Protein AF-D9W473-F1 (afdb_monomer)

Structure (mmCIF, N/CA/C/O backbone):
data_AF-D9W473-F1
#
_entry.id   AF-D9W473-F1
#
loop_
_atom_site.group_PDB
_atom_site.id
_atom_site.type_symbol
_atom_site.label_atom_id
_atom_site.label_alt_id
_atom_site.label_comp_id
_atom_site.label_asym_id
_atom_site.label_entity_id
_atom_site.label_seq_id
_atom_site.pdbx_PDB_ins_code
_atom_site.Cartn_x
_atom_site.Cartn_y
_atom_site.Cartn_z
_atom_site.occupancy
_atom_site.B_iso_or_equiv
_atom_site.auth_seq_id
_atom_site.auth_comp_id
_atom_site.auth_asym_id
_atom_site.auth_atom_id
_atom_site.pdbx_PDB_model_num
ATOM 1 N N . MET A 1 1 ? -38.713 -24.063 4.800 1.00 83.62 1 MET A N 1
ATOM 2 C CA . MET A 1 1 ? -37.847 -22.949 5.247 1.00 83.62 1 MET A CA 1
ATOM 3 C C . MET A 1 1 ? -37.179 -22.232 4.073 1.00 83.62 1 MET A C 1
ATOM 5 O O . MET A 1 1 ? -37.558 -21.102 3.801 1.00 83.62 1 MET A O 1
ATOM 9 N N . GLY A 1 2 ? -36.284 -22.885 3.317 1.00 83.62 2 GLY A N 1
ATOM 10 C CA . GLY A 1 2 ? -35.556 -22.255 2.197 1.00 83.62 2 GLY A CA 1
ATOM 11 C C . GLY A 1 2 ? -36.438 -21.569 1.142 1.00 83.62 2 GLY A C 1
ATOM 12 O O . GLY A 1 2 ? -36.140 -20.460 0.711 1.00 83.62 2 GLY A O 1
ATOM 13 N N . HIS A 1 3 ? -37.599 -22.149 0.817 1.00 87.25 3 HIS A N 1
ATOM 14 C CA . HIS A 1 3 ? -38.553 -21.528 -0.111 1.00 87.25 3 HIS A CA 1
ATOM 15 C C . HIS A 1 3 ? -39.096 -20.167 0.374 1.00 87.25 3 HIS A C 1
ATOM 17 O O . HIS A 1 3 ? -39.317 -19.267 -0.430 1.00 87.25 3 HIS A O 1
ATOM 23 N N . PHE A 1 4 ? -39.271 -19.971 1.686 1.00 87.38 4 PHE A N 1
ATOM 24 C CA . PHE A 1 4 ? -39.713 -18.680 2.221 1.00 87.38 4 PHE A CA 1
ATOM 25 C C . PHE A 1 4 ? -38.624 -17.614 2.037 1.00 87.38 4 PHE A C 1
ATOM 27 O O . PHE A 1 4 ? -38.904 -16.519 1.555 1.00 87.38 4 PHE A O 1
ATOM 34 N N . VAL A 1 5 ? -37.369 -17.959 2.346 1.00 86.56 5 VAL A N 1
ATOM 35 C CA . VAL A 1 5 ? -36.213 -17.074 2.122 1.00 86.56 5 VAL A CA 1
ATOM 36 C C . VAL A 1 5 ? -36.128 -16.684 0.644 1.00 86.56 5 VAL A C 1
ATOM 38 O O . VAL A 1 5 ? -36.079 -15.497 0.325 1.00 86.56 5 VAL A O 1
ATOM 41 N N . HIS A 1 6 ? -36.240 -17.668 -0.253 1.00 87.69 6 HIS A N 1
ATOM 42 C CA . HIS A 1 6 ? -36.237 -17.465 -1.701 1.00 87.69 6 HIS A CA 1
ATOM 43 C C . HIS A 1 6 ? -37.284 -16.444 -2.178 1.00 87.69 6 HIS A C 1
ATOM 45 O O . HIS A 1 6 ? -37.001 -15.628 -3.061 1.00 87.69 6 HIS A O 1
ATOM 51 N N . MET A 1 7 ? -38.480 -16.463 -1.581 1.00 88.44 7 MET A N 1
ATOM 52 C CA . MET A 1 7 ? -39.600 -15.614 -1.990 1.00 88.44 7 MET A CA 1
ATOM 53 C C . MET A 1 7 ? -39.575 -14.202 -1.391 1.00 88.44 7 MET A C 1
ATOM 55 O O . MET A 1 7 ? -40.008 -13.265 -2.066 1.00 88.44 7 MET A O 1
ATOM 59 N N . TYR A 1 8 ? -39.097 -14.033 -0.153 1.00 87.06 8 TYR A N 1
ATOM 60 C CA . TYR A 1 8 ? -39.347 -12.813 0.635 1.00 87.06 8 TYR A CA 1
ATOM 61 C C . TYR A 1 8 ? -38.108 -11.980 0.986 1.00 87.06 8 TYR A C 1
ATOM 63 O O . TYR A 1 8 ? -38.259 -10.861 1.477 1.00 87.06 8 TYR A O 1
ATOM 71 N N . GLN A 1 9 ? -36.894 -12.454 0.698 1.00 84.19 9 GLN A N 1
ATOM 72 C CA . GLN A 1 9 ? -35.654 -11.718 0.996 1.00 84.19 9 GLN A CA 1
ATOM 73 C C . GLN A 1 9 ? -35.480 -10.436 0.147 1.00 84.19 9 GLN A C 1
ATOM 75 O O . GLN A 1 9 ? -34.718 -9.537 0.509 1.00 84.19 9 GLN A O 1
ATOM 80 N N . TYR A 1 10 ? -36.214 -10.319 -0.964 1.00 85.19 10 TYR A N 1
ATOM 81 C CA . TYR A 1 10 ? -36.168 -9.178 -1.878 1.00 85.19 10 TYR A CA 1
ATOM 82 C C . TYR A 1 10 ? -37.569 -8.636 -2.198 1.00 85.19 10 TYR A C 1
ATOM 84 O O . TYR A 1 10 ? -38.516 -9.390 -2.444 1.00 85.19 10 TYR A O 1
ATOM 92 N N . THR A 1 11 ? -37.680 -7.310 -2.253 1.00 83.94 11 THR A N 1
ATOM 93 C CA . THR A 1 11 ? -38.911 -6.574 -2.567 1.00 83.94 11 THR A CA 1
ATOM 94 C C . THR A 1 11 ? -38.691 -5.579 -3.708 1.00 83.94 11 THR A C 1
ATOM 96 O O . THR A 1 11 ? -37.556 -5.220 -4.024 1.00 83.94 11 THR A O 1
ATOM 99 N N . ARG A 1 12 ? -39.771 -5.136 -4.358 1.00 80.00 12 ARG A N 1
ATOM 100 C CA . ARG A 1 12 ? -39.705 -4.089 -5.390 1.00 80.00 12 ARG A CA 1
ATOM 101 C C . ARG A 1 12 ? -39.651 -2.713 -4.721 1.00 80.00 12 ARG A C 1
ATOM 103 O O . ARG A 1 12 ? -40.470 -2.432 -3.850 1.00 80.00 12 ARG A O 1
ATOM 110 N N . ALA A 1 13 ? -38.712 -1.861 -5.132 1.00 76.81 13 ALA A N 1
ATOM 111 C CA . ALA A 1 13 ? -38.637 -0.477 -4.656 1.00 76.81 13 ALA A CA 1
ATOM 112 C C . ALA A 1 13 ? -39.634 0.439 -5.381 1.00 76.81 13 ALA A C 1
ATOM 114 O O . ALA A 1 13 ? -39.955 0.225 -6.550 1.00 76.81 13 ALA A O 1
ATOM 115 N N . GLY A 1 14 ? -40.059 1.512 -4.702 1.00 61.31 14 GLY A N 1
ATOM 116 C CA . GLY A 1 14 ? -41.040 2.490 -5.197 1.00 61.31 14 GLY A CA 1
ATOM 117 C C . GLY A 1 14 ? -40.631 3.306 -6.436 1.00 61.31 14 GLY A C 1
ATOM 118 O O . GLY A 1 14 ? -41.452 4.061 -6.937 1.00 61.31 14 GLY A O 1
ATOM 119 N N . GLY A 1 15 ? -39.403 3.149 -6.948 1.00 62.22 15 GLY A N 1
ATOM 120 C CA . GLY A 1 15 ? -38.896 3.812 -8.162 1.00 62.22 15 GLY A CA 1
ATOM 121 C C . GLY A 1 15 ? -38.528 2.860 -9.308 1.00 62.22 15 GLY A C 1
ATOM 122 O O . GLY A 1 15 ? -37.872 3.280 -10.254 1.00 62.22 15 GLY A O 1
ATOM 123 N N . GLY A 1 16 ? -38.911 1.580 -9.219 1.00 65.06 16 GLY A N 1
ATOM 124 C CA . GLY A 1 16 ? -38.407 0.523 -10.101 1.00 65.06 16 GLY A CA 1
ATOM 125 C C . GLY A 1 16 ? -37.122 -0.117 -9.558 1.00 65.06 16 GLY A C 1
ATOM 126 O O . GLY A 1 16 ? -36.341 0.514 -8.850 1.00 65.06 16 GLY A O 1
ATOM 127 N N . GLY A 1 17 ? -36.932 -1.408 -9.845 1.00 75.81 17 GLY A N 1
ATOM 128 C CA . GLY A 1 17 ? -35.819 -2.215 -9.328 1.00 75.81 17 GLY A CA 1
ATOM 129 C C . GLY A 1 17 ? -36.180 -3.106 -8.133 1.00 75.81 17 GLY A C 1
ATOM 130 O O . GLY A 1 17 ? -37.280 -3.047 -7.577 1.00 75.81 17 GLY A O 1
ATOM 131 N N . VAL A 1 18 ? -35.239 -3.976 -7.763 1.00 79.69 18 VAL A N 1
ATOM 132 C CA . VAL A 1 18 ? -35.381 -4.958 -6.681 1.00 79.69 18 VAL A CA 1
ATOM 133 C C . VAL A 1 18 ? -34.365 -4.627 -5.589 1.00 79.69 18 VAL A C 1
ATOM 135 O O . VAL A 1 18 ? -33.178 -4.484 -5.870 1.00 79.69 18 VAL A O 1
ATOM 138 N N . THR A 1 19 ? -34.815 -4.513 -4.340 1.00 81.06 19 THR A N 1
ATOM 139 C CA . THR A 1 19 ? -33.939 -4.284 -3.183 1.00 81.06 19 THR A CA 1
ATOM 140 C C . THR A 1 19 ? -34.071 -5.419 -2.197 1.00 81.06 19 THR A C 1
ATOM 142 O O . THR A 1 19 ? -35.116 -6.058 -2.067 1.00 81.06 19 THR A O 1
ATOM 145 N N . ARG A 1 20 ? -32.996 -5.644 -1.457 1.00 85.19 20 ARG A N 1
ATOM 146 C CA . ARG A 1 20 ? -33.005 -6.581 -0.349 1.00 85.19 20 ARG A CA 1
ATOM 147 C C . ARG A 1 20 ? -33.708 -5.967 0.862 1.00 85.19 20 ARG A C 1
ATOM 149 O O . ARG A 1 20 ? -33.594 -4.758 1.074 1.00 85.19 20 ARG A O 1
ATOM 156 N N . GLN A 1 21 ? -34.392 -6.781 1.660 1.00 84.50 21 GLN A N 1
ATOM 157 C CA . GLN A 1 21 ? -35.042 -6.358 2.905 1.00 84.50 21 GLN A CA 1
ATOM 158 C C . GLN A 1 21 ? -34.751 -7.351 4.043 1.00 84.50 21 GLN A C 1
ATOM 160 O O . GLN A 1 21 ? -34.614 -8.543 3.761 1.00 84.50 21 GLN A O 1
ATOM 165 N N . PRO A 1 22 ? -34.663 -6.896 5.307 1.00 84.81 22 PRO A N 1
ATOM 166 C CA . PRO A 1 22 ? -34.539 -7.804 6.442 1.00 84.81 22 PRO A CA 1
ATOM 167 C C . PRO A 1 22 ? -35.839 -8.591 6.619 1.00 84.81 22 PRO A C 1
ATOM 169 O O . PRO A 1 22 ? -36.932 -8.032 6.478 1.00 84.81 22 PRO A O 1
ATOM 172 N N . LEU A 1 23 ? -35.733 -9.880 6.944 1.00 87.00 23 LEU A N 1
ATOM 173 C CA . LEU A 1 23 ? -36.915 -10.700 7.207 1.00 87.00 23 LEU A CA 1
ATOM 174 C C . LEU A 1 23 ? -37.570 -10.326 8.558 1.00 87.00 23 LEU A C 1
ATOM 176 O O . LEU A 1 23 ? -36.905 -9.794 9.455 1.00 87.00 23 LEU A O 1
ATOM 180 N N . PRO A 1 24 ? -38.890 -10.548 8.722 1.00 86.62 24 PRO A N 1
ATOM 181 C CA . PRO A 1 24 ? -39.598 -10.219 9.961 1.00 86.62 24 PRO A CA 1
ATOM 182 C C . PRO A 1 24 ? -39.099 -11.040 11.158 1.00 86.62 24 PRO A C 1
ATOM 184 O O . PRO A 1 24 ? -38.798 -12.219 11.005 1.00 86.62 24 PRO A O 1
ATOM 187 N N . GLY A 1 25 ? -39.109 -10.459 12.365 1.00 85.06 25 GLY A N 1
ATOM 188 C CA . GLY A 1 25 ? -38.723 -11.171 13.598 1.00 85.06 25 GLY A CA 1
ATOM 189 C C . GLY A 1 25 ? -39.514 -12.466 13.817 1.00 85.06 25 GLY A C 1
ATOM 190 O O . GLY A 1 25 ? -38.917 -13.511 14.036 1.00 85.06 25 GLY A O 1
ATOM 191 N N . ALA A 1 26 ? -40.828 -12.436 13.568 1.00 87.25 26 ALA A N 1
ATOM 192 C CA . ALA A 1 26 ? -41.694 -13.615 13.667 1.00 87.25 26 ALA A CA 1
ATOM 193 C C . ALA A 1 26 ? -41.256 -14.795 12.774 1.00 87.25 26 ALA A C 1
ATOM 195 O O . ALA A 1 26 ? -41.520 -15.952 13.095 1.00 87.25 26 ALA A O 1
ATOM 196 N N . PHE A 1 27 ? -40.587 -14.526 11.645 1.00 90.19 27 PHE A N 1
ATOM 197 C CA . PHE A 1 27 ? -40.011 -15.587 10.819 1.00 90.19 27 PHE A CA 1
ATOM 198 C C . PHE A 1 27 ? -38.778 -16.213 11.483 1.00 90.19 27 PHE A C 1
ATOM 200 O O . PHE A 1 27 ? -38.632 -17.432 11.452 1.00 90.19 27 PHE A O 1
ATOM 207 N N . LEU A 1 28 ? -37.911 -15.407 12.102 1.00 90.12 28 LEU A N 1
ATOM 208 C CA . LEU A 1 28 ? -36.742 -15.904 12.835 1.00 90.12 28 LEU A CA 1
ATOM 209 C C . LEU A 1 28 ? -37.169 -16.732 14.057 1.00 90.12 28 LEU A C 1
ATOM 211 O O . LEU A 1 28 ? -36.602 -17.796 14.296 1.00 90.12 28 LEU A O 1
ATOM 215 N N . ASP A 1 29 ? -38.224 -16.314 14.760 1.00 88.69 29 ASP A N 1
ATOM 216 C CA . ASP A 1 29 ? -38.799 -17.072 15.880 1.00 88.69 29 ASP A CA 1
ATOM 217 C C . ASP A 1 29 ? -39.319 -18.445 15.421 1.00 88.69 29 ASP A C 1
ATOM 219 O O . ASP A 1 29 ? -39.095 -19.470 16.070 1.00 88.69 29 ASP A O 1
ATOM 223 N N . LEU A 1 30 ? -39.953 -18.492 14.243 1.00 91.12 30 LEU A N 1
ATOM 224 C CA . LEU A 1 30 ? -40.432 -19.734 13.638 1.00 91.12 30 LEU A CA 1
ATOM 225 C C . LEU A 1 30 ? -39.290 -20.712 13.313 1.00 91.12 30 LEU A C 1
ATOM 227 O O . LEU A 1 30 ? -39.489 -21.924 13.415 1.00 91.12 30 LEU A O 1
ATOM 231 N N . VAL A 1 31 ? -38.099 -20.222 12.942 1.00 90.12 31 VAL A N 1
ATOM 232 C CA . VAL A 1 31 ? -36.917 -21.082 12.736 1.00 90.12 31 VAL A CA 1
ATOM 233 C C . VAL A 1 31 ? -36.572 -21.829 14.024 1.00 90.12 31 VAL A C 1
ATOM 235 O O . VAL A 1 31 ? -36.366 -23.042 13.975 1.00 90.12 31 VAL A O 1
ATOM 238 N N . GLY A 1 32 ? -36.597 -21.144 15.171 1.00 86.81 32 GLY A N 1
ATOM 239 C CA . GLY A 1 32 ? -36.361 -21.760 16.479 1.00 86.81 32 GLY A CA 1
ATOM 240 C C . GLY A 1 32 ? -37.380 -22.855 16.807 1.00 86.81 32 GLY A C 1
ATOM 241 O O . GLY A 1 32 ? -37.002 -23.955 17.208 1.00 86.81 32 GLY A O 1
ATOM 242 N N . VAL A 1 33 ? -38.667 -22.599 16.549 1.00 91.25 33 VAL A N 1
ATOM 243 C CA . VAL A 1 33 ? -39.751 -23.575 16.775 1.00 91.25 33 VAL A CA 1
ATOM 244 C C . VAL A 1 33 ? -39.607 -24.810 15.878 1.00 91.25 33 VAL A C 1
ATOM 246 O O . VAL A 1 33 ? -39.827 -25.938 16.321 1.00 91.25 33 VAL A O 1
ATOM 249 N N . LEU A 1 34 ? -39.233 -24.621 14.611 1.00 91.19 34 LEU A N 1
ATOM 250 C CA . LEU A 1 34 ? -39.097 -25.712 13.641 1.00 91.19 34 LEU A CA 1
ATOM 251 C C . LEU A 1 34 ? -37.745 -26.439 13.716 1.00 91.19 34 LEU A C 1
ATOM 253 O O . LEU A 1 34 ? -37.610 -27.512 13.126 1.00 91.19 34 LEU A O 1
ATOM 257 N N . GLY A 1 35 ? -36.771 -25.900 14.451 1.00 90.12 35 GLY A N 1
ATOM 258 C CA . GLY A 1 35 ? -35.405 -26.413 14.568 1.00 90.12 35 GLY A CA 1
ATOM 259 C C . GLY A 1 35 ? -35.301 -27.919 14.839 1.00 90.12 35 GLY A C 1
ATOM 260 O O . GLY A 1 35 ? -34.662 -28.617 14.051 1.00 90.12 35 GLY A O 1
ATOM 261 N N . PRO A 1 36 ? -35.956 -28.471 15.883 1.00 91.50 36 PRO A N 1
ATOM 262 C CA . PRO A 1 36 ? -35.899 -29.906 16.177 1.00 91.50 36 PRO A CA 1
ATOM 263 C C . PRO A 1 36 ? -36.378 -30.787 15.019 1.00 91.50 36 PRO A C 1
ATOM 265 O O . PRO A 1 36 ? -35.786 -31.828 14.745 1.00 91.50 36 PRO A O 1
ATOM 268 N N . ARG A 1 37 ? -37.423 -30.351 14.306 1.00 91.62 37 ARG A N 1
ATOM 269 C CA . ARG A 1 37 ? -37.965 -31.077 13.155 1.00 91.62 37 ARG A CA 1
ATOM 270 C C . ARG A 1 37 ? -37.033 -30.992 11.946 1.00 91.62 37 ARG A C 1
ATOM 272 O O . ARG A 1 37 ? -36.815 -32.004 11.295 1.00 91.62 37 ARG A O 1
ATOM 279 N N . LEU A 1 38 ? -36.471 -29.813 11.674 1.00 89.75 38 LEU A N 1
ATOM 280 C CA . LEU A 1 38 ? -35.499 -29.615 10.593 1.00 89.75 38 LEU A CA 1
ATOM 281 C C . LEU A 1 38 ? -34.232 -30.452 10.821 1.00 89.75 38 LEU A C 1
ATOM 283 O O . LEU A 1 38 ? -33.722 -31.055 9.883 1.00 89.75 38 LEU A O 1
ATOM 287 N N . ARG A 1 39 ? -33.767 -30.555 12.072 1.00 91.06 39 ARG A N 1
ATOM 288 C CA . ARG A 1 39 ? -32.658 -31.443 12.449 1.00 91.06 39 ARG A CA 1
ATOM 289 C C . ARG A 1 39 ? -32.990 -32.915 12.238 1.00 91.06 39 ARG A C 1
ATOM 291 O O . ARG A 1 39 ? -32.177 -33.635 11.674 1.00 91.06 39 ARG A O 1
ATOM 298 N N . ALA A 1 40 ? -34.178 -33.349 12.662 1.00 89.62 40 ALA A N 1
ATOM 299 C CA . ALA A 1 40 ? -34.620 -34.731 12.482 1.00 89.62 40 ALA A CA 1
ATOM 300 C C . ALA A 1 40 ? -34.752 -35.125 10.999 1.00 89.62 40 ALA A C 1
ATOM 302 O O . ALA A 1 40 ? -34.545 -36.283 10.657 1.00 89.62 40 ALA A O 1
ATOM 303 N N . GLU A 1 41 ? -35.074 -34.172 10.120 1.00 90.88 41 GLU A N 1
ATOM 304 C CA . GLU A 1 41 ? -35.143 -34.397 8.672 1.00 90.88 41 GLU A CA 1
ATOM 305 C C . GLU A 1 41 ? -33.753 -34.580 8.032 1.00 90.88 41 GLU A C 1
ATOM 307 O O . GLU A 1 41 ? -33.649 -35.185 6.969 1.00 90.88 41 GLU A O 1
ATOM 312 N N . GLY A 1 42 ? -32.684 -34.071 8.658 1.00 85.62 42 GLY A N 1
ATOM 313 C CA . GLY A 1 42 ? -31.294 -34.281 8.229 1.00 85.62 42 GLY A CA 1
ATOM 314 C C . GLY A 1 42 ? -30.913 -33.650 6.883 1.00 85.62 42 GLY A C 1
ATOM 315 O O . GLY A 1 42 ? -29.795 -33.841 6.410 1.00 85.62 42 GLY A O 1
ATOM 316 N N . ARG A 1 43 ? -31.816 -32.893 6.248 1.00 90.31 43 ARG A N 1
ATOM 317 C CA . ARG A 1 43 ? -31.590 -32.247 4.948 1.00 90.31 43 ARG A CA 1
ATOM 318 C C . ARG A 1 43 ? -31.087 -30.810 5.126 1.00 90.31 43 ARG A C 1
ATOM 320 O O . ARG A 1 43 ? -31.792 -30.014 5.751 1.00 90.31 43 ARG A O 1
ATOM 327 N N . PRO A 1 44 ? -29.938 -30.433 4.532 1.00 90.62 44 PRO A N 1
ATOM 328 C CA . PRO A 1 44 ? -29.454 -29.059 4.584 1.00 90.62 44 PRO A CA 1
ATOM 329 C C . PRO A 1 44 ? -30.441 -28.057 3.969 1.00 90.62 44 PRO A C 1
ATOM 331 O O . PRO A 1 44 ? -31.053 -28.310 2.928 1.00 90.62 44 PRO A O 1
ATOM 334 N N . VAL A 1 45 ? -30.587 -26.889 4.595 1.00 92.38 45 VAL A N 1
ATOM 335 C CA . VAL A 1 45 ? -31.479 -25.821 4.126 1.00 92.38 45 VAL A CA 1
ATOM 336 C C . VAL A 1 45 ? -30.757 -24.934 3.112 1.00 92.38 45 VAL A C 1
ATOM 338 O O . VAL A 1 45 ? -29.726 -24.338 3.407 1.00 92.38 45 VAL A O 1
ATOM 341 N N . THR A 1 46 ? -31.328 -24.771 1.919 1.00 91.75 46 THR A N 1
ATOM 342 C CA . THR A 1 46 ? -30.856 -23.790 0.929 1.00 91.75 46 THR A CA 1
ATOM 343 C C . THR A 1 46 ? -31.363 -22.388 1.282 1.00 91.75 46 THR A C 1
ATOM 345 O O . THR A 1 46 ? -32.561 -22.120 1.176 1.00 91.75 46 THR A O 1
ATOM 348 N N . ALA A 1 47 ? -30.465 -21.489 1.700 1.00 90.00 47 ALA A N 1
ATOM 349 C CA . ALA A 1 47 ? -30.802 -20.119 2.121 1.00 90.00 47 ALA A CA 1
ATOM 350 C C . ALA A 1 47 ? -30.179 -19.007 1.249 1.00 90.00 47 ALA A C 1
ATOM 352 O O . ALA A 1 47 ? -30.423 -17.830 1.505 1.00 90.00 47 ALA A O 1
ATOM 353 N N . HIS A 1 48 ? -29.390 -19.364 0.230 1.00 86.25 48 HIS A N 1
ATOM 354 C CA . HIS A 1 48 ? -28.689 -18.403 -0.630 1.00 86.25 48 HIS A CA 1
ATOM 355 C C . HIS A 1 48 ? -29.440 -18.037 -1.919 1.00 86.25 48 HIS A C 1
ATOM 357 O O . HIS A 1 48 ? -29.098 -17.052 -2.564 1.00 86.25 48 HIS A O 1
ATOM 363 N N . THR A 1 49 ? -30.436 -18.821 -2.341 1.00 86.12 49 THR A N 1
ATOM 364 C CA . THR A 1 49 ? -31.143 -18.607 -3.618 1.00 86.12 49 THR A CA 1
ATOM 365 C C . THR A 1 49 ? -32.287 -17.608 -3.485 1.00 86.12 49 THR A C 1
ATOM 367 O O . THR A 1 49 ? -32.994 -17.633 -2.480 1.00 86.12 49 THR A O 1
ATOM 370 N N . THR A 1 50 ? -32.567 -16.835 -4.539 1.00 81.56 50 THR A N 1
ATOM 371 C CA . THR A 1 50 ? -33.652 -15.834 -4.551 1.00 81.56 50 THR A CA 1
ATOM 372 C C . THR A 1 50 ? -34.513 -15.926 -5.810 1.00 81.56 50 THR A C 1
ATOM 374 O O . THR A 1 50 ? -34.048 -16.373 -6.859 1.00 81.56 50 THR A O 1
ATOM 377 N N . ARG A 1 51 ? -35.762 -15.446 -5.739 1.00 83.25 51 ARG A N 1
ATOM 378 C CA . ARG A 1 51 ? -36.694 -15.419 -6.886 1.00 83.25 51 ARG A CA 1
ATOM 379 C C . ARG A 1 51 ? -36.312 -14.450 -8.014 1.00 83.25 51 ARG A C 1
ATOM 381 O O . ARG A 1 51 ? -36.985 -14.415 -9.037 1.00 83.25 51 ARG A O 1
ATOM 388 N N . HIS A 1 52 ? -35.294 -13.612 -7.812 1.00 80.19 52 HIS A N 1
ATOM 389 C CA . HIS A 1 52 ? -34.879 -12.565 -8.754 1.00 80.19 52 HIS A CA 1
ATOM 390 C C . HIS A 1 52 ? -33.497 -12.841 -9.368 1.00 80.19 52 HIS A C 1
ATOM 392 O O . HIS A 1 52 ? -32.816 -11.906 -9.766 1.00 80.19 52 HIS A O 1
ATOM 398 N N . HIS A 1 53 ? -33.079 -14.112 -9.425 1.00 71.75 53 HIS A N 1
ATOM 399 C CA . HIS A 1 53 ? -31.785 -14.571 -9.959 1.00 71.75 53 HIS A CA 1
ATOM 400 C C . HIS A 1 53 ? -30.534 -14.032 -9.238 1.00 71.75 53 HIS A C 1
ATOM 402 O O . HIS A 1 53 ? -29.420 -14.313 -9.663 1.00 71.75 53 HIS A O 1
ATOM 408 N N . TYR A 1 54 ? -30.696 -13.328 -8.113 1.00 75.81 54 TYR A N 1
ATOM 409 C CA . TYR A 1 54 ? -29.596 -12.992 -7.210 1.00 75.81 54 TYR A CA 1
ATOM 410 C C . TYR A 1 54 ? -29.288 -14.164 -6.272 1.00 75.81 54 TYR A C 1
ATOM 412 O O . TYR A 1 54 ? -30.189 -14.936 -5.923 1.00 75.81 54 TYR A O 1
ATOM 420 N N . GLN A 1 55 ? -28.040 -14.257 -5.818 1.00 80.19 55 GLN A N 1
ATOM 421 C CA . GLN A 1 55 ? -27.626 -15.166 -4.751 1.00 80.19 55 GLN A CA 1
ATOM 422 C C . GLN A 1 55 ? -27.048 -14.378 -3.569 1.00 80.19 55 GLN A C 1
ATOM 424 O O . GLN A 1 55 ? -26.385 -13.356 -3.756 1.00 80.19 55 GLN A O 1
ATOM 429 N N . GLY A 1 56 ? -27.326 -14.824 -2.344 1.00 83.50 56 GLY A N 1
ATOM 430 C CA . GLY A 1 56 ? -26.777 -14.215 -1.136 1.00 83.50 56 GLY A CA 1
ATOM 431 C C . GLY A 1 56 ? -27.411 -14.701 0.168 1.00 83.50 56 GLY A C 1
ATOM 432 O O . GLY A 1 56 ? -28.614 -14.938 0.253 1.00 83.50 56 GLY A O 1
ATOM 433 N N . PHE A 1 57 ? -26.605 -14.774 1.223 1.00 89.06 57 PHE A N 1
ATOM 434 C CA . PHE A 1 57 ? -27.041 -15.134 2.572 1.00 89.06 57 PHE A CA 1
ATOM 435 C C . PHE A 1 57 ? -27.519 -13.933 3.362 1.00 89.06 57 PHE A C 1
ATOM 437 O O . PHE A 1 57 ? -26.953 -12.843 3.246 1.00 89.06 57 PHE A O 1
ATOM 444 N N . ASP A 1 58 ? -28.579 -14.099 4.152 1.00 91.12 58 ASP A N 1
ATOM 445 C CA . ASP A 1 58 ? -29.003 -13.131 5.172 1.00 91.12 58 ASP A CA 1
ATOM 446 C C . ASP A 1 58 ? -28.422 -13.553 6.513 1.00 91.12 58 ASP A C 1
ATOM 448 O O . ASP A 1 58 ? -28.674 -14.681 6.931 1.00 91.12 58 ASP A O 1
ATOM 452 N N . ALA A 1 59 ? -27.625 -12.685 7.140 1.00 92.12 59 ALA A N 1
ATOM 453 C CA . ALA A 1 59 ? -26.901 -13.036 8.357 1.00 92.12 59 ALA A CA 1
ATOM 454 C C . ALA A 1 59 ? -27.855 -13.428 9.502 1.00 92.12 59 ALA A C 1
ATOM 456 O O . ALA A 1 59 ? -27.601 -14.422 10.174 1.00 92.12 59 ALA A O 1
ATOM 457 N N . ASP A 1 60 ? -29.002 -12.750 9.651 1.00 92.75 60 ASP A N 1
ATOM 458 C CA . ASP A 1 60 ? -29.997 -13.078 10.686 1.00 92.75 60 ASP A CA 1
ATOM 459 C C . ASP A 1 60 ? -30.618 -14.461 10.459 1.00 92.75 60 ASP A C 1
ATOM 461 O O . ASP A 1 60 ? -30.867 -15.212 11.401 1.00 92.75 60 ASP A O 1
ATOM 465 N N . VAL A 1 61 ? -30.862 -14.825 9.200 1.00 93.19 61 VAL A N 1
ATOM 466 C CA . VAL A 1 61 ? -31.423 -16.138 8.854 1.00 93.19 61 VAL A CA 1
ATOM 467 C C . VAL A 1 61 ? -30.398 -17.245 9.056 1.00 93.19 61 VAL A C 1
ATOM 469 O O . VAL A 1 61 ? -30.750 -18.311 9.560 1.00 93.19 61 VAL A O 1
ATOM 472 N N . LEU A 1 62 ? -29.149 -17.002 8.652 1.00 93.81 62 LEU A N 1
ATOM 473 C CA . LEU A 1 62 ? -28.064 -17.964 8.804 1.00 93.81 62 LEU A CA 1
ATOM 474 C C . LEU A 1 62 ? -27.802 -18.236 10.286 1.00 93.81 62 LEU A C 1
ATOM 476 O O . LEU A 1 62 ? -27.802 -19.393 10.693 1.00 93.81 62 LEU A O 1
ATOM 480 N N . ASP A 1 63 ? -27.704 -17.180 11.097 1.00 94.69 63 ASP A N 1
ATOM 481 C CA . ASP A 1 63 ? -27.545 -17.298 12.544 1.00 94.69 63 ASP A CA 1
ATOM 482 C C . ASP A 1 63 ? -28.704 -18.067 13.194 1.00 94.69 63 ASP A C 1
ATOM 484 O O . ASP A 1 63 ? -28.471 -18.961 14.001 1.00 94.69 63 ASP A O 1
ATOM 488 N N . ALA A 1 64 ? -29.956 -17.799 12.802 1.00 94.56 64 ALA A N 1
ATOM 489 C CA . ALA A 1 64 ? -31.111 -18.520 13.342 1.00 94.56 64 ALA A CA 1
ATOM 490 C C . ALA A 1 64 ? -31.101 -20.024 13.005 1.00 94.56 64 ALA A C 1
ATOM 492 O O . ALA A 1 64 ? -31.478 -20.844 13.844 1.00 94.56 64 ALA A O 1
ATOM 493 N N . LEU A 1 65 ? -30.681 -20.397 11.790 1.00 94.44 65 LEU A N 1
ATOM 494 C CA . LEU A 1 65 ? -30.573 -21.801 11.373 1.00 94.44 65 LEU A CA 1
ATOM 495 C C . LEU A 1 65 ? -29.445 -22.520 12.121 1.00 94.44 65 LEU A C 1
ATOM 497 O O . LEU A 1 65 ? -29.665 -23.614 12.646 1.00 94.44 65 LEU A O 1
ATOM 501 N N . LEU A 1 66 ? -28.276 -21.885 12.218 1.00 94.56 66 LEU A N 1
ATOM 502 C CA . LEU A 1 66 ? -27.108 -22.430 12.911 1.00 94.56 66 LEU A CA 1
ATOM 503 C C . LEU A 1 66 ? -27.362 -22.554 14.421 1.00 94.56 66 LEU A C 1
ATOM 505 O O . LEU A 1 66 ? -27.092 -23.605 14.996 1.00 94.56 66 LEU A O 1
ATOM 509 N N . ALA A 1 67 ? -28.006 -21.562 15.048 1.00 94.00 67 ALA A N 1
ATOM 510 C CA . ALA A 1 67 ? -28.415 -21.620 16.456 1.00 94.00 67 ALA A CA 1
ATOM 511 C C . ALA A 1 67 ? -29.410 -22.760 16.741 1.00 94.00 67 ALA A C 1
ATOM 513 O O . ALA A 1 67 ? -29.424 -23.330 17.830 1.00 94.00 67 ALA A O 1
ATOM 514 N N . ALA A 1 68 ? -30.238 -23.123 15.757 1.00 93.69 68 ALA A N 1
ATOM 515 C CA . ALA A 1 68 ? -31.147 -24.264 15.844 1.00 93.69 68 ALA A CA 1
ATOM 516 C C . ALA A 1 68 ? -30.460 -25.621 15.568 1.00 93.69 68 ALA A C 1
ATOM 518 O O . ALA A 1 68 ? -31.122 -26.664 15.655 1.00 93.69 68 ALA A O 1
ATOM 519 N N . GLY A 1 69 ? -29.162 -25.616 15.237 1.00 91.81 69 GLY A N 1
ATOM 520 C CA . GLY A 1 69 ? -28.359 -26.778 14.850 1.00 91.81 69 GLY A CA 1
ATOM 521 C C . GLY A 1 69 ? -28.736 -27.355 13.483 1.00 91.81 69 GLY A C 1
ATOM 522 O O . GLY A 1 69 ? -28.578 -28.553 13.257 1.00 91.81 69 GLY A O 1
ATOM 523 N N . VAL A 1 70 ? -29.314 -26.541 12.596 1.00 93.75 70 VAL A N 1
ATOM 524 C CA . VAL A 1 70 ? -29.769 -26.963 11.266 1.00 93.75 70 VAL A CA 1
ATOM 525 C C . VAL A 1 70 ? -28.647 -26.752 10.254 1.00 93.75 70 VAL A C 1
ATOM 527 O O . VAL A 1 70 ? -28.167 -25.634 10.088 1.00 93.75 70 VAL A O 1
ATOM 530 N N . ALA A 1 71 ? -28.269 -27.811 9.533 1.00 91.69 71 ALA A N 1
ATOM 531 C CA . ALA A 1 71 ? -27.288 -27.717 8.456 1.00 91.69 71 ALA A CA 1
ATOM 532 C C . ALA A 1 71 ? -27.784 -26.782 7.340 1.00 91.69 71 ALA A C 1
ATOM 534 O O . ALA A 1 71 ? -28.949 -26.834 6.929 1.00 91.69 71 ALA A O 1
ATOM 535 N N . VAL A 1 72 ? -26.893 -25.945 6.816 1.00 92.94 72 VAL A N 1
ATOM 536 C CA . VAL A 1 72 ? -27.177 -25.012 5.722 1.00 92.94 72 VAL A CA 1
ATOM 537 C C . VAL A 1 72 ? -26.315 -25.385 4.525 1.00 92.94 72 VAL A C 1
ATOM 539 O O . VAL A 1 72 ? -25.152 -25.739 4.682 1.00 92.94 72 VAL A O 1
ATOM 542 N N . VAL A 1 73 ? -26.882 -25.315 3.321 1.00 91.31 73 VAL A N 1
ATOM 543 C CA . VAL A 1 73 ? -26.102 -25.507 2.091 1.00 91.31 73 VAL A CA 1
ATOM 544 C C . VAL A 1 73 ? -25.107 -24.358 1.954 1.00 91.31 73 VAL A C 1
ATOM 546 O O . VAL A 1 73 ? -25.536 -23.214 1.774 1.00 91.31 73 VAL A O 1
ATOM 549 N N . ASP A 1 74 ? -23.812 -24.672 1.986 1.00 86.31 74 ASP A N 1
ATOM 550 C CA . ASP A 1 74 ? -22.751 -23.759 1.572 1.00 86.31 74 ASP A CA 1
ATOM 551 C C . ASP A 1 74 ? -22.535 -23.870 0.051 1.00 86.31 74 ASP A C 1
ATOM 553 O O . ASP A 1 74 ? -22.009 -24.877 -0.419 1.00 86.31 74 ASP A O 1
ATOM 557 N N . PRO A 1 75 ? -22.940 -22.867 -0.744 1.00 78.31 75 PRO A N 1
ATOM 558 C CA . PRO A 1 75 ? -22.654 -22.812 -2.176 1.00 78.31 75 PRO A CA 1
ATOM 559 C C . PRO A 1 75 ? -21.190 -22.439 -2.475 1.00 78.31 75 PRO A C 1
ATOM 561 O O . PRO A 1 75 ? -20.845 -22.255 -3.636 1.00 78.31 75 PRO A O 1
ATOM 564 N N . GLY A 1 76 ? -20.350 -22.284 -1.447 1.00 70.69 76 GLY A N 1
ATOM 565 C CA . GLY A 1 76 ? -18.961 -21.864 -1.550 1.00 70.69 76 GLY A CA 1
ATOM 566 C C . GLY A 1 76 ? -18.747 -20.406 -1.126 1.00 70.69 76 GLY A C 1
ATOM 567 O O . GLY A 1 76 ? -19.716 -19.658 -0.924 1.00 70.69 76 GLY A O 1
ATOM 568 N N . PRO A 1 77 ? -17.474 -19.975 -1.001 1.00 64.06 77 PRO A N 1
ATOM 569 C CA . PRO A 1 77 ? -17.071 -18.645 -0.513 1.00 64.06 77 PRO A CA 1
ATOM 570 C C . PRO A 1 77 ? -17.622 -17.483 -1.344 1.00 64.06 77 PRO A C 1
ATOM 572 O O . PRO A 1 77 ? -17.584 -16.330 -0.919 1.00 64.06 77 PRO A O 1
ATOM 575 N N . GLU A 1 78 ? -18.177 -17.791 -2.510 1.00 60.38 78 GLU A N 1
ATOM 576 C CA . GLU A 1 78 ? -18.623 -16.833 -3.503 1.00 60.38 78 GLU A CA 1
ATOM 577 C C . GLU A 1 78 ? -19.946 -16.146 -3.180 1.00 60.38 78 GLU A C 1
ATOM 579 O O . GLU A 1 78 ? -20.226 -15.032 -3.633 1.00 60.38 78 GLU A O 1
ATOM 584 N N . THR A 1 79 ? -20.770 -16.791 -2.358 1.00 77.31 79 THR A N 1
ATOM 585 C CA . THR A 1 79 ? -22.075 -16.249 -2.000 1.00 77.31 79 THR A CA 1
ATOM 586 C C . THR A 1 79 ? -21.940 -15.170 -0.938 1.00 77.31 79 THR A C 1
ATOM 588 O O . THR A 1 79 ? -21.620 -15.431 0.224 1.00 77.31 79 THR A O 1
ATOM 591 N N . ARG A 1 80 ? -22.271 -13.937 -1.332 1.00 76.69 80 ARG A N 1
ATOM 592 C CA . ARG A 1 80 ? -22.209 -12.764 -0.455 1.00 76.69 80 ARG A CA 1
ATOM 593 C C . ARG A 1 80 ? -23.157 -12.889 0.728 1.00 76.69 80 ARG A C 1
ATOM 595 O O . ARG A 1 80 ? -24.320 -13.271 0.586 1.00 76.69 80 ARG A O 1
ATOM 602 N N . MET A 1 81 ? -22.689 -12.450 1.886 1.00 87.12 81 MET A N 1
ATOM 603 C CA . MET A 1 81 ? -23.497 -12.324 3.089 1.00 87.12 81 MET A CA 1
ATOM 604 C C . MET A 1 81 ? -23.955 -10.875 3.267 1.00 87.12 81 MET A C 1
ATOM 606 O O . MET A 1 81 ? -23.218 -9.930 2.992 1.00 87.12 81 MET A O 1
ATOM 610 N N . ARG A 1 82 ? -25.198 -10.678 3.715 1.00 87.69 82 ARG A N 1
ATOM 611 C CA . ARG A 1 82 ? -25.709 -9.363 4.110 1.00 87.69 82 ARG A CA 1
ATOM 612 C C . ARG A 1 82 ? -25.869 -9.305 5.616 1.00 87.69 82 ARG A C 1
ATOM 614 O O . ARG A 1 82 ? -26.743 -9.970 6.163 1.00 87.69 82 ARG A O 1
ATOM 621 N N . PHE A 1 83 ? -25.073 -8.440 6.231 1.00 86.44 83 PHE A N 1
ATOM 622 C CA . PHE A 1 83 ? -25.236 -7.994 7.608 1.00 86.44 83 PHE A CA 1
ATOM 623 C C . PHE A 1 83 ? -26.028 -6.676 7.640 1.00 86.44 83 PHE A C 1
ATOM 625 O O . PHE A 1 83 ? -25.798 -5.790 6.809 1.00 86.44 83 PHE A O 1
ATOM 632 N N . TRP A 1 84 ? -26.983 -6.540 8.563 1.00 81.62 84 TRP A N 1
ATOM 633 C CA . TRP A 1 84 ? -27.883 -5.382 8.643 1.00 81.62 84 TRP A CA 1
ATOM 634 C C . TRP A 1 84 ? -27.427 -4.306 9.644 1.00 81.62 84 TRP A C 1
ATOM 636 O O . TRP A 1 84 ? -28.079 -3.264 9.740 1.00 81.62 84 TRP A O 1
ATOM 646 N N . GLY A 1 85 ? -26.296 -4.498 10.333 1.00 79.38 85 GLY A N 1
ATOM 647 C CA . GLY A 1 85 ? -25.808 -3.558 11.347 1.00 79.38 85 GLY A CA 1
ATOM 648 C C . GLY A 1 85 ? -26.778 -3.468 12.523 1.00 79.38 85 GLY A C 1
ATOM 649 O O . GLY A 1 85 ? -27.296 -4.481 12.973 1.00 79.38 85 GLY A O 1
ATOM 650 N N . GLU A 1 86 ? -27.103 -2.253 12.962 1.00 72.19 86 GLU A N 1
ATOM 651 C CA . GLU A 1 86 ? -28.089 -1.997 14.031 1.00 72.19 86 GLU A CA 1
ATOM 652 C C . GLU A 1 86 ? -29.503 -2.512 13.704 1.00 72.19 86 GLU A C 1
ATOM 654 O O . GLU A 1 86 ? -30.340 -2.660 14.588 1.00 72.19 86 GLU A O 1
ATOM 659 N N . ARG A 1 87 ? -29.791 -2.786 12.424 1.00 76.06 87 ARG A N 1
ATOM 660 C CA . ARG A 1 87 ? -31.065 -3.373 11.990 1.00 76.06 87 ARG A CA 1
ATOM 661 C C . ARG A 1 87 ? -31.077 -4.902 12.027 1.00 76.06 87 ARG A C 1
ATOM 663 O O . ARG A 1 87 ? -32.134 -5.472 11.744 1.00 76.06 87 ARG A O 1
ATOM 670 N N . SER A 1 88 ? -29.940 -5.543 12.306 1.00 84.06 88 SER A N 1
ATOM 671 C CA . SER A 1 88 ? -29.873 -6.988 12.535 1.00 84.06 88 SER A CA 1
ATOM 672 C C . SER A 1 88 ? -30.673 -7.326 13.790 1.00 84.06 88 SER A C 1
ATOM 674 O O . SER A 1 88 ? -30.617 -6.609 14.787 1.00 84.06 88 SER A O 1
ATOM 676 N N . ARG A 1 89 ? -31.461 -8.398 13.739 1.00 85.62 89 ARG A N 1
ATOM 677 C CA . ARG A 1 89 ? -32.383 -8.777 14.827 1.00 85.62 89 ARG A CA 1
ATOM 678 C C . ARG A 1 89 ? -31.796 -9.806 15.794 1.00 85.62 89 ARG A C 1
ATOM 680 O O . ARG A 1 89 ? -32.503 -10.245 16.699 1.00 85.62 89 ARG A O 1
ATOM 687 N N . ARG A 1 90 ? -30.555 -10.240 15.571 1.00 88.75 90 ARG A N 1
ATOM 688 C CA . ARG A 1 90 ? -29.875 -11.300 16.327 1.00 88.75 90 ARG A CA 1
ATOM 689 C C . ARG A 1 90 ? -28.449 -10.878 16.689 1.00 88.75 90 ARG A C 1
ATOM 691 O O . ARG A 1 90 ? -27.906 -9.954 16.090 1.00 88.75 90 ARG A O 1
ATOM 698 N N . ASP A 1 91 ? -27.862 -11.561 17.667 1.00 86.12 91 ASP A N 1
ATOM 699 C CA . ASP A 1 91 ? -26.518 -11.295 18.209 1.00 86.12 91 ASP A CA 1
ATOM 700 C C . ASP A 1 91 ? -25.366 -11.869 17.357 1.00 86.12 91 ASP A C 1
ATOM 702 O O . ASP A 1 91 ? -24.198 -11.561 17.597 1.00 86.12 91 ASP A O 1
ATOM 706 N N . MET A 1 92 ? -25.698 -12.665 16.335 1.00 93.69 92 MET A N 1
ATOM 707 C CA . MET A 1 92 ? -24.762 -13.331 15.422 1.00 93.69 92 MET A CA 1
ATOM 708 C C . MET A 1 92 ? -23.858 -14.379 16.096 1.00 93.69 92 MET A C 1
ATOM 710 O O . MET A 1 92 ? -22.831 -14.746 15.523 1.00 93.69 92 MET A O 1
ATOM 714 N N . ALA A 1 93 ? -24.177 -14.843 17.308 1.00 90.56 93 ALA A N 1
ATOM 715 C CA . ALA A 1 93 ? -23.288 -15.721 18.069 1.00 90.56 93 ALA A CA 1
ATOM 716 C C . ALA A 1 93 ? -23.081 -17.089 17.395 1.00 90.56 93 ALA A C 1
ATOM 718 O O . ALA A 1 93 ? -21.947 -17.550 17.264 1.00 90.56 93 ALA A O 1
ATOM 719 N N . ALA A 1 94 ? -24.157 -17.721 16.918 1.00 91.94 94 ALA A N 1
ATOM 720 C CA . ALA A 1 94 ? -24.080 -19.042 16.294 1.00 91.94 94 ALA A CA 1
ATOM 721 C C . ALA A 1 94 ? -23.443 -18.982 14.902 1.00 91.94 94 ALA A C 1
ATOM 723 O O . ALA A 1 94 ? -22.707 -19.885 14.517 1.00 91.94 94 ALA A O 1
ATOM 724 N N . LEU A 1 95 ? -23.699 -17.902 14.161 1.00 93.75 95 LEU A N 1
ATOM 725 C CA . LEU A 1 95 ? -23.075 -17.654 12.868 1.00 93.75 95 LEU A CA 1
ATOM 726 C C . LEU A 1 95 ? -21.573 -17.387 12.988 1.00 93.75 95 LEU A C 1
ATOM 728 O O . LEU A 1 95 ? -20.797 -17.895 12.186 1.00 93.75 95 LEU A O 1
ATOM 732 N N . ALA A 1 96 ? -21.160 -16.595 13.975 1.00 90.56 96 ALA A N 1
ATOM 733 C CA . ALA A 1 96 ? -19.753 -16.284 14.187 1.00 90.56 96 ALA A CA 1
ATOM 734 C C . ALA A 1 96 ? -18.936 -17.498 14.656 1.00 90.56 96 ALA A C 1
ATOM 736 O O . ALA A 1 96 ? -17.758 -17.586 14.333 1.00 90.56 96 ALA A O 1
ATOM 737 N N . ALA A 1 97 ? -19.550 -18.419 15.404 1.00 89.88 97 ALA A N 1
ATOM 738 C CA . ALA A 1 97 ? -18.905 -19.648 15.869 1.00 89.88 97 ALA A CA 1
ATOM 739 C C . ALA A 1 97 ? -18.808 -20.745 14.790 1.00 89.88 97 ALA A C 1
ATOM 741 O O . ALA A 1 97 ? -18.145 -21.761 15.006 1.00 89.88 97 ALA A O 1
ATOM 742 N N . ASP A 1 98 ? -19.480 -20.578 13.648 1.00 90.81 98 ASP A N 1
ATOM 743 C CA . ASP A 1 98 ? -19.452 -21.561 12.569 1.00 90.81 98 ASP A CA 1
ATOM 744 C C . ASP A 1 98 ? -18.118 -21.500 11.797 1.00 90.81 98 ASP A C 1
ATOM 746 O O . ASP A 1 98 ? -17.727 -20.425 11.336 1.00 90.81 98 ASP A O 1
ATOM 750 N N . PRO A 1 99 ? -17.420 -22.632 11.590 1.00 84.75 99 PRO A N 1
ATOM 751 C CA . PRO A 1 99 ? -16.090 -22.641 10.977 1.00 84.75 99 PRO A CA 1
ATOM 752 C C . PRO A 1 99 ? -16.080 -22.251 9.490 1.00 84.75 99 PRO A C 1
ATOM 754 O O . PRO A 1 99 ? -15.030 -21.897 8.958 1.00 84.75 99 PRO A O 1
ATOM 757 N N . VAL A 1 100 ? -17.220 -22.326 8.794 1.00 84.31 100 VAL A N 1
ATOM 758 C CA . VAL A 1 100 ? -17.329 -22.009 7.361 1.00 84.31 100 VAL A CA 1
ATOM 759 C C . VAL A 1 100 ? -17.849 -20.589 7.158 1.00 84.31 100 VAL A C 1
ATOM 761 O O . VAL A 1 100 ? -17.339 -19.839 6.318 1.00 84.31 100 VAL A O 1
ATOM 764 N N . PHE A 1 101 ? -18.882 -20.209 7.908 1.00 86.19 101 PHE A N 1
ATOM 765 C CA . PHE A 1 101 ? -19.571 -18.935 7.741 1.00 86.19 101 PHE A CA 1
ATOM 766 C C . PHE A 1 101 ? -19.063 -17.829 8.677 1.00 86.19 101 PHE A C 1
ATOM 768 O O . PHE A 1 101 ? -19.218 -16.656 8.330 1.00 86.19 101 PHE A O 1
ATOM 775 N N . GLY A 1 102 ? -18.408 -18.166 9.790 1.00 86.56 102 GLY A N 1
ATOM 776 C CA . GLY A 1 102 ? -17.804 -17.219 10.734 1.00 86.56 102 GLY A CA 1
ATOM 777 C C . GLY A 1 102 ? -16.771 -16.286 10.090 1.00 86.56 102 GLY A C 1
ATOM 778 O O . GLY A 1 102 ? -16.967 -15.066 10.137 1.00 86.56 102 GLY A O 1
ATOM 779 N N . PRO A 1 103 ? -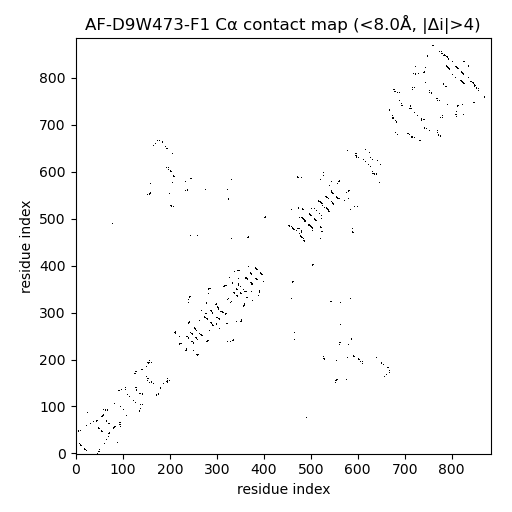15.758 -16.805 9.362 1.00 83.25 103 PRO A N 1
ATOM 780 C CA . PRO A 1 103 ? -14.802 -15.966 8.631 1.00 83.25 103 PRO A CA 1
ATOM 781 C C . PRO A 1 103 ? -15.477 -15.039 7.603 1.00 83.25 103 PRO A C 1
ATOM 783 O O . PRO A 1 103 ? -15.056 -13.901 7.385 1.00 83.25 103 PRO A O 1
ATOM 786 N N . ARG A 1 104 ? -16.579 -15.489 6.981 1.00 86.00 104 ARG A N 1
ATOM 787 C CA . ARG A 1 104 ? -17.348 -14.674 6.020 1.00 86.00 104 ARG A CA 1
ATOM 788 C C . ARG A 1 104 ? -18.127 -13.562 6.707 1.00 86.00 104 ARG A C 1
ATOM 790 O O . ARG A 1 104 ? -18.254 -12.472 6.141 1.00 86.00 104 ARG A O 1
ATOM 797 N N . LEU A 1 105 ? -18.661 -13.829 7.898 1.00 86.56 105 LEU A N 1
ATOM 798 C CA . LEU A 1 105 ? -19.305 -12.814 8.719 1.00 86.56 105 LEU A CA 1
ATOM 799 C C . LEU A 1 105 ? -18.281 -11.755 9.138 1.00 86.56 105 LEU A C 1
ATOM 801 O O . LEU A 1 105 ? -18.547 -10.575 8.912 1.00 86.56 105 LEU A O 1
ATOM 805 N N . GLU A 1 106 ? -17.115 -12.149 9.665 1.00 87.19 106 GLU A N 1
ATOM 806 C CA . GLU A 1 106 ? -16.047 -11.207 10.038 1.00 87.19 106 GLU A CA 1
ATOM 807 C C . GLU A 1 106 ? -15.662 -10.322 8.853 1.00 87.19 106 GLU A C 1
ATOM 809 O O . GLU A 1 106 ? -15.741 -9.098 8.969 1.00 87.19 106 GLU A O 1
ATOM 814 N N . GLY A 1 107 ? -15.375 -10.911 7.686 1.00 79.69 107 GLY A N 1
ATOM 815 C CA . GLY A 1 107 ? -15.020 -10.152 6.486 1.00 79.69 107 GLY A CA 1
ATOM 816 C C . GLY A 1 107 ? -16.134 -9.205 6.021 1.00 79.69 107 GLY A C 1
ATOM 817 O O . GLY A 1 107 ? -15.867 -8.069 5.622 1.00 79.69 107 GLY A O 1
ATOM 818 N N . THR A 1 108 ? -17.399 -9.623 6.133 1.00 82.19 108 THR A N 1
ATOM 819 C CA . THR A 1 108 ? -18.568 -8.789 5.793 1.00 82.19 108 THR A CA 1
ATOM 820 C C . THR A 1 108 ? -18.718 -7.606 6.752 1.00 82.19 108 THR A C 1
ATOM 822 O O . THR A 1 108 ? -18.951 -6.475 6.318 1.00 82.19 108 THR A O 1
ATOM 825 N N . VAL A 1 109 ? -18.583 -7.849 8.057 1.00 80.38 109 VAL A N 1
ATOM 826 C CA . VAL A 1 109 ? -18.679 -6.822 9.102 1.00 80.38 109 VAL A CA 1
ATOM 827 C C . VAL A 1 109 ? -17.493 -5.860 8.999 1.00 80.38 109 VAL A C 1
ATOM 829 O O . VAL A 1 109 ? -17.687 -4.644 9.032 1.00 80.38 109 VAL A O 1
ATOM 832 N N . HIS A 1 110 ? -16.284 -6.381 8.784 1.00 78.50 110 HIS A N 1
ATOM 833 C CA . HIS A 1 110 ? -15.082 -5.589 8.551 1.00 78.50 110 HIS A CA 1
ATOM 834 C C . HIS A 1 110 ? -15.211 -4.710 7.299 1.00 78.50 110 HIS A C 1
ATOM 836 O O . HIS A 1 110 ? -14.869 -3.530 7.334 1.00 78.50 110 HIS A O 1
ATOM 842 N N . GLY A 1 111 ? -15.790 -5.229 6.211 1.00 71.19 111 GLY A N 1
ATOM 843 C CA . GLY A 1 111 ? -16.042 -4.469 4.982 1.00 71.19 111 GLY A CA 1
ATOM 844 C C . GLY A 1 111 ? -16.943 -3.241 5.172 1.00 71.19 111 GLY A C 1
ATOM 845 O O . GLY A 1 111 ? -16.837 -2.272 4.422 1.00 71.19 111 GLY A O 1
ATOM 846 N N . HIS A 1 112 ? -17.795 -3.207 6.202 1.00 66.62 112 HIS A N 1
ATOM 847 C CA . HIS A 1 112 ? -18.559 -2.003 6.557 1.00 66.62 112 HIS A CA 1
ATOM 848 C C . HIS A 1 112 ? -17.710 -0.899 7.215 1.00 66.62 112 HIS A C 1
ATOM 850 O O . HIS A 1 112 ? -18.170 0.241 7.310 1.00 66.62 112 HIS A O 1
ATOM 856 N N . LEU A 1 113 ? -16.484 -1.210 7.648 1.00 65.12 113 LEU A N 1
ATOM 857 C CA . LEU A 1 113 ? -15.503 -0.244 8.158 1.00 65.12 113 LEU A CA 1
ATOM 858 C C . LEU A 1 113 ? -14.623 0.343 7.038 1.00 65.12 113 LEU A C 1
ATOM 860 O O . LEU A 1 113 ? -13.968 1.369 7.253 1.00 65.12 113 LEU A O 1
ATOM 864 N N . LEU A 1 114 ? -14.622 -0.273 5.847 1.00 61.78 114 LEU A N 1
ATOM 865 C CA . LEU A 1 114 ? -13.834 0.148 4.686 1.00 61.78 114 LEU A CA 1
ATOM 866 C C . LEU A 1 114 ? -14.572 1.184 3.802 1.00 61.78 114 LEU A C 1
ATOM 868 O O . LEU A 1 114 ? -15.808 1.241 3.788 1.00 61.78 114 LEU A O 1
ATOM 872 N N . PRO A 1 115 ? -13.843 2.014 3.027 1.00 53.97 115 PRO A N 1
ATOM 873 C CA . PRO A 1 115 ? -14.434 2.943 2.062 1.00 53.97 115 PRO A CA 1
ATOM 874 C C . PRO A 1 115 ? -15.142 2.179 0.933 1.00 53.97 115 PRO A C 1
ATOM 876 O O . PRO A 1 115 ? -14.514 1.685 0.008 1.00 53.97 115 PRO A O 1
ATOM 879 N N . ASN A 1 116 ? -16.470 2.084 0.962 1.00 43.78 116 ASN A N 1
ATOM 880 C CA . ASN A 1 116 ? -17.190 1.213 0.021 1.00 43.78 116 ASN A CA 1
ATOM 881 C C . ASN A 1 116 ? -17.346 1.742 -1.430 1.00 43.78 116 ASN A C 1
ATOM 883 O O . ASN A 1 116 ? -18.088 1.123 -2.190 1.00 43.78 116 ASN A O 1
ATOM 887 N N . ARG A 1 117 ? -16.732 2.875 -1.836 1.00 40.53 117 ARG A N 1
ATOM 888 C CA . ARG A 1 117 ? -16.834 3.467 -3.203 1.00 40.53 117 ARG A CA 1
ATOM 889 C C . ARG A 1 117 ? -15.663 4.412 -3.552 1.00 40.53 117 ARG A C 1
ATOM 891 O O . ARG A 1 117 ? -15.114 5.013 -2.634 1.00 40.53 117 ARG A O 1
ATOM 898 N N . PRO A 1 118 ? -15.403 4.706 -4.848 1.00 32.19 118 PRO A N 1
ATOM 899 C CA . PRO A 1 118 ? -14.393 5.686 -5.298 1.00 32.19 118 PRO A CA 1
ATOM 900 C C . PRO A 1 118 ? -14.637 7.138 -4.837 1.00 32.19 118 PRO A C 1
ATOM 902 O O . PRO A 1 118 ? -13.773 7.994 -4.974 1.00 32.19 118 PRO A O 1
ATOM 905 N N . MET A 1 119 ? -15.815 7.427 -4.270 1.00 34.72 119 MET A N 1
ATOM 906 C CA . MET A 1 119 ? -16.138 8.701 -3.608 1.00 34.72 119 MET A CA 1
ATOM 907 C C . MET A 1 119 ? -16.466 8.539 -2.110 1.00 34.72 119 MET A C 1
ATOM 909 O O . MET A 1 119 ? -17.027 9.447 -1.494 1.00 34.72 119 MET A O 1
ATOM 913 N N . ALA A 1 120 ? -16.181 7.375 -1.517 1.00 39.53 120 ALA A N 1
ATOM 914 C CA . ALA A 1 120 ? -16.423 7.096 -0.105 1.00 39.53 120 ALA A CA 1
ATOM 915 C C . ALA A 1 120 ? -15.210 7.446 0.775 1.00 39.53 120 ALA A C 1
ATOM 917 O O . ALA A 1 120 ? -14.068 7.496 0.335 1.00 39.53 120 ALA A O 1
ATOM 918 N N . ARG A 1 121 ? -15.533 7.741 2.036 1.00 46.50 121 ARG A N 1
ATOM 919 C CA . ARG A 1 121 ? -14.708 8.381 3.072 1.00 46.50 121 ARG A CA 1
ATOM 920 C C . ARG A 1 121 ? -13.568 7.515 3.601 1.00 46.50 121 ARG A C 1
ATOM 922 O O . ARG A 1 121 ? -13.554 6.317 3.384 1.00 46.50 121 ARG A O 1
ATOM 929 N N . ALA A 1 122 ? -12.687 8.139 4.386 1.00 49.69 122 ALA A N 1
ATOM 930 C CA . ALA A 1 122 ? -11.665 7.477 5.196 1.00 49.69 122 ALA A CA 1
ATOM 931 C C . ALA A 1 122 ? -12.208 6.273 5.999 1.00 49.69 122 ALA A C 1
ATOM 933 O O . ALA A 1 122 ? -13.336 6.315 6.497 1.00 49.69 122 ALA A O 1
ATOM 934 N N . ARG A 1 123 ? -11.370 5.234 6.133 1.00 52.78 123 ARG A N 1
ATOM 935 C CA . ARG A 1 123 ? -11.596 4.013 6.929 1.00 52.78 123 ARG A CA 1
ATOM 936 C C . ARG A 1 123 ? -12.074 4.364 8.346 1.00 52.78 123 ARG A C 1
ATOM 938 O O . ARG A 1 123 ? -11.500 5.249 8.984 1.00 52.78 123 ARG A O 1
ATOM 945 N N . ARG A 1 124 ? -13.107 3.678 8.850 1.00 63.47 124 ARG A N 1
ATOM 946 C CA . ARG A 1 124 ? -13.508 3.765 10.266 1.00 63.47 124 ARG A CA 1
ATOM 947 C C . ARG A 1 124 ? -12.510 2.948 11.093 1.00 63.47 124 ARG A C 1
ATOM 949 O O . ARG A 1 124 ? -12.214 1.818 10.725 1.00 63.47 124 ARG A O 1
ATOM 956 N N . ALA A 1 125 ? -11.979 3.526 12.171 1.00 66.00 125 ALA A N 1
ATOM 957 C CA . ALA A 1 125 ? -11.074 2.815 13.078 1.00 66.00 125 ALA A CA 1
ATOM 958 C C . ALA A 1 125 ? -11.802 1.666 13.803 1.00 66.00 125 ALA A C 1
ATOM 960 O O . ALA A 1 125 ? -13.001 1.785 14.077 1.00 66.00 125 ALA A O 1
ATOM 961 N N . GLY A 1 126 ? -11.066 0.599 14.120 1.00 74.75 126 GLY A N 1
ATOM 962 C CA . GLY A 1 126 ? -11.557 -0.590 14.819 1.00 74.75 126 GLY A CA 1
ATOM 963 C C . GLY A 1 126 ? -11.667 -1.842 13.944 1.00 74.75 126 GLY A C 1
ATOM 964 O O . GLY A 1 126 ? -11.192 -1.885 12.807 1.00 74.75 126 GLY A O 1
ATOM 965 N N . THR A 1 127 ? -12.301 -2.876 14.492 1.00 83.19 127 THR A N 1
ATOM 966 C CA . THR A 1 127 ? -12.475 -4.199 13.867 1.00 83.19 127 THR A CA 1
ATOM 967 C C . THR A 1 127 ? -13.942 -4.632 13.900 1.00 83.19 127 THR A C 1
ATOM 969 O O . THR A 1 127 ? -14.817 -3.891 14.349 1.00 83.19 127 THR A O 1
ATOM 972 N N . ALA A 1 128 ? -14.245 -5.851 13.440 1.00 83.00 128 ALA A N 1
ATOM 973 C CA . ALA A 1 128 ? -15.584 -6.414 13.593 1.00 83.00 128 ALA A CA 1
ATOM 974 C C . ALA A 1 128 ? -16.040 -6.479 15.068 1.00 83.00 128 ALA A C 1
ATOM 976 O O . ALA A 1 128 ? -17.233 -6.332 15.329 1.00 83.00 128 ALA A O 1
ATOM 977 N N . ILE A 1 129 ? -15.108 -6.569 16.030 1.00 84.88 129 ILE A N 1
ATOM 978 C CA . ILE A 1 129 ? -15.385 -6.498 17.479 1.00 84.88 129 ILE A CA 1
ATOM 979 C C . ILE A 1 129 ? -16.032 -5.157 17.853 1.00 84.88 129 ILE A C 1
ATOM 981 O O . ILE A 1 129 ? -16.911 -5.104 18.708 1.00 84.88 129 ILE A O 1
ATOM 985 N N . THR A 1 130 ? -15.653 -4.068 17.180 1.00 78.50 130 THR A N 1
ATOM 986 C CA . THR A 1 130 ? -16.228 -2.733 17.399 1.00 78.50 130 THR A CA 1
ATOM 987 C C . THR A 1 130 ? -17.713 -2.677 17.018 1.00 78.50 130 THR A C 1
ATOM 989 O O . THR A 1 130 ? -18.454 -1.856 17.556 1.00 78.50 130 THR A O 1
ATOM 992 N N . LEU A 1 131 ? -18.159 -3.528 16.085 1.00 76.50 131 LEU A N 1
ATOM 993 C CA . LEU A 1 131 ? -19.552 -3.598 15.629 1.00 76.50 131 LEU A CA 1
ATOM 994 C C . LEU A 1 131 ? -20.357 -4.719 16.307 1.00 76.50 131 LEU A C 1
ATOM 996 O O . LEU A 1 131 ? -21.575 -4.599 16.401 1.00 76.50 131 LEU A O 1
ATOM 1000 N N . LEU A 1 132 ? -19.695 -5.782 16.770 1.00 80.69 132 LEU A N 1
ATOM 1001 C CA . LEU A 1 132 ? -20.292 -6.932 17.459 1.00 80.69 132 LEU A CA 1
ATOM 1002 C C . LEU A 1 132 ? -19.523 -7.231 18.765 1.00 80.69 132 LEU A C 1
ATOM 1004 O O . LEU A 1 132 ? -18.808 -8.234 18.848 1.00 80.69 132 LEU A O 1
ATOM 1008 N N . PRO A 1 133 ? -19.619 -6.357 19.786 1.00 78.62 133 PRO A N 1
ATOM 1009 C CA . PRO A 1 133 ? -18.888 -6.537 21.037 1.00 78.62 133 PRO A CA 1
ATOM 1010 C C . PRO A 1 133 ? -19.385 -7.769 21.808 1.00 78.62 133 PRO A C 1
ATOM 1012 O O . PRO A 1 133 ? -20.584 -8.030 21.870 1.00 78.62 133 PRO A O 1
ATOM 1015 N N . GLY A 1 134 ? -18.460 -8.507 22.429 1.00 77.56 134 GLY A N 1
ATOM 1016 C CA . GLY A 1 134 ? -18.771 -9.691 23.245 1.00 77.56 134 GLY A CA 1
ATOM 1017 C C . GLY A 1 134 ? -19.025 -10.985 22.461 1.00 77.56 134 GLY A C 1
ATOM 1018 O O . GLY A 1 134 ? -19.340 -12.000 23.071 1.00 77.56 134 GLY A O 1
ATOM 1019 N N . ASN A 1 135 ? -18.879 -10.975 21.132 1.00 87.00 135 ASN A N 1
ATOM 1020 C CA . ASN A 1 135 ? -19.001 -12.172 20.303 1.00 87.00 135 ASN A CA 1
ATOM 1021 C C . ASN A 1 135 ? -17.639 -12.889 20.178 1.00 87.00 135 ASN A C 1
ATOM 1023 O O . ASN A 1 135 ? -16.730 -12.391 19.513 1.00 87.00 135 ASN A O 1
ATOM 1027 N N . GLU A 1 136 ? -17.500 -14.057 20.816 1.00 87.75 136 GLU A N 1
ATOM 1028 C CA . GLU A 1 136 ? -16.242 -14.824 20.863 1.00 87.75 136 GLU A CA 1
ATOM 1029 C C . GLU A 1 136 ? -15.782 -15.327 19.486 1.00 87.75 136 GLU A C 1
ATOM 1031 O O . GLU A 1 136 ? -14.591 -15.273 19.188 1.00 87.75 136 GLU A O 1
ATOM 1036 N N . GLY A 1 137 ? -16.709 -15.745 18.613 1.00 85.12 137 GLY A N 1
ATOM 1037 C CA . GLY A 1 137 ? -16.376 -16.183 17.252 1.00 85.12 137 GLY A CA 1
ATOM 1038 C C . GLY A 1 137 ? -15.787 -15.046 16.412 1.00 85.12 137 GLY A C 1
ATOM 1039 O O . GLY A 1 137 ? -14.764 -15.214 15.753 1.00 85.12 137 GLY A O 1
ATOM 1040 N N . ILE A 1 138 ? -16.360 -13.841 16.521 1.00 88.12 138 ILE A N 1
ATOM 1041 C CA . ILE A 1 138 ? -15.791 -12.638 15.895 1.00 88.12 138 ILE A CA 1
ATOM 1042 C C . ILE A 1 138 ? -14.425 -12.298 16.495 1.00 88.12 138 ILE A C 1
ATOM 1044 O O . ILE A 1 138 ? -13.508 -11.951 15.752 1.00 88.12 138 ILE A O 1
ATOM 1048 N N . ALA A 1 139 ? -14.272 -12.390 17.819 1.00 89.19 139 ALA A N 1
ATOM 1049 C CA . ALA A 1 139 ? -12.995 -12.120 18.471 1.00 89.19 139 ALA A CA 1
ATOM 1050 C C . ALA A 1 139 ? -11.892 -13.075 17.985 1.00 89.19 139 ALA A C 1
ATOM 1052 O O . ALA A 1 139 ? -10.791 -12.612 17.699 1.00 89.19 139 ALA A O 1
ATOM 1053 N N . GLN A 1 140 ? -12.199 -14.364 17.809 1.00 88.00 140 GLN A N 1
ATOM 1054 C CA . GLN A 1 140 ? -11.264 -15.368 17.297 1.00 88.00 140 GLN A CA 1
ATOM 1055 C C . GLN A 1 140 ? -10.838 -15.095 15.845 1.00 88.00 140 GLN A C 1
ATOM 1057 O O . GLN A 1 140 ? -9.647 -15.146 15.529 1.00 88.00 140 GLN A O 1
ATOM 1062 N N . GLU A 1 141 ? -11.779 -14.755 14.961 1.00 86.81 141 GLU A N 1
ATOM 1063 C CA . GLU A 1 141 ? -11.462 -14.425 13.563 1.00 86.81 141 GLU A CA 1
ATOM 1064 C C . GLU A 1 141 ? -10.649 -13.127 13.449 1.00 86.81 141 GLU A C 1
ATOM 1066 O O . GLU A 1 141 ? -9.664 -13.051 12.707 1.00 86.81 141 GLU A O 1
ATOM 1071 N N . VAL A 1 142 ? -10.987 -12.116 14.255 1.00 90.00 142 VAL A N 1
ATOM 1072 C CA . VAL A 1 142 ? -10.190 -10.887 14.349 1.00 90.00 142 VAL A CA 1
ATOM 1073 C C . VAL A 1 142 ? -8.801 -11.173 14.929 1.00 90.00 142 VAL A C 1
ATOM 1075 O O . VAL A 1 142 ? -7.830 -10.603 14.434 1.00 90.00 142 VAL A O 1
ATOM 1078 N N . ALA A 1 143 ? -8.670 -12.072 15.911 1.00 91.00 143 ALA A N 1
ATOM 1079 C CA . ALA A 1 143 ? -7.378 -12.498 16.453 1.00 91.00 143 ALA A CA 1
ATOM 1080 C C . ALA A 1 143 ? -6.500 -13.126 15.366 1.00 91.00 143 ALA A C 1
ATOM 1082 O O . ALA A 1 143 ? -5.331 -12.771 15.244 1.00 91.00 143 ALA A O 1
ATOM 1083 N N . SER A 1 144 ? -7.079 -13.999 14.536 1.00 87.69 144 SER A N 1
ATOM 1084 C CA . SER A 1 144 ? -6.401 -14.624 13.395 1.00 87.69 144 SER A CA 1
ATOM 1085 C C . SER A 1 144 ? -5.906 -13.581 12.385 1.00 87.69 144 SER A C 1
ATOM 1087 O O . SER A 1 144 ? -4.735 -13.586 12.000 1.00 87.69 144 SER A O 1
ATOM 1089 N N . ARG A 1 145 ? -6.762 -12.622 12.003 1.00 87.69 145 ARG A N 1
ATOM 1090 C CA . ARG A 1 145 ? -6.395 -11.518 11.097 1.00 87.69 145 ARG A CA 1
ATOM 1091 C C . ARG A 1 145 ? -5.286 -10.641 11.685 1.00 87.69 145 ARG A C 1
ATOM 1093 O O . ARG A 1 145 ? -4.303 -10.362 11.004 1.00 87.69 145 ARG A O 1
ATOM 1100 N N . VAL A 1 146 ? -5.441 -10.195 12.932 1.00 92.00 146 VAL A N 1
ATOM 1101 C CA . VAL A 1 146 ? -4.466 -9.332 13.617 1.00 92.00 146 VAL A CA 1
ATOM 1102 C C . VAL A 1 146 ? -3.141 -10.065 13.830 1.00 92.00 146 VAL A C 1
ATOM 1104 O O . VAL A 1 146 ? -2.092 -9.464 13.618 1.00 92.00 146 VAL A O 1
ATOM 1107 N N . GLY A 1 147 ? -3.176 -11.355 14.169 1.00 92.69 147 GLY A N 1
ATOM 1108 C CA . GLY A 1 147 ? -1.994 -12.208 14.292 1.00 92.69 147 GLY A CA 1
ATOM 1109 C C . GLY A 1 147 ? -1.169 -12.233 13.007 1.00 92.69 147 GLY A C 1
ATOM 1110 O O . GLY A 1 147 ? 0.005 -11.887 13.043 1.00 92.69 147 GLY A O 1
ATOM 1111 N N . LYS A 1 148 ? -1.803 -12.482 11.851 1.00 90.44 148 LYS A N 1
ATOM 1112 C CA . LYS A 1 148 ? -1.125 -12.444 10.538 1.00 90.44 148 LYS A CA 1
ATOM 1113 C C . LYS A 1 148 ? -0.444 -11.102 10.253 1.00 90.44 148 LYS A C 1
ATOM 1115 O O . LYS A 1 148 ? 0.650 -11.069 9.690 1.00 90.44 148 LYS A O 1
ATOM 1120 N N . LEU A 1 149 ? -1.073 -9.989 10.638 1.00 91.81 149 LEU A N 1
ATOM 1121 C CA . LEU A 1 149 ? -0.479 -8.658 10.481 1.00 91.81 149 LEU A CA 1
ATOM 1122 C C . LEU A 1 149 ? 0.740 -8.480 11.394 1.00 91.81 149 LEU A C 1
ATOM 1124 O O . LEU A 1 149 ? 1.760 -7.964 10.947 1.00 91.81 149 LEU A O 1
ATOM 1128 N N . VAL A 1 150 ? 0.662 -8.922 12.653 1.00 95.12 150 VAL A N 1
ATOM 1129 C CA . VAL A 1 150 ? 1.792 -8.882 13.598 1.00 95.12 150 VAL A CA 1
ATOM 1130 C C . VAL A 1 150 ? 2.949 -9.757 13.103 1.00 95.12 150 VAL A C 1
ATOM 1132 O O . VAL A 1 150 ? 4.091 -9.298 13.087 1.00 95.12 150 VAL A O 1
ATOM 1135 N N . ASP A 1 151 ? 2.659 -10.960 12.606 1.00 93.31 151 ASP A N 1
ATOM 1136 C CA . ASP A 1 151 ? 3.657 -11.856 12.013 1.00 93.31 151 ASP A CA 1
ATOM 1137 C C . ASP A 1 151 ? 4.319 -11.220 10.781 1.00 93.31 151 ASP A C 1
ATOM 1139 O O . ASP A 1 151 ? 5.537 -11.290 10.616 1.00 93.31 151 ASP A O 1
ATOM 1143 N N . THR A 1 152 ? 3.544 -10.520 9.945 1.00 91.88 152 THR A N 1
ATOM 1144 C CA . THR A 1 152 ? 4.064 -9.798 8.772 1.00 91.88 152 THR A CA 1
ATOM 1145 C C . THR A 1 152 ? 4.961 -8.622 9.170 1.00 91.88 152 THR A C 1
ATOM 1147 O O . THR A 1 152 ? 5.967 -8.376 8.507 1.00 91.88 152 THR A O 1
ATOM 1150 N N . VAL A 1 153 ? 4.669 -7.924 10.274 1.00 93.25 153 VAL A N 1
ATOM 1151 C CA . VAL A 1 153 ? 5.563 -6.880 10.814 1.00 93.25 153 VAL A CA 1
ATOM 1152 C C . VAL A 1 153 ? 6.915 -7.472 11.235 1.00 93.25 153 VAL A C 1
ATOM 1154 O O . VAL A 1 153 ? 7.951 -6.863 10.967 1.00 93.25 153 VAL A O 1
ATOM 1157 N N . GLY A 1 154 ? 6.916 -8.655 11.858 1.00 91.56 154 GLY A N 1
ATOM 1158 C CA . GLY A 1 154 ? 8.132 -9.296 12.367 1.00 91.56 154 GLY A CA 1
ATOM 1159 C C . GLY A 1 154 ? 8.927 -10.109 11.337 1.00 91.56 154 GLY A C 1
ATOM 1160 O O . GLY A 1 154 ? 10.146 -10.212 11.451 1.00 91.56 154 GLY A O 1
ATOM 1161 N N . GLY A 1 155 ? 8.268 -10.697 10.336 1.00 88.25 155 GLY A N 1
ATOM 1162 C CA . GLY A 1 155 ? 8.873 -11.673 9.416 1.00 88.25 155 GLY A CA 1
ATOM 1163 C C . GLY A 1 155 ? 8.384 -11.601 7.967 1.00 88.25 155 GLY A C 1
ATOM 1164 O O . GLY A 1 155 ? 8.686 -12.499 7.174 1.00 88.25 155 GLY A O 1
ATOM 1165 N N . GLY A 1 156 ? 7.624 -10.562 7.614 1.00 88.75 156 GLY A N 1
ATOM 1166 C CA . GLY A 1 156 ? 7.210 -10.279 6.243 1.00 88.75 156 GLY A CA 1
ATOM 1167 C C . GLY A 1 156 ? 8.309 -9.605 5.418 1.00 88.75 156 GLY A C 1
ATOM 1168 O O . GLY A 1 156 ? 9.475 -9.616 5.789 1.00 88.75 156 GLY A O 1
ATOM 1169 N N . GLY A 1 157 ? 7.967 -9.017 4.275 1.00 89.81 157 GLY A N 1
ATOM 1170 C CA . GLY A 1 157 ? 8.859 -8.083 3.587 1.00 89.81 157 GLY A CA 1
ATOM 1171 C C . GLY A 1 157 ? 8.720 -6.660 4.118 1.00 89.81 157 GLY A C 1
ATOM 1172 O O . GLY A 1 157 ? 7.769 -6.357 4.836 1.00 89.81 157 GLY A O 1
ATOM 1173 N N . MET A 1 158 ? 9.635 -5.754 3.760 1.00 91.00 158 MET A N 1
ATOM 1174 C CA . MET A 1 158 ? 9.601 -4.397 4.320 1.00 91.00 158 MET A CA 1
ATOM 1175 C C . MET A 1 158 ? 8.366 -3.594 3.901 1.00 91.00 158 MET A C 1
ATOM 1177 O O . MET A 1 158 ? 7.820 -2.869 4.732 1.00 91.00 158 MET A O 1
ATOM 1181 N N . ALA A 1 159 ? 7.892 -3.734 2.659 1.00 87.69 159 ALA A N 1
ATOM 1182 C CA . ALA A 1 159 ? 6.637 -3.096 2.253 1.00 87.69 159 ALA A CA 1
ATOM 1183 C C . ALA A 1 159 ? 5.427 -3.726 2.972 1.00 87.69 159 ALA A C 1
ATOM 1185 O O . ALA A 1 159 ? 4.597 -3.001 3.520 1.00 87.69 159 ALA A O 1
ATOM 1186 N N . GLY A 1 160 ? 5.380 -5.060 3.086 1.00 88.06 160 GLY A N 1
ATOM 1187 C CA . GLY A 1 160 ? 4.344 -5.757 3.853 1.00 88.06 160 GLY A CA 1
ATOM 1188 C C . GLY A 1 160 ? 4.315 -5.367 5.336 1.00 88.06 160 GLY A C 1
ATOM 1189 O O . GLY A 1 160 ? 3.236 -5.181 5.898 1.00 88.06 160 GLY A O 1
ATOM 1190 N N . ALA A 1 161 ? 5.476 -5.181 5.971 1.00 91.69 161 ALA A N 1
ATOM 1191 C CA . ALA A 1 161 ? 5.585 -4.740 7.360 1.00 91.69 161 ALA A CA 1
ATOM 1192 C C . ALA A 1 161 ? 5.071 -3.303 7.555 1.00 91.69 161 ALA A C 1
ATOM 1194 O O . ALA A 1 161 ? 4.354 -3.024 8.516 1.00 91.69 161 ALA A O 1
ATOM 1195 N N . GLU A 1 162 ? 5.387 -2.385 6.635 1.00 87.56 162 GLU A N 1
ATOM 1196 C CA . GLU A 1 162 ? 4.887 -1.005 6.672 1.00 87.56 162 GLU A CA 1
ATOM 1197 C C . GLU A 1 162 ? 3.365 -0.925 6.485 1.00 87.56 162 GLU A C 1
ATOM 1199 O O . GLU A 1 162 ? 2.705 -0.187 7.230 1.00 87.56 162 GLU A O 1
ATOM 1204 N N . GLU A 1 163 ? 2.808 -1.683 5.530 1.00 85.06 163 GLU A N 1
ATOM 1205 C CA . GLU A 1 163 ? 1.360 -1.781 5.311 1.00 85.06 163 GLU A CA 1
ATOM 1206 C C . GLU A 1 163 ? 0.657 -2.415 6.511 1.00 85.06 163 GLU A C 1
ATOM 1208 O O . GLU A 1 163 ? -0.314 -1.852 7.022 1.00 85.06 163 GLU A O 1
ATOM 1213 N N . SER A 1 164 ? 1.182 -3.535 7.012 1.00 88.31 164 SER A N 1
ATOM 1214 C CA . SER A 1 164 ? 0.608 -4.246 8.157 1.00 88.31 164 SER A CA 1
ATOM 1215 C C . SER A 1 164 ? 0.604 -3.374 9.404 1.00 88.31 164 SER A C 1
ATOM 1217 O O . SER A 1 164 ? -0.393 -3.318 10.121 1.00 88.31 164 SER A O 1
ATOM 1219 N N . LEU A 1 165 ? 1.676 -2.615 9.640 1.00 88.75 165 LEU A N 1
ATOM 1220 C CA . LEU A 1 165 ? 1.742 -1.686 10.761 1.00 88.75 165 LEU A CA 1
ATOM 1221 C C . LEU A 1 165 ? 0.771 -0.510 10.600 1.00 88.75 165 LEU A C 1
ATOM 1223 O O . LEU A 1 165 ? 0.097 -0.131 11.557 1.00 88.75 165 LEU A O 1
ATOM 1227 N N . ALA A 1 166 ? 0.661 0.051 9.391 1.00 83.25 166 ALA A N 1
ATOM 1228 C CA . ALA A 1 166 ? -0.323 1.090 9.096 1.00 83.25 166 ALA A CA 1
ATOM 1229 C C . ALA A 1 166 ? -1.765 0.594 9.271 1.00 83.25 166 ALA A C 1
ATOM 1231 O O . ALA A 1 166 ? -2.625 1.349 9.721 1.00 83.25 166 ALA A O 1
ATOM 1232 N N . GLU A 1 167 ? -2.034 -0.663 8.933 1.00 83.69 167 GLU A N 1
ATOM 1233 C CA . GLU A 1 167 ? -3.322 -1.298 9.161 1.00 83.69 167 GLU A CA 1
ATOM 1234 C C . GLU A 1 167 ? -3.576 -1.503 10.661 1.00 83.69 167 GLU A C 1
ATOM 1236 O O . GLU A 1 167 ? -4.588 -1.016 11.172 1.00 83.69 167 GLU A O 1
ATOM 1241 N N . LEU A 1 168 ? -2.637 -2.102 11.398 1.00 89.06 168 LEU A N 1
ATOM 1242 C CA . LEU A 1 168 ? -2.738 -2.318 12.847 1.00 89.06 168 LEU A CA 1
ATOM 1243 C C . LEU A 1 168 ? -2.983 -1.018 13.632 1.00 89.06 168 LEU A C 1
ATOM 1245 O O . LEU A 1 168 ? -3.803 -1.005 14.552 1.00 89.06 168 LEU A O 1
ATOM 1249 N N . GLU A 1 169 ? -2.355 0.097 13.245 1.00 84.38 169 GLU A N 1
ATOM 1250 C CA . GLU A 1 169 ? -2.597 1.423 13.841 1.00 84.38 169 GLU A CA 1
ATOM 1251 C C . GLU A 1 169 ? -4.076 1.856 13.771 1.00 84.38 169 GLU A C 1
ATOM 1253 O O . GLU A 1 169 ? -4.548 2.592 14.653 1.00 84.38 169 GLU A O 1
ATOM 1258 N N . THR A 1 170 ? -4.805 1.388 12.748 1.00 80.56 170 THR A N 1
ATOM 1259 C CA . THR A 1 170 ? -6.241 1.640 12.550 1.00 80.56 170 THR A CA 1
ATOM 1260 C C . THR A 1 170 ? -7.143 0.598 13.207 1.00 80.56 170 THR A C 1
ATOM 1262 O O . THR A 1 170 ? -8.256 0.948 13.600 1.00 80.56 170 THR A O 1
ATOM 1265 N N . LEU A 1 171 ? -6.681 -0.650 13.344 1.00 85.12 171 LEU A N 1
ATOM 1266 C CA . LEU A 1 171 ? -7.471 -1.761 13.886 1.00 85.12 171 LEU A CA 1
ATOM 1267 C C . LEU A 1 171 ? -7.465 -1.813 15.416 1.00 85.12 171 LEU A C 1
ATOM 1269 O O . LEU A 1 171 ? -8.490 -2.128 16.013 1.00 85.12 171 LEU A O 1
ATOM 1273 N N . LEU A 1 172 ? -6.332 -1.503 16.057 1.00 87.12 172 LEU A N 1
ATOM 1274 C CA . LEU A 1 172 ? -6.149 -1.664 17.505 1.00 87.12 172 LEU A CA 1
ATOM 1275 C C . LEU A 1 172 ? -6.784 -0.514 18.305 1.00 87.12 172 LEU A C 1
ATOM 1277 O O . LEU A 1 172 ? -6.113 0.324 18.920 1.00 87.12 172 LEU A O 1
ATOM 1281 N N . ASP A 1 173 ? -8.113 -0.466 18.280 1.00 81.06 173 ASP A N 1
ATOM 1282 C CA . ASP A 1 173 ? -8.921 0.295 19.226 1.00 81.06 173 ASP A CA 1
ATOM 1283 C C . ASP A 1 173 ? -9.033 -0.432 20.580 1.00 81.06 173 ASP A C 1
ATOM 1285 O O . ASP A 1 173 ? -8.590 -1.570 20.749 1.00 81.06 173 ASP A O 1
ATOM 1289 N N . ARG A 1 174 ? -9.590 0.248 21.588 1.00 81.94 174 ARG A N 1
ATOM 1290 C CA . ARG A 1 174 ? -9.716 -0.324 22.935 1.00 81.94 174 ARG A CA 1
ATOM 1291 C C . ARG A 1 174 ? -10.539 -1.624 22.955 1.00 81.94 174 ARG A C 1
ATOM 1293 O O . ARG A 1 174 ? -10.028 -2.584 23.526 1.00 81.94 174 ARG A O 1
ATOM 1300 N N . PRO A 1 175 ? -11.737 -1.705 22.332 1.00 82.31 175 PRO A N 1
ATOM 1301 C CA . PRO A 1 175 ? -12.491 -2.958 22.250 1.00 82.31 175 PRO A CA 1
ATOM 1302 C C . PRO A 1 175 ? -11.661 -4.120 21.705 1.00 82.31 175 PRO A C 1
ATOM 1304 O O . PRO A 1 175 ? -11.658 -5.194 22.301 1.00 82.31 175 PRO A O 1
ATOM 1307 N N . THR A 1 176 ? -10.910 -3.891 20.626 1.00 88.25 176 THR A N 1
ATOM 1308 C CA . THR A 1 176 ? -10.058 -4.917 20.019 1.00 88.25 176 THR A CA 1
ATOM 1309 C C . THR A 1 176 ? -8.927 -5.326 20.962 1.00 88.25 176 THR A C 1
ATOM 1311 O O . THR A 1 176 ? -8.747 -6.511 21.217 1.00 88.25 176 THR A O 1
ATOM 1314 N N . VAL A 1 177 ? -8.193 -4.372 21.545 1.00 88.50 177 VAL A N 1
ATOM 1315 C CA . VAL A 1 177 ? -7.083 -4.683 22.467 1.00 88.50 177 VAL A CA 1
ATOM 1316 C C . VAL A 1 177 ? -7.558 -5.477 23.687 1.00 88.50 177 VAL A C 1
ATOM 1318 O O . VAL A 1 177 ? -6.900 -6.439 24.080 1.00 88.50 177 VAL A O 1
ATOM 1321 N N . THR A 1 178 ? -8.700 -5.103 24.270 1.00 85.19 178 THR A N 1
ATOM 1322 C CA . THR A 1 178 ? -9.282 -5.810 25.419 1.00 85.19 178 THR A CA 1
ATOM 1323 C C . THR A 1 178 ? -9.738 -7.220 25.050 1.00 85.19 178 THR A C 1
ATOM 1325 O O . THR A 1 178 ? -9.489 -8.146 25.814 1.00 85.19 178 THR A O 1
ATOM 1328 N N . ALA A 1 179 ? -10.386 -7.388 23.895 1.00 87.56 179 ALA A N 1
ATOM 1329 C CA . ALA A 1 179 ? -10.931 -8.674 23.471 1.00 87.56 179 ALA A CA 1
ATOM 1330 C C . ALA A 1 179 ? -9.855 -9.680 23.040 1.00 87.56 179 ALA A C 1
ATOM 1332 O O . ALA A 1 179 ? -10.026 -10.872 23.271 1.00 87.56 179 ALA A O 1
ATOM 1333 N N . LEU A 1 180 ? -8.760 -9.220 22.423 1.00 89.88 180 LEU A N 1
ATOM 1334 C CA . LEU A 1 180 ? -7.734 -10.127 21.908 1.00 89.88 180 LEU A CA 1
ATOM 1335 C C . LEU A 1 180 ? -6.851 -10.723 23.006 1.00 89.88 180 LEU A C 1
ATOM 1337 O O . LEU A 1 180 ? -6.485 -11.886 22.894 1.00 89.88 180 LEU A O 1
ATOM 1341 N N . GLY A 1 181 ? -6.525 -9.965 24.061 1.00 84.25 181 GLY A N 1
ATOM 1342 C CA . GLY A 1 181 ? -5.593 -10.408 25.108 1.00 84.25 181 GLY A CA 1
ATOM 1343 C C . GLY A 1 181 ? -4.175 -10.699 24.574 1.00 84.25 181 GLY A C 1
ATOM 1344 O O . GLY A 1 181 ? -3.983 -11.142 23.450 1.00 84.25 181 GLY A O 1
ATOM 1345 N N . GLY A 1 182 ? -3.118 -10.381 25.326 1.00 87.94 182 GLY A N 1
ATOM 1346 C CA . GLY A 1 182 ? -1.732 -10.692 24.908 1.00 87.94 182 GLY A CA 1
ATOM 1347 C C . GLY A 1 182 ? -1.217 -9.983 23.638 1.00 87.94 182 GLY A C 1
ATOM 1348 O O . GLY A 1 182 ? -0.041 -10.108 23.306 1.00 87.94 182 GLY A O 1
ATOM 1349 N N . ILE A 1 183 ? -2.037 -9.178 22.948 1.00 92.38 183 ILE A N 1
ATOM 1350 C CA . ILE A 1 183 ? -1.631 -8.433 21.742 1.00 92.38 183 ILE A CA 1
ATOM 1351 C C . ILE A 1 183 ? -0.464 -7.476 22.012 1.00 92.38 183 ILE A C 1
ATOM 1353 O O . ILE A 1 183 ? 0.372 -7.252 21.141 1.00 92.38 183 ILE A O 1
ATOM 1357 N N . ALA A 1 184 ? -0.370 -6.933 23.230 1.00 91.25 184 ALA A N 1
ATOM 1358 C CA . ALA A 1 184 ? 0.765 -6.115 23.640 1.00 91.25 184 ALA A CA 1
ATOM 1359 C C . ALA A 1 184 ? 2.076 -6.922 23.618 1.00 91.25 184 ALA A C 1
ATOM 1361 O O . ALA A 1 184 ? 3.068 -6.432 23.079 1.00 91.25 184 ALA A O 1
ATOM 1362 N N . ASP A 1 185 ? 2.067 -8.159 24.119 1.00 93.00 185 ASP A N 1
ATOM 1363 C CA . ASP A 1 185 ? 3.237 -9.045 24.128 1.00 93.00 185 ASP A CA 1
ATOM 1364 C C . ASP A 1 185 ? 3.590 -9.515 22.711 1.00 93.00 185 ASP A C 1
ATOM 1366 O O . ASP A 1 185 ? 4.760 -9.502 22.326 1.00 93.00 185 ASP A O 1
ATOM 1370 N N . ALA A 1 186 ? 2.581 -9.830 21.892 1.00 94.19 186 ALA A N 1
ATOM 1371 C CA . ALA A 1 186 ? 2.778 -10.170 20.482 1.00 94.19 186 ALA A CA 1
ATOM 1372 C C . ALA A 1 186 ? 3.439 -9.012 19.711 1.00 94.19 186 ALA A C 1
ATOM 1374 O O . ALA A 1 186 ? 4.438 -9.205 19.017 1.00 94.19 186 ALA A O 1
ATOM 1375 N N . LEU A 1 187 ? 2.953 -7.778 19.907 1.00 94.88 187 LEU A N 1
ATOM 1376 C CA . LEU A 1 187 ? 3.583 -6.585 19.341 1.00 94.88 187 LEU A CA 1
ATOM 1377 C C . LEU A 1 187 ? 5.011 -6.400 19.852 1.00 94.88 187 LEU A C 1
ATOM 1379 O O . LEU A 1 187 ? 5.853 -5.962 19.074 1.00 94.88 187 LEU A O 1
ATOM 1383 N N . ALA A 1 188 ? 5.295 -6.707 21.124 1.00 93.44 188 ALA A N 1
ATOM 1384 C CA . ALA A 1 188 ? 6.633 -6.592 21.702 1.00 93.44 188 ALA A CA 1
ATOM 1385 C C . ALA A 1 188 ? 7.649 -7.506 20.997 1.00 93.44 188 ALA A C 1
ATOM 1387 O O . ALA A 1 188 ? 8.782 -7.076 20.781 1.00 93.44 188 ALA A O 1
ATOM 1388 N N . GLY A 1 189 ? 7.232 -8.719 20.615 1.00 91.31 189 GLY A N 1
ATOM 1389 C CA . GLY A 1 189 ? 8.069 -9.715 19.939 1.00 91.31 189 GLY A CA 1
ATOM 1390 C C . GLY A 1 189 ? 8.249 -9.516 18.427 1.00 91.31 189 GLY A C 1
ATOM 1391 O O . GLY A 1 189 ? 9.205 -10.042 17.862 1.00 91.31 189 GLY A O 1
ATOM 1392 N N . ALA A 1 190 ? 7.383 -8.746 17.765 1.00 92.62 190 ALA A N 1
ATOM 1393 C CA . ALA A 1 190 ? 7.379 -8.573 16.308 1.00 92.62 190 ALA A CA 1
ATOM 1394 C C . ALA A 1 190 ? 8.366 -7.500 15.799 1.00 92.62 190 ALA A C 1
ATOM 1396 O O . ALA A 1 190 ? 7.967 -6.557 15.121 1.00 92.62 190 ALA A O 1
ATOM 1397 N N . GLY A 1 191 ? 9.648 -7.593 16.159 1.00 88.75 191 GLY A N 1
ATOM 1398 C CA . GLY A 1 191 ? 10.664 -6.608 15.758 1.00 88.75 191 GLY A CA 1
ATOM 1399 C C . GLY A 1 191 ? 10.925 -6.568 14.244 1.00 88.75 191 GLY A C 1
ATOM 1400 O O . GLY A 1 191 ? 10.933 -7.605 13.586 1.00 88.75 191 GLY A O 1
ATOM 1401 N N . ALA A 1 192 ? 11.224 -5.384 13.695 1.00 92.94 192 ALA A N 1
ATOM 1402 C CA . ALA A 1 192 ? 11.419 -5.183 12.245 1.00 92.94 192 ALA A CA 1
ATOM 1403 C C . ALA A 1 192 ? 12.677 -5.864 11.646 1.00 92.94 192 ALA A C 1
ATOM 1405 O O . ALA A 1 192 ? 12.901 -5.827 10.436 1.00 92.94 192 ALA A O 1
ATOM 1406 N N . GLU A 1 193 ? 13.511 -6.485 12.482 1.00 93.25 193 GLU A N 1
ATOM 1407 C CA . GLU A 1 193 ? 14.733 -7.201 12.096 1.00 93.25 193 GLU A CA 1
ATOM 1408 C C . GLU A 1 193 ? 14.461 -8.343 11.107 1.00 93.25 193 GLU A C 1
ATOM 1410 O O . GLU A 1 193 ? 15.157 -8.476 10.096 1.00 93.25 193 GLU A O 1
ATOM 1415 N N . GLY A 1 194 ? 13.440 -9.164 11.376 1.00 92.56 194 GLY A N 1
ATOM 1416 C CA . GLY A 1 194 ? 13.112 -10.286 10.500 1.00 92.56 194 GLY A CA 1
ATOM 1417 C C . GLY A 1 194 ? 12.608 -9.811 9.138 1.00 92.56 194 GLY A C 1
ATOM 1418 O O . GLY A 1 194 ? 12.993 -10.394 8.121 1.00 92.56 194 GLY A O 1
ATOM 1419 N N . ALA A 1 195 ? 11.853 -8.708 9.109 1.00 93.38 195 ALA A N 1
ATOM 1420 C CA . ALA A 1 195 ? 11.397 -8.087 7.871 1.00 93.38 195 ALA A CA 1
ATOM 1421 C C . ALA A 1 195 ? 12.541 -7.477 7.047 1.00 93.38 195 ALA A C 1
ATOM 1423 O O . ALA A 1 195 ? 12.593 -7.663 5.828 1.00 93.38 195 ALA A O 1
ATOM 1424 N N . LEU A 1 196 ? 13.509 -6.825 7.706 1.00 94.44 196 LEU A N 1
ATOM 1425 C CA . LEU A 1 196 ? 14.724 -6.319 7.061 1.00 94.44 196 LEU A CA 1
ATOM 1426 C C . LEU A 1 196 ? 15.506 -7.458 6.401 1.00 94.44 196 LEU A C 1
ATOM 1428 O O . LEU A 1 196 ? 15.823 -7.390 5.214 1.00 94.44 196 LEU A O 1
ATOM 1432 N N . ARG A 1 197 ? 15.774 -8.531 7.151 1.00 93.12 197 ARG A N 1
ATOM 1433 C CA . ARG A 1 197 ? 16.511 -9.692 6.640 1.00 93.12 197 ARG A CA 1
ATOM 1434 C C . ARG A 1 197 ? 15.795 -10.335 5.457 1.00 93.12 197 ARG A C 1
ATOM 1436 O O . ARG A 1 197 ? 16.431 -10.626 4.449 1.00 93.12 197 ARG A O 1
ATOM 1443 N N . ARG A 1 198 ? 14.478 -10.540 5.560 1.00 91.25 198 ARG A N 1
ATOM 1444 C CA . ARG A 1 198 ? 13.688 -11.144 4.482 1.00 91.25 198 ARG A CA 1
ATOM 1445 C C . ARG A 1 198 ? 13.671 -10.268 3.233 1.00 91.25 198 ARG A C 1
ATOM 1447 O O . ARG A 1 198 ? 13.801 -10.810 2.144 1.00 91.25 198 ARG A O 1
ATOM 1454 N N . ALA A 1 199 ? 13.568 -8.947 3.369 1.00 90.94 199 ALA A N 1
ATOM 1455 C CA . ALA A 1 199 ? 13.627 -8.039 2.226 1.00 90.94 199 ALA A CA 1
ATOM 1456 C C . ALA A 1 199 ? 14.985 -8.101 1.504 1.00 90.94 199 ALA A C 1
ATOM 1458 O O . ALA A 1 199 ? 15.014 -8.226 0.284 1.00 90.94 199 ALA A O 1
ATOM 1459 N N . LEU A 1 200 ? 16.101 -8.092 2.244 1.00 92.31 200 LEU A N 1
ATO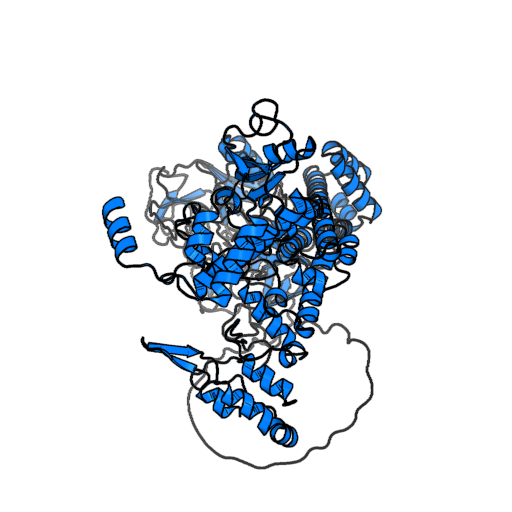M 1460 C CA . LEU A 1 200 ? 17.439 -8.212 1.650 1.00 92.31 200 LEU A CA 1
ATOM 1461 C C . LEU A 1 200 ? 17.656 -9.587 0.995 1.00 92.31 200 LEU A C 1
ATOM 1463 O O . LEU A 1 200 ? 18.149 -9.663 -0.125 1.00 92.31 200 LEU A O 1
ATOM 1467 N N . ALA A 1 201 ? 17.227 -10.668 1.652 1.00 91.50 201 ALA A N 1
ATOM 1468 C CA . ALA A 1 201 ? 17.402 -12.033 1.155 1.00 91.50 201 ALA A CA 1
ATOM 1469 C C . ALA A 1 201 ? 16.434 -12.420 0.021 1.00 91.50 201 ALA A C 1
ATOM 1471 O O . ALA A 1 201 ? 16.718 -13.357 -0.728 1.00 91.50 201 ALA A O 1
ATOM 1472 N N . ALA A 1 202 ? 15.299 -11.727 -0.115 1.00 89.38 202 ALA A N 1
ATOM 1473 C CA . ALA A 1 202 ? 14.378 -11.874 -1.244 1.00 89.38 202 ALA A CA 1
ATOM 1474 C C . ALA A 1 202 ? 14.750 -10.963 -2.422 1.00 89.38 202 ALA A C 1
ATOM 1476 O O . ALA A 1 202 ? 14.435 -11.279 -3.559 1.00 89.38 202 ALA A O 1
ATOM 1477 N N . GLY A 1 203 ? 15.536 -9.917 -2.175 1.00 89.81 203 GLY A N 1
ATOM 1478 C CA . GLY A 1 203 ? 16.213 -9.115 -3.182 1.00 89.81 203 GLY A CA 1
ATOM 1479 C C . GLY A 1 203 ? 15.571 -7.775 -3.457 1.00 89.81 203 GLY A C 1
ATOM 1480 O O . GLY A 1 203 ? 14.377 -7.572 -3.240 1.00 89.81 203 GLY A O 1
ATOM 1481 N N . LEU A 1 204 ? 16.409 -6.857 -3.922 1.00 91.00 204 LEU A N 1
ATOM 1482 C CA . LEU A 1 204 ? 16.102 -5.461 -4.165 1.00 91.00 204 LEU A CA 1
ATOM 1483 C C . LEU A 1 204 ? 16.126 -5.172 -5.671 1.00 91.00 204 LEU A C 1
ATOM 1485 O O . LEU A 1 204 ? 17.002 -5.679 -6.376 1.00 91.00 204 LEU A O 1
ATOM 1489 N N . PRO A 1 205 ? 15.229 -4.312 -6.175 1.00 90.56 205 PRO A N 1
ATOM 1490 C CA . PRO A 1 205 ? 15.286 -3.859 -7.562 1.00 90.56 205 PRO A CA 1
ATOM 1491 C C . PRO A 1 205 ? 16.629 -3.220 -7.926 1.00 90.56 205 PRO A C 1
ATOM 1493 O O . PRO A 1 205 ? 17.110 -3.377 -9.043 1.00 90.56 205 PRO A O 1
ATOM 1496 N N . GLU A 1 206 ? 17.274 -2.552 -6.969 1.00 91.06 206 GLU A N 1
ATOM 1497 C CA . GLU A 1 206 ? 18.586 -1.931 -7.135 1.00 91.06 206 GLU A CA 1
ATOM 1498 C C . GLU A 1 206 ? 19.734 -2.940 -7.269 1.00 91.06 206 GLU A C 1
ATOM 1500 O O . GLU A 1 206 ? 20.870 -2.530 -7.449 1.00 91.06 206 GLU A O 1
ATOM 1505 N N . GLU A 1 207 ? 19.493 -4.250 -7.221 1.00 92.56 207 GLU A N 1
ATOM 1506 C CA . GLU A 1 207 ? 20.485 -5.250 -7.650 1.00 92.56 207 GLU A CA 1
ATOM 1507 C C . GLU A 1 207 ? 20.591 -5.346 -9.178 1.00 92.56 207 GLU A C 1
ATOM 1509 O O . GLU A 1 207 ? 21.576 -5.861 -9.715 1.00 92.56 207 GLU A O 1
ATOM 1514 N N . LEU A 1 208 ? 19.585 -4.832 -9.883 1.00 92.06 208 LEU A N 1
ATOM 1515 C CA . LEU A 1 208 ? 19.514 -4.787 -11.331 1.00 92.06 208 LEU A CA 1
ATOM 1516 C C . LEU A 1 208 ? 19.908 -3.403 -11.851 1.00 92.06 208 LEU A C 1
ATOM 1518 O O . LEU A 1 208 ? 19.652 -2.384 -11.207 1.00 92.06 208 LEU A O 1
ATOM 1522 N N . ALA A 1 209 ? 20.530 -3.360 -13.025 1.00 91.31 209 ALA A N 1
ATOM 1523 C CA . ALA A 1 209 ? 20.949 -2.135 -13.691 1.00 91.31 209 ALA A CA 1
ATOM 1524 C C . ALA A 1 209 ? 20.707 -2.185 -15.198 1.00 91.31 209 ALA A C 1
ATOM 1526 O O . ALA A 1 209 ? 20.756 -3.242 -15.835 1.00 91.31 209 ALA A O 1
ATOM 1527 N N . TRP A 1 210 ? 20.535 -0.987 -15.752 1.00 93.19 210 TRP A N 1
ATOM 1528 C CA . TRP A 1 210 ? 20.677 -0.694 -17.171 1.00 93.19 210 TRP A CA 1
ATOM 1529 C C . TRP A 1 210 ? 21.547 0.565 -17.304 1.00 93.19 210 TRP A C 1
ATOM 1531 O O . TRP A 1 210 ? 21.018 1.679 -17.285 1.00 93.19 210 TRP A O 1
ATOM 1541 N N . PRO A 1 211 ? 22.882 0.413 -17.382 1.00 91.06 211 PRO A N 1
ATOM 1542 C CA . PRO A 1 211 ? 23.822 1.534 -17.294 1.00 91.06 211 PRO A CA 1
ATOM 1543 C C . PRO A 1 211 ? 23.559 2.661 -18.302 1.00 91.06 211 PRO A C 1
ATOM 1545 O O . PRO A 1 211 ? 23.636 3.843 -17.965 1.00 91.06 211 PRO A O 1
ATOM 1548 N N . GLU A 1 212 ? 23.203 2.305 -19.534 1.00 93.81 212 GLU A N 1
ATOM 1549 C CA . GLU A 1 212 ? 22.903 3.241 -20.616 1.00 93.81 212 GLU A CA 1
ATOM 1550 C C . GLU A 1 212 ? 21.666 4.088 -20.286 1.00 93.81 212 GLU A C 1
ATOM 1552 O O . GLU A 1 212 ? 21.674 5.306 -20.475 1.00 93.81 212 GLU A O 1
ATOM 1557 N N . LEU A 1 213 ? 20.622 3.467 -19.732 1.00 94.31 213 LEU A N 1
ATOM 1558 C CA . LEU A 1 213 ? 19.407 4.157 -19.307 1.00 94.31 213 LEU A CA 1
ATOM 1559 C C . LEU A 1 213 ? 19.650 5.035 -18.071 1.00 94.31 213 LEU A C 1
ATOM 1561 O O . LEU A 1 213 ? 19.177 6.171 -18.023 1.00 94.31 213 LEU A O 1
ATOM 1565 N N . GLU A 1 214 ? 20.430 4.556 -17.098 1.00 92.38 214 GLU A N 1
ATOM 1566 C CA . GLU A 1 214 ? 20.818 5.344 -15.919 1.00 92.38 214 GLU A CA 1
ATOM 1567 C C . GLU A 1 214 ? 21.588 6.616 -16.316 1.00 92.38 214 GLU A C 1
ATOM 1569 O O . GLU A 1 214 ? 21.332 7.696 -15.776 1.00 92.38 214 GLU A O 1
ATOM 1574 N N . SER A 1 215 ? 22.474 6.522 -17.315 1.00 93.12 215 SER A N 1
ATOM 1575 C CA . SER A 1 215 ? 23.177 7.682 -17.878 1.00 93.12 215 SER A CA 1
ATOM 1576 C C . SER A 1 215 ? 22.214 8.694 -18.510 1.00 93.12 215 SER A C 1
ATOM 1578 O O . SER A 1 215 ? 22.346 9.904 -18.296 1.00 93.12 215 SER A O 1
ATOM 1580 N N . VAL A 1 216 ? 21.196 8.214 -19.231 1.00 95.31 216 VAL A N 1
ATOM 1581 C CA . VAL A 1 216 ? 20.154 9.070 -19.814 1.00 95.31 216 VAL A CA 1
ATOM 1582 C C . VAL A 1 216 ? 19.349 9.779 -18.726 1.00 95.31 216 VAL A C 1
ATOM 1584 O O . VAL A 1 216 ? 19.167 10.997 -18.815 1.00 95.31 216 VAL A O 1
ATOM 1587 N N . TYR A 1 217 ? 18.939 9.077 -17.667 1.00 93.06 217 TYR A N 1
ATOM 1588 C CA . TYR A 1 217 ? 18.251 9.698 -16.530 1.00 93.06 217 TYR A CA 1
ATOM 1589 C C . TYR A 1 217 ? 19.100 10.769 -15.841 1.00 93.06 217 TYR A C 1
ATOM 1591 O O . TYR A 1 217 ? 18.595 11.860 -15.573 1.00 93.06 217 TYR A O 1
ATOM 1599 N N . ALA A 1 218 ? 20.396 10.522 -15.627 1.00 91.31 218 ALA A N 1
ATOM 1600 C CA . ALA A 1 218 ? 21.306 11.532 -15.085 1.00 91.31 218 ALA A CA 1
ATOM 1601 C C . ALA A 1 218 ? 21.381 12.781 -15.987 1.00 91.31 218 ALA A C 1
ATOM 1603 O O . ALA A 1 218 ? 21.385 13.915 -15.499 1.00 91.31 218 ALA A O 1
ATOM 1604 N N . GLY A 1 219 ? 21.360 12.589 -17.311 1.00 93.12 219 GLY A N 1
ATOM 1605 C CA . GLY A 1 219 ? 21.267 13.678 -18.280 1.00 93.12 219 GLY A CA 1
ATOM 1606 C C . GLY A 1 219 ? 19.989 14.508 -18.124 1.00 93.12 219 GLY A C 1
ATOM 1607 O O . GLY A 1 219 ? 20.063 15.739 -18.125 1.00 93.12 219 GLY A O 1
ATOM 1608 N N . PHE A 1 220 ? 18.820 13.875 -17.972 1.00 92.88 220 PHE A N 1
ATOM 1609 C CA . PHE A 1 220 ? 17.544 14.556 -17.671 1.00 92.88 220 PHE A CA 1
ATOM 1610 C C . PHE A 1 220 ? 17.591 15.344 -16.367 1.00 92.88 220 PHE A C 1
ATOM 1612 O O . PHE A 1 220 ? 17.318 16.546 -16.392 1.00 92.88 220 PHE A O 1
ATOM 1619 N N . ALA A 1 221 ? 18.079 14.732 -15.291 1.00 89.94 221 ALA A N 1
ATOM 1620 C CA . ALA A 1 221 ? 18.183 15.391 -13.996 1.00 89.94 221 ALA A CA 1
ATOM 1621 C C . ALA A 1 221 ? 19.076 16.644 -14.030 1.00 89.94 221 ALA A C 1
ATOM 1623 O O . ALA A 1 221 ? 18.735 17.656 -13.425 1.00 89.94 221 ALA A O 1
ATOM 1624 N N . SER A 1 222 ? 20.174 16.623 -14.796 1.00 88.69 222 SER A N 1
ATOM 1625 C CA . SER A 1 222 ? 21.082 17.777 -14.928 1.00 88.69 222 SER A CA 1
ATOM 1626 C C . SER A 1 222 ? 20.448 19.021 -15.568 1.00 88.69 222 SER A C 1
ATOM 1628 O O . SER A 1 222 ? 20.937 20.130 -15.365 1.00 88.69 222 SER A O 1
ATOM 1630 N N . GLY A 1 223 ? 19.373 18.845 -16.345 1.00 82.38 223 GLY A N 1
ATOM 1631 C CA . GLY A 1 223 ? 18.637 19.933 -16.993 1.00 82.38 223 GLY A CA 1
ATOM 1632 C C . GLY A 1 223 ? 17.328 20.298 -16.293 1.00 82.38 223 GLY A C 1
ATOM 1633 O O . GLY A 1 223 ? 16.622 21.179 -16.779 1.00 82.38 223 GLY A O 1
ATOM 1634 N N . ALA A 1 224 ? 16.982 19.616 -15.198 1.00 83.88 224 ALA A N 1
ATOM 1635 C CA . ALA A 1 224 ? 15.733 19.831 -14.485 1.00 83.88 224 ALA A CA 1
ATOM 1636 C C . ALA A 1 224 ? 15.783 21.115 -13.639 1.00 83.88 224 ALA A C 1
ATOM 1638 O O . ALA A 1 224 ? 16.792 21.437 -13.010 1.00 83.88 224 ALA A O 1
ATOM 1639 N N . GLY A 1 225 ? 14.672 21.855 -13.616 1.00 79.94 225 GLY A N 1
ATOM 1640 C CA . GLY A 1 225 ? 14.518 23.032 -12.761 1.00 79.94 225 GLY A CA 1
ATOM 1641 C C . GLY A 1 225 ? 14.409 22.670 -11.270 1.00 79.94 225 GLY A C 1
ATOM 1642 O O . GLY A 1 225 ? 14.089 21.528 -10.936 1.00 79.94 225 GLY A O 1
ATOM 1643 N N . PRO A 1 226 ? 14.607 23.638 -10.353 1.00 74.75 226 PRO A N 1
ATOM 1644 C CA . PRO A 1 226 ? 14.575 23.392 -8.907 1.00 74.75 226 PRO A CA 1
ATOM 1645 C C . PRO A 1 226 ? 13.237 22.821 -8.415 1.00 74.75 226 PRO A C 1
ATOM 1647 O O . PRO A 1 226 ? 13.228 22.018 -7.491 1.00 74.75 226 PRO A O 1
ATOM 1650 N N . GLU A 1 227 ? 12.122 23.166 -9.064 1.00 70.19 227 GLU A N 1
ATOM 1651 C CA . GLU A 1 227 ? 10.790 22.630 -8.737 1.00 70.19 227 GLU A CA 1
ATOM 1652 C C . GLU A 1 227 ? 10.652 21.123 -9.017 1.00 70.19 227 GLU A C 1
ATOM 1654 O O . GLU A 1 227 ? 9.829 20.455 -8.401 1.00 70.19 227 GLU A O 1
ATOM 1659 N N . GLN A 1 228 ? 11.464 20.572 -9.924 1.00 67.94 228 GLN A N 1
ATOM 1660 C CA . GLN A 1 228 ? 11.438 19.154 -10.302 1.00 67.94 228 GLN A CA 1
ATOM 1661 C C . GLN A 1 228 ? 12.522 18.331 -9.596 1.00 67.94 228 GLN A C 1
ATOM 1663 O O . GLN A 1 228 ? 12.532 17.110 -9.723 1.00 67.94 228 GLN A O 1
ATOM 1668 N N . ALA A 1 229 ? 13.422 18.971 -8.842 1.00 67.81 229 ALA A N 1
ATOM 1669 C CA . ALA A 1 229 ? 14.548 18.305 -8.184 1.00 67.81 229 ALA A CA 1
ATOM 1670 C C . ALA A 1 229 ? 14.113 17.276 -7.122 1.00 67.81 229 ALA A C 1
ATOM 1672 O O . ALA A 1 229 ? 14.874 16.366 -6.804 1.00 67.81 229 ALA A O 1
ATOM 1673 N N . GLU A 1 230 ? 12.893 17.403 -6.592 1.00 64.38 230 GLU A N 1
ATOM 1674 C CA . GLU A 1 230 ? 12.316 16.470 -5.614 1.00 64.38 230 GLU A CA 1
ATOM 1675 C C . GLU A 1 230 ? 11.551 15.292 -6.255 1.00 64.38 230 GLU A C 1
ATOM 1677 O O . GLU A 1 230 ? 11.112 14.381 -5.543 1.00 64.38 230 GLU A O 1
ATOM 1682 N N . ALA A 1 231 ? 11.376 15.283 -7.585 1.00 69.69 231 ALA A N 1
ATOM 1683 C CA . ALA A 1 231 ? 10.735 14.180 -8.299 1.00 69.69 231 ALA A CA 1
ATOM 1684 C C . ALA A 1 231 ? 11.646 12.931 -8.345 1.00 69.69 231 ALA A C 1
ATOM 1686 O O . ALA A 1 231 ? 12.867 13.076 -8.352 1.00 69.69 231 ALA A O 1
ATOM 1687 N N . PRO A 1 232 ? 11.093 11.701 -8.428 1.00 70.31 232 PRO A N 1
ATOM 1688 C CA . PRO A 1 232 ? 11.900 10.478 -8.537 1.00 70.31 232 PRO A CA 1
ATOM 1689 C C . PRO A 1 232 ? 12.825 10.451 -9.765 1.00 70.31 232 PRO A C 1
ATOM 1691 O O . PRO A 1 232 ? 13.959 9.994 -9.672 1.00 70.31 232 PRO A O 1
ATOM 1694 N N . LEU A 1 233 ? 12.356 10.981 -10.901 1.00 81.94 233 LEU A N 1
ATOM 1695 C CA . LEU A 1 233 ? 13.140 11.174 -12.125 1.00 81.94 233 LEU A CA 1
ATOM 1696 C C . LEU A 1 233 ? 13.008 12.630 -12.603 1.00 81.94 233 LEU A C 1
ATOM 1698 O O . LEU A 1 233 ? 12.152 12.926 -13.439 1.00 81.94 233 LEU A O 1
ATOM 1702 N N . PRO A 1 234 ? 13.824 13.559 -12.073 1.00 85.50 234 PRO A N 1
ATOM 1703 C CA . PRO A 1 234 ? 13.755 14.967 -12.451 1.00 85.50 234 PRO A CA 1
ATOM 1704 C C . PRO A 1 234 ? 13.967 15.165 -13.960 1.00 85.50 234 PRO A C 1
ATOM 1706 O O . PRO A 1 234 ? 14.903 14.618 -14.544 1.00 85.50 234 PRO A O 1
ATOM 1709 N N . GLY A 1 235 ? 13.103 15.962 -14.595 1.00 88.06 235 GLY A N 1
ATOM 1710 C CA . GLY A 1 235 ? 13.172 16.274 -16.026 1.00 88.06 235 GLY A CA 1
ATOM 1711 C C . GLY A 1 235 ? 12.576 15.221 -16.969 1.00 88.06 235 GLY A C 1
ATOM 1712 O O . GLY A 1 235 ? 12.520 15.475 -18.174 1.00 88.06 235 GLY A O 1
ATOM 1713 N N . VAL A 1 236 ? 12.125 14.067 -16.462 1.00 90.19 236 VAL A N 1
ATOM 1714 C CA . VAL A 1 236 ? 11.443 13.032 -17.258 1.00 90.19 236 VAL A CA 1
ATOM 1715 C C . VAL A 1 236 ? 9.930 13.195 -17.127 1.00 90.19 236 VAL A C 1
ATOM 1717 O O . VAL A 1 236 ? 9.395 13.174 -16.023 1.00 90.19 236 VAL A O 1
ATOM 1720 N N . GLU A 1 237 ? 9.243 13.322 -18.262 1.00 89.12 237 GLU A N 1
ATOM 1721 C CA . GLU A 1 237 ? 7.783 13.492 -18.335 1.00 89.12 237 GLU A CA 1
ATOM 1722 C C . GLU A 1 237 ? 7.066 12.176 -18.652 1.00 89.12 237 GLU A C 1
ATOM 1724 O O . GLU A 1 237 ? 5.913 11.996 -18.276 1.00 89.12 237 GLU A O 1
ATOM 1729 N N . GLY A 1 238 ? 7.739 11.239 -19.326 1.00 89.94 238 GLY A N 1
ATOM 1730 C CA . GLY A 1 238 ? 7.193 9.917 -19.602 1.00 89.94 238 GLY A CA 1
ATOM 1731 C C . GLY A 1 238 ? 8.112 9.044 -20.448 1.00 89.94 238 GLY A C 1
ATOM 1732 O O . GLY A 1 238 ? 9.237 9.422 -20.798 1.00 89.94 238 GLY A O 1
ATOM 1733 N N . VAL A 1 239 ? 7.608 7.854 -20.778 1.00 93.19 239 VAL A N 1
ATOM 1734 C CA . VAL A 1 239 ? 8.281 6.888 -21.653 1.00 93.19 239 VAL A CA 1
ATOM 1735 C C . VAL A 1 239 ? 7.320 6.300 -22.688 1.00 93.19 239 VAL A C 1
ATOM 1737 O O . VAL A 1 239 ? 6.108 6.263 -22.466 1.00 93.19 239 VAL A O 1
ATOM 1740 N N . THR A 1 240 ? 7.852 5.833 -23.816 1.00 94.06 240 THR A N 1
ATOM 1741 C CA . THR A 1 240 ? 7.137 4.995 -24.798 1.00 94.06 240 THR A CA 1
ATOM 1742 C C . THR A 1 240 ? 8.007 3.817 -25.231 1.00 94.06 240 THR A C 1
ATOM 1744 O O . THR A 1 240 ? 9.223 3.810 -25.004 1.00 94.06 240 THR A O 1
ATOM 1747 N N . SER A 1 241 ? 7.389 2.812 -25.850 1.00 92.44 241 SER A N 1
ATOM 1748 C CA . SER A 1 241 ? 8.036 1.539 -26.157 1.00 92.44 241 SER A CA 1
ATOM 1749 C C . SER A 1 241 ? 8.074 1.248 -27.661 1.00 92.44 241 SER A C 1
ATOM 1751 O O . SER A 1 241 ? 7.080 1.394 -28.378 1.00 92.44 241 SER A O 1
ATOM 1753 N N . THR A 1 242 ? 9.247 0.809 -28.116 1.00 94.19 242 THR A N 1
ATOM 1754 C CA . THR A 1 242 ? 9.480 0.175 -29.418 1.00 94.19 242 THR A CA 1
ATOM 1755 C C . THR A 1 242 ? 10.490 -0.949 -29.183 1.00 94.19 242 THR A C 1
ATOM 1757 O O . THR A 1 242 ? 11.679 -0.744 -29.385 1.00 94.19 242 THR A O 1
ATOM 1760 N N . TRP A 1 243 ? 10.052 -2.091 -28.643 1.00 93.50 243 TRP A N 1
ATOM 1761 C CA . TRP A 1 243 ? 10.911 -3.195 -28.203 1.00 93.50 243 TRP A CA 1
ATOM 1762 C C . TRP A 1 243 ? 11.992 -3.540 -29.244 1.00 93.50 243 TRP A C 1
ATOM 1764 O O . TRP A 1 243 ? 11.633 -3.791 -30.400 1.00 93.50 243 TRP A O 1
ATOM 1774 N N . PRO A 1 244 ? 13.283 -3.599 -28.843 1.00 93.75 244 PRO A N 1
ATOM 1775 C CA . PRO A 1 244 ? 13.825 -3.493 -27.473 1.00 93.75 244 PRO A CA 1
ATOM 1776 C C . PRO A 1 244 ? 14.243 -2.069 -27.039 1.00 93.75 244 PRO A C 1
ATOM 1778 O O . PRO A 1 244 ? 14.984 -1.900 -26.072 1.00 93.75 244 PRO A O 1
ATOM 1781 N N . VAL A 1 245 ? 13.807 -1.033 -27.753 1.00 95.62 245 VAL A N 1
ATOM 1782 C CA . VAL A 1 245 ? 14.151 0.377 -27.529 1.00 95.62 245 VAL A CA 1
ATOM 1783 C C . VAL A 1 245 ? 13.125 1.069 -26.623 1.00 95.62 245 VAL A C 1
ATOM 1785 O O . VAL A 1 245 ? 11.927 1.117 -26.916 1.00 95.62 245 VAL A O 1
ATOM 1788 N N . LEU A 1 246 ? 13.604 1.657 -25.526 1.00 96.12 246 LEU A N 1
ATOM 1789 C CA . LEU A 1 246 ? 12.815 2.517 -24.644 1.00 96.12 246 LEU A CA 1
ATOM 1790 C C . LEU A 1 246 ? 13.038 3.979 -25.032 1.00 96.12 246 LEU A C 1
ATOM 1792 O O . LEU A 1 246 ? 14.175 4.451 -25.054 1.00 96.12 246 LEU A O 1
ATOM 1796 N N . THR A 1 247 ? 11.968 4.720 -25.304 1.00 96.88 247 THR A N 1
ATOM 1797 C CA . THR A 1 247 ? 12.065 6.169 -25.522 1.00 96.88 247 THR A CA 1
ATOM 1798 C C . THR A 1 247 ? 11.774 6.892 -24.219 1.00 96.88 247 THR A C 1
ATOM 1800 O O . THR A 1 247 ? 10.666 6.792 -23.701 1.00 96.88 247 THR A O 1
ATOM 1803 N N . VAL A 1 248 ? 12.746 7.642 -23.705 1.00 96.31 248 VAL A N 1
ATOM 1804 C CA . VAL A 1 248 ? 12.589 8.533 -22.548 1.00 96.31 248 VAL A CA 1
ATOM 1805 C C . VAL A 1 248 ? 12.432 9.956 -23.057 1.00 96.31 248 VAL A C 1
ATOM 1807 O O . VAL A 1 248 ? 13.269 10.423 -23.832 1.00 96.31 248 VAL A O 1
ATOM 1810 N N . PHE A 1 249 ? 11.391 10.664 -22.628 1.00 95.56 249 PHE A N 1
ATOM 1811 C CA . PHE A 1 249 ? 11.164 12.040 -23.059 1.00 95.56 249 PHE A CA 1
ATOM 1812 C C . PHE A 1 249 ? 10.862 12.976 -21.886 1.00 95.56 249 PHE A C 1
ATOM 1814 O O . PHE A 1 249 ? 10.238 12.605 -20.892 1.00 95.56 249 PHE A O 1
ATOM 1821 N N . GLY A 1 250 ? 11.351 14.207 -22.015 1.00 93.12 250 GLY A N 1
ATOM 1822 C CA . GLY A 1 250 ? 11.014 15.343 -21.161 1.00 93.12 250 GLY A CA 1
ATOM 1823 C C . GLY A 1 250 ? 10.155 16.340 -21.934 1.00 93.12 250 GLY A C 1
ATOM 1824 O O . GLY A 1 250 ? 9.534 15.986 -22.933 1.00 93.12 250 GLY A O 1
ATOM 1825 N N . ARG A 1 251 ? 10.146 17.608 -21.515 1.00 90.62 251 ARG A N 1
ATOM 1826 C CA . ARG A 1 251 ? 9.320 18.650 -22.152 1.00 90.62 251 ARG A CA 1
ATOM 1827 C C . ARG A 1 251 ? 9.817 19.092 -23.536 1.00 90.62 251 ARG A C 1
ATOM 1829 O O . ARG A 1 251 ? 9.005 19.498 -24.360 1.00 90.62 251 ARG A O 1
ATOM 1836 N N . ASP A 1 252 ? 11.128 19.046 -23.776 1.00 93.06 252 ASP A N 1
ATOM 1837 C CA . ASP A 1 252 ? 11.777 19.643 -24.958 1.00 93.06 252 ASP A CA 1
ATOM 1838 C C . ASP A 1 252 ? 12.706 18.682 -25.722 1.00 93.06 252 ASP A C 1
ATOM 1840 O O . ASP A 1 252 ? 13.367 19.075 -26.692 1.00 93.06 252 ASP A O 1
ATOM 1844 N N . ARG A 1 253 ? 12.822 17.431 -25.263 1.00 96.00 253 ARG A N 1
ATOM 1845 C CA . ARG A 1 253 ? 13.767 16.454 -25.812 1.00 96.00 253 ARG A CA 1
ATOM 1846 C C . ARG A 1 253 ? 13.377 15.014 -25.517 1.00 96.00 253 ARG A C 1
ATOM 1848 O O . ARG A 1 253 ? 12.753 14.729 -24.494 1.00 96.00 253 ARG A O 1
ATOM 1855 N N . ALA A 1 254 ? 13.818 14.108 -26.383 1.00 97.94 254 ALA A N 1
ATOM 1856 C CA . ALA A 1 254 ? 13.657 12.668 -26.224 1.00 97.94 254 ALA A CA 1
ATOM 1857 C C . ALA A 1 254 ? 14.955 11.922 -26.546 1.00 97.94 254 ALA A C 1
ATOM 1859 O O . ALA A 1 254 ? 15.785 12.399 -27.323 1.00 97.94 254 ALA A O 1
ATOM 1860 N N . VAL A 1 255 ? 15.125 10.751 -25.935 1.00 98.31 255 VAL A N 1
ATOM 1861 C CA . VAL A 1 255 ? 16.267 9.855 -26.132 1.00 98.31 255 VAL A CA 1
ATOM 1862 C C . VAL A 1 255 ? 15.755 8.423 -26.267 1.00 98.31 255 VAL A C 1
ATOM 1864 O O . VAL A 1 255 ? 15.004 7.953 -25.417 1.00 98.31 255 VAL A O 1
ATOM 1867 N N . ALA A 1 256 ? 16.168 7.737 -27.329 1.00 98.00 256 ALA A N 1
ATOM 1868 C CA . ALA A 1 256 ? 15.866 6.333 -27.583 1.00 98.00 256 ALA A CA 1
ATOM 1869 C C . ALA A 1 256 ? 17.030 5.459 -27.098 1.00 98.00 256 ALA A C 1
ATOM 1871 O O . ALA A 1 256 ? 18.164 5.632 -27.553 1.00 98.00 256 ALA A O 1
ATOM 1872 N N . VAL A 1 257 ? 16.762 4.537 -26.175 1.00 97.06 257 VAL A N 1
ATOM 1873 C CA . VAL A 1 257 ? 17.772 3.737 -25.469 1.00 97.06 257 VAL A CA 1
ATOM 1874 C C . VAL A 1 257 ? 17.533 2.255 -25.726 1.00 97.06 257 VAL A C 1
ATOM 1876 O O . VAL A 1 257 ? 16.462 1.736 -25.427 1.00 97.06 257 VAL A O 1
ATOM 1879 N N . ALA A 1 258 ? 18.534 1.578 -26.277 1.00 94.31 258 ALA A N 1
ATOM 1880 C CA . ALA A 1 258 ? 18.580 0.132 -26.457 1.00 94.31 258 ALA A CA 1
ATOM 1881 C C . ALA A 1 258 ? 19.539 -0.511 -25.428 1.00 94.31 258 ALA A C 1
ATOM 1883 O O . ALA A 1 258 ? 20.317 0.203 -24.784 1.00 94.31 258 ALA A O 1
ATOM 1884 N N . PRO A 1 259 ? 19.505 -1.845 -25.238 1.00 90.88 259 PRO A N 1
ATOM 1885 C CA . PRO A 1 259 ? 20.364 -2.534 -24.265 1.00 90.88 259 PRO A CA 1
ATOM 1886 C C . PRO A 1 259 ? 21.870 -2.402 -24.516 1.00 90.88 259 PRO A C 1
ATOM 1888 O O . PRO A 1 259 ? 22.671 -2.650 -23.620 1.00 90.88 259 PRO A O 1
ATOM 1891 N N . ASP A 1 260 ? 22.255 -2.080 -25.749 1.00 88.12 260 ASP A N 1
ATOM 1892 C CA . ASP A 1 260 ? 23.630 -1.919 -26.223 1.00 88.12 260 ASP A CA 1
ATOM 1893 C C . ASP A 1 260 ? 24.048 -0.447 -26.379 1.00 88.12 260 ASP A C 1
ATOM 1895 O O . ASP A 1 260 ? 25.206 -0.172 -26.693 1.00 88.12 260 ASP A O 1
ATOM 1899 N N . GLY A 1 261 ? 23.135 0.509 -26.172 1.00 92.62 261 GLY A N 1
ATOM 1900 C CA . GLY A 1 261 ? 23.450 1.928 -26.300 1.00 92.62 261 GLY A CA 1
ATOM 1901 C C . GLY A 1 261 ? 22.274 2.828 -26.660 1.00 92.62 261 GLY A C 1
ATOM 1902 O O . GLY A 1 261 ? 21.147 2.402 -26.902 1.00 92.62 261 GLY A O 1
ATOM 1903 N N . VAL A 1 262 ? 22.560 4.126 -26.736 1.00 96.75 262 VAL A N 1
ATOM 1904 C CA . VAL A 1 262 ? 21.612 5.128 -27.237 1.00 96.75 262 VAL A CA 1
ATOM 1905 C C . VAL A 1 262 ? 21.487 5.000 -28.758 1.00 96.75 262 VAL A C 1
ATOM 1907 O O . VAL A 1 262 ? 22.482 5.081 -29.475 1.00 96.75 262 VAL A O 1
ATOM 1910 N N . ARG A 1 263 ? 20.255 4.843 -29.255 1.00 95.31 263 ARG A N 1
ATOM 1911 C CA . ARG A 1 263 ? 19.926 4.762 -30.691 1.00 95.31 263 ARG A CA 1
ATOM 1912 C C . ARG A 1 263 ? 19.766 6.129 -31.346 1.00 95.31 263 ARG A C 1
ATOM 1914 O O . ARG A 1 263 ? 19.985 6.271 -32.544 1.00 95.31 263 ARG A O 1
ATOM 1921 N N . GLY A 1 264 ? 19.387 7.136 -30.569 1.00 96.12 264 GLY A N 1
ATOM 1922 C CA . GLY A 1 264 ? 19.244 8.502 -31.051 1.00 96.12 264 GLY A CA 1
ATOM 1923 C C . GLY A 1 264 ? 18.693 9.433 -29.984 1.00 96.12 264 GLY A C 1
ATOM 1924 O O . GLY A 1 264 ? 18.217 9.000 -28.934 1.00 96.12 264 GLY A O 1
ATOM 1925 N N . SER A 1 265 ? 18.742 10.728 -30.267 1.00 97.25 265 SER A N 1
ATOM 1926 C CA . SER A 1 265 ? 18.086 11.756 -29.466 1.00 97.25 265 SER A CA 1
ATOM 1927 C C . SER A 1 265 ? 17.586 12.881 -30.362 1.00 97.25 265 SER A C 1
ATOM 1929 O O . SER A 1 265 ? 18.117 13.107 -31.451 1.00 97.25 265 SER A O 1
ATOM 1931 N N . CYS A 1 266 ? 16.554 13.588 -29.913 1.00 96.69 266 CYS A N 1
ATOM 1932 C CA . CYS A 1 266 ? 16.025 14.746 -30.619 1.00 96.69 266 CYS A CA 1
ATOM 1933 C C . CYS A 1 266 ? 15.615 15.848 -29.643 1.00 96.69 266 CYS A C 1
ATOM 1935 O O . CYS A 1 266 ? 15.358 15.604 -28.461 1.00 96.69 266 CYS A O 1
ATOM 1937 N N . ARG A 1 267 ? 15.532 17.071 -30.168 1.00 96.50 267 ARG A N 1
ATOM 1938 C CA . ARG A 1 267 ? 14.805 18.176 -29.540 1.00 96.50 267 ARG A CA 1
ATOM 1939 C C . ARG A 1 267 ? 13.481 18.359 -30.258 1.00 96.50 267 ARG A C 1
ATOM 1941 O O . ARG A 1 267 ? 13.399 18.105 -31.456 1.00 96.50 267 ARG A O 1
ATOM 1948 N N . PHE A 1 268 ? 12.465 18.791 -29.530 1.00 95.69 268 PHE A N 1
ATOM 1949 C CA . PHE A 1 268 ? 11.151 19.064 -30.092 1.00 95.69 268 PHE A CA 1
ATOM 1950 C C . PHE A 1 268 ? 10.456 20.177 -29.315 1.00 95.69 268 PHE A C 1
ATOM 1952 O O . PHE A 1 268 ? 10.865 20.545 -28.214 1.00 95.69 268 PHE A O 1
ATOM 1959 N N . THR A 1 269 ? 9.386 20.699 -29.898 1.00 93.75 269 THR A N 1
ATOM 1960 C CA . THR A 1 269 ? 8.478 21.637 -29.248 1.00 93.75 269 THR A CA 1
ATOM 1961 C C . THR A 1 269 ? 7.062 21.082 -29.318 1.00 93.75 269 THR A C 1
ATOM 1963 O O . THR A 1 269 ? 6.656 20.488 -30.314 1.00 93.75 269 THR A O 1
ATOM 1966 N N . VAL A 1 270 ? 6.312 21.263 -28.236 1.00 92.94 270 VAL A N 1
ATOM 1967 C CA . VAL A 1 270 ? 4.866 21.029 -28.180 1.00 92.94 270 VAL A CA 1
ATOM 1968 C C . VAL A 1 270 ? 4.194 22.331 -27.747 1.00 92.94 270 VAL A C 1
ATOM 1970 O O . VAL A 1 270 ? 4.834 23.119 -27.040 1.00 92.94 270 VAL A O 1
ATOM 1973 N N . PRO A 1 271 ? 2.939 22.595 -28.152 1.00 93.19 271 PRO A N 1
ATOM 1974 C CA . PRO A 1 271 ? 2.220 23.780 -27.697 1.00 93.19 271 PRO A CA 1
ATOM 1975 C C . PRO A 1 271 ? 2.195 23.890 -26.168 1.00 93.19 271 PRO A C 1
ATOM 1977 O O . PRO A 1 271 ? 2.106 22.884 -25.461 1.00 93.19 271 PRO A O 1
ATOM 1980 N N . GLU A 1 272 ? 2.280 25.113 -25.640 1.00 88.31 272 GLU A N 1
ATOM 1981 C CA . GLU A 1 272 ? 2.290 25.340 -24.188 1.00 88.31 272 GLU A CA 1
ATOM 1982 C C . GLU A 1 272 ? 1.006 24.836 -23.516 1.00 88.31 272 GLU A C 1
ATOM 1984 O O . GLU A 1 272 ? 1.062 24.280 -22.420 1.00 88.31 272 GLU A O 1
ATOM 1989 N N . ASP A 1 273 ? -0.124 24.961 -24.212 1.00 89.62 273 ASP A N 1
ATOM 1990 C CA . ASP A 1 273 ? -1.458 24.524 -23.802 1.00 89.62 273 ASP A CA 1
ATOM 1991 C C . ASP A 1 273 ? -1.739 23.036 -24.075 1.00 89.62 273 ASP A C 1
ATOM 1993 O O . ASP A 1 273 ? -2.860 22.572 -23.850 1.00 89.62 273 ASP A O 1
ATOM 1997 N N . ALA A 1 274 ? -0.736 22.265 -24.517 1.00 91.12 274 ALA A N 1
ATOM 1998 C CA . ALA A 1 274 ? -0.869 20.824 -24.673 1.00 91.12 274 ALA A CA 1
ATOM 1999 C C . ALA A 1 274 ? -1.217 20.159 -23.338 1.00 91.12 274 ALA A C 1
ATOM 2001 O O . ALA A 1 274 ? -0.467 20.215 -22.360 1.00 91.12 274 ALA A O 1
ATOM 2002 N N . THR A 1 275 ? -2.367 19.492 -23.322 1.00 88.62 275 THR A N 1
ATOM 2003 C CA . THR A 1 275 ? -2.910 18.784 -22.159 1.00 88.62 275 THR A CA 1
ATOM 2004 C C . THR A 1 275 ? -2.317 17.386 -22.009 1.00 88.62 275 THR A C 1
ATOM 2006 O O . THR A 1 275 ? -2.368 16.819 -20.921 1.00 88.62 275 THR A O 1
ATOM 2009 N N . MET A 1 276 ? -1.770 16.824 -23.092 1.00 91.56 276 MET A N 1
ATOM 2010 C CA . MET A 1 276 ? -1.015 15.571 -23.128 1.00 91.56 276 MET A CA 1
ATOM 2011 C C . MET A 1 276 ? -0.103 15.556 -24.361 1.00 91.56 276 MET A C 1
ATOM 2013 O O . MET A 1 276 ? -0.459 16.120 -25.399 1.00 91.56 276 MET A O 1
ATOM 2017 N N . PHE A 1 277 ? 1.049 14.894 -24.253 1.00 94.69 277 PHE A N 1
ATOM 2018 C CA . PHE A 1 277 ? 1.954 14.622 -25.367 1.00 94.69 277 PHE A CA 1
ATOM 2019 C C . PHE A 1 277 ? 2.703 13.297 -25.166 1.00 94.69 277 PHE A C 1
ATOM 2021 O O . PHE A 1 277 ? 2.808 12.798 -24.043 1.00 94.69 277 PHE A O 1
ATOM 2028 N N . ALA A 1 278 ? 3.198 12.726 -26.262 1.00 94.94 278 ALA A N 1
ATOM 2029 C CA . ALA A 1 278 ? 3.970 11.488 -26.295 1.00 94.94 278 ALA A CA 1
ATOM 2030 C C . ALA A 1 278 ? 5.009 11.531 -27.420 1.00 94.94 278 ALA A C 1
ATOM 2032 O O . ALA A 1 278 ? 4.794 12.178 -28.449 1.00 94.94 278 ALA A O 1
ATOM 2033 N N . VAL A 1 279 ? 6.123 10.821 -27.240 1.00 96.88 279 VAL A N 1
ATOM 2034 C CA . VAL A 1 279 ? 7.201 10.741 -28.234 1.00 96.88 279 VAL A CA 1
ATOM 2035 C C . VAL A 1 279 ? 7.570 9.288 -28.475 1.00 96.88 279 VAL A C 1
ATOM 2037 O O . VAL A 1 279 ? 7.936 8.602 -27.526 1.00 96.88 279 VAL A O 1
ATOM 2040 N N . HIS A 1 280 ? 7.504 8.832 -29.725 1.00 96.06 280 HIS A N 1
ATOM 2041 C CA . HIS A 1 280 ? 7.781 7.448 -30.118 1.00 96.06 280 HIS A CA 1
ATOM 2042 C C . HIS A 1 280 ? 9.003 7.375 -31.033 1.00 96.06 280 HIS A C 1
ATOM 2044 O O . HIS A 1 280 ? 9.063 8.079 -32.042 1.00 96.06 280 HIS A O 1
ATOM 2050 N N . TYR A 1 281 ? 9.960 6.502 -30.715 1.00 96.88 281 TYR A N 1
ATOM 2051 C CA . TYR A 1 281 ? 11.055 6.176 -31.627 1.00 96.88 281 TYR A CA 1
ATOM 2052 C C . TYR A 1 281 ? 10.575 5.251 -32.751 1.00 96.88 281 TYR A C 1
ATOM 2054 O O . TYR A 1 281 ? 9.954 4.216 -32.490 1.00 96.88 281 TYR A O 1
ATOM 2062 N N . VAL A 1 282 ? 10.876 5.626 -33.996 1.00 96.50 282 VAL A N 1
ATOM 2063 C CA . VAL A 1 282 ? 10.509 4.881 -35.206 1.00 96.50 282 VAL A CA 1
ATOM 2064 C C . VAL A 1 282 ? 11.672 4.933 -36.192 1.00 96.50 282 VAL A C 1
ATOM 2066 O O . VAL A 1 282 ? 11.922 5.980 -36.786 1.00 96.50 282 VAL A O 1
ATOM 2069 N N . GLY A 1 283 ? 12.370 3.812 -36.386 1.00 89.94 283 GLY A N 1
ATOM 2070 C CA . GLY A 1 283 ? 13.301 3.615 -37.504 1.00 89.94 283 GLY A CA 1
ATOM 2071 C C . GLY A 1 283 ? 14.372 4.696 -37.688 1.00 89.94 283 GLY A C 1
ATOM 2072 O O . GLY A 1 283 ? 14.653 5.086 -38.819 1.00 89.94 283 GLY A O 1
ATOM 2073 N N . GLY A 1 284 ? 14.915 5.244 -36.596 1.00 92.06 284 GLY A N 1
ATOM 2074 C CA . GLY A 1 284 ? 15.921 6.314 -36.636 1.00 92.06 284 GLY A CA 1
ATOM 2075 C C . GLY A 1 284 ? 15.388 7.748 -36.515 1.00 92.06 284 GLY A C 1
ATOM 2076 O O . GLY A 1 284 ? 16.198 8.664 -36.394 1.00 92.06 284 GLY A O 1
ATOM 2077 N N . SER A 1 285 ? 14.068 7.963 -36.491 1.00 95.94 285 SER A N 1
ATOM 2078 C CA . SER A 1 285 ? 13.446 9.266 -36.192 1.00 95.94 285 SER A CA 1
ATOM 2079 C C . SER A 1 285 ? 12.501 9.177 -34.982 1.00 95.94 285 SER A C 1
ATOM 2081 O O . SER A 1 285 ? 12.317 8.114 -34.385 1.00 95.94 285 SER A O 1
ATOM 2083 N N . PHE A 1 286 ? 11.921 10.313 -34.593 1.00 98.00 286 PHE A N 1
ATOM 2084 C CA . PHE A 1 286 ? 10.982 10.439 -33.482 1.00 98.00 286 PHE A CA 1
ATOM 2085 C C . PHE A 1 286 ? 9.665 11.043 -33.970 1.00 98.00 286 PHE A C 1
ATOM 2087 O O . PHE A 1 286 ? 9.651 12.132 -34.550 1.00 98.00 286 PHE A O 1
ATOM 2094 N N . LEU A 1 287 ? 8.559 10.351 -33.700 1.00 97.69 287 LEU A N 1
ATOM 2095 C CA . LEU A 1 287 ? 7.209 10.869 -33.884 1.00 97.69 287 LEU A CA 1
ATOM 2096 C C . LEU A 1 287 ? 6.760 11.537 -32.582 1.00 97.69 287 LEU A C 1
ATOM 2098 O O . LEU A 1 287 ? 6.564 10.865 -31.568 1.00 97.69 287 LEU A O 1
ATOM 2102 N N . VAL A 1 288 ? 6.603 12.856 -32.611 1.00 97.94 288 VAL A N 1
ATOM 2103 C CA . VAL A 1 288 ? 6.120 13.660 -31.483 1.00 97.94 288 VAL A CA 1
ATOM 2104 C C . VAL A 1 288 ? 4.632 13.902 -31.684 1.00 97.94 288 VAL A C 1
ATOM 2106 O O . VAL A 1 288 ? 4.220 14.329 -32.757 1.00 97.94 288 VAL A O 1
ATOM 2109 N N . SER A 1 289 ? 3.817 13.641 -30.669 1.00 97.00 289 SER A N 1
ATOM 2110 C CA . SER A 1 289 ? 2.364 13.801 -30.739 1.00 97.00 289 SER A CA 1
ATOM 2111 C C . SER A 1 289 ? 1.822 14.535 -29.521 1.00 97.00 289 SER A C 1
ATOM 2113 O O . SER A 1 289 ? 2.393 14.440 -28.437 1.00 97.00 289 SER A O 1
ATOM 2115 N N . TRP A 1 290 ? 0.744 15.296 -29.700 1.00 96.38 290 TRP A N 1
ATOM 2116 C CA . TRP A 1 290 ? 0.081 16.033 -28.626 1.00 96.38 290 TRP A CA 1
ATOM 2117 C C . TRP A 1 290 ? -1.419 16.192 -28.873 1.00 96.38 290 TRP A C 1
ATOM 2119 O O . TRP A 1 290 ? -1.954 15.861 -29.934 1.00 96.38 290 TRP A O 1
ATOM 2129 N N . THR A 1 291 ? -2.105 16.724 -27.866 1.00 95.06 291 THR A N 1
ATOM 2130 C CA . THR A 1 291 ? -3.486 17.192 -27.968 1.00 95.06 291 THR A CA 1
ATOM 2131 C C . THR A 1 291 ? -3.725 18.365 -27.025 1.00 95.06 291 THR A C 1
ATOM 2133 O O . THR A 1 291 ? -3.036 18.522 -26.017 1.00 95.06 291 THR A O 1
ATOM 2136 N N . LEU A 1 292 ? -4.705 19.197 -27.375 1.00 94.06 292 LEU A N 1
ATOM 2137 C CA . LEU A 1 292 ? -5.148 20.354 -26.588 1.00 94.06 292 LEU A CA 1
ATOM 2138 C C . LEU A 1 292 ? -6.493 20.084 -25.881 1.00 94.06 292 LEU A C 1
ATOM 2140 O O . LEU A 1 292 ? -7.092 20.972 -25.273 1.00 94.06 292 LEU A O 1
ATOM 2144 N N . LYS A 1 293 ? -7.033 18.863 -26.006 1.00 90.50 293 LYS A N 1
ATOM 2145 C CA . LYS A 1 293 ? -8.340 18.493 -25.446 1.00 90.50 293 LYS A CA 1
ATOM 2146 C C . LYS A 1 293 ? -8.257 18.347 -23.920 1.00 90.50 293 LYS A C 1
ATOM 2148 O O . LYS A 1 293 ? -7.407 17.613 -23.433 1.00 90.50 293 LYS A O 1
ATOM 2153 N N . PRO A 1 294 ? -9.205 18.898 -23.139 1.00 80.94 294 PRO A N 1
ATOM 2154 C CA . PRO A 1 294 ? -9.115 18.958 -21.670 1.00 80.94 294 PRO A CA 1
ATOM 2155 C C . PRO A 1 294 ? -9.153 17.603 -20.937 1.00 80.94 294 PRO A C 1
ATOM 2157 O O . PRO A 1 294 ? -8.822 17.540 -19.756 1.00 80.94 294 PRO A O 1
ATOM 2160 N N . SER A 1 295 ? -9.586 16.527 -21.596 1.00 78.31 295 SER A N 1
ATOM 2161 C CA . SER A 1 295 ? -9.614 15.167 -21.040 1.00 78.31 295 SER A CA 1
ATOM 2162 C C . SER A 1 295 ? -9.294 14.166 -22.151 1.00 78.31 295 SER A C 1
ATOM 2164 O O . SER A 1 295 ? -10.209 13.522 -22.674 1.00 78.31 295 SER A O 1
ATOM 2166 N N . PRO A 1 296 ? -8.030 14.102 -22.593 1.00 81.75 296 PRO A N 1
ATOM 2167 C CA . PRO A 1 296 ? -7.674 13.335 -23.770 1.00 81.75 296 PRO A CA 1
ATOM 2168 C C . PRO A 1 296 ? -7.560 11.842 -23.456 1.00 81.75 296 PRO A C 1
ATOM 2170 O O . PRO A 1 296 ? -7.070 11.458 -22.398 1.00 81.75 296 PRO A O 1
ATOM 2173 N N . TYR A 1 297 ? -7.990 11.007 -24.403 1.00 81.06 297 TYR A N 1
ATOM 2174 C CA . TYR A 1 297 ? -7.700 9.568 -24.392 1.00 81.06 297 TYR A CA 1
ATOM 2175 C C . TYR A 1 297 ? -6.414 9.242 -25.164 1.00 81.06 297 TYR A C 1
ATOM 2177 O O . TYR A 1 297 ? -5.690 8.333 -24.779 1.00 81.06 297 TYR A O 1
ATOM 2185 N N . PHE A 1 298 ? -6.123 10.007 -26.218 1.00 89.19 298 PHE A N 1
ATOM 2186 C CA . PHE A 1 298 ? -4.956 9.879 -27.089 1.00 89.19 298 PHE A CA 1
ATOM 2187 C C . PHE A 1 298 ? -4.595 11.233 -27.718 1.00 89.19 298 PHE A C 1
ATOM 2189 O O . PHE A 1 298 ? -5.405 12.167 -27.685 1.00 89.19 298 PHE A O 1
ATOM 2196 N N . CYS A 1 299 ? -3.385 11.347 -28.271 1.00 93.19 299 CYS A N 1
ATOM 2197 C CA . CYS A 1 299 ? -2.959 12.523 -29.030 1.00 93.19 299 CYS A CA 1
ATOM 2198 C C . CYS A 1 299 ? -3.602 12.542 -30.425 1.00 93.19 299 CYS A C 1
ATOM 2200 O O . CYS A 1 299 ? -3.762 11.497 -31.047 1.00 93.19 299 CYS A O 1
ATOM 2202 N N . ASP A 1 300 ? -3.970 13.720 -30.932 1.00 94.69 300 ASP A N 1
ATOM 2203 C CA . ASP A 1 300 ? -4.663 13.881 -32.224 1.00 94.69 300 ASP A CA 1
ATOM 2204 C C . ASP A 1 300 ? -3.891 14.718 -33.250 1.00 94.69 300 ASP A C 1
ATOM 2206 O O . ASP A 1 300 ? -4.316 14.836 -34.399 1.00 94.69 300 ASP A O 1
ATOM 2210 N N . THR A 1 301 ? -2.740 15.260 -32.857 1.00 96.94 301 THR A N 1
ATOM 2211 C CA . THR A 1 301 ? -1.797 15.944 -33.744 1.00 96.94 301 THR A CA 1
ATOM 2212 C C . THR A 1 301 ? -0.420 15.317 -33.583 1.00 96.94 301 THR A C 1
ATOM 2214 O O . THR A 1 301 ? -0.023 15.000 -32.461 1.00 96.94 301 THR A O 1
ATOM 2217 N N . ALA A 1 302 ? 0.311 15.135 -34.681 1.00 97.50 302 ALA A N 1
ATOM 2218 C CA . ALA A 1 302 ? 1.674 14.623 -34.656 1.00 97.50 302 ALA A CA 1
ATOM 2219 C C . ALA A 1 302 ? 2.601 15.373 -35.616 1.00 97.50 302 ALA A C 1
ATOM 2221 O O . ALA A 1 302 ? 2.160 16.025 -36.560 1.00 97.50 302 ALA A O 1
ATOM 2222 N N . VAL A 1 303 ? 3.900 15.272 -35.365 1.00 97.56 303 VAL A N 1
ATOM 2223 C CA . VAL A 1 303 ? 4.964 15.826 -36.195 1.00 97.56 303 VAL A CA 1
ATOM 2224 C C . VAL A 1 303 ? 6.196 14.931 -36.116 1.00 97.56 303 VAL A C 1
ATOM 2226 O O . VAL A 1 303 ? 6.470 14.304 -35.091 1.00 97.56 303 VAL A O 1
ATOM 2229 N N . TRP A 1 304 ? 6.952 14.871 -37.204 1.00 97.81 304 TRP A N 1
ATOM 2230 C CA . TRP A 1 304 ? 8.245 14.200 -37.224 1.00 97.81 304 TRP A CA 1
ATOM 2231 C C . TRP A 1 304 ? 9.330 15.150 -36.724 1.00 97.81 304 TRP A C 1
ATOM 2233 O O . TRP A 1 304 ? 9.402 16.291 -37.173 1.00 97.81 304 TRP A O 1
ATOM 2243 N N . ALA A 1 305 ? 10.190 14.697 -35.811 1.00 95.88 305 ALA A N 1
ATOM 2244 C CA . ALA A 1 305 ? 11.223 15.552 -35.223 1.00 95.88 305 ALA A CA 1
ATOM 2245 C C . ALA A 1 305 ? 12.240 16.087 -36.256 1.00 95.88 305 ALA A C 1
ATOM 2247 O O . ALA A 1 305 ? 12.814 17.153 -36.051 1.00 95.88 305 ALA A O 1
ATOM 2248 N N . ASP A 1 306 ? 12.439 15.384 -37.378 1.00 94.06 306 ASP A N 1
ATOM 2249 C CA . ASP A 1 306 ? 13.241 15.833 -38.526 1.00 94.06 306 ASP A CA 1
ATOM 2250 C C . ASP A 1 306 ? 12.514 16.842 -39.438 1.00 94.06 306 ASP A C 1
ATOM 2252 O O . ASP A 1 306 ? 13.150 17.464 -40.287 1.00 94.06 306 ASP A O 1
ATOM 2256 N N . ARG A 1 307 ? 11.199 17.023 -39.262 1.00 94.31 307 ARG A N 1
ATOM 2257 C CA . ARG A 1 307 ? 10.325 17.926 -40.034 1.00 94.31 307 ARG A CA 1
ATOM 2258 C C . ARG A 1 307 ? 9.342 18.672 -39.110 1.00 94.31 307 ARG A C 1
ATOM 2260 O O . ARG A 1 307 ? 8.128 18.494 -39.231 1.00 94.31 307 ARG A O 1
ATOM 2267 N N . PRO A 1 308 ? 9.840 19.516 -38.185 1.00 92.50 308 PRO A N 1
ATOM 2268 C CA . PRO A 1 308 ? 9.013 20.167 -37.163 1.00 92.50 308 PRO A CA 1
ATOM 2269 C C . PRO A 1 308 ? 7.972 21.150 -37.730 1.00 92.50 308 PRO A C 1
ATOM 2271 O O . PRO A 1 308 ? 6.970 21.422 -37.073 1.00 92.50 308 PRO A O 1
ATOM 2274 N N . ASP A 1 309 ? 8.179 21.655 -38.949 1.00 93.38 309 ASP A N 1
ATOM 2275 C CA . ASP A 1 309 ? 7.293 22.632 -39.598 1.00 93.38 309 ASP A CA 1
ATOM 2276 C C . ASP A 1 309 ? 6.081 21.993 -40.309 1.00 93.38 309 ASP A C 1
ATOM 2278 O O . ASP A 1 309 ? 5.249 22.699 -40.880 1.00 93.38 309 ASP A O 1
ATOM 2282 N N . GLU A 1 310 ? 5.952 20.660 -40.276 1.00 94.31 310 GLU A N 1
ATOM 2283 C CA . GLU A 1 310 ? 4.917 19.908 -40.998 1.00 94.31 310 GLU A CA 1
ATOM 2284 C C . GLU A 1 310 ? 4.011 19.073 -40.065 1.00 94.31 310 GLU A C 1
ATOM 2286 O O . GLU A 1 310 ? 3.915 17.850 -40.226 1.00 94.31 310 GLU A O 1
ATOM 2291 N N . PRO A 1 311 ? 3.313 19.681 -39.084 1.00 95.94 311 PRO A N 1
ATOM 2292 C CA . PRO A 1 311 ? 2.387 18.943 -38.238 1.00 95.94 311 PRO A CA 1
ATOM 2293 C C . PRO A 1 311 ? 1.211 18.386 -39.048 1.00 95.94 311 PRO A C 1
ATOM 2295 O O . PRO A 1 311 ? 0.759 18.963 -40.043 1.00 95.94 311 PRO A O 1
ATOM 2298 N N . PHE A 1 312 ? 0.687 17.247 -38.613 1.00 97.62 312 PHE A N 1
ATOM 2299 C CA . PHE A 1 312 ? -0.387 16.540 -39.290 1.00 97.62 312 PHE A CA 1
ATOM 2300 C C . PHE A 1 312 ? -1.364 15.890 -38.316 1.00 97.62 312 PHE A C 1
ATOM 2302 O O . PHE A 1 312 ? -1.020 15.587 -37.177 1.00 97.62 312 PHE A O 1
ATOM 2309 N N . ALA A 1 313 ? -2.592 15.673 -38.788 1.00 97.06 313 ALA A N 1
ATOM 2310 C CA . ALA A 1 313 ? -3.580 14.843 -38.111 1.00 97.06 313 ALA A CA 1
ATOM 2311 C C . ALA A 1 313 ? -3.365 13.382 -38.549 1.00 97.06 313 ALA A C 1
ATOM 2313 O O . ALA A 1 313 ? -3.523 13.102 -39.742 1.00 97.06 313 ALA A O 1
ATOM 2314 N N . PRO A 1 314 ? -2.968 12.472 -37.644 1.00 94.88 314 PRO A N 1
ATOM 2315 C CA . PRO A 1 314 ? -2.760 11.067 -37.977 1.00 94.88 314 PRO A CA 1
ATOM 2316 C C . PRO A 1 314 ? -4.082 10.366 -38.291 1.00 94.88 314 PRO A C 1
ATOM 2318 O O . PRO A 1 314 ? -5.103 10.656 -37.666 1.00 94.88 314 PRO A O 1
ATOM 2321 N N . GLU A 1 315 ? -4.066 9.419 -39.227 1.00 91.75 315 GLU A N 1
ATOM 2322 C CA . GLU A 1 315 ? -5.264 8.633 -39.562 1.00 91.75 315 GLU A CA 1
ATOM 2323 C C . GLU A 1 315 ? -5.691 7.724 -38.403 1.00 91.75 315 GLU A C 1
ATOM 2325 O O . GLU A 1 315 ? -6.883 7.543 -38.159 1.00 91.75 315 GLU A O 1
ATOM 2330 N N . GLN A 1 316 ? -4.718 7.186 -37.664 1.00 90.25 316 GLN A N 1
ATOM 2331 C CA . GLN A 1 316 ? -4.929 6.401 -36.453 1.00 90.25 316 GLN A CA 1
ATOM 2332 C C . GLN A 1 316 ? -4.179 7.038 -35.294 1.00 90.25 316 GLN A C 1
ATOM 2334 O O . GLN A 1 316 ? -2.984 7.330 -35.365 1.00 90.25 316 GLN A O 1
ATOM 2339 N N . SER A 1 317 ? -4.922 7.285 -34.227 1.00 91.19 317 SER A N 1
ATOM 2340 C CA . SER A 1 317 ? -4.454 8.070 -33.090 1.00 91.19 317 SER A CA 1
ATOM 2341 C C . SER A 1 317 ? -4.504 7.310 -31.775 1.00 91.19 317 SER A C 1
ATOM 2343 O O . SER A 1 317 ? -3.854 7.729 -30.828 1.00 91.19 317 SER A O 1
ATOM 2345 N N . SER A 1 318 ? -5.216 6.184 -31.700 1.00 88.00 318 SER A N 1
ATOM 2346 C CA . SER A 1 318 ? -5.466 5.475 -30.442 1.00 88.00 318 SER A CA 1
ATOM 2347 C C . SER A 1 318 ? -4.197 5.031 -29.713 1.00 88.00 318 SER A C 1
ATOM 2349 O O . SER A 1 318 ? -4.197 5.072 -28.488 1.00 88.00 318 SER A O 1
ATOM 2351 N N . GLY A 1 319 ? -3.126 4.681 -30.435 1.00 88.06 319 GLY A N 1
ATOM 2352 C CA . GLY A 1 319 ? -1.840 4.296 -29.840 1.00 88.06 319 GLY A CA 1
ATOM 2353 C C . GLY A 1 319 ? -0.846 5.449 -29.649 1.00 88.06 319 GLY A C 1
ATOM 2354 O O . GLY A 1 319 ? 0.294 5.214 -29.251 1.00 88.06 319 GLY A O 1
ATOM 2355 N N . LEU A 1 320 ? -1.237 6.700 -29.931 1.00 92.50 320 LEU A N 1
ATOM 2356 C CA . LEU A 1 320 ? -0.415 7.897 -29.698 1.00 92.50 320 LEU A CA 1
ATOM 2357 C C . LEU A 1 320 ? -0.549 8.366 -28.246 1.00 92.50 320 LEU A C 1
ATOM 2359 O O . LEU A 1 320 ? -1.115 9.424 -27.939 1.00 92.50 320 LEU A O 1
ATOM 2363 N N . VAL A 1 321 ? -0.067 7.526 -27.339 1.00 90.12 321 VAL A N 1
ATOM 2364 C CA . VAL A 1 321 ? -0.163 7.699 -25.890 1.00 90.12 321 VAL A CA 1
ATOM 2365 C C . VAL A 1 321 ? 1.182 7.407 -25.226 1.00 90.12 321 VAL A C 1
ATOM 2367 O O . VAL A 1 321 ? 1.939 6.557 -25.701 1.00 90.12 321 VAL A O 1
ATOM 2370 N N . PRO A 1 322 ? 1.502 8.089 -24.112 1.00 89.75 322 PRO A N 1
ATOM 2371 C CA . PRO A 1 322 ? 2.611 7.671 -23.270 1.00 89.75 322 PRO A CA 1
ATOM 2372 C C . PRO A 1 322 ? 2.272 6.344 -22.582 1.00 89.75 322 PRO A C 1
ATOM 2374 O O . PRO A 1 322 ? 1.094 6.023 -22.396 1.00 89.75 322 PRO A O 1
ATOM 2377 N N . PHE A 1 323 ? 3.294 5.611 -22.136 1.00 87.38 323 PHE A N 1
ATOM 2378 C CA . PHE A 1 323 ? 3.081 4.454 -21.270 1.00 87.38 323 PHE A CA 1
ATOM 2379 C C . PHE A 1 323 ? 2.286 4.875 -20.024 1.00 87.38 323 PHE A C 1
ATOM 2381 O O . PHE A 1 323 ? 2.595 5.879 -19.371 1.00 87.38 323 PHE A O 1
ATOM 2388 N N . GLY A 1 324 ? 1.219 4.138 -19.729 1.00 79.44 324 GLY A N 1
ATOM 2389 C CA . GLY A 1 324 ? 0.259 4.466 -18.676 1.00 79.44 324 GLY A CA 1
ATOM 2390 C C . GLY A 1 324 ? -0.150 3.281 -17.808 1.00 79.44 324 GLY A C 1
ATOM 2391 O O . GLY A 1 324 ? -1.032 3.461 -16.970 1.00 79.44 324 GLY A O 1
ATOM 2392 N N . GLY A 1 325 ? 0.469 2.113 -18.004 1.00 75.94 325 GLY A N 1
ATOM 2393 C CA . GLY A 1 325 ? 0.220 0.872 -17.273 1.00 75.94 325 GLY A CA 1
ATOM 2394 C C . GLY A 1 325 ? 0.122 -0.343 -18.193 1.00 75.94 325 GLY A C 1
ATOM 2395 O O . GLY A 1 325 ? 0.381 -0.245 -19.390 1.00 75.94 325 GLY A O 1
ATOM 2396 N N . SER A 1 326 ? -0.258 -1.492 -17.642 1.00 68.50 326 SER A N 1
ATOM 2397 C CA . SER A 1 326 ? -0.417 -2.762 -18.370 1.00 68.50 326 SER A CA 1
ATOM 2398 C C . SER A 1 326 ? -1.354 -2.677 -19.573 1.00 68.50 326 SER A C 1
ATOM 2400 O O . SER A 1 326 ? -0.999 -3.104 -20.670 1.00 68.50 326 SER A O 1
ATOM 2402 N N . LEU A 1 327 ? -2.516 -2.057 -19.368 1.00 65.44 327 LEU A N 1
ATOM 2403 C CA . LEU A 1 327 ? -3.571 -1.871 -20.368 1.00 65.44 327 LEU A CA 1
ATOM 2404 C C . LEU A 1 327 ? -3.343 -0.655 -21.284 1.00 65.44 327 LEU A C 1
ATOM 2406 O O . LEU A 1 327 ? -3.985 -0.546 -22.322 1.00 65.44 327 LEU A O 1
ATOM 2410 N N . ASP A 1 328 ? -2.453 0.262 -20.891 1.00 65.31 328 ASP A N 1
ATOM 2411 C CA . ASP A 1 328 ? -2.123 1.499 -21.605 1.00 65.31 328 ASP A CA 1
ATOM 2412 C C . ASP A 1 328 ? -0.641 1.429 -22.039 1.00 65.31 328 ASP A C 1
ATOM 2414 O O . ASP A 1 328 ? 0.233 2.038 -21.408 1.00 65.31 328 ASP A O 1
ATOM 2418 N N . GLY A 1 329 ? -0.346 0.655 -23.089 1.00 60.34 329 GLY A N 1
ATOM 2419 C CA . GLY A 1 329 ? 1.009 0.367 -23.569 1.00 60.34 329 GLY A CA 1
ATOM 2420 C C . GLY A 1 329 ? 1.390 -1.119 -23.624 1.00 60.34 329 GLY A C 1
ATOM 2421 O O . GLY A 1 329 ? 2.559 -1.415 -23.874 1.00 60.34 329 GLY A O 1
ATOM 2422 N N . ALA A 1 330 ? 0.440 -2.039 -23.403 1.00 66.75 330 ALA A N 1
ATOM 2423 C CA . ALA A 1 330 ? 0.580 -3.490 -23.607 1.00 66.75 330 ALA A CA 1
ATOM 2424 C C . ALA A 1 330 ? 1.850 -4.109 -22.999 1.00 66.75 330 ALA A C 1
ATOM 2426 O O . ALA A 1 330 ? 2.630 -4.786 -23.676 1.00 66.75 330 ALA A O 1
ATOM 2427 N N . TYR A 1 331 ? 2.115 -3.805 -21.727 1.00 76.25 331 TYR A N 1
ATOM 2428 C CA . TYR A 1 331 ? 3.331 -4.223 -21.014 1.00 76.25 331 TYR A CA 1
ATOM 2429 C C . TYR A 1 331 ? 4.670 -3.776 -21.655 1.00 76.25 331 TYR A C 1
ATOM 2431 O O . TYR A 1 331 ? 5.727 -4.068 -21.102 1.00 76.25 331 TYR A O 1
ATOM 2439 N N . GLY A 1 332 ? 4.663 -3.018 -22.758 1.00 78.94 332 GLY A N 1
ATOM 2440 C CA . GLY A 1 332 ? 5.843 -2.521 -23.474 1.00 78.94 332 GLY A CA 1
ATOM 2441 C C . GLY A 1 332 ? 6.299 -3.361 -24.678 1.00 78.94 332 GLY A C 1
ATOM 2442 O O . GLY A 1 332 ? 7.307 -3.011 -25.297 1.00 78.94 332 GLY A O 1
ATOM 2443 N N . PHE A 1 333 ? 5.587 -4.434 -25.047 1.00 84.50 333 PHE A N 1
ATOM 2444 C CA . PHE A 1 333 ? 5.940 -5.303 -26.184 1.00 84.50 333 PHE A CA 1
ATOM 2445 C C . PHE A 1 333 ? 5.373 -4.784 -27.511 1.00 84.50 333 PHE A C 1
ATOM 2447 O O . PHE A 1 333 ? 4.448 -5.345 -28.081 1.00 84.50 333 PHE A O 1
ATOM 2454 N N . GLN A 1 334 ? 5.934 -3.684 -28.007 1.00 90.12 334 GLN A N 1
ATOM 2455 C CA . GLN A 1 334 ? 5.552 -3.076 -29.287 1.00 90.12 334 GLN A CA 1
ATOM 2456 C C . GLN A 1 334 ? 6.758 -3.132 -30.221 1.00 90.12 334 GLN A C 1
ATOM 2458 O O . GLN A 1 334 ? 7.727 -2.423 -29.977 1.00 90.12 334 GLN A O 1
ATOM 2463 N N . PHE A 1 335 ? 6.756 -3.994 -31.237 1.00 92.75 335 PHE A N 1
ATOM 2464 C CA . PHE A 1 335 ? 7.997 -4.398 -31.905 1.00 92.75 335 PHE A CA 1
ATOM 2465 C C . PHE A 1 335 ? 8.546 -3.372 -32.904 1.00 92.75 335 PHE A C 1
ATOM 2467 O O . PHE A 1 335 ? 7.814 -2.773 -33.697 1.00 92.75 335 P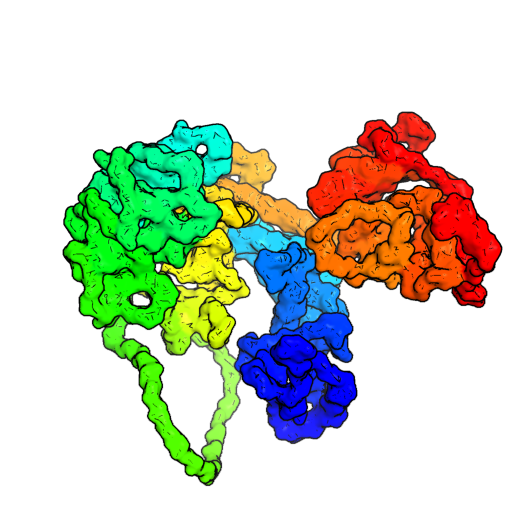HE A O 1
ATOM 2474 N N . GLU A 1 336 ? 9.870 -3.217 -32.906 1.00 93.38 336 GLU A N 1
ATOM 2475 C CA . GLU A 1 336 ? 10.606 -2.714 -34.066 1.00 93.38 336 GLU A CA 1
ATOM 2476 C C . GLU A 1 336 ? 10.495 -3.707 -35.237 1.00 93.38 336 GLU A C 1
ATOM 2478 O O . GLU A 1 336 ? 10.352 -4.915 -35.037 1.00 93.38 336 GLU A O 1
ATOM 2483 N N . THR A 1 337 ? 10.549 -3.213 -36.472 1.00 93.19 337 THR A N 1
ATOM 2484 C CA . THR A 1 337 ? 10.639 -4.090 -37.645 1.00 93.19 337 THR A CA 1
ATOM 2485 C C . THR A 1 337 ? 11.999 -4.780 -37.713 1.00 93.19 337 THR A C 1
ATOM 2487 O O . THR A 1 337 ? 13.012 -4.220 -37.308 1.00 93.19 337 THR A O 1
ATOM 2490 N N . ALA A 1 338 ? 12.058 -5.975 -38.307 1.00 88.62 338 ALA A N 1
ATOM 2491 C CA . ALA A 1 338 ? 13.297 -6.760 -38.392 1.00 88.62 338 ALA A CA 1
ATOM 2492 C C . ALA A 1 338 ? 14.465 -6.044 -39.110 1.00 88.62 338 ALA A C 1
ATOM 2494 O O . ALA A 1 338 ? 15.625 -6.377 -38.892 1.00 88.62 338 ALA A O 1
ATOM 2495 N N . ASP A 1 339 ? 14.168 -5.068 -39.973 1.00 89.12 339 ASP A N 1
ATOM 2496 C CA . ASP A 1 339 ? 15.159 -4.233 -40.663 1.00 89.12 339 ASP A CA 1
ATOM 2497 C C . ASP A 1 339 ? 15.639 -3.018 -39.838 1.00 89.12 339 ASP A C 1
ATOM 2499 O O . ASP A 1 339 ? 16.462 -2.244 -40.326 1.00 89.12 339 ASP A O 1
ATOM 2503 N N . GLY A 1 340 ? 15.109 -2.814 -38.626 1.00 87.94 340 GLY A N 1
ATOM 2504 C CA . GLY A 1 340 ? 15.386 -1.655 -37.768 1.00 87.94 340 GLY A CA 1
ATOM 2505 C C . GLY A 1 340 ? 14.887 -0.315 -38.325 1.00 87.94 340 GLY A C 1
ATOM 2506 O O . GLY A 1 340 ? 15.200 0.751 -37.803 1.00 87.94 340 GLY A O 1
ATOM 2507 N N . GLY A 1 341 ? 14.149 -0.330 -39.439 1.00 91.19 341 GLY A N 1
ATOM 2508 C CA . GLY A 1 341 ? 13.748 0.870 -40.172 1.00 91.19 341 GLY A CA 1
ATOM 2509 C C . GLY A 1 341 ? 12.336 1.356 -39.851 1.00 91.19 341 GLY A C 1
ATOM 2510 O O . GLY A 1 341 ? 11.800 2.180 -40.593 1.00 91.19 341 GLY A O 1
ATOM 2511 N N . GLY A 1 342 ? 11.655 0.786 -38.860 1.00 92.81 342 GLY A N 1
ATOM 2512 C CA . GLY A 1 342 ? 10.225 0.994 -38.647 1.00 92.81 342 GLY A CA 1
ATOM 2513 C C . GLY A 1 342 ? 9.703 0.396 -37.348 1.00 92.81 342 GLY A C 1
ATOM 2514 O O . GLY A 1 342 ? 10.440 -0.208 -36.576 1.00 92.81 342 GLY A O 1
ATOM 2515 N N . ARG A 1 343 ? 8.406 0.583 -37.106 1.00 93.81 343 ARG A N 1
ATOM 2516 C CA . ARG A 1 343 ? 7.710 0.096 -35.910 1.00 93.81 343 ARG A CA 1
ATOM 2517 C C . ARG A 1 343 ? 6.400 -0.576 -36.299 1.00 93.81 343 ARG A C 1
ATOM 2519 O O . ARG A 1 343 ? 5.622 0.006 -37.052 1.00 93.81 343 ARG A O 1
ATOM 2526 N N . HIS A 1 344 ? 6.111 -1.740 -35.729 1.00 91.88 344 HIS A N 1
ATOM 2527 C CA . HIS A 1 344 ? 4.793 -2.363 -35.821 1.00 91.88 344 HIS A CA 1
ATOM 2528 C C . HIS A 1 344 ? 3.779 -1.560 -34.993 1.00 91.88 344 HIS A C 1
ATOM 2530 O O . HIS A 1 344 ? 3.911 -1.428 -33.774 1.00 91.88 344 HIS A O 1
ATOM 2536 N N . SER A 1 345 ? 2.768 -0.985 -35.646 1.00 85.38 345 SER A N 1
ATOM 2537 C CA . SER A 1 345 ? 1.732 -0.167 -34.999 1.00 85.38 345 SER A CA 1
ATOM 2538 C C . SER A 1 345 ? 0.511 -0.958 -34.533 1.00 85.38 345 SER A C 1
ATOM 2540 O O . SER A 1 345 ? -0.348 -0.368 -33.890 1.00 85.38 345 SER A O 1
ATOM 2542 N N . GLY A 1 346 ? 0.453 -2.258 -34.834 1.00 81.06 346 GLY A N 1
ATOM 2543 C CA . GLY A 1 346 ? -0.670 -3.148 -34.540 1.00 81.06 346 GLY A CA 1
ATOM 2544 C C . GLY A 1 346 ? -1.295 -3.695 -35.821 1.00 81.06 346 GLY A C 1
ATOM 2545 O O . GLY A 1 346 ? -1.309 -4.903 -36.021 1.00 81.06 346 GLY A O 1
ATOM 2546 N N . GLN A 1 347 ? -1.727 -2.819 -36.735 1.00 85.81 347 GLN A N 1
ATOM 2547 C CA . GLN A 1 347 ? -2.356 -3.235 -38.002 1.00 85.81 347 GLN A CA 1
ATOM 2548 C C . GLN A 1 347 ? -1.492 -2.975 -39.240 1.00 85.81 347 GLN A C 1
ATOM 2550 O O . GLN A 1 347 ? -1.888 -3.312 -40.354 1.00 85.81 347 GLN A O 1
ATOM 2555 N N . ARG A 1 348 ? -0.332 -2.337 -39.060 1.00 90.81 348 ARG A N 1
ATOM 2556 C CA . ARG A 1 348 ? 0.622 -1.996 -40.120 1.00 90.81 348 ARG A CA 1
ATOM 2557 C C . ARG A 1 348 ? 1.997 -1.678 -39.537 1.00 90.81 348 ARG A C 1
ATOM 2559 O O . ARG A 1 348 ? 2.227 -1.768 -38.329 1.00 90.81 348 ARG A O 1
ATOM 2566 N N . VAL A 1 349 ? 2.916 -1.287 -40.409 1.00 93.69 349 VAL A N 1
ATOM 2567 C CA . VAL A 1 349 ? 4.235 -0.775 -40.054 1.00 93.69 349 VAL A CA 1
ATOM 2568 C C . VAL A 1 349 ? 4.294 0.729 -40.303 1.00 93.69 349 VAL A C 1
ATOM 2570 O O . VAL A 1 349 ? 4.118 1.186 -41.429 1.00 93.69 349 VAL A O 1
ATOM 2573 N N . LEU A 1 350 ? 4.618 1.484 -39.256 1.00 95.06 350 LEU A N 1
ATOM 2574 C CA . LEU A 1 350 ? 4.934 2.906 -39.334 1.00 95.06 350 LEU A CA 1
ATOM 2575 C C . LEU A 1 350 ? 6.415 3.084 -39.692 1.00 95.06 350 LEU A C 1
ATOM 2577 O O . LEU A 1 350 ? 7.299 2.498 -39.057 1.00 95.06 350 LEU A O 1
ATOM 2581 N N . ARG A 1 351 ? 6.692 3.921 -40.695 1.00 95.06 351 ARG A N 1
ATOM 2582 C CA . ARG A 1 351 ? 8.050 4.275 -41.147 1.00 95.06 351 ARG A CA 1
ATOM 2583 C C . ARG A 1 351 ? 8.318 5.775 -40.945 1.00 95.06 351 ARG A C 1
ATOM 2585 O O . ARG A 1 351 ? 7.362 6.554 -40.923 1.00 95.06 351 ARG A O 1
ATOM 2592 N N . PRO A 1 352 ? 9.588 6.215 -40.832 1.00 95.56 352 PRO A N 1
ATOM 2593 C CA . PRO A 1 352 ? 9.923 7.637 -40.766 1.00 95.56 352 PRO A CA 1
ATOM 2594 C C . PRO A 1 352 ? 9.284 8.444 -41.904 1.00 95.56 352 PRO A C 1
ATOM 2596 O O . PRO A 1 352 ? 9.457 8.137 -43.082 1.00 95.56 352 PRO A O 1
ATOM 2599 N N . GLY A 1 353 ? 8.552 9.503 -41.559 1.00 93.56 353 GLY A N 1
ATOM 2600 C CA . GLY A 1 353 ? 7.814 10.336 -42.513 1.00 93.56 353 GLY A CA 1
ATOM 2601 C C . GLY A 1 353 ? 6.392 9.884 -42.848 1.00 93.56 353 GLY A C 1
ATOM 2602 O O . GLY A 1 353 ? 5.685 10.655 -43.497 1.00 93.56 353 GLY A O 1
ATOM 2603 N N . GLY A 1 354 ? 5.967 8.698 -42.404 1.00 94.06 354 GLY A N 1
ATOM 2604 C CA . GLY A 1 354 ? 4.587 8.225 -42.530 1.00 94.06 354 GLY A CA 1
ATOM 2605 C C . GLY A 1 354 ? 3.591 9.128 -41.795 1.00 94.06 354 GLY A C 1
ATOM 2606 O O . GLY A 1 354 ? 3.938 9.782 -40.809 1.00 94.06 354 GLY A O 1
ATOM 2607 N N . ARG A 1 355 ? 2.349 9.205 -42.279 1.00 95.00 355 ARG A N 1
ATOM 2608 C CA . ARG A 1 355 ? 1.280 10.055 -41.704 1.00 95.00 355 ARG A CA 1
ATOM 2609 C C . ARG A 1 355 ? 0.111 9.252 -41.132 1.00 95.00 355 ARG A C 1
ATOM 2611 O O . ARG A 1 355 ? -0.806 9.812 -40.541 1.00 95.00 355 ARG A O 1
ATOM 2618 N N . GLU A 1 356 ? 0.171 7.939 -41.283 1.00 91.38 356 GLU A N 1
ATOM 2619 C CA . GLU A 1 356 ? -0.835 6.968 -40.884 1.00 91.38 356 GLU A CA 1
ATOM 2620 C C . GLU A 1 356 ? -1.056 6.905 -39.358 1.00 91.38 356 GLU A C 1
ATOM 2622 O O . GLU A 1 356 ? -2.192 6.731 -38.917 1.00 91.38 356 GLU A O 1
ATOM 2627 N N . GLY A 1 357 ? -0.016 7.141 -38.548 1.00 92.00 357 GLY A N 1
ATOM 2628 C CA . GLY A 1 357 ? -0.094 7.164 -37.080 1.00 92.00 357 GLY A CA 1
ATOM 2629 C C . GLY A 1 357 ? 0.121 5.801 -36.409 1.00 92.00 357 GLY A C 1
ATOM 2630 O O . GLY A 1 357 ? 0.766 4.924 -36.982 1.00 92.00 357 GLY A O 1
ATOM 2631 N N . ILE A 1 358 ? -0.373 5.645 -35.174 1.00 92.00 358 ILE A N 1
ATOM 2632 C CA . ILE A 1 358 ? -0.238 4.415 -34.371 1.00 92.00 358 ILE A CA 1
ATOM 2633 C C . ILE A 1 358 ? -1.627 3.906 -33.967 1.00 92.00 358 ILE A C 1
ATOM 2635 O O . ILE A 1 358 ? -2.450 4.661 -33.441 1.00 92.00 358 ILE A O 1
ATOM 2639 N N . ASP A 1 359 ? -1.874 2.620 -34.216 1.00 87.94 359 ASP A N 1
ATOM 2640 C CA . ASP A 1 359 ? -3.167 1.964 -34.008 1.00 87.94 359 ASP A CA 1
ATOM 2641 C C . ASP A 1 359 ? -3.374 1.566 -32.539 1.00 87.94 359 ASP A C 1
ATOM 2643 O O . ASP A 1 359 ? -2.478 1.691 -31.710 1.00 87.94 359 ASP A O 1
ATOM 2647 N N . GLY A 1 360 ? -4.587 1.120 -32.200 1.00 78.81 360 GLY A N 1
ATOM 2648 C CA . GLY A 1 360 ? -4.969 0.720 -30.836 1.00 78.81 360 GLY A CA 1
ATOM 2649 C C . GLY A 1 360 ? -4.771 -0.766 -30.524 1.00 78.81 360 GLY A C 1
ATOM 2650 O O . GLY A 1 360 ? -5.066 -1.189 -29.409 1.00 78.81 360 GLY A O 1
ATOM 2651 N N . ASP A 1 361 ? -4.287 -1.555 -31.488 1.00 84.50 361 ASP A N 1
ATOM 2652 C CA . ASP A 1 361 ? -3.954 -2.972 -31.296 1.00 84.50 361 ASP A CA 1
ATOM 2653 C C . ASP A 1 361 ? -2.555 -3.079 -30.673 1.00 84.50 361 ASP A C 1
ATOM 2655 O O . ASP A 1 361 ? -1.557 -3.400 -31.322 1.00 84.50 361 ASP A O 1
ATOM 2659 N N . GLU A 1 362 ? -2.478 -2.686 -29.401 1.00 82.50 362 GLU A N 1
ATOM 2660 C CA . GLU A 1 362 ? -1.221 -2.530 -28.671 1.00 82.50 362 GLU A CA 1
ATOM 2661 C C . GLU A 1 362 ? -0.593 -3.872 -28.260 1.00 82.50 362 GLU A C 1
ATOM 2663 O O . GLU A 1 362 ? 0.621 -3.918 -28.063 1.00 82.50 362 GLU A O 1
ATOM 2668 N N . LEU A 1 363 ? -1.382 -4.950 -28.135 1.00 87.31 363 LEU A N 1
ATOM 2669 C CA . LEU A 1 363 ? -0.899 -6.262 -27.691 1.00 87.31 363 LEU A CA 1
ATOM 2670 C C . LEU A 1 363 ? -0.150 -6.952 -28.834 1.00 87.31 363 LEU A C 1
ATOM 2672 O O . LEU A 1 363 ? -0.756 -7.277 -29.857 1.00 87.31 363 LEU A O 1
ATOM 2676 N N . GLN A 1 364 ? 1.148 -7.217 -28.659 1.00 90.44 364 GLN A N 1
ATOM 2677 C CA . GLN A 1 364 ? 1.949 -7.952 -29.641 1.00 90.44 364 GLN A CA 1
ATOM 2678 C C . GLN A 1 364 ? 2.775 -9.067 -28.987 1.00 90.44 364 GLN A C 1
ATOM 2680 O O . GLN A 1 364 ? 3.268 -8.924 -27.870 1.00 90.44 364 GLN A O 1
ATOM 2685 N N . LEU A 1 365 ? 2.953 -10.174 -29.711 1.00 91.19 365 LEU A N 1
ATOM 2686 C CA . LEU A 1 365 ? 3.824 -11.297 -29.344 1.00 91.19 365 LEU A CA 1
ATOM 2687 C C . LEU A 1 365 ? 4.762 -11.615 -30.509 1.00 91.19 365 LEU A C 1
ATOM 2689 O O . LEU A 1 365 ? 4.342 -11.528 -31.660 1.00 91.19 365 LEU A O 1
ATOM 2693 N N . GLY A 1 366 ? 5.995 -12.031 -30.229 1.00 90.25 366 GLY A N 1
ATOM 2694 C CA . GLY A 1 366 ? 6.980 -12.395 -31.246 1.00 90.25 366 GLY A CA 1
ATOM 2695 C C . GLY A 1 366 ? 7.817 -13.610 -30.853 1.00 90.25 366 GLY A C 1
ATOM 2696 O O . GLY A 1 366 ? 8.472 -13.598 -29.817 1.00 90.25 366 GLY A O 1
ATOM 2697 N N . ASP A 1 367 ? 7.846 -14.642 -31.699 1.00 88.88 367 ASP A N 1
ATOM 2698 C CA . ASP A 1 367 ? 8.665 -15.857 -31.497 1.00 88.88 367 ASP A CA 1
ATOM 2699 C C . ASP A 1 367 ? 9.998 -15.822 -32.272 1.00 88.88 367 ASP A C 1
ATOM 2701 O O . ASP A 1 367 ? 10.675 -16.838 -32.414 1.00 88.88 367 ASP A O 1
ATOM 2705 N N . GLY A 1 368 ? 10.355 -14.657 -32.820 1.00 85.12 368 GLY A N 1
ATOM 2706 C CA . GLY A 1 368 ? 11.543 -14.446 -33.653 1.00 85.12 368 GLY A CA 1
ATOM 2707 C C . GLY A 1 368 ? 11.323 -14.704 -35.143 1.00 85.12 368 GLY A C 1
ATOM 2708 O O . GLY A 1 368 ? 12.078 -14.181 -35.958 1.00 85.12 368 GLY A O 1
ATOM 2709 N N . ALA A 1 369 ? 10.273 -15.437 -35.520 1.00 85.75 369 ALA A N 1
ATOM 2710 C CA . ALA A 1 369 ? 9.908 -15.678 -36.918 1.00 85.75 369 ALA A CA 1
ATOM 2711 C C . ALA A 1 369 ? 8.553 -15.061 -37.298 1.00 85.75 369 ALA A C 1
ATOM 2713 O O . ALA A 1 369 ? 8.323 -14.706 -38.454 1.00 85.75 369 ALA A O 1
ATOM 2714 N N . ARG A 1 370 ? 7.640 -14.965 -36.335 1.00 89.62 370 ARG A N 1
ATOM 2715 C CA . ARG A 1 370 ? 6.242 -14.567 -36.489 1.00 89.62 370 ARG A CA 1
ATOM 2716 C C . ARG A 1 370 ? 5.885 -13.525 -35.443 1.00 89.62 370 ARG A C 1
ATOM 2718 O O . ARG A 1 370 ? 6.434 -13.533 -34.342 1.00 89.62 370 ARG A O 1
ATOM 2725 N N . ILE A 1 371 ? 4.939 -12.662 -35.802 1.00 90.25 371 ILE A N 1
ATOM 2726 C CA . ILE A 1 371 ? 4.383 -11.636 -34.921 1.00 90.25 371 ILE A CA 1
ATOM 2727 C C . ILE A 1 371 ? 2.874 -11.847 -34.847 1.00 90.25 371 ILE A C 1
ATOM 2729 O O . ILE A 1 371 ? 2.224 -11.989 -35.882 1.00 90.25 371 ILE A O 1
ATOM 2733 N N . TRP A 1 372 ? 2.320 -11.862 -33.639 1.00 91.19 372 TRP A N 1
ATOM 2734 C CA . TRP A 1 372 ? 0.879 -11.869 -33.406 1.00 91.19 372 TRP A CA 1
ATOM 2735 C C . TRP A 1 372 ? 0.440 -10.536 -32.831 1.00 91.19 372 TRP A C 1
ATOM 2737 O O . TRP A 1 372 ? 1.180 -9.934 -32.057 1.00 91.19 372 TRP A O 1
ATOM 2747 N N . VAL A 1 373 ? -0.768 -10.109 -33.184 1.00 89.88 373 VAL A N 1
ATOM 2748 C CA . VAL A 1 373 ? -1.357 -8.840 -32.749 1.00 89.88 373 VAL A CA 1
ATOM 2749 C C . VAL A 1 373 ? -2.762 -9.047 -32.187 1.00 89.88 373 VAL A C 1
ATOM 2751 O O . VAL A 1 373 ? -3.486 -9.955 -32.615 1.00 89.88 373 VAL A O 1
ATOM 2754 N N . ASN A 1 374 ? -3.136 -8.229 -31.203 1.00 86.19 374 ASN A N 1
ATOM 2755 C CA . ASN A 1 374 ? -4.482 -8.168 -30.636 1.00 86.19 374 ASN A CA 1
ATOM 2756 C C . ASN A 1 374 ? -4.764 -6.782 -30.014 1.00 86.19 374 ASN A C 1
ATOM 2758 O O . ASN A 1 374 ? -3.857 -5.979 -29.793 1.00 86.19 374 ASN A O 1
ATOM 2762 N N . GLY A 1 375 ? -6.032 -6.507 -29.716 1.00 81.06 375 GLY A N 1
ATOM 2763 C CA . GLY A 1 375 ? -6.480 -5.305 -29.016 1.00 81.06 375 GLY A CA 1
ATOM 2764 C C . GLY A 1 375 ? -6.848 -5.589 -27.561 1.00 81.06 375 GLY A C 1
ATOM 2765 O O . GLY A 1 375 ? -7.329 -6.672 -27.226 1.00 81.06 375 GLY A O 1
ATOM 2766 N N . VAL A 1 376 ? -6.659 -4.592 -26.699 1.00 74.06 376 VAL A N 1
ATOM 2767 C CA . VAL A 1 376 ? -7.075 -4.638 -25.287 1.00 74.06 376 VAL A CA 1
ATOM 2768 C C . VAL A 1 376 ? -8.610 -4.653 -25.200 1.00 74.06 376 VAL A C 1
ATOM 2770 O O . VAL A 1 376 ? -9.278 -3.942 -25.954 1.00 74.06 376 VAL A O 1
ATOM 2773 N N . PHE A 1 377 ? -9.185 -5.460 -24.300 1.00 69.19 377 PHE A N 1
ATOM 2774 C CA . PHE A 1 377 ? -10.631 -5.687 -24.142 1.00 69.19 377 PHE A CA 1
ATOM 2775 C C . PHE A 1 377 ? -11.349 -6.248 -25.375 1.00 69.19 377 PHE A C 1
ATOM 2777 O O . PHE A 1 377 ? -12.569 -6.106 -25.513 1.00 69.19 377 PHE A O 1
ATOM 2784 N N . ASN A 1 378 ? -10.608 -6.872 -26.290 1.00 66.19 378 ASN A N 1
ATOM 2785 C CA . ASN A 1 378 ? -11.170 -7.453 -27.496 1.00 66.19 378 ASN A CA 1
ATOM 2786 C C . ASN A 1 378 ? -11.319 -8.973 -27.347 1.00 66.19 378 ASN A C 1
ATOM 2788 O O . ASN A 1 378 ? -10.356 -9.683 -27.069 1.00 66.19 378 ASN A O 1
ATOM 2792 N N . ASP A 1 379 ? -12.516 -9.498 -27.614 1.00 65.38 379 ASP A N 1
ATOM 2793 C CA . ASP A 1 379 ? -12.788 -10.945 -27.561 1.00 65.38 379 ASP A CA 1
ATOM 2794 C C . ASP A 1 379 ? -12.233 -11.712 -28.782 1.00 65.38 379 ASP A C 1
ATOM 2796 O O . ASP A 1 379 ? -12.434 -12.925 -28.915 1.00 65.38 379 ASP A O 1
ATOM 2800 N N . ARG A 1 380 ? -11.527 -11.025 -29.691 1.00 73.56 380 ARG A N 1
ATOM 2801 C CA . ARG A 1 380 ? -10.942 -11.618 -30.900 1.00 73.56 380 ARG A CA 1
ATOM 2802 C C . ARG A 1 380 ? -9.798 -12.579 -30.573 1.00 73.56 380 ARG A C 1
ATOM 2804 O O . ARG A 1 380 ? -9.077 -12.443 -29.582 1.00 73.56 380 ARG A O 1
ATOM 2811 N N . ALA A 1 381 ? -9.643 -13.574 -31.443 1.00 77.94 381 ALA A N 1
ATOM 2812 C CA . ALA A 1 381 ? -8.472 -14.437 -31.445 1.00 77.94 381 ALA A CA 1
ATOM 2813 C C . ALA A 1 381 ? -7.226 -13.639 -31.860 1.00 77.94 381 ALA A C 1
ATOM 2815 O O . ALA A 1 381 ? -7.335 -12.670 -32.606 1.00 77.94 381 ALA A O 1
ATOM 2816 N N . TRP A 1 382 ? -6.052 -14.072 -31.400 1.00 85.56 382 TRP A N 1
ATOM 2817 C CA . TRP A 1 382 ? -4.776 -13.522 -31.854 1.00 85.56 382 TRP A CA 1
ATOM 2818 C C . TRP A 1 382 ? -4.605 -13.733 -33.361 1.00 85.56 382 TRP A C 1
ATOM 2820 O O . TRP A 1 382 ? -4.807 -14.842 -33.868 1.00 85.56 382 TRP A O 1
ATOM 2830 N N . GLU A 1 383 ? -4.212 -12.677 -34.069 1.00 89.19 383 GLU A N 1
ATOM 2831 C CA . GLU A 1 383 ? -4.019 -12.708 -35.518 1.00 89.19 383 GLU A CA 1
ATOM 2832 C C . GLU A 1 383 ? -2.538 -12.636 -35.867 1.00 89.19 383 GLU A C 1
ATOM 2834 O O . GLU A 1 383 ? -1.774 -11.908 -35.235 1.00 89.19 383 GLU A O 1
ATOM 2839 N N . LEU A 1 384 ? -2.123 -13.397 -36.879 1.00 90.62 384 LEU A N 1
ATOM 2840 C CA . LEU A 1 384 ? -0.752 -13.346 -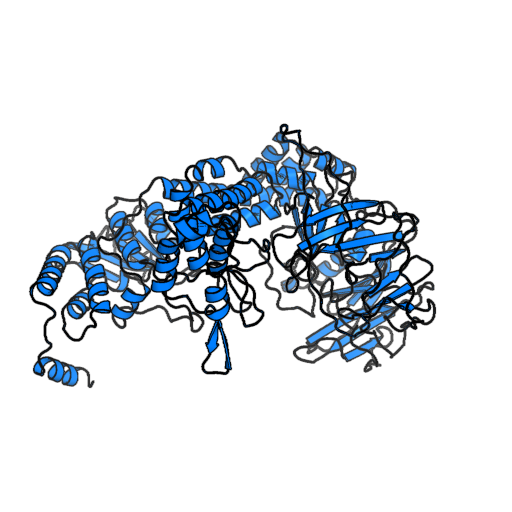37.375 1.00 90.62 384 LEU A CA 1
ATOM 2841 C C . LEU A 1 384 ? -0.570 -12.077 -38.211 1.00 90.62 384 LEU A C 1
ATOM 2843 O O . LEU A 1 384 ? -1.265 -11.911 -39.207 1.00 90.62 384 LEU A O 1
ATOM 2847 N N . ALA A 1 385 ? 0.381 -11.220 -37.864 1.00 90.25 385 ALA A N 1
ATOM 2848 C CA . ALA A 1 385 ? 0.751 -10.073 -38.681 1.00 90.25 385 ALA A CA 1
ATOM 2849 C C . ALA A 1 385 ? 1.801 -10.462 -39.730 1.00 90.25 385 ALA A C 1
ATOM 2851 O O . ALA A 1 385 ? 2.701 -11.271 -39.482 1.00 90.25 385 ALA A O 1
ATOM 2852 N N . ASP A 1 386 ? 1.712 -9.872 -40.920 1.00 89.88 386 ASP A N 1
ATOM 2853 C CA . ASP A 1 386 ? 2.804 -9.924 -41.885 1.00 89.88 386 ASP A CA 1
ATOM 2854 C C . ASP A 1 386 ? 4.033 -9.180 -41.330 1.00 89.88 386 ASP A C 1
ATOM 2856 O O . ASP A 1 386 ? 3.927 -8.001 -40.990 1.00 89.88 386 ASP A O 1
ATOM 2860 N N . PRO A 1 387 ? 5.219 -9.804 -41.266 1.00 85.62 387 PRO A N 1
ATOM 2861 C CA . PRO A 1 387 ? 6.384 -9.192 -40.627 1.00 85.62 387 PRO A CA 1
ATOM 2862 C C . PRO A 1 387 ? 6.949 -7.977 -41.384 1.00 85.62 387 PRO A C 1
ATOM 2864 O O . PRO A 1 387 ? 7.756 -7.242 -40.823 1.00 85.62 387 PRO A O 1
ATOM 2867 N N . VAL A 1 388 ? 6.556 -7.746 -42.645 1.00 87.12 388 VAL A N 1
ATOM 2868 C CA . VAL A 1 388 ? 7.071 -6.638 -43.469 1.00 87.12 388 VAL A CA 1
ATOM 2869 C C . VAL A 1 388 ? 6.107 -5.451 -43.497 1.00 87.12 388 VAL A C 1
ATOM 2871 O O . VAL A 1 388 ? 6.529 -4.307 -43.332 1.00 87.12 388 VAL A O 1
ATOM 2874 N N . SER A 1 389 ? 4.822 -5.716 -43.725 1.00 88.31 389 SER A N 1
ATOM 2875 C CA . SER A 1 389 ? 3.753 -4.715 -43.831 1.00 88.31 389 SER A CA 1
ATOM 2876 C C . SER A 1 389 ? 3.032 -4.457 -42.510 1.00 88.31 389 SER A C 1
ATOM 2878 O O . SER A 1 389 ? 2.484 -3.374 -42.335 1.00 88.31 389 SER A O 1
ATOM 2880 N N . GLY A 1 390 ? 3.051 -5.411 -41.573 1.00 87.31 390 GLY A N 1
ATOM 2881 C CA . GLY A 1 390 ? 2.324 -5.369 -40.300 1.00 87.31 390 GLY A CA 1
ATOM 2882 C C . GLY A 1 390 ? 0.836 -5.707 -40.409 1.00 87.31 390 GLY A C 1
ATOM 2883 O O . GLY A 1 390 ? 0.156 -5.707 -39.389 1.00 87.31 390 GLY A O 1
ATOM 2884 N N . GLU A 1 391 ? 0.332 -5.999 -41.612 1.00 90.94 391 GLU A N 1
ATOM 2885 C CA . GLU A 1 391 ? -1.088 -6.280 -41.829 1.00 90.94 391 GLU A CA 1
ATOM 2886 C C . GLU A 1 391 ? -1.497 -7.638 -41.229 1.00 90.94 391 GLU A C 1
ATOM 2888 O O . GLU A 1 391 ? -0.809 -8.642 -41.468 1.00 90.94 391 GLU A O 1
ATOM 2893 N N . PRO A 1 392 ? -2.623 -7.716 -40.494 1.00 88.31 392 PRO A N 1
ATOM 2894 C CA . PRO A 1 392 ? -3.147 -8.981 -39.994 1.00 88.31 392 PRO A CA 1
ATOM 2895 C C . PRO A 1 392 ? -3.548 -9.929 -41.134 1.00 88.31 392 PRO A C 1
ATOM 2897 O O . PRO A 1 392 ? -4.199 -9.546 -42.106 1.00 88.31 392 PRO A O 1
ATOM 2900 N N . ARG A 1 393 ? -3.182 -11.205 -41.005 1.00 87.56 393 ARG A N 1
ATOM 2901 C CA . ARG A 1 393 ? -3.456 -12.296 -41.958 1.00 87.56 393 ARG A CA 1
ATOM 2902 C C . ARG A 1 393 ? -4.530 -13.266 -41.463 1.00 87.56 393 ARG A C 1
ATOM 2904 O O . ARG A 1 393 ? -4.717 -14.329 -42.055 1.00 87.56 393 ARG A O 1
ATOM 2911 N N . GLY A 1 394 ? -5.242 -12.891 -40.403 1.00 81.69 394 GLY A N 1
ATOM 2912 C CA . GLY A 1 394 ? -6.282 -13.691 -39.771 1.00 81.69 394 GLY A CA 1
ATOM 2913 C C . GLY A 1 394 ? -5.782 -14.570 -38.618 1.00 81.69 394 GLY A C 1
ATOM 2914 O O . GLY A 1 394 ? -4.592 -14.566 -38.280 1.00 81.69 394 GLY A O 1
ATOM 2915 N N . PRO A 1 395 ? -6.706 -15.313 -37.985 1.00 81.44 395 PRO A N 1
ATOM 2916 C CA . PRO A 1 395 ? -6.438 -16.034 -36.752 1.00 81.44 395 PRO A CA 1
ATOM 2917 C C . PRO A 1 395 ? -5.518 -17.229 -36.994 1.00 81.44 395 PRO A C 1
ATOM 2919 O O . PRO A 1 395 ? -5.755 -18.057 -37.876 1.00 81.44 395 PRO A O 1
ATOM 2922 N N . VAL A 1 396 ? -4.484 -17.342 -36.166 1.00 76.88 396 VAL A N 1
ATOM 2923 C CA . VAL A 1 396 ? -3.546 -18.469 -36.156 1.00 76.88 396 VAL A CA 1
ATOM 2924 C C . VAL A 1 396 ? -3.318 -18.872 -34.706 1.00 76.88 396 VAL A C 1
ATOM 2926 O O . VAL A 1 396 ? -3.279 -18.017 -33.823 1.00 76.88 396 VAL A O 1
ATOM 2929 N N . ALA A 1 397 ? -3.165 -20.173 -34.452 1.00 75.69 397 ALA A N 1
ATOM 2930 C CA . ALA A 1 397 ? -2.838 -20.662 -33.118 1.00 75.69 397 ALA A CA 1
ATOM 2931 C C . ALA A 1 397 ? -1.563 -19.984 -32.583 1.00 75.69 397 ALA A C 1
ATOM 2933 O O . ALA A 1 397 ? -0.591 -19.782 -33.321 1.00 75.69 397 ALA A O 1
ATOM 2934 N N . LEU A 1 398 ? -1.585 -19.638 -31.295 1.00 78.38 398 LEU A N 1
ATOM 2935 C CA . LEU A 1 398 ? -0.402 -19.166 -30.582 1.00 78.38 398 LEU A CA 1
ATOM 2936 C C . LEU A 1 398 ? 0.684 -20.255 -30.601 1.00 78.38 398 LEU A C 1
ATOM 2938 O O . LEU A 1 398 ? 0.354 -21.443 -30.686 1.00 78.38 398 LEU A O 1
ATOM 2942 N N . PRO A 1 399 ? 1.973 -19.883 -30.544 1.00 71.75 399 PRO A N 1
ATOM 2943 C CA . PRO A 1 399 ? 3.031 -20.874 -30.444 1.00 71.75 399 PRO A CA 1
ATOM 2944 C C . PRO A 1 399 ? 2.865 -21.673 -29.146 1.00 71.75 399 PRO A C 1
ATOM 2946 O O . PRO A 1 399 ? 2.409 -21.140 -28.130 1.00 71.75 399 PRO A O 1
ATOM 2949 N N . ASP A 1 400 ? 3.265 -22.946 -29.169 1.00 67.88 400 ASP A N 1
ATOM 2950 C CA . ASP A 1 400 ? 3.438 -23.696 -27.930 1.00 67.88 400 ASP A CA 1
ATOM 2951 C C . ASP A 1 400 ? 4.480 -22.953 -27.088 1.00 67.88 400 ASP A C 1
ATOM 2953 O O . ASP A 1 400 ? 5.635 -22.813 -27.495 1.00 67.88 400 ASP A O 1
ATOM 2957 N N . PHE A 1 401 ? 4.065 -22.434 -25.931 1.00 64.81 401 PHE A N 1
ATOM 2958 C CA . PHE A 1 401 ? 4.999 -21.820 -24.995 1.00 64.81 401 PHE A CA 1
ATOM 2959 C C . PHE A 1 401 ? 6.066 -22.871 -24.625 1.00 64.81 401 PHE A C 1
ATOM 2961 O O . PHE A 1 401 ? 5.693 -23.986 -24.229 1.00 64.81 401 PHE A O 1
ATOM 2968 N N . PRO A 1 402 ? 7.372 -22.575 -24.776 1.00 48.91 402 PRO A N 1
ATOM 2969 C CA . PRO A 1 402 ? 8.438 -23.530 -24.485 1.00 48.91 402 PRO A CA 1
ATOM 2970 C C . PRO A 1 402 ? 8.288 -24.107 -23.070 1.00 48.91 402 PRO A C 1
ATOM 2972 O O . PRO A 1 402 ? 8.387 -23.381 -22.088 1.00 48.91 402 PRO A O 1
ATOM 2975 N N . GLY A 1 403 ? 8.024 -25.416 -22.962 1.00 41.81 403 GLY A N 1
ATOM 2976 C CA . GLY A 1 403 ? 7.717 -26.081 -21.684 1.00 41.81 403 GLY A CA 1
ATOM 2977 C C . GLY A 1 403 ? 6.479 -26.985 -21.701 1.00 41.81 403 GLY A C 1
ATOM 2978 O O . GLY A 1 403 ? 6.304 -27.785 -20.784 1.00 41.81 403 GLY A O 1
ATOM 2979 N N . ARG A 1 404 ? 5.657 -26.930 -22.757 1.00 45.50 404 ARG A N 1
ATOM 2980 C CA . ARG A 1 404 ? 4.518 -27.840 -22.954 1.00 45.50 404 ARG A CA 1
ATOM 2981 C C . ARG A 1 404 ? 4.909 -29.055 -23.818 1.00 45.50 404 ARG A C 1
ATOM 2983 O O . ARG A 1 404 ? 5.457 -28.865 -24.903 1.00 45.50 404 ARG A O 1
ATOM 2990 N N . PRO A 1 405 ? 4.603 -30.305 -23.424 1.00 31.52 405 PRO A N 1
ATOM 2991 C CA . PRO A 1 405 ? 4.473 -31.390 -24.393 1.00 31.52 405 PRO A CA 1
ATOM 2992 C C . PRO A 1 405 ? 3.223 -31.141 -25.254 1.00 31.52 405 PRO A C 1
ATOM 2994 O O . PRO A 1 405 ? 2.147 -30.884 -24.717 1.00 31.52 405 PRO A O 1
ATOM 2997 N N . ALA A 1 406 ? 3.353 -31.198 -26.581 1.00 27.16 406 ALA A N 1
ATOM 2998 C CA . ALA A 1 406 ? 2.263 -30.912 -27.518 1.00 27.16 406 ALA A CA 1
ATOM 2999 C C . ALA A 1 406 ? 0.979 -31.701 -27.170 1.00 27.16 406 ALA A C 1
ATOM 3001 O O . ALA A 1 406 ? 0.975 -32.932 -27.214 1.00 27.16 406 ALA A O 1
ATOM 3002 N N . GLY A 1 407 ? -0.114 -31.007 -26.823 1.00 31.38 407 GLY A N 1
ATOM 3003 C CA . GLY A 1 407 ? -1.369 -31.678 -26.470 1.00 31.38 407 GLY A CA 1
ATOM 3004 C C . GLY A 1 407 ? -2.522 -30.769 -26.036 1.00 31.38 407 GLY A C 1
ATOM 3005 O O . GLY A 1 407 ? -2.567 -30.348 -24.885 1.00 31.38 407 GLY A O 1
ATOM 3006 N N . ALA A 1 408 ? -3.459 -30.567 -26.972 1.00 30.81 408 ALA A N 1
ATOM 3007 C CA . ALA A 1 408 ? -4.865 -30.144 -26.856 1.00 30.81 408 ALA A CA 1
ATOM 3008 C C . ALA A 1 408 ? -5.192 -28.849 -26.082 1.00 30.81 408 ALA A C 1
ATOM 3010 O O . ALA A 1 408 ? -5.236 -28.808 -24.855 1.00 30.81 408 ALA A O 1
ATOM 3011 N N . ASP A 1 409 ? -5.521 -27.801 -26.834 1.00 34.25 409 ASP A N 1
ATOM 3012 C CA . ASP A 1 409 ? -6.349 -26.682 -26.371 1.00 34.25 409 ASP A CA 1
ATOM 3013 C C . ASP A 1 409 ? -7.718 -27.204 -25.878 1.00 34.25 409 ASP A C 1
ATOM 3015 O O . ASP A 1 409 ? -8.314 -28.050 -26.559 1.00 34.25 409 ASP A O 1
ATOM 3019 N N . PRO A 1 410 ? -8.265 -26.742 -24.739 1.00 34.56 410 PRO A N 1
ATOM 3020 C CA . PRO A 1 410 ? -9.662 -26.987 -24.426 1.00 34.56 410 PRO A CA 1
ATOM 3021 C C . PRO A 1 410 ? -10.527 -26.159 -25.382 1.00 34.56 410 PRO A C 1
ATOM 3023 O O . PRO A 1 410 ? -10.442 -24.935 -25.443 1.00 34.56 410 PRO A O 1
ATOM 3026 N N . ALA A 1 411 ? -11.339 -26.872 -26.155 1.00 32.88 411 ALA A N 1
ATOM 3027 C CA . ALA A 1 411 ? -12.215 -26.336 -27.178 1.00 32.88 411 ALA A CA 1
ATOM 3028 C C . ALA A 1 411 ? -13.089 -25.157 -26.703 1.00 32.88 411 ALA A C 1
ATOM 3030 O O . ALA A 1 411 ? -13.726 -25.191 -25.650 1.00 32.88 411 ALA A O 1
ATOM 3031 N N . ASP A 1 412 ? -13.142 -24.163 -27.583 1.00 31.34 412 ASP A N 1
ATOM 3032 C CA . ASP A 1 412 ? -14.141 -23.110 -27.752 1.00 31.34 412 ASP A CA 1
ATOM 3033 C C . ASP A 1 412 ? -15.588 -23.555 -27.410 1.00 31.34 412 ASP A C 1
ATOM 3035 O O . ASP A 1 412 ? -16.085 -24.517 -28.008 1.00 31.34 412 ASP A O 1
ATOM 3039 N N . PRO A 1 413 ? -16.327 -22.883 -26.498 1.00 32.16 413 PRO A N 1
ATOM 3040 C CA . PRO A 1 413 ? -17.734 -23.172 -26.262 1.00 32.16 413 PRO A CA 1
ATOM 3041 C C . PRO A 1 413 ? -18.609 -22.458 -27.305 1.00 32.16 413 PRO A C 1
ATOM 3043 O O . PRO A 1 413 ? -19.485 -21.654 -26.972 1.00 32.16 413 PRO A O 1
ATOM 3046 N N . ALA A 1 414 ? -18.433 -22.801 -28.580 1.00 29.36 414 ALA A N 1
ATOM 3047 C CA . ALA A 1 414 ? -19.419 -22.521 -29.614 1.00 29.36 414 ALA A CA 1
ATOM 3048 C C . ALA A 1 414 ? -20.621 -23.461 -29.418 1.00 29.36 414 ALA A C 1
ATOM 3050 O O . ALA A 1 414 ? -20.670 -24.597 -29.885 1.00 29.36 414 ALA A O 1
ATOM 3051 N N . ARG A 1 415 ? -21.604 -22.980 -28.661 1.00 26.50 415 ARG A N 1
ATOM 3052 C CA . ARG A 1 415 ? -22.903 -23.621 -28.436 1.00 26.50 415 ARG A CA 1
ATOM 3053 C C . ARG A 1 415 ? -23.721 -23.658 -29.740 1.00 26.50 415 ARG A C 1
ATOM 3055 O O . ARG A 1 415 ? -24.014 -22.584 -30.263 1.00 26.50 415 ARG A O 1
ATOM 3062 N N . PRO A 1 416 ? -24.237 -24.811 -30.203 1.00 27.73 416 PRO A N 1
ATOM 3063 C CA . PRO A 1 416 ? -25.457 -24.838 -30.991 1.00 27.73 416 PRO A CA 1
ATOM 3064 C C . PRO A 1 416 ? -26.669 -25.018 -30.068 1.00 27.73 416 PRO A C 1
ATOM 3066 O O . PRO A 1 416 ? -26.609 -25.656 -29.015 1.00 27.73 416 PRO A O 1
ATOM 3069 N N . ALA A 1 417 ? -27.770 -24.394 -30.463 1.00 26.39 417 ALA A N 1
ATOM 3070 C CA . ALA A 1 417 ? -29.048 -24.446 -29.780 1.00 26.39 417 ALA A CA 1
ATOM 3071 C C . ALA A 1 417 ? -29.813 -25.764 -30.023 1.00 26.39 417 ALA A C 1
ATOM 3073 O O . ALA A 1 417 ? -29.667 -26.388 -31.072 1.00 26.39 417 ALA A O 1
ATOM 3074 N N . ASP A 1 418 ? -30.743 -26.018 -29.088 1.00 25.81 418 ASP A N 1
ATOM 3075 C CA . ASP A 1 418 ? -32.084 -26.618 -29.277 1.00 25.81 418 ASP A CA 1
ATOM 3076 C C . ASP A 1 418 ? -32.285 -28.137 -28.985 1.00 25.81 418 ASP A C 1
ATOM 3078 O O . ASP A 1 418 ? -31.314 -28.886 -28.913 1.00 25.81 418 ASP A O 1
ATOM 3082 N N . PRO A 1 419 ? -33.529 -28.629 -28.747 1.00 37.06 419 PRO A N 1
ATOM 3083 C CA . PRO A 1 419 ? -34.289 -28.507 -27.490 1.00 37.06 419 PRO A CA 1
ATOM 3084 C C . PRO A 1 419 ? -34.811 -29.846 -26.901 1.00 37.06 419 PRO A C 1
ATOM 3086 O O . PRO A 1 419 ? -34.856 -30.876 -27.558 1.00 37.06 419 PRO A O 1
ATOM 3089 N N . ALA A 1 420 ? -35.285 -29.769 -25.649 1.00 29.81 420 ALA A N 1
ATOM 3090 C CA . ALA A 1 420 ? -36.335 -30.575 -24.994 1.00 29.81 420 ALA A CA 1
ATOM 3091 C C . ALA A 1 420 ? -36.451 -32.100 -25.258 1.00 29.81 420 ALA A C 1
ATOM 3093 O O . ALA A 1 420 ? -36.984 -32.517 -26.279 1.00 29.81 420 ALA A O 1
ATOM 3094 N N . HIS A 1 421 ? -36.258 -32.915 -24.206 1.00 25.53 421 HIS A N 1
ATOM 3095 C CA . HIS A 1 421 ? -37.263 -33.923 -23.822 1.00 25.53 421 HIS A CA 1
ATOM 3096 C C . HIS A 1 421 ? -37.127 -34.408 -22.364 1.00 25.53 421 HIS A C 1
ATOM 3098 O O . HIS A 1 421 ? -36.035 -34.645 -21.860 1.00 25.53 421 HIS A O 1
ATOM 3104 N N . ARG A 1 422 ? -38.282 -34.553 -21.702 1.00 25.16 422 ARG A N 1
ATOM 3105 C CA . ARG A 1 422 ? -38.508 -35.172 -20.381 1.00 25.16 422 ARG A CA 1
ATOM 3106 C C . ARG A 1 422 ? -38.208 -36.681 -20.386 1.00 25.16 422 ARG A C 1
ATOM 3108 O O . ARG A 1 422 ? -38.654 -37.326 -21.334 1.00 25.16 422 ARG A O 1
ATOM 3115 N N . ALA A 1 423 ? -37.665 -37.219 -19.281 1.00 24.36 423 ALA A N 1
ATOM 3116 C CA . ALA A 1 423 ? -38.251 -38.308 -18.463 1.00 24.36 423 ALA A CA 1
ATOM 3117 C C . ALA A 1 423 ? -37.324 -38.742 -17.290 1.00 24.36 423 ALA A C 1
ATOM 3119 O O . ALA A 1 423 ? -36.163 -39.068 -17.505 1.00 24.36 423 ALA A O 1
ATOM 3120 N N . ASP A 1 424 ? -37.880 -38.753 -16.074 1.00 21.69 424 ASP A N 1
ATOM 3121 C CA . ASP A 1 424 ? -37.458 -39.457 -14.833 1.00 21.69 424 ASP A CA 1
ATOM 3122 C C . ASP A 1 424 ? -37.798 -40.980 -14.920 1.00 21.69 424 ASP A C 1
ATOM 3124 O O . ASP A 1 424 ? -38.516 -41.348 -15.857 1.00 21.69 424 ASP A O 1
ATOM 3128 N N . PRO A 1 425 ? -37.596 -41.847 -13.890 1.00 43.69 425 PRO A N 1
ATOM 3129 C CA . PRO A 1 425 ? -36.472 -42.067 -12.946 1.00 43.69 425 PRO A CA 1
ATOM 3130 C C . PRO A 1 425 ? -36.167 -43.591 -12.714 1.00 43.69 425 PRO A C 1
ATOM 3132 O O . PRO A 1 425 ? -36.998 -44.427 -13.059 1.00 43.69 425 PRO A O 1
ATOM 3135 N N . ALA A 1 426 ? -35.047 -43.979 -12.069 1.00 24.42 426 ALA A N 1
ATOM 3136 C CA . ALA A 1 426 ? -34.941 -45.188 -11.204 1.00 24.42 426 ALA A CA 1
ATOM 3137 C C . ALA A 1 426 ? -33.544 -45.377 -10.552 1.00 24.42 426 ALA A C 1
ATOM 3139 O O . ALA A 1 426 ? -32.523 -45.397 -11.231 1.00 24.42 426 ALA A O 1
ATOM 3140 N N . ASP A 1 427 ? -33.574 -45.554 -9.230 1.00 23.55 427 ASP A N 1
ATOM 3141 C CA . ASP A 1 427 ? -32.541 -45.891 -8.218 1.00 23.55 427 ASP A CA 1
ATOM 3142 C C . ASP A 1 427 ? -32.311 -47.437 -8.147 1.00 23.55 427 ASP A C 1
ATOM 3144 O O . ASP A 1 427 ? -33.018 -48.139 -8.881 1.00 23.55 427 ASP A O 1
ATOM 3148 N N . PRO A 1 428 ? -31.542 -48.070 -7.215 1.00 39.47 428 PRO A N 1
ATOM 3149 C CA . PRO A 1 428 ? -30.384 -47.680 -6.374 1.00 39.47 428 PRO A CA 1
ATOM 3150 C C . PRO A 1 428 ? -29.200 -48.687 -6.458 1.00 39.47 428 PRO A C 1
ATOM 3152 O O . PRO A 1 428 ? -29.352 -49.782 -6.994 1.00 39.47 428 PRO A O 1
ATOM 3155 N N . ALA A 1 429 ? -28.048 -48.370 -5.842 1.00 24.98 429 ALA A N 1
ATOM 3156 C CA . ALA A 1 429 ? -27.354 -49.241 -4.862 1.00 24.98 429 ALA A CA 1
ATOM 3157 C C . ALA A 1 429 ? -25.907 -48.786 -4.583 1.00 24.98 429 ALA A C 1
ATOM 3159 O O . ALA A 1 429 ? -25.039 -48.834 -5.451 1.00 24.98 429 ALA A O 1
ATOM 3160 N N . ASP A 1 430 ? -25.669 -48.423 -3.326 1.00 27.12 430 ASP A N 1
ATOM 3161 C CA . ASP A 1 430 ? -24.362 -48.332 -2.663 1.00 27.12 430 ASP A CA 1
ATOM 3162 C C . ASP A 1 430 ? -23.883 -49.757 -2.273 1.00 27.12 430 ASP A C 1
ATOM 3164 O O . ASP A 1 430 ? -24.727 -50.655 -2.130 1.00 27.12 430 ASP A O 1
ATOM 3168 N N . PRO A 1 431 ? -22.575 -50.012 -2.055 1.00 28.12 431 PRO A N 1
ATOM 3169 C CA . PRO A 1 431 ? -22.090 -49.851 -0.681 1.00 28.12 431 PRO A CA 1
ATOM 3170 C C . PRO A 1 431 ? -20.635 -49.349 -0.529 1.00 28.12 431 PRO A C 1
ATOM 3172 O O . PRO A 1 431 ? -19.722 -49.724 -1.266 1.00 28.12 431 PRO A O 1
ATOM 3175 N N . ALA A 1 432 ? -20.423 -48.588 0.547 1.00 31.39 432 ALA A N 1
ATOM 3176 C CA . ALA A 1 432 ? -19.138 -48.127 1.081 1.00 31.39 432 ALA A CA 1
ATOM 3177 C C . ALA A 1 432 ? -18.151 -49.246 1.485 1.00 31.39 432 ALA A C 1
ATOM 3179 O O . ALA A 1 432 ? -18.569 -50.351 1.850 1.00 31.39 432 ALA A O 1
ATOM 3180 N N . PRO A 1 433 ? -16.843 -48.918 1.571 1.00 30.14 433 PRO A N 1
ATOM 3181 C CA . PRO A 1 433 ? -16.037 -49.368 2.717 1.00 30.14 433 PRO A CA 1
ATOM 3182 C C . PRO A 1 433 ? -15.037 -48.263 3.200 1.00 30.14 433 PRO A C 1
ATOM 3184 O O . PRO A 1 433 ? -15.159 -47.114 2.786 1.00 30.14 433 PRO A O 1
ATOM 3187 N N . PRO A 1 434 ? -14.106 -48.522 4.143 1.00 25.98 434 PRO A N 1
ATOM 3188 C CA . PRO A 1 434 ? -14.184 -48.112 5.544 1.00 25.98 434 PRO A CA 1
ATOM 3189 C C . PRO A 1 434 ? -13.178 -47.008 5.946 1.00 25.98 434 PRO A C 1
ATOM 3191 O O . PRO A 1 434 ? -12.186 -46.738 5.279 1.00 25.98 434 PRO A O 1
ATOM 3194 N N . THR A 1 435 ? -13.418 -46.414 7.115 1.00 33.16 435 THR A N 1
ATOM 3195 C CA . THR A 1 435 ? -12.552 -45.463 7.834 1.00 33.16 435 THR A CA 1
ATOM 3196 C C . THR A 1 435 ? -11.260 -46.092 8.378 1.00 33.16 435 THR A C 1
ATOM 3198 O O . THR A 1 435 ? -11.330 -47.073 9.121 1.00 33.16 435 THR A O 1
ATOM 3201 N N . ALA A 1 436 ? -10.108 -45.465 8.108 1.00 26.34 436 ALA A N 1
ATOM 3202 C CA . ALA A 1 436 ? -8.818 -45.652 8.793 1.00 26.34 436 ALA A CA 1
ATOM 3203 C C . ALA A 1 436 ? -7.978 -44.342 8.714 1.00 26.34 436 ALA A C 1
ATOM 3205 O O . ALA A 1 436 ? -8.325 -43.471 7.918 1.00 26.34 436 ALA A O 1
ATOM 3206 N N . PRO A 1 437 ? -6.972 -44.144 9.594 1.00 27.25 437 PRO A N 1
ATOM 3207 C CA . PRO A 1 437 ? -6.640 -42.857 10.216 1.00 27.25 437 PRO A CA 1
ATOM 3208 C C . PRO A 1 437 ? -5.681 -41.957 9.418 1.00 27.25 437 PRO A C 1
ATOM 3210 O O . PRO A 1 437 ? -5.084 -42.370 8.435 1.00 27.25 437 PRO A O 1
ATOM 3213 N N . ALA A 1 438 ? -5.563 -40.717 9.904 1.00 38.69 438 ALA A N 1
ATOM 3214 C CA . ALA A 1 438 ? -4.766 -39.608 9.386 1.00 38.69 438 ALA A CA 1
ATOM 3215 C C . ALA A 1 438 ? -3.345 -39.990 8.930 1.00 38.69 438 ALA A C 1
ATOM 3217 O O . ALA A 1 438 ? -2.522 -40.408 9.745 1.00 38.69 438 ALA A O 1
ATOM 3218 N N . ASP A 1 439 ? -3.070 -39.744 7.648 1.00 26.53 439 ASP A N 1
ATOM 3219 C CA . ASP A 1 439 ? -1.736 -39.758 7.046 1.00 26.53 439 ASP A CA 1
ATOM 3220 C C . ASP A 1 439 ? -1.199 -38.319 6.870 1.00 26.53 439 ASP A C 1
ATOM 3222 O O . ASP A 1 439 ? -1.984 -37.365 6.797 1.00 26.53 439 ASP A O 1
ATOM 3226 N N . PRO A 1 440 ? 0.137 -38.139 6.846 1.00 28.64 440 PRO A N 1
ATOM 3227 C CA . PRO A 1 440 ? 0.799 -36.840 6.818 1.00 28.64 440 PRO A CA 1
ATOM 3228 C C . PRO A 1 440 ? 0.600 -36.136 5.469 1.00 28.64 440 PRO A C 1
ATOM 3230 O O . PRO A 1 440 ? 0.303 -36.770 4.459 1.00 28.64 440 PRO A O 1
ATOM 3233 N N . ALA A 1 441 ? 0.760 -34.809 5.473 1.00 25.28 441 ALA A N 1
ATOM 3234 C CA . ALA A 1 441 ? 0.533 -33.925 4.330 1.00 25.28 441 ALA A CA 1
ATOM 3235 C C . ALA A 1 441 ? 1.057 -34.505 2.994 1.00 25.28 441 ALA A C 1
ATOM 3237 O O . ALA A 1 441 ? 2.197 -34.978 2.945 1.00 25.28 441 ALA A O 1
ATOM 3238 N N . PRO A 1 442 ? 0.256 -34.462 1.910 1.00 26.39 442 PRO A N 1
ATOM 3239 C CA . PRO A 1 442 ? 0.666 -35.003 0.622 1.00 26.39 442 PRO A CA 1
ATOM 3240 C C . PRO A 1 442 ? 1.861 -34.214 0.055 1.00 26.39 442 PRO A C 1
ATOM 3242 O O . PRO A 1 442 ? 1.970 -33.009 0.303 1.00 26.39 442 PRO A O 1
ATOM 3245 N N . PRO A 1 443 ? 2.753 -34.858 -0.723 1.00 26.75 443 PRO A N 1
ATOM 3246 C CA . PRO A 1 443 ? 3.780 -34.146 -1.477 1.00 26.75 443 PRO A CA 1
ATOM 3247 C C . PRO A 1 443 ? 3.105 -33.124 -2.399 1.00 26.75 443 PRO A C 1
ATOM 3249 O O . PRO A 1 443 ? 2.044 -33.413 -2.954 1.00 26.75 443 PRO A O 1
ATOM 3252 N N . ALA A 1 444 ? 3.701 -31.934 -2.521 1.00 33.75 444 ALA A N 1
ATOM 3253 C CA . ALA A 1 444 ? 3.179 -30.833 -3.326 1.00 33.75 444 ALA A CA 1
ATOM 3254 C C . ALA A 1 444 ? 2.783 -31.341 -4.721 1.00 33.75 444 ALA A C 1
ATOM 3256 O O . ALA A 1 444 ? 3.640 -31.714 -5.521 1.00 33.75 444 ALA A O 1
ATOM 3257 N N . ALA A 1 445 ? 1.475 -31.421 -4.973 1.00 37.00 445 ALA A N 1
ATOM 3258 C CA . ALA A 1 445 ? 0.948 -31.752 -6.285 1.00 37.00 445 ALA A CA 1
ATOM 3259 C C . ALA A 1 445 ? 1.455 -30.705 -7.281 1.00 37.00 445 ALA A C 1
ATOM 3261 O O . ALA A 1 445 ? 1.475 -29.514 -6.956 1.00 37.00 445 ALA A O 1
ATOM 3262 N N . GLU A 1 446 ? 1.864 -31.132 -8.479 1.00 45.47 446 GLU A N 1
ATOM 3263 C CA . GLU A 1 446 ? 2.167 -30.177 -9.543 1.00 45.47 446 GLU A CA 1
ATOM 3264 C C . GLU A 1 446 ? 0.965 -29.238 -9.739 1.00 45.47 446 GLU A C 1
ATOM 3266 O O . GLU A 1 446 ? -0.185 -29.701 -9.709 1.00 45.47 446 GLU A O 1
ATOM 3271 N N . PRO A 1 447 ? 1.197 -27.923 -9.900 1.00 59.44 447 PRO A N 1
ATOM 3272 C CA . PRO A 1 447 ? 0.114 -26.967 -10.071 1.00 59.44 447 PRO A CA 1
ATOM 3273 C C . PRO A 1 447 ? -0.721 -27.356 -11.299 1.00 59.44 447 PRO A C 1
ATOM 3275 O O . PRO A 1 447 ? -0.219 -27.396 -12.420 1.00 59.44 447 PRO A O 1
ATOM 3278 N N . SER A 1 448 ? -1.994 -27.698 -11.077 1.00 62.62 448 SER A N 1
ATOM 3279 C CA . SER A 1 448 ? -2.895 -28.160 -12.136 1.00 62.62 448 SER A CA 1
ATOM 3280 C C . SER A 1 448 ? -3.538 -26.981 -12.863 1.00 62.62 448 SER A C 1
ATOM 3282 O O . SER A 1 448 ? -4.144 -26.118 -12.234 1.00 62.62 448 SER A O 1
ATOM 3284 N N . GLU A 1 449 ? -3.490 -27.004 -14.195 1.00 78.12 449 GLU A N 1
ATOM 3285 C CA . GLU A 1 449 ? -4.171 -26.039 -15.076 1.00 78.12 449 GLU A CA 1
ATOM 3286 C C . GLU A 1 449 ? -5.698 -26.262 -15.148 1.00 78.12 449 GLU A C 1
ATOM 3288 O O . GLU A 1 449 ? -6.424 -25.500 -15.788 1.00 78.12 449 GLU A O 1
ATOM 3293 N N . THR A 1 450 ? -6.213 -27.325 -14.519 1.00 75.06 450 THR A N 1
ATOM 3294 C CA . THR A 1 450 ? -7.613 -27.748 -14.658 1.00 75.06 450 THR A CA 1
ATOM 3295 C C . THR A 1 450 ? -8.581 -26.646 -14.219 1.00 75.06 450 THR A C 1
ATOM 3297 O O . THR A 1 450 ? -8.641 -26.274 -13.047 1.00 75.06 450 THR A O 1
ATOM 3300 N N . GLY A 1 451 ? -9.394 -26.161 -15.162 1.00 71.75 451 GLY A N 1
ATOM 3301 C CA . GLY A 1 451 ? -10.392 -25.118 -14.911 1.00 71.75 451 GLY A CA 1
ATOM 3302 C C . GLY A 1 451 ? -9.827 -23.696 -14.840 1.00 71.75 451 GLY A C 1
ATOM 3303 O O . GLY A 1 451 ? -10.534 -22.807 -14.366 1.00 71.75 451 GLY A O 1
ATOM 3304 N N . MET A 1 452 ? -8.584 -23.479 -15.279 1.00 81.44 452 MET A N 1
ATOM 3305 C CA . MET A 1 452 ? -8.016 -22.147 -15.489 1.00 81.44 452 MET A CA 1
ATOM 3306 C C . MET A 1 452 ? -8.226 -21.670 -16.936 1.00 81.44 452 MET A C 1
ATOM 3308 O O . MET A 1 452 ? -8.304 -22.465 -17.872 1.00 81.44 452 MET A O 1
ATOM 3312 N N . SER A 1 453 ? -8.297 -20.356 -17.102 1.00 81.94 453 SER A N 1
ATOM 3313 C CA . SER A 1 453 ? -8.397 -19.624 -18.362 1.00 81.94 453 SER A CA 1
ATOM 3314 C C . SER A 1 453 ? -7.094 -18.881 -18.641 1.00 81.94 453 SER A C 1
ATOM 3316 O O . SER A 1 453 ? -6.403 -18.446 -17.725 1.00 81.94 453 SER A O 1
ATOM 3318 N N . LEU A 1 454 ? -6.762 -18.691 -19.915 1.00 83.38 454 LEU A N 1
ATOM 3319 C CA . LEU A 1 454 ? -5.579 -17.933 -20.322 1.00 83.38 454 LEU A CA 1
ATOM 3320 C C . LEU A 1 454 ? -5.793 -16.423 -20.140 1.00 83.38 454 LEU A C 1
ATOM 3322 O O . LEU A 1 454 ? -6.749 -15.871 -20.691 1.00 83.38 454 LEU A O 1
ATOM 3326 N N . ALA A 1 455 ? -4.879 -15.746 -19.439 1.00 83.75 455 ALA A N 1
ATOM 3327 C CA . ALA A 1 455 ? -4.841 -14.286 -19.338 1.00 83.75 455 ALA A CA 1
ATOM 3328 C C . ALA A 1 455 ? -4.320 -13.686 -20.651 1.00 83.75 455 ALA A C 1
ATOM 3330 O O . ALA A 1 455 ? -3.147 -13.343 -20.768 1.00 83.75 455 ALA A O 1
ATOM 3331 N N . ARG A 1 456 ? -5.187 -13.596 -21.667 1.00 80.25 456 ARG A N 1
ATOM 3332 C CA . ARG A 1 456 ? -4.809 -13.180 -23.031 1.00 80.25 456 ARG A CA 1
ATOM 3333 C C . ARG A 1 456 ? -4.058 -11.848 -23.069 1.00 80.25 456 ARG A C 1
ATOM 3335 O O . ARG A 1 456 ? -3.117 -11.727 -23.839 1.00 80.25 456 ARG A O 1
ATOM 3342 N N . GLU A 1 457 ? -4.463 -10.892 -22.241 1.00 79.69 457 GLU A N 1
ATOM 3343 C CA . GLU A 1 457 ? -3.898 -9.537 -22.199 1.00 79.69 457 GLU A CA 1
ATOM 3344 C C . GLU A 1 457 ? -2.531 -9.480 -21.498 1.00 79.69 457 GLU A C 1
ATOM 3346 O O . GLU A 1 457 ? -1.745 -8.586 -21.785 1.00 79.69 457 GLU A O 1
ATOM 3351 N N . ALA A 1 458 ? -2.220 -10.458 -20.639 1.00 83.56 458 ALA A N 1
ATOM 3352 C CA . ALA A 1 458 ? -0.974 -10.534 -19.871 1.00 83.56 458 ALA A CA 1
ATOM 3353 C C . ALA A 1 458 ? 0.051 -11.523 -20.451 1.00 83.56 458 ALA A C 1
ATOM 3355 O O . ALA A 1 458 ? 1.076 -11.803 -19.827 1.00 83.56 458 ALA A O 1
ATOM 3356 N N . LEU A 1 459 ? -0.215 -12.061 -21.645 1.00 87.62 459 LEU A N 1
ATOM 3357 C CA . LEU A 1 459 ? 0.743 -12.886 -22.372 1.00 87.62 459 LEU A CA 1
ATOM 3358 C C . LEU A 1 459 ? 1.925 -12.047 -22.844 1.00 87.62 459 LEU A C 1
ATOM 3360 O O . LEU A 1 459 ? 1.753 -10.962 -23.394 1.00 87.62 459 LEU A O 1
ATOM 3364 N N . GLN A 1 460 ? 3.125 -12.591 -22.682 1.00 90.81 460 GLN A N 1
ATOM 3365 C CA . GLN A 1 460 ? 4.361 -11.927 -23.081 1.00 90.81 460 GLN A CA 1
ATOM 3366 C C . GLN A 1 460 ? 5.242 -12.913 -23.829 1.00 90.81 460 GLN A C 1
ATOM 3368 O O . GLN A 1 460 ? 5.560 -13.968 -23.291 1.00 90.81 460 GLN A O 1
ATOM 3373 N N . LEU A 1 461 ? 5.667 -12.577 -25.041 1.00 92.06 461 LEU A N 1
ATOM 3374 C CA . LEU A 1 461 ? 6.622 -13.372 -25.804 1.00 92.06 461 LEU A CA 1
ATOM 3375 C C . LEU A 1 461 ? 7.375 -12.445 -26.749 1.00 92.06 461 LEU A C 1
ATOM 3377 O O . LEU A 1 461 ? 6.744 -11.737 -27.532 1.00 92.06 461 LEU A O 1
ATOM 3381 N N . ALA A 1 462 ? 8.699 -12.446 -26.676 1.00 93.06 462 ALA A N 1
ATOM 3382 C CA . ALA A 1 462 ? 9.539 -11.628 -27.536 1.00 93.06 462 ALA A CA 1
ATOM 3383 C C . ALA A 1 462 ? 10.903 -12.283 -27.788 1.00 93.06 462 ALA A C 1
ATOM 3385 O O . ALA A 1 462 ? 11.401 -13.021 -26.932 1.00 93.06 462 ALA A O 1
ATOM 3386 N N . PRO A 1 463 ? 11.567 -11.962 -28.911 1.00 92.19 463 PRO A N 1
ATOM 3387 C CA . PRO A 1 463 ? 12.981 -12.258 -29.092 1.00 92.19 463 PRO A CA 1
ATOM 3388 C C . PRO A 1 463 ? 13.826 -11.481 -28.085 1.00 92.19 463 PRO A C 1
ATOM 3390 O O . PRO A 1 463 ? 13.639 -10.273 -27.899 1.00 92.19 463 PRO A O 1
ATOM 3393 N N . LEU A 1 464 ? 14.768 -12.177 -27.455 1.00 91.38 464 LEU A N 1
ATOM 3394 C CA . LEU A 1 464 ? 15.795 -11.571 -26.624 1.00 91.38 464 LEU A CA 1
ATOM 3395 C C . LEU A 1 464 ? 16.859 -10.944 -27.540 1.00 91.38 464 LEU A C 1
ATOM 3397 O O . LEU A 1 464 ? 17.394 -11.652 -28.392 1.00 91.38 464 LEU A O 1
ATOM 3401 N N . PRO A 1 465 ? 17.192 -9.651 -27.377 1.00 90.19 465 PRO A N 1
ATOM 3402 C CA . PRO A 1 465 ? 18.244 -9.024 -28.171 1.00 90.19 465 PRO A CA 1
ATOM 3403 C C . PRO A 1 465 ? 19.590 -9.751 -28.062 1.00 90.19 465 PRO A C 1
ATOM 3405 O O . PRO A 1 465 ? 19.978 -10.205 -26.981 1.00 90.19 465 PRO A O 1
ATOM 3408 N N . ASP A 1 466 ? 20.318 -9.813 -29.178 1.00 84.00 466 ASP A N 1
ATOM 3409 C CA . ASP A 1 466 ? 21.612 -10.490 -29.265 1.00 84.00 466 ASP A CA 1
ATOM 3410 C C . ASP A 1 466 ? 22.602 -9.993 -28.199 1.00 84.00 466 ASP A C 1
ATOM 3412 O O . ASP A 1 466 ? 22.719 -8.801 -27.913 1.00 84.00 466 ASP A O 1
ATOM 3416 N N . GLY A 1 467 ? 23.349 -10.928 -27.607 1.00 77.50 467 GLY A N 1
ATOM 3417 C CA . GLY A 1 467 ? 24.348 -10.628 -26.577 1.00 77.50 467 GLY A CA 1
ATOM 3418 C C . GLY A 1 467 ? 23.782 -10.432 -25.167 1.00 77.50 467 GLY A C 1
ATOM 3419 O O . GLY A 1 467 ? 24.561 -10.276 -24.226 1.00 77.50 467 GLY A O 1
ATOM 3420 N N . LEU A 1 468 ? 22.459 -10.488 -24.985 1.00 84.56 468 LEU A N 1
ATOM 3421 C CA . LEU A 1 468 ? 21.848 -10.623 -23.665 1.00 84.56 468 LEU A CA 1
ATOM 3422 C C . LEU A 1 468 ? 21.690 -12.098 -23.293 1.00 84.56 468 LEU A C 1
ATOM 3424 O O . LEU A 1 468 ? 21.195 -12.913 -24.063 1.00 84.56 468 LEU A O 1
ATOM 3428 N N . THR A 1 469 ? 22.091 -12.435 -22.071 1.00 79.75 469 THR A N 1
ATOM 3429 C CA . THR A 1 469 ? 21.895 -13.757 -21.467 1.00 79.75 469 THR A CA 1
ATOM 3430 C C . THR A 1 469 ? 21.552 -13.583 -19.996 1.00 79.75 469 THR A C 1
ATOM 3432 O O . THR A 1 469 ? 22.078 -12.667 -19.365 1.00 79.75 469 THR A O 1
ATOM 3435 N N . GLY A 1 470 ? 20.741 -14.480 -19.432 1.00 78.06 470 GLY A N 1
ATOM 3436 C CA . GLY A 1 470 ? 20.447 -14.466 -17.995 1.00 78.06 470 GLY A CA 1
ATOM 3437 C C . GLY A 1 470 ? 19.493 -13.345 -17.588 1.00 78.06 470 GLY A C 1
ATOM 3438 O O . GLY A 1 470 ? 19.733 -12.666 -16.594 1.00 78.06 470 GLY A O 1
ATOM 3439 N N . SER A 1 471 ? 18.429 -13.146 -18.373 1.00 89.94 471 SER A N 1
ATOM 3440 C CA . SER A 1 471 ? 17.356 -12.209 -18.040 1.00 89.94 471 SER A CA 1
ATOM 3441 C C . SER A 1 471 ? 16.795 -12.496 -16.639 1.00 89.94 471 SER A C 1
ATOM 3443 O O . SER A 1 471 ? 16.528 -13.663 -16.334 1.00 89.94 471 SER A O 1
ATOM 3445 N N . PRO A 1 472 ? 16.549 -11.478 -15.793 1.00 91.06 472 PRO A N 1
ATOM 3446 C CA . PRO A 1 472 ? 16.049 -11.691 -14.435 1.00 91.06 472 PRO A CA 1
ATOM 3447 C C . PRO A 1 472 ? 14.617 -12.240 -14.407 1.00 91.06 472 PRO A C 1
ATOM 3449 O O . PRO A 1 472 ? 14.171 -12.733 -13.375 1.00 91.06 472 PRO A O 1
ATOM 3452 N N . LEU A 1 473 ? 13.892 -12.177 -15.526 1.00 92.25 473 LEU A N 1
ATOM 3453 C CA . LEU A 1 473 ? 12.560 -12.767 -15.669 1.00 92.25 473 LEU A CA 1
ATOM 3454 C C . LEU A 1 473 ? 12.569 -14.122 -16.394 1.00 92.25 473 LEU A C 1
ATOM 3456 O O . LEU A 1 473 ? 11.518 -14.739 -16.558 1.00 92.25 473 LEU A O 1
ATOM 3460 N N . GLY A 1 474 ? 13.749 -14.613 -16.777 1.00 90.50 474 GLY A N 1
ATOM 3461 C CA . GLY A 1 474 ? 13.924 -15.858 -17.516 1.00 90.50 474 GLY A CA 1
ATOM 3462 C C . GLY A 1 474 ? 14.069 -15.652 -19.020 1.00 90.50 474 GLY A C 1
ATOM 3463 O O . GLY A 1 474 ? 13.492 -14.744 -19.615 1.00 90.50 474 GLY A O 1
ATOM 3464 N N . SER A 1 475 ? 14.870 -16.512 -19.643 1.00 91.75 475 SER A N 1
ATOM 3465 C CA . SER A 1 475 ? 15.076 -16.552 -21.092 1.00 91.75 475 SER A CA 1
ATOM 3466 C C . SER A 1 475 ? 15.414 -17.968 -21.534 1.00 91.75 475 SER A C 1
ATOM 3468 O O . SER A 1 475 ? 16.154 -18.661 -20.830 1.00 91.75 475 SER A O 1
ATOM 3470 N N . ARG A 1 476 ? 14.950 -18.379 -22.713 1.00 90.19 476 ARG A N 1
ATOM 3471 C CA . ARG A 1 476 ? 15.229 -19.703 -23.278 1.00 90.19 476 ARG A CA 1
ATOM 3472 C C . ARG A 1 476 ? 15.227 -19.645 -24.800 1.00 90.19 476 ARG A C 1
ATOM 3474 O O . ARG A 1 476 ? 14.358 -19.010 -25.380 1.00 90.19 476 ARG A O 1
ATOM 3481 N N . ASP A 1 477 ? 16.197 -20.305 -25.433 1.00 88.31 477 ASP A N 1
ATOM 3482 C CA . ASP A 1 477 ? 16.288 -20.444 -26.896 1.00 88.31 477 ASP A CA 1
ATOM 3483 C C . ASP A 1 477 ? 16.207 -19.101 -27.661 1.00 88.31 477 ASP A C 1
ATOM 3485 O O . ASP A 1 477 ? 15.634 -19.016 -28.742 1.00 88.31 477 ASP A O 1
ATOM 3489 N N . GLY A 1 478 ? 16.780 -18.033 -27.088 1.00 89.94 478 GLY A N 1
ATOM 3490 C CA . GLY A 1 478 ? 16.753 -16.683 -27.670 1.00 89.94 478 GLY A CA 1
ATOM 3491 C C . GLY A 1 478 ? 15.432 -15.930 -27.481 1.00 89.94 478 GLY A C 1
ATOM 3492 O O . GLY A 1 478 ? 15.248 -14.875 -28.076 1.00 89.94 478 GLY A O 1
ATOM 3493 N N . LEU A 1 479 ? 14.519 -16.442 -26.653 1.00 92.12 479 LEU A N 1
ATOM 3494 C CA . LEU A 1 479 ? 13.221 -15.840 -26.361 1.00 92.12 479 LEU A CA 1
ATOM 3495 C C . LEU A 1 479 ? 13.090 -15.460 -24.882 1.00 92.12 479 LEU A C 1
ATOM 3497 O O . LEU A 1 479 ? 13.711 -16.059 -23.997 1.00 92.12 479 LEU A O 1
ATOM 3501 N N . VAL A 1 480 ? 12.228 -14.482 -24.628 1.00 93.38 480 VAL A N 1
ATOM 3502 C CA . VAL A 1 480 ? 11.747 -14.062 -23.310 1.00 93.38 480 VAL A CA 1
ATOM 3503 C C . VAL A 1 480 ? 10.227 -14.080 -23.283 1.00 93.38 480 VAL A C 1
ATOM 3505 O O . VAL A 1 480 ? 9.588 -13.854 -24.311 1.00 93.38 480 VAL A O 1
ATOM 3508 N N . GLY A 1 481 ? 9.634 -14.341 -22.121 1.00 91.19 481 GLY A N 1
ATOM 3509 C CA . GLY A 1 481 ? 8.185 -14.333 -22.005 1.00 91.19 481 GLY A CA 1
ATOM 3510 C C . GLY A 1 481 ? 7.644 -14.966 -20.734 1.00 91.19 481 GLY A C 1
ATOM 3511 O O . GLY A 1 481 ? 8.332 -15.730 -20.056 1.00 91.19 481 GLY A O 1
ATOM 3512 N N . THR A 1 482 ? 6.381 -14.664 -20.455 1.00 91.38 482 THR A N 1
ATOM 3513 C CA . THR A 1 482 ? 5.605 -15.230 -19.351 1.00 91.38 482 THR A CA 1
ATOM 3514 C C . THR A 1 482 ? 4.205 -15.579 -19.853 1.00 91.38 482 THR A C 1
ATOM 3516 O O . THR A 1 482 ? 3.561 -14.793 -20.555 1.00 91.38 482 THR A O 1
ATOM 3519 N N . ARG A 1 483 ? 3.737 -16.774 -19.486 1.00 90.38 483 ARG A N 1
ATOM 3520 C CA . ARG A 1 483 ? 2.359 -17.232 -19.661 1.00 90.38 483 ARG A CA 1
ATOM 3521 C C . ARG A 1 483 ? 1.645 -17.160 -18.321 1.00 90.38 483 ARG A C 1
ATOM 3523 O O . ARG A 1 483 ? 2.183 -17.594 -17.305 1.00 90.38 483 ARG A O 1
ATOM 3530 N N . ILE A 1 484 ? 0.425 -16.636 -18.331 1.00 88.94 484 ILE A N 1
ATOM 3531 C CA . ILE A 1 484 ? -0.378 -16.479 -17.121 1.00 88.94 484 ILE A CA 1
ATOM 3532 C C . ILE A 1 484 ? -1.731 -17.122 -17.347 1.00 88.94 484 ILE A C 1
ATOM 3534 O O . ILE A 1 484 ? -2.450 -16.810 -18.299 1.00 88.94 484 ILE A O 1
ATOM 3538 N N . LEU A 1 485 ? -2.060 -18.046 -16.461 1.00 88.38 485 LEU A N 1
ATOM 3539 C CA . LEU A 1 485 ? -3.375 -18.636 -16.351 1.00 88.38 485 LEU A CA 1
ATOM 3540 C C . LEU A 1 485 ? -4.044 -18.052 -15.121 1.00 88.38 485 LEU A C 1
ATOM 3542 O O . LEU A 1 485 ? -3.391 -17.790 -14.113 1.00 88.38 485 LEU A O 1
ATOM 3546 N N . PHE A 1 486 ? -5.350 -17.870 -15.201 1.00 85.06 486 PHE A N 1
ATOM 3547 C CA . PHE A 1 486 ? -6.142 -17.426 -14.079 1.00 85.06 486 PHE A CA 1
ATOM 3548 C C . PHE A 1 486 ? -7.368 -18.300 -13.907 1.00 85.06 486 PHE A C 1
ATOM 3550 O O . PHE A 1 486 ? -7.928 -18.827 -14.864 1.00 85.06 486 PHE A O 1
ATOM 3557 N N . ARG A 1 487 ? -7.854 -18.400 -12.681 1.00 82.75 487 ARG A N 1
ATOM 3558 C CA . ARG A 1 487 ? -9.222 -18.823 -12.424 1.00 82.75 487 ARG A CA 1
ATOM 3559 C C . ARG A 1 487 ? -9.894 -17.734 -11.626 1.00 82.75 487 ARG A C 1
ATOM 3561 O O . ARG A 1 487 ? -9.392 -17.311 -10.591 1.00 82.75 487 ARG A O 1
ATOM 3568 N N . THR A 1 488 ? -11.050 -17.319 -12.105 1.00 67.75 488 THR A N 1
ATOM 3569 C CA . THR A 1 488 ? -11.967 -16.516 -11.316 1.00 67.75 488 THR A CA 1
ATOM 3570 C C . THR A 1 488 ? -12.805 -17.481 -10.503 1.00 67.75 488 THR A C 1
ATOM 3572 O O . THR A 1 488 ? -13.496 -18.313 -11.096 1.00 67.75 488 THR A O 1
ATOM 3575 N N . ARG A 1 489 ? -12.750 -17.417 -9.168 1.00 57.25 489 ARG A N 1
ATOM 3576 C CA . ARG A 1 489 ? -13.702 -18.180 -8.350 1.00 57.25 489 ARG A CA 1
ATOM 3577 C C . ARG A 1 489 ? -15.142 -17.815 -8.765 1.00 57.25 489 ARG A C 1
ATOM 3579 O O . ARG A 1 489 ? -15.904 -18.706 -9.105 1.00 57.25 489 ARG A O 1
ATOM 3586 N N . HIS A 1 490 ? -15.479 -16.527 -8.929 1.00 44.47 490 HIS A N 1
ATOM 3587 C CA . HIS A 1 490 ? -16.852 -16.069 -9.226 1.00 44.47 490 HIS A CA 1
ATOM 3588 C C . HIS A 1 490 ? -17.079 -15.588 -10.671 1.00 44.47 490 HIS A C 1
ATOM 3590 O O . HIS A 1 490 ? -16.227 -14.948 -11.272 1.00 44.47 490 HIS A O 1
ATOM 3596 N N . ARG A 1 491 ? -18.315 -15.714 -11.178 1.00 38.25 491 ARG A N 1
ATOM 3597 C CA . ARG A 1 491 ? -18.736 -15.200 -12.505 1.00 38.25 491 ARG A CA 1
ATOM 3598 C C . ARG A 1 491 ? -18.750 -13.661 -12.644 1.00 38.25 491 ARG A C 1
ATOM 3600 O O . ARG A 1 491 ? -18.736 -13.168 -13.765 1.00 38.25 491 ARG A O 1
ATOM 3607 N N . ASP A 1 492 ? -18.762 -12.926 -11.526 1.00 34.84 492 ASP A N 1
ATOM 3608 C CA . ASP A 1 492 ? -18.886 -11.454 -11.469 1.00 34.84 492 ASP A CA 1
ATOM 3609 C C . ASP A 1 492 ? -17.712 -10.766 -10.726 1.00 34.84 492 ASP A C 1
ATOM 3611 O O . ASP A 1 492 ? -17.855 -9.640 -10.239 1.00 34.84 492 ASP A O 1
ATOM 3615 N N . HIS A 1 493 ? -16.573 -11.449 -10.559 1.00 49.81 493 HIS A N 1
ATOM 3616 C CA . HIS A 1 493 ? -15.391 -10.919 -9.864 1.00 49.81 493 HIS A CA 1
ATOM 3617 C C . HIS A 1 493 ? -14.157 -10.865 -10.775 1.00 49.81 493 HIS A C 1
ATOM 3619 O O . HIS A 1 493 ? -14.119 -11.504 -11.822 1.00 49.81 493 HIS A O 1
ATOM 3625 N N . ALA A 1 494 ? -13.162 -10.067 -10.379 1.00 59.34 494 ALA A N 1
ATOM 3626 C CA . ALA A 1 494 ? -11.836 -10.102 -10.989 1.00 59.34 494 ALA A CA 1
ATOM 3627 C C . ALA A 1 494 ? -11.135 -11.430 -10.639 1.00 59.34 494 ALA A C 1
ATOM 3629 O O . ALA A 1 494 ? -11.459 -12.008 -9.594 1.00 59.34 494 ALA A O 1
ATOM 3630 N N . PRO A 1 495 ? -10.222 -11.933 -11.487 1.00 66.69 495 PRO A N 1
ATOM 3631 C CA . PRO A 1 495 ? -9.545 -13.199 -11.236 1.00 66.69 495 PRO A CA 1
ATOM 3632 C C . PRO A 1 495 ? -8.768 -13.184 -9.923 1.00 66.69 495 PRO A C 1
ATOM 3634 O O . PRO A 1 495 ? -8.149 -12.172 -9.599 1.00 66.69 495 PRO A O 1
ATOM 3637 N N . ASP A 1 496 ? -8.808 -14.292 -9.176 1.00 72.88 496 ASP A N 1
ATOM 3638 C CA . ASP A 1 496 ? -8.243 -14.368 -7.826 1.00 72.88 496 ASP A CA 1
ATOM 3639 C C . ASP A 1 496 ? -7.208 -15.480 -7.599 1.00 72.88 496 ASP A C 1
ATOM 3641 O O . ASP A 1 496 ? -6.473 -15.435 -6.614 1.00 72.88 496 ASP A O 1
ATOM 3645 N N . HIS A 1 497 ? -7.096 -16.421 -8.539 1.00 85.19 497 HIS A N 1
ATOM 3646 C CA . HIS A 1 497 ? -6.033 -17.428 -8.593 1.00 85.19 497 HIS A CA 1
ATOM 3647 C C . HIS A 1 497 ? -5.264 -17.300 -9.880 1.00 85.19 497 HIS A C 1
ATOM 3649 O O . HIS A 1 497 ? -5.878 -17.327 -10.946 1.00 85.19 497 HIS A O 1
ATOM 3655 N N . TYR A 1 498 ? -3.944 -17.284 -9.781 1.00 87.88 498 TYR A N 1
ATOM 3656 C CA . TYR A 1 498 ? -3.059 -17.216 -10.925 1.00 87.88 498 TYR A CA 1
ATOM 3657 C C . TYR A 1 498 ? -2.039 -18.348 -10.886 1.00 87.88 498 TYR A C 1
ATOM 3659 O O . TYR A 1 498 ? -1.526 -18.721 -9.831 1.00 87.88 498 TYR A O 1
ATOM 3667 N N . LEU A 1 499 ? -1.737 -18.881 -12.063 1.00 90.00 499 LEU A N 1
ATOM 3668 C CA . LEU A 1 499 ? -0.585 -19.731 -12.315 1.00 90.00 499 LEU A CA 1
ATOM 3669 C C . LEU A 1 499 ? 0.283 -19.015 -13.343 1.00 90.00 499 LEU A C 1
ATOM 3671 O O . LEU A 1 499 ? -0.140 -18.780 -14.475 1.00 90.00 499 LEU A O 1
ATOM 3675 N N . LEU A 1 500 ? 1.487 -18.652 -12.922 1.00 90.88 500 LEU A N 1
ATOM 3676 C CA . LEU A 1 500 ? 2.487 -18.018 -13.763 1.00 90.88 500 LEU A CA 1
ATOM 3677 C C . LEU A 1 500 ? 3.492 -19.054 -14.234 1.00 90.88 500 LEU A C 1
ATOM 3679 O O . LEU A 1 500 ? 3.922 -19.897 -13.447 1.00 90.88 500 LEU A O 1
ATOM 3683 N N . GLU A 1 501 ? 3.910 -18.934 -15.487 1.00 90.69 501 GLU A N 1
ATOM 3684 C CA . GLU A 1 501 ? 4.945 -19.762 -16.090 1.00 90.69 501 GLU A CA 1
ATOM 3685 C C . GLU A 1 501 ? 5.902 -18.879 -16.891 1.00 90.69 501 GLU A C 1
ATOM 3687 O O . GLU A 1 501 ? 5.509 -18.261 -17.882 1.00 90.69 501 GLU A O 1
ATOM 3692 N N . SER A 1 502 ? 7.162 -18.810 -16.465 1.00 91.12 502 SER A N 1
ATOM 3693 C CA . SER A 1 502 ? 8.212 -18.152 -17.246 1.00 91.12 502 SER A CA 1
ATOM 3694 C C . SER A 1 502 ? 8.701 -19.079 -18.361 1.00 91.12 502 SER A C 1
ATOM 3696 O O . SER A 1 502 ? 8.645 -20.306 -18.248 1.00 91.12 502 SER A O 1
ATOM 3698 N N . ILE A 1 503 ? 9.222 -18.500 -19.443 1.00 89.94 503 ILE A N 1
ATOM 3699 C CA . ILE A 1 503 ? 9.768 -19.234 -20.594 1.00 89.94 503 ILE A CA 1
ATOM 3700 C C . ILE A 1 503 ? 10.952 -20.153 -20.242 1.00 89.94 503 ILE A C 1
ATOM 3702 O O . ILE A 1 503 ? 11.269 -21.090 -20.979 1.00 89.94 503 ILE A O 1
ATOM 3706 N N . ASP A 1 504 ? 11.617 -19.897 -19.114 1.00 88.62 504 ASP A N 1
ATOM 3707 C CA . ASP A 1 504 ? 12.693 -20.739 -18.583 1.00 88.62 504 ASP A CA 1
ATOM 3708 C C . ASP A 1 504 ? 12.180 -22.003 -17.857 1.00 88.62 504 ASP A C 1
ATOM 3710 O O . ASP A 1 504 ? 12.974 -22.867 -17.485 1.00 88.62 504 ASP A O 1
ATOM 3714 N N . GLY A 1 505 ? 10.857 -22.149 -17.718 1.00 88.06 505 GLY A N 1
ATOM 3715 C CA . GLY A 1 505 ? 10.180 -23.298 -17.118 1.00 88.06 505 GLY A CA 1
ATOM 3716 C C . GLY A 1 505 ? 9.798 -23.123 -15.647 1.00 88.06 505 GLY A C 1
ATOM 3717 O O . GLY A 1 505 ? 9.153 -24.019 -15.096 1.00 88.06 505 GLY A O 1
ATOM 3718 N N . ARG A 1 506 ? 10.155 -22.004 -14.999 1.00 89.69 506 ARG A N 1
ATOM 3719 C CA . ARG A 1 506 ? 9.724 -21.720 -13.621 1.00 89.69 506 ARG A CA 1
ATOM 3720 C C . ARG A 1 506 ? 8.217 -21.497 -13.554 1.00 89.69 506 ARG A C 1
ATOM 3722 O O . ARG A 1 506 ? 7.639 -20.881 -14.450 1.00 89.69 506 ARG A O 1
ATOM 3729 N N . LYS A 1 507 ? 7.595 -21.974 -12.471 1.00 89.56 507 LYS A N 1
ATOM 3730 C CA . LYS A 1 507 ? 6.154 -21.848 -12.227 1.00 89.56 507 LYS A CA 1
ATOM 3731 C C . LYS A 1 507 ? 5.872 -21.349 -10.817 1.00 89.56 507 LYS A C 1
ATOM 3733 O O . LYS A 1 507 ? 6.512 -21.811 -9.875 1.00 89.56 507 LYS A O 1
ATOM 3738 N N . ALA A 1 508 ? 4.864 -20.494 -10.662 1.00 88.38 508 ALA A N 1
ATOM 3739 C CA . ALA A 1 508 ? 4.373 -20.087 -9.347 1.00 88.38 508 ALA A CA 1
ATOM 3740 C C . ALA A 1 508 ? 2.846 -20.003 -9.317 1.00 88.38 508 ALA A C 1
ATOM 3742 O O . ALA A 1 508 ? 2.221 -19.515 -10.259 1.00 88.38 508 ALA A O 1
ATOM 3743 N N . LEU A 1 509 ? 2.262 -20.456 -8.207 1.00 88.19 509 LEU A N 1
ATOM 3744 C CA . LEU A 1 509 ? 0.876 -20.159 -7.860 1.00 88.19 509 LEU A CA 1
ATOM 3745 C C . LEU A 1 509 ? 0.833 -18.839 -7.099 1.00 88.19 509 LEU A C 1
ATOM 3747 O O . LEU A 1 509 ? 1.678 -18.596 -6.237 1.00 88.19 509 LEU A O 1
ATOM 3751 N N . PHE A 1 510 ? -0.151 -18.007 -7.411 1.00 86.94 510 PHE A N 1
ATOM 3752 C CA . PHE A 1 510 ? -0.336 -16.722 -6.761 1.00 86.94 510 PHE A CA 1
ATOM 3753 C C . PHE A 1 510 ? -1.820 -16.450 -6.532 1.00 86.94 510 PHE A C 1
ATOM 3755 O O . PHE A 1 510 ? -2.607 -16.388 -7.477 1.00 86.94 510 PHE A O 1
ATOM 3762 N N . ASP A 1 511 ? -2.183 -16.283 -5.266 1.00 83.19 511 ASP A N 1
ATOM 3763 C CA . ASP A 1 511 ? -3.540 -15.969 -4.841 1.00 83.19 511 ASP A CA 1
ATOM 3764 C C . ASP A 1 511 ? -3.581 -14.506 -4.411 1.00 83.19 511 ASP A C 1
ATOM 3766 O O . ASP A 1 511 ? -2.805 -14.099 -3.543 1.00 83.19 511 ASP A O 1
ATOM 3770 N N . ILE A 1 512 ? -4.496 -13.724 -4.983 1.00 73.62 512 ILE A N 1
ATOM 3771 C CA . ILE A 1 512 ? -4.662 -12.329 -4.565 1.00 73.62 512 ILE A CA 1
ATOM 3772 C C . ILE A 1 512 ? -5.638 -12.259 -3.395 1.00 73.62 512 ILE A C 1
ATOM 3774 O O . ILE A 1 512 ? -6.691 -12.903 -3.385 1.00 73.62 512 ILE A O 1
ATOM 3778 N N . ASP A 1 513 ? -5.316 -11.435 -2.406 1.00 63.38 513 ASP A N 1
ATOM 3779 C CA . ASP A 1 513 ? -6.188 -11.175 -1.258 1.00 63.38 513 ASP A CA 1
ATOM 3780 C C . ASP A 1 513 ? -6.921 -9.828 -1.377 1.00 63.38 513 ASP A C 1
ATOM 3782 O O . ASP A 1 513 ? -7.863 -9.546 -0.624 1.00 63.38 513 ASP A O 1
ATOM 3786 N N . ARG A 1 514 ? -6.503 -8.990 -2.335 1.00 58.84 514 ARG A N 1
ATOM 3787 C CA . ARG A 1 514 ? -7.016 -7.639 -2.583 1.00 58.84 514 ARG A CA 1
ATOM 3788 C C . ARG A 1 514 ? -7.123 -7.378 -4.094 1.00 58.84 514 ARG A C 1
ATOM 3790 O O . ARG A 1 514 ? -6.273 -7.836 -4.853 1.00 58.84 514 ARG A O 1
ATOM 3797 N N . PRO A 1 515 ? -8.133 -6.614 -4.553 1.00 52.00 515 PRO A N 1
ATOM 3798 C CA . PRO A 1 515 ? -8.187 -6.147 -5.939 1.00 52.00 515 PRO A CA 1
ATOM 3799 C C . PRO A 1 515 ? -6.942 -5.326 -6.313 1.00 52.00 515 PRO A C 1
ATOM 3801 O O . PRO A 1 515 ? -6.453 -4.565 -5.478 1.00 52.00 515 PRO A O 1
ATOM 3804 N N . GLY A 1 516 ? -6.485 -5.421 -7.566 1.00 59.00 516 GLY A N 1
ATOM 3805 C CA . GLY A 1 516 ? -5.348 -4.640 -8.077 1.00 59.00 516 GLY A CA 1
ATOM 3806 C C . GLY A 1 516 ? -3.969 -5.271 -7.852 1.00 59.00 516 GLY A C 1
ATOM 3807 O O . GLY A 1 516 ? -2.983 -4.550 -7.812 1.00 59.00 516 GLY A O 1
ATOM 3808 N N . GLN A 1 517 ? -3.901 -6.594 -7.676 1.00 72.56 517 GLN A N 1
ATOM 3809 C CA . GLN A 1 517 ? -2.659 -7.374 -7.569 1.00 72.56 517 GLN A CA 1
ATOM 3810 C C . GLN A 1 517 ? -2.478 -8.279 -8.801 1.00 72.56 517 GLN A C 1
ATOM 3812 O O . GLN A 1 517 ? -2.210 -9.469 -8.667 1.00 72.56 517 GLN A O 1
ATOM 3817 N N . GLU A 1 518 ? -2.699 -7.756 -10.006 1.00 84.81 518 GLU A N 1
ATOM 3818 C CA . GLU A 1 518 ? -2.644 -8.563 -11.232 1.00 84.81 518 GLU A CA 1
ATOM 3819 C C . GLU A 1 518 ? -1.182 -8.937 -11.541 1.00 84.81 518 GLU A C 1
ATOM 3821 O O . GLU A 1 518 ? -0.354 -8.043 -11.754 1.00 84.81 518 GLU A O 1
ATOM 3826 N N . PRO A 1 519 ? -0.811 -10.231 -11.484 1.00 89.88 519 PRO A N 1
ATOM 3827 C CA . PRO A 1 519 ? 0.569 -10.647 -11.663 1.00 89.88 519 PRO A CA 1
ATOM 3828 C C . PRO A 1 519 ? 0.933 -10.648 -13.151 1.00 89.88 519 PRO A C 1
ATOM 3830 O O . PRO A 1 519 ? 0.100 -10.960 -13.998 1.00 89.88 519 PRO A O 1
ATOM 3833 N N . TRP A 1 520 ? 2.186 -10.323 -13.472 1.00 90.50 520 TRP A N 1
ATOM 3834 C CA . TRP A 1 520 ? 2.657 -10.211 -14.858 1.00 90.50 520 TRP A CA 1
ATOM 3835 C C . TRP A 1 520 ? 4.011 -10.886 -15.125 1.00 90.50 520 TRP A C 1
ATOM 3837 O O . TRP A 1 520 ? 4.386 -11.032 -16.287 1.00 90.50 520 TRP A O 1
ATOM 3847 N N . GLY A 1 521 ? 4.764 -11.315 -14.105 1.00 91.50 521 GLY A N 1
ATOM 3848 C CA . GLY A 1 521 ? 6.085 -11.919 -14.320 1.00 91.50 521 GLY A CA 1
ATOM 3849 C C . GLY A 1 521 ? 6.663 -12.649 -13.110 1.00 91.50 521 GLY A C 1
ATOM 3850 O O . GLY A 1 521 ? 6.275 -12.394 -11.970 1.00 91.50 521 GLY A O 1
ATOM 3851 N N . LEU A 1 522 ? 7.623 -13.547 -13.364 1.00 92.06 522 LEU A N 1
ATOM 3852 C CA . LEU A 1 522 ? 8.402 -14.238 -12.330 1.00 92.06 522 LEU A CA 1
ATOM 3853 C C . LEU A 1 522 ? 9.837 -13.733 -12.299 1.00 92.06 522 LEU A C 1
ATOM 3855 O O . LEU A 1 522 ? 10.641 -14.022 -13.188 1.00 92.06 522 LEU A O 1
ATOM 3859 N N . TRP A 1 523 ? 10.177 -13.032 -11.228 1.00 91.12 523 TRP A N 1
ATOM 3860 C CA . TRP A 1 523 ? 11.508 -12.504 -11.008 1.00 91.12 523 TRP A CA 1
ATOM 3861 C C . TRP A 1 523 ? 12.389 -13.493 -10.252 1.00 91.12 523 TRP A C 1
ATOM 3863 O O . TRP A 1 523 ? 12.017 -14.007 -9.197 1.00 91.12 523 TRP A O 1
ATOM 3873 N N . ALA A 1 524 ? 13.568 -13.751 -10.817 1.00 89.19 524 ALA A N 1
ATOM 3874 C CA . ALA A 1 524 ? 14.688 -14.396 -10.158 1.00 89.19 524 ALA A CA 1
ATOM 3875 C C . ALA A 1 524 ? 15.634 -13.308 -9.621 1.00 89.19 524 ALA A C 1
ATOM 3877 O O . ALA A 1 524 ? 16.312 -12.633 -10.406 1.00 89.19 524 ALA A O 1
ATOM 3878 N N . PRO A 1 525 ? 15.708 -13.126 -8.295 1.00 86.12 525 PRO A N 1
ATOM 3879 C CA . PRO A 1 525 ? 16.691 -12.239 -7.695 1.00 86.12 525 PRO A CA 1
ATOM 3880 C C . PRO A 1 525 ? 18.110 -12.671 -8.088 1.00 86.12 525 PRO A C 1
ATOM 3882 O O . PRO A 1 525 ? 18.380 -13.880 -8.134 1.00 86.12 525 PRO A O 1
ATOM 3885 N N . PRO A 1 526 ? 19.023 -11.722 -8.365 1.00 88.31 526 PRO A N 1
ATOM 3886 C CA . PRO A 1 526 ? 20.395 -12.055 -8.716 1.00 88.31 526 PRO A CA 1
ATOM 3887 C C . PRO A 1 526 ? 21.045 -13.002 -7.706 1.00 88.31 526 PRO A C 1
ATOM 3889 O O . PRO A 1 526 ? 20.865 -12.859 -6.498 1.00 88.31 526 PRO A O 1
ATOM 3892 N N . GLU A 1 527 ? 21.805 -13.975 -8.217 1.00 87.88 527 GLU A N 1
ATOM 3893 C CA . GLU A 1 527 ? 22.477 -15.018 -7.423 1.00 87.88 527 GLU A CA 1
ATOM 3894 C C . GLU A 1 527 ? 21.539 -15.996 -6.691 1.00 87.88 527 GLU A C 1
ATOM 3896 O O . GLU A 1 527 ? 22.001 -16.820 -5.902 1.00 87.88 527 GLU A O 1
ATOM 3901 N N . GLY A 1 528 ? 20.243 -15.961 -7.018 1.00 75.31 528 GLY A N 1
ATOM 3902 C CA . GLY A 1 528 ? 19.229 -16.898 -6.551 1.00 75.31 528 GLY A CA 1
ATOM 3903 C C . GLY A 1 528 ? 18.665 -16.530 -5.181 1.00 75.31 528 GLY A C 1
ATOM 3904 O O . GLY A 1 528 ? 19.389 -16.385 -4.198 1.00 75.31 528 GLY A O 1
ATOM 3905 N N . ALA A 1 529 ? 17.340 -16.426 -5.093 1.00 67.88 529 ALA A N 1
ATOM 3906 C CA . ALA A 1 529 ? 16.637 -16.367 -3.817 1.00 67.88 529 ALA A CA 1
ATOM 3907 C C . ALA A 1 529 ? 16.161 -17.757 -3.382 1.00 67.88 529 ALA A C 1
ATOM 3909 O O . ALA A 1 529 ? 16.100 -18.697 -4.169 1.00 67.88 529 ALA A O 1
ATOM 3910 N N . ALA A 1 530 ? 15.786 -17.873 -2.108 1.00 63.66 530 ALA A N 1
ATOM 3911 C CA . ALA A 1 530 ? 15.206 -19.099 -1.563 1.00 63.66 530 ALA A CA 1
ATOM 3912 C C . ALA A 1 530 ? 13.840 -19.461 -2.185 1.00 63.66 530 ALA A C 1
ATOM 3914 O O . ALA A 1 530 ? 13.379 -20.586 -2.020 1.00 63.66 530 ALA A O 1
ATOM 3915 N N . GLN A 1 531 ? 13.188 -18.510 -2.858 1.00 68.00 531 GLN A N 1
ATOM 3916 C CA . GLN A 1 531 ? 11.877 -18.657 -3.487 1.00 68.00 531 GLN A CA 1
ATOM 3917 C C . GLN A 1 531 ? 11.750 -17.707 -4.682 1.00 68.00 531 GLN A C 1
ATOM 3919 O O . GLN A 1 531 ? 12.376 -16.643 -4.684 1.00 68.00 531 GLN A O 1
ATOM 3924 N N . ASP A 1 532 ? 10.924 -18.079 -5.660 1.00 75.12 532 ASP A N 1
ATOM 3925 C CA . ASP A 1 532 ? 10.557 -17.196 -6.768 1.00 75.12 532 ASP A CA 1
ATOM 3926 C C . ASP A 1 532 ? 9.754 -15.990 -6.261 1.00 75.12 532 ASP A C 1
ATOM 3928 O O . ASP A 1 532 ? 8.986 -16.080 -5.294 1.00 75.12 532 ASP A O 1
ATOM 3932 N N . VAL A 1 533 ? 9.951 -14.850 -6.924 1.00 90.00 533 VAL A N 1
ATOM 3933 C CA . VAL A 1 533 ? 9.257 -13.599 -6.622 1.00 90.00 533 VAL A CA 1
ATOM 3934 C C . VAL A 1 533 ? 8.256 -13.306 -7.732 1.00 90.00 533 VAL A C 1
ATOM 3936 O O . VAL A 1 533 ? 8.620 -13.208 -8.902 1.00 90.00 533 VAL A O 1
ATOM 3939 N N . VAL A 1 534 ? 6.987 -13.157 -7.368 1.00 92.69 534 VAL A N 1
ATOM 3940 C CA . VAL A 1 534 ? 5.914 -12.785 -8.293 1.00 92.69 534 VAL A CA 1
ATOM 3941 C C . VAL A 1 534 ? 5.883 -11.268 -8.413 1.00 92.69 534 VAL A C 1
ATOM 3943 O O . VAL A 1 534 ? 5.737 -10.567 -7.410 1.00 92.69 534 VAL A O 1
ATOM 3946 N N . LEU A 1 535 ? 6.022 -10.760 -9.635 1.00 92.56 535 LEU A N 1
ATOM 3947 C CA . LEU A 1 535 ? 5.817 -9.350 -9.943 1.00 92.56 535 LEU A CA 1
ATOM 3948 C C . LEU A 1 535 ? 4.367 -9.128 -10.360 1.00 92.56 535 LEU A C 1
ATOM 3950 O O . LEU A 1 535 ? 3.841 -9.843 -11.215 1.00 92.56 535 LEU A O 1
ATOM 3954 N N . ALA A 1 536 ? 3.744 -8.127 -9.755 1.00 90.12 536 ALA A N 1
ATOM 3955 C CA . ALA A 1 536 ? 2.368 -7.736 -10.002 1.00 90.12 536 ALA A CA 1
ATOM 3956 C C . ALA A 1 536 ? 2.246 -6.224 -10.168 1.00 90.12 536 ALA A C 1
ATOM 3958 O O . ALA A 1 536 ? 3.167 -5.461 -9.860 1.00 90.12 536 ALA A O 1
ATOM 3959 N N . GLU A 1 537 ? 1.110 -5.792 -10.692 1.00 84.94 537 GLU A N 1
ATOM 3960 C CA . GLU A 1 537 ? 0.757 -4.380 -10.778 1.00 84.94 537 GLU A CA 1
ATOM 3961 C C . GLU A 1 537 ? 0.621 -3.767 -9.377 1.00 84.94 537 GLU A C 1
ATOM 3963 O O . GLU A 1 537 ? 0.199 -4.423 -8.419 1.00 84.94 537 GLU A O 1
ATOM 3968 N N . ALA A 1 538 ? 1.038 -2.508 -9.239 1.00 77.25 538 ALA A N 1
ATOM 3969 C CA . ALA A 1 538 ? 0.816 -1.729 -8.026 1.00 77.25 538 ALA A CA 1
ATOM 3970 C C . ALA A 1 538 ? -0.541 -1.005 -8.064 1.00 77.25 538 ALA A C 1
ATOM 3972 O O . ALA A 1 538 ? -1.241 -0.981 -9.074 1.00 77.25 538 ALA A O 1
ATOM 3973 N N . GLU A 1 539 ? -0.902 -0.332 -6.965 1.00 66.69 539 GLU A N 1
ATOM 3974 C CA . GLU A 1 539 ? -2.066 0.569 -6.969 1.00 66.69 539 GLU A CA 1
ATOM 3975 C C . GLU A 1 539 ? -1.867 1.761 -7.925 1.00 66.69 539 GLU A C 1
ATOM 3977 O O . GLU A 1 539 ? -2.832 2.329 -8.447 1.00 66.69 539 GLU A O 1
ATOM 3982 N N . THR A 1 540 ? -0.611 2.157 -8.155 1.00 70.69 540 THR A N 1
ATOM 3983 C CA . THR A 1 540 ? -0.258 3.105 -9.211 1.00 70.69 540 THR A CA 1
ATOM 3984 C C . THR A 1 540 ? -0.176 2.360 -10.541 1.00 70.69 540 THR A C 1
ATOM 3986 O O . THR A 1 540 ? 0.437 1.303 -10.635 1.00 70.69 540 THR A O 1
ATOM 3989 N N . ARG A 1 541 ? -0.779 2.916 -11.601 1.00 72.88 541 ARG A N 1
ATOM 3990 C CA . ARG A 1 541 ? -0.928 2.199 -12.882 1.00 72.88 541 ARG A CA 1
ATOM 3991 C C . ARG A 1 541 ? 0.389 1.768 -13.528 1.00 72.88 541 ARG A C 1
ATOM 3993 O O . ARG A 1 541 ? 0.402 0.805 -14.279 1.00 72.88 541 ARG A O 1
ATOM 4000 N N . THR A 1 542 ? 1.472 2.500 -13.284 1.00 79.94 542 THR A N 1
ATOM 4001 C CA . THR A 1 542 ? 2.804 2.210 -13.831 1.00 79.94 542 THR A CA 1
ATOM 4002 C C . THR A 1 542 ? 3.725 1.529 -12.817 1.00 79.94 542 THR A C 1
ATOM 4004 O O . THR A 1 542 ? 4.841 1.159 -13.175 1.00 79.94 542 THR A O 1
ATOM 4007 N N . GLY A 1 543 ? 3.296 1.387 -11.559 1.00 83.81 543 GLY A N 1
ATOM 4008 C CA . GLY A 1 543 ? 4.105 0.809 -10.494 1.00 83.81 543 GLY A CA 1
ATOM 4009 C C . GLY A 1 543 ? 4.094 -0.715 -10.484 1.00 83.81 543 GLY A C 1
ATOM 4010 O O . GLY A 1 543 ? 3.254 -1.371 -11.101 1.00 83.81 543 GLY A O 1
ATOM 4011 N N . VAL A 1 544 ? 5.042 -1.277 -9.740 1.00 87.69 544 VAL A N 1
ATOM 4012 C CA . VAL A 1 544 ? 5.260 -2.722 -9.628 1.00 87.69 544 VAL A CA 1
ATOM 4013 C C . VAL A 1 544 ? 5.329 -3.119 -8.164 1.00 87.69 544 VAL A C 1
ATOM 4015 O O . VAL A 1 544 ? 6.022 -2.483 -7.374 1.00 87.69 544 VAL A O 1
ATOM 4018 N N . ARG A 1 545 ? 4.664 -4.211 -7.802 1.00 89.38 545 ARG A N 1
ATOM 4019 C CA . ARG A 1 545 ? 4.790 -4.868 -6.499 1.00 89.38 545 ARG A CA 1
ATOM 4020 C C . ARG A 1 545 ? 5.454 -6.222 -6.652 1.00 89.38 545 ARG A C 1
ATOM 4022 O O . ARG A 1 545 ? 5.217 -6.927 -7.627 1.00 89.38 545 ARG A O 1
ATOM 4029 N N . ALA A 1 546 ? 6.258 -6.587 -5.664 1.00 90.75 546 ALA A N 1
ATOM 4030 C CA . ALA A 1 546 ? 6.905 -7.884 -5.597 1.00 90.75 546 ALA A CA 1
ATOM 4031 C C . ALA A 1 546 ? 6.411 -8.673 -4.397 1.00 90.75 546 ALA A C 1
ATOM 4033 O O . ALA A 1 546 ? 6.480 -8.206 -3.258 1.00 90.75 546 ALA A O 1
ATOM 4034 N N . TYR A 1 547 ? 5.978 -9.895 -4.657 1.00 90.25 547 TYR A N 1
ATOM 4035 C CA . TYR A 1 547 ? 5.465 -10.815 -3.661 1.00 90.25 547 TYR A CA 1
ATOM 4036 C C . TYR A 1 547 ? 6.339 -12.057 -3.597 1.00 90.25 547 TYR A C 1
ATOM 4038 O O . TYR A 1 547 ? 6.766 -12.597 -4.614 1.00 90.25 547 TYR A O 1
ATOM 4046 N N . ALA A 1 548 ? 6.589 -12.538 -2.388 1.00 85.88 548 ALA A N 1
ATOM 4047 C CA . ALA A 1 548 ? 7.066 -13.896 -2.213 1.00 85.88 548 ALA A CA 1
ATOM 4048 C C . ALA A 1 548 ? 5.984 -14.898 -2.652 1.00 85.88 548 ALA A C 1
ATOM 4050 O O . ALA A 1 548 ? 4.794 -14.582 -2.637 1.00 85.88 548 ALA A O 1
ATOM 4051 N N . ALA A 1 549 ? 6.393 -16.121 -2.993 1.00 73.50 549 ALA A N 1
ATOM 4052 C CA . ALA A 1 549 ? 5.479 -17.197 -3.383 1.00 73.50 549 ALA A CA 1
ATOM 4053 C C . ALA A 1 549 ? 4.402 -17.528 -2.325 1.00 73.50 549 ALA A C 1
ATOM 4055 O O . ALA A 1 549 ? 3.350 -18.056 -2.662 1.00 73.50 549 ALA A O 1
ATOM 4056 N N . ASP A 1 550 ? 4.635 -17.198 -1.050 1.00 74.81 550 ASP A N 1
ATOM 4057 C CA . ASP A 1 550 ? 3.654 -17.334 0.037 1.00 74.81 550 ASP A CA 1
ATOM 4058 C C . ASP A 1 550 ? 2.660 -16.155 0.139 1.00 74.81 550 ASP A C 1
ATOM 4060 O O . ASP A 1 550 ? 1.884 -16.086 1.092 1.00 74.81 550 ASP A O 1
ATOM 4064 N N . GLY A 1 551 ? 2.682 -15.221 -0.818 1.00 79.56 551 GLY A N 1
ATOM 4065 C CA . GLY A 1 551 ? 1.785 -14.063 -0.883 1.00 79.56 551 GLY A CA 1
ATOM 4066 C C . GLY A 1 551 ? 2.244 -12.853 -0.063 1.00 79.56 551 GLY A C 1
ATOM 4067 O O . GLY A 1 551 ? 1.537 -11.849 0.007 1.00 79.56 551 GLY A O 1
ATOM 4068 N N . VAL A 1 552 ? 3.427 -12.898 0.561 1.00 84.19 552 VAL A N 1
ATOM 4069 C CA . VAL A 1 552 ? 3.935 -11.775 1.363 1.00 84.19 552 VAL A CA 1
ATOM 4070 C C . VAL A 1 552 ? 4.533 -10.681 0.478 1.00 84.19 552 VAL A C 1
ATOM 4072 O O . VAL A 1 552 ? 5.476 -10.928 -0.274 1.00 84.19 552 VAL A O 1
ATOM 4075 N N . LEU A 1 553 ? 4.059 -9.442 0.645 1.00 89.00 553 LEU A N 1
ATOM 4076 C CA . LEU A 1 553 ? 4.600 -8.260 -0.035 1.00 89.00 553 LEU A CA 1
ATOM 4077 C C . LEU A 1 553 ? 6.037 -7.949 0.427 1.00 89.00 553 LEU A C 1
ATOM 4079 O O . LEU A 1 553 ? 6.287 -7.657 1.602 1.00 89.00 553 LEU A O 1
ATOM 4083 N N . LEU A 1 554 ? 6.976 -7.970 -0.519 1.00 89.06 554 LEU A N 1
ATOM 4084 C CA . LEU A 1 554 ? 8.405 -7.733 -0.315 1.00 89.06 554 LEU A CA 1
ATOM 4085 C C . LEU A 1 554 ? 8.750 -6.249 -0.418 1.00 89.06 554 LEU A C 1
ATOM 4087 O O . LEU A 1 554 ? 9.221 -5.633 0.548 1.00 89.06 554 LEU A O 1
ATOM 4091 N N . TRP A 1 555 ? 8.475 -5.679 -1.586 1.00 88.38 555 TRP A N 1
ATOM 4092 C CA . TRP A 1 555 ? 8.731 -4.289 -1.939 1.00 88.38 555 TRP A CA 1
ATOM 4093 C C . TRP A 1 555 ? 7.745 -3.821 -3.018 1.00 88.38 555 TRP A C 1
ATOM 4095 O O . TRP A 1 555 ? 7.054 -4.619 -3.647 1.00 88.38 555 TRP A O 1
ATOM 4105 N N . GLU A 1 556 ? 7.686 -2.509 -3.216 1.00 86.50 556 GLU A N 1
ATOM 4106 C CA . GLU A 1 556 ? 6.878 -1.831 -4.232 1.00 86.50 556 GLU A CA 1
ATOM 4107 C C . GLU A 1 556 ? 7.742 -0.779 -4.931 1.00 86.50 556 GLU A C 1
ATOM 4109 O O . GLU A 1 556 ? 8.614 -0.200 -4.302 1.00 86.50 556 GLU A O 1
ATOM 4114 N N . LEU A 1 557 ? 7.541 -0.508 -6.210 1.00 84.44 557 LEU A N 1
ATOM 4115 C CA . LEU A 1 557 ? 8.189 0.582 -6.928 1.00 84.44 557 LEU A CA 1
ATOM 4116 C C . LEU A 1 557 ? 7.136 1.438 -7.612 1.00 84.44 557 LEU A C 1
ATOM 4118 O O . LEU A 1 557 ? 6.264 0.913 -8.301 1.00 84.44 557 LEU A O 1
ATOM 4122 N N . ASP A 1 558 ? 7.271 2.753 -7.481 1.00 79.94 558 ASP A N 1
ATOM 4123 C CA . ASP A 1 558 ? 6.519 3.688 -8.309 1.00 79.94 558 ASP A CA 1
ATOM 4124 C C . ASP A 1 558 ? 7.035 3.622 -9.753 1.00 79.94 558 ASP A C 1
ATOM 4126 O O . ASP A 1 558 ? 8.241 3.523 -9.991 1.00 79.94 558 ASP A O 1
ATOM 4130 N N . GLY A 1 559 ? 6.125 3.674 -10.724 1.00 78.50 559 GLY A N 1
ATOM 4131 C CA . GLY A 1 559 ? 6.473 3.775 -12.140 1.00 78.50 559 GLY A CA 1
ATOM 4132 C C . GLY A 1 559 ? 6.678 5.211 -12.607 1.00 78.50 559 GLY A C 1
ATOM 4133 O O . GLY A 1 559 ? 6.566 6.166 -11.834 1.00 78.50 559 GLY A O 1
ATOM 4134 N N . HIS A 1 560 ? 6.982 5.378 -13.896 1.00 79.12 560 HIS A N 1
ATOM 4135 C CA . HIS A 1 560 ? 7.118 6.707 -14.495 1.00 79.12 560 HIS A CA 1
ATOM 4136 C C . HIS A 1 560 ? 5.837 7.517 -14.322 1.00 79.12 560 HIS A C 1
ATOM 4138 O O . HIS A 1 560 ? 4.724 6.978 -14.375 1.00 79.12 560 HIS A O 1
ATOM 4144 N N . ALA A 1 561 ? 6.006 8.833 -14.177 1.00 74.31 561 ALA A N 1
ATOM 4145 C CA . ALA A 1 561 ? 4.904 9.756 -14.377 1.00 74.31 561 ALA A CA 1
ATOM 4146 C C . ALA A 1 561 ? 4.316 9.521 -15.777 1.00 74.31 561 ALA A C 1
ATOM 4148 O O . ALA A 1 561 ? 5.047 9.330 -16.749 1.00 74.31 561 ALA A O 1
ATOM 4149 N N . SER A 1 562 ? 2.989 9.500 -15.862 1.00 74.44 562 SER A N 1
ATOM 4150 C CA . SER A 1 562 ? 2.283 9.368 -17.130 1.00 74.44 562 SER A CA 1
ATOM 4151 C C . SER A 1 562 ? 1.407 10.602 -17.330 1.00 74.44 562 SER A C 1
ATOM 4153 O O . SER A 1 562 ? 0.469 10.800 -16.548 1.00 74.44 562 SER A O 1
ATOM 4155 N N . PRO A 1 563 ? 1.646 11.418 -18.377 1.00 73.12 563 PRO A N 1
ATOM 4156 C CA . PRO A 1 563 ? 0.807 12.572 -18.704 1.00 73.12 563 PRO A CA 1
ATOM 4157 C C . PRO A 1 563 ? -0.664 12.203 -18.944 1.00 73.12 563 PRO A C 1
ATOM 4159 O O . PRO A 1 563 ? -1.547 13.042 -18.795 1.00 73.12 563 PRO A O 1
ATOM 4162 N N . ARG A 1 564 ? -0.941 10.931 -19.261 1.00 72.25 564 ARG A N 1
ATOM 4163 C CA . ARG A 1 564 ? -2.294 10.378 -19.399 1.00 72.25 564 ARG A CA 1
ATOM 4164 C C . ARG A 1 564 ? -3.039 10.305 -18.059 1.00 72.25 564 ARG A C 1
ATOM 4166 O O . ARG A 1 564 ? -4.260 10.450 -18.030 1.00 72.25 564 ARG A O 1
ATOM 4173 N N . HIS A 1 565 ? -2.315 10.136 -16.946 1.00 70.12 565 HIS A N 1
ATOM 4174 C CA . HIS A 1 565 ? -2.869 9.929 -15.600 1.00 70.12 565 HIS A CA 1
ATOM 4175 C C . HIS A 1 565 ? -2.266 10.888 -14.553 1.00 70.12 565 HIS A C 1
ATOM 4177 O O . HIS A 1 565 ? -1.698 10.441 -13.558 1.00 70.12 565 HIS A O 1
ATOM 4183 N N . PRO A 1 566 ? -2.445 12.219 -14.686 1.00 57.00 566 PRO A N 1
ATOM 4184 C CA . PRO A 1 566 ? -1.796 13.211 -13.818 1.00 57.00 566 PRO A CA 1
ATOM 4185 C C . PRO A 1 566 ? -2.363 13.262 -12.385 1.00 57.00 566 PRO A C 1
ATOM 4187 O O . PRO A 1 566 ? -1.851 13.987 -11.536 1.00 57.00 566 PRO A O 1
ATOM 4190 N N . ARG A 1 567 ? -3.460 12.539 -12.101 1.00 48.91 567 ARG A N 1
ATOM 4191 C CA . ARG A 1 567 ? -4.205 12.587 -10.825 1.00 48.91 567 ARG A CA 1
ATOM 4192 C C . ARG A 1 567 ? -4.064 11.329 -9.969 1.00 48.91 567 ARG A C 1
ATOM 4194 O O . ARG A 1 567 ? -4.969 11.021 -9.190 1.00 48.91 567 ARG A O 1
ATOM 4201 N N . VAL A 1 568 ? -2.964 10.598 -10.081 1.00 50.94 568 VAL A N 1
ATOM 4202 C CA . VAL A 1 568 ? -2.677 9.558 -9.091 1.00 50.94 568 VAL A CA 1
ATOM 4203 C C . VAL A 1 568 ? -2.173 10.277 -7.842 1.00 50.94 568 VAL A C 1
ATOM 4205 O O . VAL A 1 568 ? -1.152 10.960 -7.883 1.00 50.94 568 VAL A O 1
ATOM 4208 N N . LYS A 1 569 ? -2.919 10.204 -6.730 1.00 44.78 569 LYS A N 1
ATOM 4209 C CA . LYS A 1 569 ? -2.338 10.591 -5.440 1.00 44.78 569 LYS A CA 1
ATOM 4210 C C . LYS A 1 569 ? -1.085 9.732 -5.274 1.00 44.78 569 LYS A C 1
ATOM 4212 O O . LYS A 1 569 ? -1.246 8.516 -5.352 1.00 44.78 569 LYS A O 1
ATOM 4217 N N . PRO A 1 570 ? 0.108 10.306 -5.044 1.00 43.19 570 PRO A N 1
ATOM 4218 C CA . PRO A 1 570 ? 1.254 9.486 -4.694 1.00 43.19 570 PRO A CA 1
ATOM 4219 C C . PRO A 1 570 ? 0.845 8.633 -3.494 1.00 43.19 570 PRO A C 1
ATOM 4221 O O . PRO A 1 570 ? 0.351 9.158 -2.484 1.00 43.19 570 PRO A O 1
ATOM 4224 N N . VAL A 1 571 ? 0.950 7.315 -3.645 1.00 49.00 571 VAL A N 1
ATOM 4225 C CA . VAL A 1 571 ? 0.720 6.397 -2.534 1.00 49.00 571 VAL A CA 1
ATOM 4226 C C . VAL A 1 571 ? 1.791 6.705 -1.486 1.00 49.00 571 VAL A C 1
ATOM 4228 O O . VAL A 1 571 ? 2.849 7.267 -1.785 1.00 49.00 571 VAL A O 1
ATOM 4231 N N . ARG A 1 572 ? 1.494 6.428 -0.211 1.00 48.88 572 ARG A N 1
ATOM 4232 C CA . ARG A 1 572 ? 2.513 6.462 0.848 1.00 48.88 572 ARG A CA 1
ATOM 4233 C C . ARG A 1 572 ? 3.732 5.713 0.316 1.00 48.88 572 ARG A C 1
ATOM 4235 O O . ARG A 1 572 ? 3.578 4.540 0.015 1.00 48.88 572 ARG A O 1
ATOM 4242 N N . LYS A 1 573 ? 4.885 6.385 0.193 1.00 46.53 573 LYS A N 1
ATOM 4243 C CA . LYS A 1 573 ? 6.152 5.798 -0.272 1.00 46.53 573 LYS A CA 1
ATOM 4244 C C . LYS A 1 573 ? 6.482 4.562 0.578 1.00 46.53 573 LYS A C 1
ATOM 4246 O O . LYS A 1 573 ? 7.125 4.686 1.619 1.00 46.53 573 LYS A O 1
ATOM 4251 N N . ALA A 1 574 ? 5.978 3.401 0.164 1.00 48.75 574 ALA A N 1
ATOM 4252 C CA . ALA A 1 574 ? 6.191 2.105 0.799 1.00 48.75 574 ALA A CA 1
ATOM 4253 C C . ALA A 1 574 ? 7.513 1.488 0.330 1.00 48.75 574 ALA A C 1
ATOM 4255 O O . ALA A 1 574 ? 7.867 0.386 0.721 1.00 48.75 574 ALA A O 1
ATOM 4256 N N . THR A 1 575 ? 8.283 2.201 -0.491 1.00 48.28 575 THR A N 1
ATOM 4257 C CA . THR A 1 575 ? 9.722 2.035 -0.649 1.00 48.28 575 THR A CA 1
ATOM 4258 C C . THR A 1 575 ? 10.377 3.403 -0.758 1.00 48.28 575 THR A C 1
ATOM 4260 O O . THR A 1 575 ? 9.805 4.372 -1.249 1.00 48.28 575 THR A O 1
ATOM 4263 N N . ALA A 1 576 ? 11.603 3.495 -0.254 1.00 46.75 576 ALA A N 1
ATOM 4264 C CA . ALA A 1 576 ? 12.496 4.603 -0.549 1.00 46.75 576 ALA A CA 1
ATOM 4265 C C . ALA A 1 576 ? 13.433 4.130 -1.664 1.00 46.75 576 ALA A C 1
ATOM 4267 O O . ALA A 1 576 ? 14.626 3.964 -1.429 1.00 46.75 576 ALA A O 1
ATOM 4268 N N . SER A 1 577 ? 12.872 3.798 -2.828 1.00 51.84 577 SER A N 1
ATOM 4269 C CA . SER A 1 577 ? 13.697 3.532 -4.003 1.00 51.84 577 SER A CA 1
ATOM 4270 C C . SER A 1 577 ? 14.155 4.859 -4.601 1.00 51.84 577 SER A C 1
ATOM 4272 O O . SER A 1 577 ? 13.398 5.831 -4.640 1.00 51.84 577 SER A O 1
ATOM 4274 N N . GLY A 1 578 ? 15.417 4.908 -5.029 1.00 52.72 578 GLY A N 1
ATOM 4275 C CA . GLY A 1 578 ? 15.905 5.942 -5.946 1.00 52.72 578 GLY A CA 1
ATOM 4276 C C . GLY A 1 578 ? 15.651 5.589 -7.417 1.00 52.72 578 GLY A C 1
ATOM 4277 O O . GLY A 1 578 ? 15.987 6.382 -8.290 1.00 52.72 578 GLY A O 1
ATOM 4278 N N . GLY A 1 579 ? 15.114 4.394 -7.685 1.00 64.19 579 GLY A N 1
ATOM 4279 C CA . GLY A 1 579 ? 14.735 3.906 -9.002 1.00 64.19 579 GLY A CA 1
ATOM 4280 C C . GLY A 1 579 ? 13.236 4.045 -9.263 1.00 64.19 579 GLY A C 1
ATOM 4281 O O . GLY A 1 579 ? 12.444 4.354 -8.374 1.00 64.19 579 GLY A O 1
ATOM 4282 N N . VAL A 1 580 ? 12.858 3.810 -10.515 1.00 79.44 580 VAL A N 1
ATOM 4283 C CA . VAL A 1 580 ? 11.477 3.841 -11.004 1.00 79.44 580 VAL A CA 1
ATOM 4284 C C . VAL A 1 580 ? 11.207 2.538 -11.743 1.00 79.44 580 VAL A C 1
ATOM 4286 O O . VAL A 1 580 ? 12.075 2.056 -12.475 1.00 79.44 580 VAL A O 1
ATOM 4289 N N . ALA A 1 581 ? 10.021 1.962 -11.546 1.00 86.38 581 ALA A N 1
ATOM 4290 C CA . ALA A 1 581 ? 9.610 0.761 -12.255 1.00 86.38 581 ALA A CA 1
ATOM 4291 C C . ALA A 1 581 ? 9.594 1.019 -13.768 1.00 86.38 581 ALA A C 1
ATOM 4293 O O . ALA A 1 581 ? 8.955 1.955 -14.249 1.00 86.38 581 ALA A O 1
ATOM 4294 N N . LEU A 1 582 ? 10.312 0.181 -14.519 1.00 89.56 582 LEU A N 1
ATOM 4295 C CA . LEU A 1 582 ? 10.273 0.203 -15.979 1.00 89.56 582 LEU A CA 1
ATOM 4296 C C . LEU A 1 582 ? 8.973 -0.439 -16.483 1.00 89.56 582 LEU A C 1
ATOM 4298 O O . LEU A 1 582 ? 8.422 -1.293 -15.778 1.00 89.56 582 LEU A O 1
ATOM 4302 N N . PRO A 1 583 ? 8.522 -0.116 -17.714 1.00 90.88 583 PRO A N 1
ATOM 4303 C CA . PRO A 1 583 ? 7.481 -0.905 -18.358 1.00 90.88 583 PRO A CA 1
ATOM 4304 C C . PRO A 1 583 ? 7.881 -2.396 -18.350 1.00 90.88 583 PRO A C 1
ATOM 4306 O O . PRO A 1 583 ? 9.051 -2.693 -18.619 1.00 90.88 583 PRO A O 1
ATOM 4309 N N . PRO A 1 584 ? 6.966 -3.329 -18.034 1.00 90.81 584 PRO A N 1
ATOM 4310 C CA . PRO A 1 584 ? 7.297 -4.729 -17.743 1.00 90.81 584 PRO A CA 1
ATOM 4311 C C . PRO A 1 584 ? 8.200 -5.452 -18.752 1.00 90.81 584 PRO A C 1
ATOM 4313 O O . PRO A 1 584 ? 9.114 -6.162 -18.339 1.00 90.81 584 PRO A O 1
ATOM 4316 N N . ALA A 1 585 ? 8.055 -5.201 -20.055 1.00 91.38 585 ALA A N 1
ATOM 4317 C CA . ALA A 1 585 ? 8.932 -5.753 -21.088 1.00 91.38 585 ALA A CA 1
ATOM 4318 C C . ALA A 1 585 ? 10.419 -5.444 -20.830 1.00 91.38 585 ALA A C 1
ATOM 4320 O O . ALA A 1 585 ? 11.292 -6.290 -20.993 1.00 91.38 585 ALA A O 1
ATOM 4321 N N . PHE A 1 586 ? 10.740 -4.243 -20.359 1.00 93.69 586 PHE A N 1
ATOM 4322 C CA . PHE A 1 586 ? 12.125 -3.796 -20.213 1.00 93.69 586 PHE A CA 1
ATOM 4323 C C . PHE A 1 586 ? 12.826 -4.374 -18.981 1.00 93.69 586 PHE A C 1
ATOM 4325 O O . PHE A 1 586 ? 14.051 -4.303 -18.893 1.00 93.69 586 PHE A O 1
ATOM 4332 N N . TRP A 1 587 ? 12.093 -5.030 -18.076 1.00 93.50 587 TRP A N 1
ATOM 4333 C CA . TRP A 1 587 ? 12.700 -5.815 -16.999 1.00 93.50 587 TRP A CA 1
ATOM 4334 C C . TRP A 1 587 ? 13.500 -7.001 -17.540 1.00 93.50 587 TRP A C 1
ATOM 4336 O O . TRP A 1 587 ? 14.503 -7.379 -16.938 1.00 93.50 587 TRP A O 1
ATOM 4346 N N . TYR A 1 588 ? 13.130 -7.537 -18.709 1.00 92.81 588 TYR A N 1
ATOM 4347 C CA . TYR A 1 588 ? 13.876 -8.626 -19.335 1.00 92.81 588 TYR A CA 1
ATOM 4348 C C . TYR A 1 588 ? 15.286 -8.214 -19.796 1.00 92.81 588 TYR A C 1
ATOM 4350 O O . TYR A 1 588 ? 16.129 -9.089 -20.001 1.00 92.81 588 TYR A O 1
ATOM 4358 N N . LEU A 1 589 ? 15.547 -6.910 -19.950 1.00 93.38 589 LEU A N 1
ATOM 4359 C CA . LEU A 1 589 ? 16.812 -6.350 -20.446 1.00 93.38 589 LEU A CA 1
ATOM 4360 C C . LEU A 1 589 ? 17.796 -5.994 -19.322 1.00 93.38 589 LEU A C 1
ATOM 4362 O O . LEU A 1 589 ? 18.955 -5.671 -19.590 1.00 93.38 589 LEU A O 1
ATOM 4366 N N . LEU A 1 590 ? 17.336 -6.034 -18.071 1.00 92.62 590 LEU A N 1
ATOM 4367 C CA . LEU A 1 590 ? 18.130 -5.676 -16.904 1.00 92.62 590 LEU A CA 1
ATOM 4368 C C . LEU A 1 590 ? 19.229 -6.708 -16.627 1.00 92.62 590 LEU A C 1
ATOM 4370 O O . LEU A 1 590 ? 19.062 -7.903 -16.864 1.00 92.62 590 LEU A O 1
ATOM 4374 N N . ARG A 1 591 ? 20.352 -6.243 -16.077 1.00 90.88 591 ARG A N 1
ATOM 4375 C CA . ARG A 1 591 ? 21.500 -7.085 -15.711 1.00 90.88 591 ARG A CA 1
ATOM 4376 C C . ARG A 1 591 ? 21.846 -6.915 -14.240 1.00 90.88 591 ARG A C 1
ATOM 4378 O O . ARG A 1 591 ? 21.640 -5.844 -13.677 1.00 90.88 591 ARG A O 1
ATOM 4385 N N . THR A 1 592 ? 22.424 -7.943 -13.629 1.00 93.06 592 THR A N 1
ATOM 4386 C CA . THR A 1 592 ? 22.968 -7.851 -12.268 1.00 93.06 592 THR A CA 1
ATOM 4387 C C . THR A 1 592 ? 24.090 -6.818 -12.215 1.00 93.06 592 THR A C 1
ATOM 4389 O O . THR A 1 592 ? 25.062 -6.931 -12.963 1.00 93.06 592 THR A O 1
ATOM 4392 N N . ARG A 1 593 ? 23.978 -5.828 -11.322 1.00 92.56 593 ARG A N 1
ATOM 4393 C CA . ARG A 1 593 ? 24.989 -4.768 -11.182 1.00 92.56 593 ARG A CA 1
ATOM 4394 C C . ARG A 1 593 ? 26.209 -5.188 -10.365 1.00 92.56 593 ARG A C 1
ATOM 4396 O O . ARG A 1 593 ? 27.329 -4.822 -10.700 1.00 92.56 593 ARG A O 1
ATOM 4403 N N . ASP A 1 594 ? 25.987 -5.969 -9.309 1.00 94.81 594 ASP A N 1
ATOM 4404 C CA . ASP A 1 594 ? 27.016 -6.405 -8.362 1.00 94.81 594 ASP A CA 1
ATOM 4405 C C . ASP A 1 594 ? 26.703 -7.822 -7.873 1.00 94.81 594 ASP A C 1
ATOM 4407 O O . ASP A 1 594 ? 26.002 -8.021 -6.883 1.00 94.81 594 ASP A O 1
ATOM 4411 N N . ALA A 1 595 ? 27.218 -8.826 -8.585 1.00 94.44 595 ALA A N 1
ATOM 4412 C CA . ALA A 1 595 ? 26.968 -10.229 -8.260 1.00 94.44 595 ALA A CA 1
ATOM 4413 C C . ALA A 1 595 ? 27.498 -10.616 -6.865 1.00 94.44 595 ALA A C 1
ATOM 4415 O O . ALA A 1 595 ? 26.861 -11.383 -6.145 1.00 94.44 595 ALA A O 1
ATOM 4416 N N . ALA A 1 596 ? 28.647 -10.075 -6.444 1.00 95.75 596 ALA A N 1
ATOM 4417 C CA . ALA A 1 596 ? 29.201 -10.373 -5.124 1.00 95.75 596 ALA A CA 1
ATOM 4418 C C . ALA A 1 596 ? 28.336 -9.759 -4.012 1.00 95.75 596 ALA A C 1
ATOM 4420 O O . ALA A 1 596 ? 28.014 -10.443 -3.035 1.00 95.75 596 ALA A O 1
ATOM 4421 N N . GLY A 1 597 ? 27.907 -8.508 -4.199 1.00 96.12 597 GLY A N 1
ATOM 4422 C CA . GLY A 1 597 ? 26.982 -7.818 -3.307 1.00 96.12 597 GLY A CA 1
ATOM 4423 C C . GLY A 1 597 ? 25.640 -8.537 -3.199 1.00 96.12 597 GLY A C 1
ATOM 4424 O O . GLY A 1 597 ? 25.208 -8.862 -2.094 1.00 96.12 597 GLY A O 1
ATOM 4425 N N . SER A 1 598 ? 25.021 -8.876 -4.330 1.00 94.69 598 SER A N 1
ATOM 4426 C CA . SER A 1 598 ? 23.753 -9.616 -4.391 1.00 94.69 598 SER A CA 1
ATOM 4427 C C . SER A 1 598 ? 23.795 -10.952 -3.655 1.00 94.69 598 SER A C 1
ATOM 4429 O O . SER A 1 598 ? 22.898 -11.272 -2.865 1.00 94.69 598 SER A O 1
ATOM 4431 N N . ARG A 1 599 ? 24.883 -11.711 -3.837 1.00 95.00 599 ARG A N 1
ATOM 4432 C CA . ARG A 1 599 ? 25.115 -12.965 -3.115 1.00 95.00 599 ARG A CA 1
ATOM 4433 C C . ARG A 1 599 ? 25.243 -12.741 -1.610 1.00 95.00 599 ARG A C 1
ATOM 4435 O O . ARG A 1 599 ? 24.696 -13.518 -0.830 1.00 95.00 599 ARG A O 1
ATOM 4442 N N . ALA A 1 600 ? 25.936 -11.681 -1.191 1.00 95.12 600 ALA A N 1
ATOM 4443 C CA . ALA A 1 600 ? 26.062 -11.335 0.222 1.00 95.12 600 ALA A CA 1
ATOM 4444 C C . ALA A 1 600 ? 24.704 -10.992 0.854 1.00 95.12 600 ALA A C 1
ATOM 4446 O O . ALA A 1 600 ? 24.443 -11.410 1.982 1.00 95.12 600 ALA A O 1
ATOM 4447 N N . LEU A 1 601 ? 23.802 -10.329 0.116 1.00 94.75 601 LEU A N 1
ATOM 4448 C CA . LEU A 1 601 ? 22.443 -10.041 0.592 1.00 94.75 601 LEU A CA 1
ATOM 4449 C C . LEU A 1 601 ? 21.630 -11.309 0.895 1.00 94.75 601 LEU A C 1
ATOM 4451 O O . LEU A 1 601 ? 20.850 -11.319 1.848 1.00 94.75 601 LEU A O 1
ATOM 4455 N N . ARG A 1 602 ? 21.858 -12.409 0.159 1.00 92.44 602 ARG A N 1
ATOM 4456 C CA . ARG A 1 602 ? 21.207 -13.706 0.435 1.00 92.44 602 ARG A CA 1
ATOM 4457 C C . ARG A 1 602 ? 21.635 -14.315 1.771 1.00 92.44 602 ARG A C 1
ATOM 4459 O O . ARG A 1 602 ? 20.879 -15.077 2.368 1.00 92.44 602 ARG A O 1
ATOM 4466 N N . ALA A 1 603 ? 22.843 -13.989 2.227 1.00 91.25 603 ALA A N 1
ATOM 4467 C CA . ALA A 1 603 ? 23.474 -14.563 3.410 1.00 91.25 603 ALA A CA 1
ATOM 4468 C C . ALA A 1 603 ? 23.417 -13.647 4.646 1.00 91.25 603 ALA A C 1
ATOM 4470 O O . ALA A 1 603 ? 24.080 -13.936 5.643 1.00 91.25 603 ALA A O 1
ATOM 4471 N N . VAL A 1 604 ? 22.642 -12.554 4.603 1.00 93.62 604 VAL A N 1
ATOM 4472 C CA . VAL A 1 604 ? 22.505 -11.614 5.728 1.00 93.62 604 VAL A CA 1
ATOM 4473 C C . VAL A 1 604 ? 22.041 -12.352 6.983 1.00 93.62 604 VAL A C 1
ATOM 4475 O O . VAL A 1 604 ? 20.953 -12.940 7.024 1.00 93.62 604 VAL A O 1
ATOM 4478 N N . SER A 1 605 ? 22.874 -12.303 8.023 1.00 94.12 605 SER A N 1
ATOM 4479 C CA . SER A 1 605 ? 22.566 -12.908 9.312 1.00 94.12 605 SER A CA 1
ATOM 4480 C C . SER A 1 605 ? 21.665 -12.003 10.152 1.00 94.12 605 SER A C 1
ATOM 4482 O O . SER A 1 605 ? 21.404 -10.840 9.827 1.00 94.12 605 SER A O 1
ATOM 4484 N N . ARG A 1 606 ? 21.185 -12.561 11.262 1.00 93.69 606 ARG A N 1
ATOM 4485 C CA . ARG A 1 606 ? 20.430 -11.821 12.267 1.00 93.69 606 ARG A CA 1
ATOM 4486 C C . ARG A 1 606 ? 21.276 -10.679 12.849 1.00 93.69 606 ARG A C 1
ATOM 4488 O O . ARG A 1 606 ? 20.872 -9.525 12.835 1.00 93.69 606 ARG A O 1
ATOM 4495 N N . GLU A 1 607 ? 22.502 -10.998 13.241 1.00 95.50 607 GLU A N 1
ATOM 4496 C CA . GLU A 1 607 ? 23.464 -10.071 13.839 1.00 95.50 607 GLU A CA 1
ATOM 4497 C C . GLU A 1 607 ? 23.772 -8.891 12.906 1.00 95.50 607 GLU A C 1
ATOM 4499 O O . GLU A 1 607 ? 23.792 -7.744 13.351 1.00 95.50 607 GLU A O 1
ATOM 4504 N N . THR A 1 608 ? 23.932 -9.144 11.601 1.00 96.88 608 THR A N 1
ATOM 4505 C CA . THR A 1 608 ? 24.107 -8.081 10.602 1.00 96.88 608 THR A CA 1
ATOM 4506 C C . THR A 1 608 ? 22.878 -7.173 10.517 1.00 96.88 608 THR A C 1
ATOM 4508 O O . THR A 1 608 ? 23.018 -5.951 10.528 1.00 96.88 608 THR A O 1
ATOM 4511 N N . ALA A 1 609 ? 21.667 -7.736 10.457 1.00 95.81 609 ALA A N 1
ATOM 4512 C CA . ALA A 1 609 ? 20.437 -6.944 10.405 1.00 95.81 609 ALA A CA 1
ATOM 4513 C C . ALA A 1 609 ? 20.264 -6.071 11.663 1.00 95.81 609 ALA A C 1
ATOM 4515 O O . ALA A 1 609 ? 19.913 -4.892 11.555 1.00 95.81 609 ALA A O 1
ATOM 4516 N N . GLN A 1 610 ? 20.575 -6.617 12.841 1.00 95.25 610 GLN A N 1
ATOM 4517 C CA . GLN A 1 610 ? 20.577 -5.878 14.100 1.00 95.25 610 GLN A CA 1
ATOM 4518 C C . GLN A 1 610 ? 21.602 -4.730 14.095 1.00 95.25 610 GLN A C 1
ATOM 4520 O O . GLN A 1 610 ? 21.243 -3.595 14.416 1.00 95.25 610 GLN A O 1
ATOM 4525 N N . ALA A 1 611 ? 22.839 -4.985 13.658 1.00 96.62 611 ALA A N 1
ATOM 4526 C CA . ALA A 1 611 ? 23.886 -3.965 13.580 1.00 96.62 611 ALA A CA 1
ATOM 4527 C C . ALA A 1 611 ? 23.506 -2.807 12.637 1.00 96.62 611 ALA A C 1
ATOM 4529 O O . ALA A 1 611 ? 23.762 -1.639 12.941 1.00 96.62 611 ALA A O 1
ATOM 4530 N N . LEU A 1 612 ? 22.854 -3.109 11.507 1.00 97.38 612 LEU A N 1
ATOM 4531 C CA . LEU A 1 612 ? 22.337 -2.095 10.582 1.00 97.38 612 LEU A CA 1
ATOM 4532 C C . LEU A 1 612 ? 21.206 -1.266 11.214 1.00 97.38 612 LEU A C 1
ATOM 4534 O O . LEU A 1 612 ? 21.203 -0.041 11.089 1.00 97.38 612 LEU A O 1
ATOM 4538 N N . LEU A 1 613 ? 20.272 -1.901 11.929 1.00 95.44 613 LEU A N 1
ATOM 4539 C CA . LEU A 1 613 ? 19.197 -1.206 12.650 1.00 95.44 613 LEU A CA 1
ATOM 4540 C C . LEU A 1 613 ? 19.732 -0.275 13.750 1.00 95.44 613 LEU A C 1
ATOM 4542 O O . LEU A 1 613 ? 19.245 0.844 13.916 1.00 95.44 613 LEU A O 1
ATOM 4546 N N . GLU A 1 614 ? 20.743 -0.712 14.496 1.00 95.50 614 GLU A N 1
ATOM 4547 C CA . GLU A 1 614 ? 21.389 0.083 15.546 1.00 95.50 614 GLU A CA 1
ATOM 4548 C C . GLU A 1 614 ? 22.165 1.270 14.966 1.00 95.50 614 GLU A C 1
ATOM 4550 O O . GLU A 1 614 ? 22.068 2.392 15.472 1.00 95.50 614 GLU A O 1
ATOM 4555 N N . ALA A 1 615 ? 22.873 1.059 13.856 1.00 97.25 615 ALA A N 1
ATOM 4556 C CA . ALA A 1 615 ? 23.552 2.132 13.143 1.00 97.25 615 ALA A CA 1
ATOM 4557 C C . ALA A 1 615 ? 22.561 3.165 12.580 1.00 97.25 615 ALA A C 1
ATOM 4559 O O . ALA A 1 615 ? 22.795 4.369 12.708 1.00 97.25 615 ALA A O 1
ATOM 4560 N N . ALA A 1 616 ? 21.415 2.718 12.050 1.00 95.62 616 ALA A N 1
ATOM 4561 C CA . ALA A 1 616 ? 20.356 3.602 11.562 1.00 95.62 616 ALA A CA 1
ATOM 4562 C C . ALA A 1 616 ? 19.831 4.557 12.651 1.00 95.62 616 ALA A C 1
ATOM 4564 O O . ALA A 1 616 ? 19.527 5.708 12.344 1.00 95.62 616 ALA A O 1
ATOM 4565 N N . ARG A 1 617 ? 19.778 4.121 13.922 1.00 95.38 617 ARG A N 1
ATOM 4566 C CA . ARG A 1 617 ? 19.379 4.977 15.063 1.00 95.38 617 ARG A CA 1
ATOM 4567 C C . ARG A 1 617 ? 20.377 6.093 15.351 1.00 95.38 617 ARG A C 1
ATOM 4569 O O . ARG A 1 617 ? 19.999 7.125 15.893 1.00 95.38 617 ARG A O 1
ATOM 4576 N N . THR A 1 618 ? 21.646 5.866 15.027 1.00 95.69 618 THR A N 1
ATOM 4577 C CA . THR A 1 618 ? 22.727 6.825 15.279 1.00 95.69 618 THR A CA 1
ATOM 4578 C C . THR A 1 618 ? 22.783 7.884 14.177 1.00 95.69 618 THR A C 1
ATOM 4580 O O . THR A 1 618 ? 23.067 9.047 14.453 1.00 95.69 618 THR A O 1
ATOM 4583 N N . GLY A 1 619 ? 22.476 7.504 12.934 1.00 92.44 619 GLY A N 1
ATOM 4584 C CA . GLY A 1 619 ? 22.318 8.427 11.812 1.00 92.44 619 GLY A CA 1
ATOM 4585 C C . GLY A 1 619 ? 22.821 7.860 10.486 1.00 92.44 619 GLY A C 1
ATOM 4586 O O . GLY A 1 619 ? 23.388 6.770 10.423 1.00 92.44 619 GLY A O 1
ATOM 4587 N N . ALA A 1 620 ? 22.629 8.623 9.407 1.00 91.62 620 ALA A N 1
ATOM 4588 C CA . ALA A 1 620 ? 22.931 8.183 8.042 1.00 91.62 620 ALA A CA 1
ATOM 4589 C C . ALA A 1 620 ? 24.421 7.855 7.812 1.00 91.62 620 ALA A C 1
ATOM 4591 O O . ALA A 1 620 ? 24.728 6.866 7.151 1.00 91.62 620 ALA A O 1
ATOM 4592 N N . GLU A 1 621 ? 25.345 8.636 8.384 1.00 94.00 621 GLU A N 1
ATOM 4593 C CA . GLU A 1 621 ? 26.790 8.373 8.270 1.00 94.00 621 GLU A CA 1
ATOM 4594 C C . GLU A 1 621 ? 27.190 7.065 8.963 1.00 94.00 621 GLU A C 1
ATOM 4596 O O . GLU A 1 621 ? 27.892 6.236 8.382 1.00 94.00 621 GLU A O 1
ATOM 4601 N N . ALA A 1 622 ? 26.691 6.844 10.185 1.00 95.94 622 ALA A N 1
ATOM 4602 C CA . ALA A 1 622 ? 26.929 5.613 10.934 1.00 95.94 622 ALA A CA 1
ATOM 4603 C C . ALA A 1 622 ? 26.356 4.393 10.199 1.00 95.94 622 ALA A C 1
ATOM 4605 O O . ALA A 1 622 ? 26.998 3.344 10.151 1.00 95.94 622 ALA A O 1
ATOM 4606 N N . LEU A 1 623 ? 25.178 4.544 9.586 1.00 96.50 623 LEU A N 1
ATOM 4607 C CA . LEU A 1 623 ? 24.558 3.506 8.772 1.00 96.50 623 LEU A CA 1
ATOM 4608 C C . LEU A 1 623 ? 25.384 3.179 7.522 1.00 96.50 623 LEU A C 1
ATOM 4610 O O . LEU A 1 623 ? 25.621 2.006 7.252 1.00 96.50 623 LEU A O 1
ATOM 4614 N N . GLY A 1 624 ? 25.880 4.186 6.799 1.00 95.50 624 GLY A N 1
ATOM 4615 C CA . GLY A 1 624 ? 26.771 3.970 5.654 1.00 95.50 624 GLY A CA 1
ATOM 4616 C C . GLY A 1 624 ? 28.055 3.228 6.044 1.00 95.50 624 GLY A C 1
ATOM 4617 O O . GLY A 1 624 ? 28.447 2.270 5.379 1.00 95.50 624 GLY A O 1
ATOM 4618 N N . ALA A 1 625 ? 28.666 3.606 7.171 1.00 96.38 625 ALA A N 1
ATOM 4619 C CA . ALA A 1 625 ? 29.837 2.915 7.708 1.00 96.38 625 ALA A CA 1
ATOM 4620 C C . ALA A 1 625 ? 29.527 1.469 8.140 1.00 96.38 625 ALA A C 1
ATOM 4622 O O . ALA A 1 625 ? 30.353 0.577 7.946 1.00 96.38 625 ALA A O 1
ATOM 4623 N N . ALA A 1 626 ? 28.343 1.219 8.706 1.00 97.50 626 ALA A N 1
ATOM 4624 C CA . ALA A 1 626 ? 27.903 -0.125 9.065 1.00 97.50 626 ALA A CA 1
ATOM 4625 C C . ALA A 1 626 ? 27.669 -0.998 7.826 1.00 97.50 626 ALA A C 1
ATOM 4627 O O . ALA A 1 626 ? 28.136 -2.129 7.814 1.00 97.50 626 ALA A O 1
ATOM 4628 N N . VAL A 1 627 ? 27.048 -0.479 6.760 1.00 97.44 627 VAL A N 1
ATOM 4629 C CA . VAL A 1 627 ? 26.900 -1.222 5.493 1.00 97.44 627 VAL A CA 1
ATOM 4630 C C . VAL A 1 627 ? 28.267 -1.634 4.947 1.00 97.44 627 VAL A C 1
ATOM 4632 O O . VAL A 1 627 ? 28.472 -2.809 4.661 1.00 97.44 627 VAL A O 1
ATOM 4635 N N . ALA A 1 628 ? 29.231 -0.711 4.887 1.00 97.06 628 ALA A N 1
ATOM 4636 C CA . ALA A 1 628 ? 30.578 -1.014 4.399 1.00 97.06 628 ALA A CA 1
ATOM 4637 C C . ALA A 1 628 ? 31.326 -2.052 5.262 1.00 97.06 628 ALA A C 1
ATOM 4639 O O . ALA A 1 628 ? 32.136 -2.819 4.746 1.00 97.06 628 ALA A O 1
ATOM 4640 N N . ARG A 1 629 ? 31.070 -2.076 6.578 1.00 97.19 629 ARG A N 1
ATOM 4641 C CA . ARG A 1 629 ? 31.705 -3.010 7.519 1.00 97.19 629 ARG A CA 1
ATOM 4642 C C . ARG A 1 629 ? 31.055 -4.393 7.512 1.00 97.19 629 ARG A C 1
ATOM 4644 O O . ARG A 1 629 ? 31.773 -5.387 7.493 1.00 97.19 629 ARG A O 1
ATOM 4651 N N . GLU A 1 630 ? 29.727 -4.451 7.577 1.00 97.81 630 GLU A N 1
ATOM 4652 C CA . GLU A 1 630 ? 28.968 -5.702 7.708 1.00 97.81 630 GLU A CA 1
ATOM 4653 C C . GLU A 1 630 ? 28.753 -6.401 6.358 1.00 97.81 630 GLU A C 1
ATOM 4655 O O . GLU A 1 630 ? 28.632 -7.622 6.303 1.00 97.81 630 GLU A O 1
ATOM 4660 N N . LEU A 1 631 ? 28.717 -5.640 5.258 1.00 97.00 631 LEU A N 1
ATOM 4661 C CA . LEU A 1 631 ? 28.493 -6.142 3.901 1.00 97.00 631 LEU A CA 1
ATOM 4662 C C . LEU A 1 631 ? 29.601 -5.665 2.944 1.00 97.00 631 LEU A C 1
ATOM 4664 O O . LEU A 1 631 ? 29.310 -5.021 1.937 1.00 97.00 631 LEU A O 1
ATOM 4668 N N . PRO A 1 632 ? 30.879 -6.004 3.200 1.00 97.12 632 PRO A N 1
ATOM 4669 C CA . PRO A 1 632 ? 32.013 -5.498 2.418 1.00 97.12 632 PRO A CA 1
ATOM 4670 C C . PRO A 1 632 ? 32.020 -5.967 0.954 1.00 97.12 632 PRO A C 1
ATOM 4672 O O . PRO A 1 632 ? 32.721 -5.392 0.127 1.00 97.12 632 PRO A O 1
ATOM 4675 N N . ALA A 1 633 ? 31.263 -7.020 0.630 1.00 97.12 633 ALA A N 1
ATOM 4676 C CA . ALA A 1 633 ? 31.090 -7.507 -0.735 1.00 97.12 633 ALA A CA 1
ATOM 4677 C C . ALA A 1 633 ? 30.116 -6.654 -1.566 1.00 97.12 633 ALA A C 1
ATOM 4679 O O . ALA A 1 633 ? 30.110 -6.788 -2.784 1.00 97.12 633 ALA A O 1
ATOM 4680 N N . VAL A 1 634 ? 29.309 -5.790 -0.934 1.00 97.00 634 VAL A N 1
ATOM 4681 C CA . VAL A 1 634 ? 28.484 -4.798 -1.633 1.00 97.00 634 VAL A CA 1
ATOM 4682 C C . VAL A 1 634 ? 29.389 -3.632 -2.017 1.00 97.00 634 VAL A C 1
ATOM 4684 O O . VAL A 1 634 ? 29.717 -2.775 -1.196 1.00 97.00 634 VAL A O 1
ATOM 4687 N N . THR A 1 635 ? 29.824 -3.633 -3.270 1.00 95.56 635 THR A N 1
ATOM 4688 C CA . THR A 1 635 ? 30.795 -2.676 -3.812 1.00 95.56 635 THR A CA 1
ATOM 4689 C C . THR A 1 635 ? 30.139 -1.588 -4.653 1.00 95.56 635 THR A C 1
ATOM 4691 O O . THR A 1 635 ? 30.672 -0.479 -4.737 1.00 95.56 635 THR A O 1
ATOM 4694 N N . ASP A 1 636 ? 28.969 -1.868 -5.234 1.00 95.50 636 ASP A N 1
ATOM 4695 C CA . ASP A 1 636 ? 28.231 -0.875 -6.006 1.00 95.50 636 ASP A CA 1
ATOM 4696 C C . ASP A 1 636 ? 27.570 0.188 -5.094 1.00 95.50 636 ASP A C 1
ATOM 4698 O O . ASP A 1 636 ? 26.839 -0.146 -4.152 1.00 95.50 636 ASP A O 1
ATOM 4702 N N . PRO A 1 637 ? 27.782 1.493 -5.359 1.00 92.94 637 PRO A N 1
ATOM 4703 C CA . PRO A 1 637 ? 27.284 2.570 -4.505 1.00 92.94 637 PRO A CA 1
ATOM 4704 C C . PRO A 1 637 ? 25.764 2.782 -4.581 1.00 92.94 637 PRO A C 1
ATOM 4706 O O . PRO A 1 637 ? 25.189 3.400 -3.680 1.00 92.94 637 PRO A O 1
ATOM 4709 N N . VAL A 1 638 ? 25.082 2.333 -5.639 1.00 91.31 638 VAL A N 1
ATOM 4710 C CA . VAL A 1 638 ? 23.612 2.344 -5.697 1.00 91.31 638 VAL A CA 1
ATOM 4711 C C . VAL A 1 638 ? 23.074 1.233 -4.802 1.00 91.31 638 VAL A C 1
ATOM 4713 O O . VAL A 1 638 ? 22.217 1.512 -3.961 1.00 91.31 638 VAL A O 1
ATOM 4716 N N . LEU A 1 639 ? 23.641 0.026 -4.892 1.00 93.56 639 LEU A N 1
ATOM 4717 C CA . LEU A 1 639 ? 23.234 -1.098 -4.046 1.00 93.56 639 LEU A CA 1
ATOM 4718 C C . LEU A 1 639 ? 23.486 -0.815 -2.556 1.00 93.56 639 LEU A C 1
ATOM 4720 O O . LEU A 1 639 ? 22.592 -1.009 -1.733 1.00 93.56 639 LEU A O 1
ATOM 4724 N N . ALA A 1 640 ? 24.650 -0.265 -2.197 1.00 95.00 640 ALA A N 1
ATOM 4725 C CA . ALA A 1 640 ? 24.956 0.110 -0.813 1.00 95.00 640 ALA A CA 1
ATOM 4726 C C . ALA A 1 640 ? 23.961 1.143 -0.245 1.00 95.00 640 ALA A C 1
ATOM 4728 O O . ALA A 1 640 ? 23.506 1.023 0.898 1.00 95.00 640 ALA A O 1
ATOM 4729 N N . ARG A 1 641 ? 23.571 2.145 -1.051 1.00 92.12 641 ARG A N 1
ATOM 4730 C CA . ARG A 1 641 ? 22.544 3.129 -0.667 1.00 92.12 641 ARG A CA 1
ATOM 4731 C C . ARG A 1 641 ? 21.166 2.492 -0.516 1.00 92.12 641 ARG A C 1
ATOM 4733 O O . ARG A 1 641 ? 20.450 2.863 0.412 1.00 92.12 641 ARG A O 1
ATOM 4740 N N . ALA A 1 642 ? 20.809 1.536 -1.372 1.00 91.44 642 ALA A N 1
ATOM 4741 C CA . ALA A 1 642 ? 19.547 0.810 -1.272 1.00 91.44 642 ALA A CA 1
ATOM 4742 C C . ALA A 1 642 ? 19.464 0.010 0.038 1.00 91.44 642 ALA A C 1
ATOM 4744 O O . ALA A 1 642 ? 18.482 0.131 0.770 1.00 91.44 642 ALA A O 1
ATOM 4745 N N . VAL A 1 643 ? 20.529 -0.709 0.411 1.00 94.94 643 VAL A N 1
ATOM 4746 C CA . VAL A 1 643 ? 20.608 -1.426 1.698 1.00 94.94 643 VAL A CA 1
ATOM 4747 C C . VAL A 1 643 ? 20.413 -0.468 2.879 1.00 94.94 643 VAL A C 1
ATOM 4749 O O . VAL A 1 643 ? 19.591 -0.729 3.761 1.00 94.94 643 VAL A O 1
ATOM 4752 N N . ALA A 1 644 ? 21.108 0.674 2.880 1.00 94.38 644 ALA A N 1
ATOM 4753 C CA . ALA A 1 644 ? 20.937 1.697 3.911 1.00 94.38 644 ALA A CA 1
ATOM 4754 C C . ALA A 1 644 ? 19.497 2.252 3.945 1.00 94.38 644 ALA A C 1
ATOM 4756 O O . ALA A 1 644 ? 18.918 2.424 5.018 1.00 94.38 644 ALA A O 1
ATOM 4757 N N . ALA A 1 645 ? 18.874 2.489 2.788 1.00 90.88 645 ALA A N 1
ATOM 4758 C CA . ALA A 1 645 ? 17.498 2.976 2.709 1.00 90.88 645 ALA A CA 1
ATOM 4759 C C . ALA A 1 645 ? 16.486 1.971 3.291 1.00 90.88 645 ALA A C 1
ATOM 4761 O O . ALA A 1 645 ? 15.572 2.368 4.022 1.00 90.88 645 ALA A O 1
ATOM 4762 N N . VAL A 1 646 ? 16.662 0.673 3.022 1.00 92.25 646 VAL A N 1
ATOM 4763 C CA . VAL A 1 646 ? 15.824 -0.400 3.585 1.00 92.25 646 VAL A CA 1
ATOM 4764 C C . VAL A 1 646 ? 16.029 -0.516 5.102 1.00 92.25 646 VAL A C 1
ATOM 4766 O O . VAL A 1 646 ? 15.047 -0.610 5.839 1.00 92.25 646 VAL A O 1
ATOM 4769 N N . ALA A 1 647 ? 17.262 -0.407 5.604 1.00 95.00 647 ALA A N 1
ATOM 4770 C CA . ALA A 1 647 ? 17.533 -0.394 7.046 1.00 95.00 647 ALA A CA 1
ATOM 4771 C C . ALA A 1 647 ? 16.915 0.830 7.756 1.00 95.00 647 ALA A C 1
ATOM 4773 O O . ALA A 1 647 ? 16.305 0.698 8.818 1.00 95.00 647 ALA A O 1
ATOM 4774 N N . ALA A 1 648 ? 16.982 2.018 7.146 1.00 93.19 648 ALA A N 1
ATOM 4775 C CA . ALA A 1 648 ? 16.334 3.221 7.673 1.00 93.19 648 ALA A CA 1
ATOM 4776 C C . ALA A 1 648 ? 14.797 3.103 7.702 1.00 93.19 648 ALA A C 1
ATOM 4778 O O . ALA A 1 648 ? 14.142 3.658 8.586 1.00 93.19 648 ALA A O 1
ATOM 4779 N N . ARG A 1 649 ? 14.201 2.372 6.751 1.00 89.94 649 ARG A N 1
ATOM 4780 C CA . ARG A 1 649 ? 12.771 2.022 6.774 1.00 89.94 649 ARG A CA 1
ATOM 4781 C C . ARG A 1 649 ? 12.438 1.058 7.899 1.00 89.94 649 ARG A C 1
ATOM 4783 O O . ARG A 1 649 ? 11.478 1.293 8.627 1.00 89.94 649 ARG A O 1
ATOM 4790 N N . ALA A 1 650 ? 13.255 0.025 8.076 1.00 93.69 650 ALA A N 1
ATOM 4791 C CA . ALA A 1 650 ? 13.093 -0.924 9.166 1.00 93.69 650 ALA A CA 1
ATOM 4792 C C . ALA A 1 650 ? 13.146 -0.224 10.534 1.00 93.69 650 ALA A C 1
ATOM 4794 O O . ALA A 1 650 ? 12.327 -0.524 11.398 1.00 93.69 650 ALA A O 1
ATOM 4795 N N . LEU A 1 651 ? 13.993 0.801 10.695 1.00 94.81 651 LEU A N 1
ATOM 4796 C CA . LEU A 1 651 ? 13.966 1.652 11.885 1.00 94.81 651 LEU A CA 1
ATOM 4797 C C . LEU A 1 651 ? 12.626 2.388 12.060 1.00 94.81 651 LEU A C 1
ATOM 4799 O O . LEU A 1 651 ? 12.064 2.360 13.151 1.00 94.81 651 LEU A O 1
ATOM 4803 N N . ARG A 1 652 ? 12.072 3.006 11.008 1.00 92.06 652 ARG A N 1
ATOM 4804 C CA . ARG A 1 652 ? 10.763 3.686 11.099 1.00 92.06 652 ARG A CA 1
ATOM 4805 C C . ARG A 1 652 ? 9.629 2.726 11.458 1.00 92.06 652 ARG A C 1
ATOM 4807 O O . ARG A 1 652 ? 8.733 3.096 12.217 1.00 92.06 652 ARG A O 1
ATOM 4814 N N . VAL A 1 653 ? 9.649 1.508 10.912 1.00 92.12 653 VAL A N 1
ATOM 4815 C CA . VAL A 1 653 ? 8.710 0.437 11.288 1.00 92.12 653 VAL A CA 1
ATOM 4816 C C . VAL A 1 653 ? 8.885 0.087 12.761 1.00 92.12 653 VAL A C 1
ATOM 4818 O O . VAL A 1 653 ? 7.899 0.041 13.489 1.00 92.12 653 VAL A O 1
ATOM 4821 N N . GLU A 1 654 ? 10.121 -0.080 13.226 1.00 95.19 654 GLU A N 1
ATOM 4822 C CA . GLU A 1 654 ? 10.423 -0.401 14.620 1.00 95.19 654 GLU A CA 1
ATOM 4823 C C . GLU A 1 654 ? 9.967 0.702 15.591 1.00 95.19 654 GLU A C 1
ATOM 4825 O O . GLU A 1 654 ? 9.347 0.413 16.613 1.00 95.19 654 GLU A O 1
ATOM 4830 N N . GLU A 1 655 ? 10.189 1.976 15.264 1.00 93.00 655 GLU A N 1
ATOM 4831 C CA . GLU A 1 655 ? 9.726 3.121 16.061 1.00 93.00 655 GLU A CA 1
ATOM 4832 C C . GLU A 1 655 ? 8.197 3.182 16.144 1.00 93.00 655 GLU A C 1
ATOM 4834 O O . GLU A 1 655 ? 7.625 3.337 17.229 1.00 93.00 655 GLU A O 1
ATOM 4839 N N . ARG A 1 656 ? 7.518 3.012 15.004 1.00 92.69 656 ARG A N 1
ATOM 4840 C CA . ARG A 1 656 ? 6.052 2.976 14.940 1.00 92.69 656 ARG A CA 1
ATOM 4841 C C . ARG A 1 656 ? 5.486 1.763 15.682 1.00 92.69 656 ARG A C 1
ATOM 4843 O O . ARG A 1 656 ? 4.502 1.905 16.405 1.00 92.69 656 ARG A O 1
ATOM 4850 N N . ARG A 1 657 ? 6.129 0.596 15.587 1.00 94.88 657 ARG A N 1
ATOM 4851 C CA . ARG A 1 657 ? 5.765 -0.615 16.335 1.00 94.88 657 ARG A CA 1
ATOM 4852 C C . ARG A 1 657 ? 5.917 -0.393 17.835 1.00 94.88 657 ARG A C 1
ATOM 4854 O O . ARG A 1 657 ? 5.000 -0.725 18.576 1.00 94.88 657 ARG A O 1
ATOM 4861 N N . LEU A 1 658 ? 7.016 0.210 18.293 1.00 94.00 658 LEU A N 1
ATOM 4862 C CA . LEU A 1 658 ? 7.219 0.558 19.705 1.00 94.00 658 LEU A CA 1
ATOM 4863 C C . LEU A 1 658 ? 6.158 1.547 20.209 1.00 94.00 658 LEU A C 1
ATOM 4865 O O . LEU A 1 658 ? 5.647 1.394 21.322 1.00 94.00 658 LEU A O 1
ATOM 4869 N N . ALA A 1 659 ? 5.787 2.537 19.392 1.00 89.19 659 ALA A N 1
ATOM 4870 C CA . ALA A 1 659 ? 4.700 3.461 19.707 1.00 89.19 659 ALA A CA 1
ATOM 4871 C C . ALA A 1 659 ? 3.341 2.741 19.792 1.00 89.19 659 ALA A C 1
ATOM 4873 O O . ALA A 1 659 ? 2.569 2.985 20.725 1.00 89.19 659 ALA A O 1
ATOM 4874 N N . LEU A 1 660 ? 3.064 1.819 18.866 1.00 90.62 660 LEU A N 1
ATOM 4875 C CA . LEU A 1 660 ? 1.843 1.017 18.858 1.00 90.62 660 LEU A CA 1
ATOM 4876 C C . LEU A 1 660 ? 1.788 0.034 20.033 1.00 90.62 660 LEU A C 1
ATOM 4878 O O . LEU A 1 660 ? 0.753 -0.059 20.687 1.00 90.62 660 LEU A O 1
ATOM 4882 N N . HIS A 1 661 ? 2.898 -0.633 20.353 1.00 94.31 661 HIS A N 1
ATOM 4883 C CA . HIS A 1 661 ? 3.047 -1.481 21.534 1.00 94.31 661 HIS A CA 1
ATOM 4884 C C . HIS A 1 661 ? 2.751 -0.678 22.805 1.00 94.31 661 HIS A C 1
ATOM 4886 O O . HIS A 1 661 ? 1.890 -1.070 23.587 1.00 94.31 661 HIS A O 1
ATOM 4892 N N . ARG A 1 662 ? 3.365 0.504 22.972 1.00 90.31 662 ARG A N 1
ATOM 4893 C CA . ARG A 1 662 ? 3.080 1.401 24.105 1.00 90.31 662 ARG A CA 1
ATOM 4894 C C . ARG A 1 662 ? 1.594 1.759 24.182 1.00 90.31 662 ARG A C 1
ATOM 4896 O O . ARG A 1 662 ? 1.011 1.705 25.263 1.00 90.31 662 ARG A O 1
ATOM 4903 N N . ARG A 1 663 ? 0.970 2.106 23.051 1.00 88.12 663 ARG A N 1
ATOM 4904 C CA . ARG A 1 663 ? -0.467 2.407 22.976 1.00 88.12 663 ARG A CA 1
ATOM 4905 C C . ARG A 1 663 ? -1.318 1.202 23.388 1.00 88.12 663 ARG A C 1
ATOM 4907 O O . ARG A 1 663 ? -2.225 1.374 24.194 1.00 88.12 663 ARG A O 1
ATOM 4914 N N . ALA A 1 664 ? -1.034 0.010 22.868 1.00 89.69 664 ALA A N 1
ATOM 4915 C CA . ALA A 1 664 ? -1.763 -1.213 23.195 1.00 89.69 664 ALA A CA 1
ATOM 4916 C C . ALA A 1 664 ? -1.623 -1.575 24.683 1.00 89.69 664 ALA A C 1
ATOM 4918 O O . ALA A 1 664 ? -2.624 -1.851 25.338 1.00 89.69 664 ALA A O 1
ATOM 4919 N N . THR A 1 665 ? -0.416 -1.472 25.245 1.00 89.75 665 THR A N 1
ATOM 4920 C CA . THR A 1 665 ? -0.159 -1.679 26.678 1.00 89.75 665 THR A CA 1
ATOM 4921 C C . THR A 1 665 ? -0.976 -0.716 27.540 1.00 89.75 665 THR A C 1
ATOM 4923 O O . THR A 1 665 ? -1.644 -1.146 28.477 1.00 89.75 665 THR A O 1
ATOM 4926 N N . LEU A 1 666 ? -1.003 0.576 27.191 1.00 85.06 666 LEU A N 1
ATOM 4927 C CA . LEU A 1 666 ? -1.817 1.568 27.901 1.00 85.06 666 LEU A CA 1
ATOM 4928 C C . LEU A 1 666 ? -3.318 1.271 27.799 1.00 85.06 666 LEU A C 1
ATOM 4930 O O . LEU A 1 666 ? -4.037 1.388 28.790 1.00 85.06 666 LEU A O 1
ATOM 4934 N N . LEU A 1 667 ? -3.797 0.874 26.617 1.00 84.19 667 LEU A N 1
ATOM 4935 C CA . LEU A 1 667 ? -5.198 0.507 26.407 1.00 84.19 667 LEU A CA 1
ATOM 4936 C C . LEU A 1 667 ? -5.609 -0.730 27.213 1.00 84.19 667 LEU A C 1
ATOM 4938 O O . LEU A 1 667 ? -6.744 -0.768 27.685 1.00 84.19 667 LEU A O 1
ATOM 4942 N N . ALA A 1 668 ? -4.702 -1.698 27.374 1.00 82.88 668 ALA A N 1
ATOM 4943 C CA . ALA A 1 668 ? -4.928 -2.922 28.137 1.00 82.88 668 ALA A CA 1
ATOM 4944 C C . ALA A 1 668 ? -4.875 -2.699 29.659 1.00 82.88 668 ALA A C 1
ATOM 4946 O O . ALA A 1 668 ? -5.650 -3.307 30.392 1.00 82.88 668 ALA A O 1
ATOM 4947 N N . GLN A 1 669 ? -3.975 -1.836 30.143 1.00 82.62 669 GLN A N 1
ATOM 4948 C CA . GLN A 1 669 ? -3.742 -1.629 31.579 1.00 82.62 669 GLN A CA 1
ATOM 4949 C C . GLN A 1 669 ? -4.653 -0.568 32.209 1.00 82.62 669 GLN A C 1
ATOM 4951 O O . GLN A 1 669 ? -4.977 -0.668 33.391 1.00 82.62 669 GLN A O 1
ATOM 4956 N N . ALA A 1 670 ? -5.051 0.460 31.454 1.00 73.81 670 ALA A N 1
ATOM 4957 C CA . ALA A 1 670 ? -5.848 1.563 31.979 1.00 73.81 670 ALA A CA 1
ATOM 4958 C C . ALA A 1 670 ? -7.323 1.419 31.562 1.00 73.81 670 ALA A C 1
ATOM 4960 O O . ALA A 1 670 ? -7.634 1.610 30.375 1.00 73.81 670 ALA A O 1
ATOM 4961 N N . PRO A 1 671 ? -8.249 1.124 32.500 1.00 68.25 671 PRO A N 1
ATOM 4962 C CA . PRO A 1 671 ? -9.668 1.069 32.180 1.00 68.25 671 PRO A CA 1
ATOM 4963 C C . PRO A 1 671 ? -10.159 2.441 31.684 1.00 68.25 671 PRO A C 1
ATOM 4965 O O . PRO A 1 671 ? -9.696 3.476 32.175 1.00 68.25 671 PRO A O 1
ATOM 4968 N N . PRO A 1 672 ? -11.079 2.484 30.700 1.00 68.62 672 PRO A N 1
ATOM 4969 C CA . PRO A 1 672 ? -11.689 3.736 30.277 1.00 68.62 672 PRO A CA 1
ATOM 4970 C C . PRO A 1 672 ? -12.445 4.360 31.450 1.00 68.62 672 PRO A C 1
ATOM 4972 O O . PRO A 1 672 ? -13.195 3.675 32.146 1.00 68.62 672 PRO A O 1
ATOM 4975 N N . VAL A 1 673 ? -12.298 5.672 31.632 1.00 72.69 673 VAL A N 1
ATOM 4976 C CA . VAL A 1 673 ? -13.185 6.410 32.532 1.00 72.69 673 VAL A CA 1
ATOM 4977 C C . VAL A 1 673 ? -14.471 6.694 31.761 1.00 72.69 673 VAL A C 1
ATOM 4979 O O . VAL A 1 673 ? -14.467 7.453 30.792 1.00 72.69 673 VAL A O 1
ATOM 4982 N N . LEU A 1 674 ? -15.551 6.013 32.136 1.00 78.81 674 LEU A N 1
ATOM 4983 C CA . LEU A 1 674 ? -16.831 6.075 31.433 1.00 78.81 674 LEU A CA 1
ATOM 4984 C C . LEU A 1 674 ? -17.793 7.051 32.126 1.00 78.81 674 LEU A C 1
ATOM 4986 O O . LEU A 1 674 ? -17.792 7.134 33.358 1.00 78.81 674 LEU A O 1
ATOM 4990 N N . PRO A 1 675 ? -18.634 7.776 31.367 1.00 82.94 675 PRO A N 1
ATOM 4991 C CA . PRO A 1 675 ? -19.700 8.578 31.954 1.00 82.94 675 PRO A CA 1
ATOM 4992 C C . PRO A 1 675 ? -20.773 7.675 32.576 1.00 82.94 675 PRO A C 1
ATOM 4994 O O . PRO A 1 675 ? -21.022 6.568 32.099 1.00 82.94 675 PRO A O 1
ATOM 4997 N N . ARG A 1 676 ? -21.452 8.167 33.622 1.00 83.56 676 ARG A N 1
ATOM 4998 C CA . ARG A 1 676 ? -22.565 7.448 34.277 1.00 83.56 676 ARG A CA 1
ATOM 4999 C C . ARG A 1 676 ? -23.727 7.184 33.324 1.00 83.56 676 ARG A C 1
ATOM 5001 O O . ARG A 1 676 ? -24.351 6.129 33.377 1.00 83.56 676 ARG A O 1
ATOM 5008 N N . ARG A 1 677 ? -24.009 8.163 32.462 1.00 86.31 677 ARG A N 1
ATOM 5009 C CA . ARG A 1 677 ? -25.003 8.098 31.391 1.00 86.31 677 ARG A CA 1
ATOM 5010 C C . ARG A 1 677 ? -24.270 8.275 30.067 1.00 86.31 677 ARG A C 1
ATOM 5012 O O . ARG A 1 677 ? -23.546 9.250 29.883 1.00 86.31 677 ARG A O 1
ATOM 5019 N N . SER A 1 678 ? -24.445 7.325 29.158 1.00 83.50 678 SER A N 1
ATOM 5020 C CA . SER A 1 678 ? -23.802 7.340 27.845 1.00 83.50 678 SER A CA 1
ATOM 5021 C C . SER A 1 678 ? -24.820 7.727 26.780 1.00 83.50 678 SER A C 1
ATOM 5023 O O . SER A 1 678 ? -25.874 7.103 26.689 1.00 83.50 678 SER A O 1
ATOM 5025 N N . VAL A 1 679 ? -24.504 8.755 25.993 1.00 87.38 679 VAL A N 1
ATOM 5026 C CA . VAL A 1 679 ? -25.334 9.246 24.887 1.00 87.38 679 VAL A CA 1
ATOM 5027 C C . VAL A 1 679 ? -24.421 9.519 23.696 1.00 87.38 679 VAL A C 1
ATOM 5029 O O . VAL A 1 679 ? -23.376 10.151 23.883 1.00 87.38 679 VAL A O 1
ATOM 5032 N N . PRO A 1 680 ? -24.760 9.039 22.488 1.00 84.38 680 PRO A N 1
ATOM 5033 C CA . PRO A 1 680 ? -23.934 9.253 21.311 1.00 84.38 680 PRO A CA 1
ATOM 5034 C C . PRO A 1 680 ? -23.883 10.726 20.898 1.00 84.38 680 PRO A C 1
ATOM 5036 O O . PRO A 1 680 ? -24.850 11.475 21.046 1.00 84.38 680 PRO A O 1
ATOM 5039 N N . ASP A 1 681 ? -22.776 11.128 20.275 1.00 82.94 681 ASP A N 1
ATOM 5040 C CA . ASP A 1 681 ? -22.606 12.489 19.759 1.00 82.94 681 ASP A CA 1
ATOM 5041 C C . ASP A 1 681 ? -23.676 12.837 18.702 1.00 82.94 681 ASP A C 1
ATOM 5043 O O . ASP A 1 681 ? -24.108 13.983 18.619 1.00 82.94 681 ASP A O 1
ATOM 5047 N N . GLY A 1 682 ? -24.189 11.847 17.961 1.00 79.00 682 GLY A N 1
ATOM 5048 C CA . GLY A 1 682 ? -25.310 12.035 17.032 1.00 79.00 682 GLY A CA 1
ATOM 5049 C C . GLY A 1 682 ? -26.622 12.503 17.677 1.00 79.00 682 GLY A C 1
ATOM 5050 O O . GLY A 1 682 ? -27.443 13.094 16.984 1.00 79.00 682 GLY A O 1
ATOM 5051 N N . GLU A 1 683 ? -26.808 12.298 18.983 1.00 86.75 683 GLU A N 1
ATOM 5052 C CA . GLU A 1 683 ? -27.963 12.793 19.751 1.00 86.75 683 GLU A CA 1
ATOM 5053 C C . GLU A 1 683 ? -27.601 14.029 20.585 1.00 86.75 683 GLU A C 1
ATOM 5055 O O . GLU A 1 683 ? -28.364 14.995 20.651 1.00 86.75 683 GLU A O 1
ATOM 5060 N N . LEU A 1 684 ? -26.401 14.042 21.173 1.00 89.62 684 LEU A N 1
ATOM 5061 C CA . LEU A 1 684 ? -25.925 15.150 21.998 1.00 89.62 684 LEU A CA 1
ATOM 5062 C C . LEU A 1 684 ? -25.695 16.433 21.192 1.00 89.62 684 LEU A C 1
ATOM 5064 O O . LEU A 1 684 ? -26.038 17.526 21.648 1.00 89.62 684 LEU A O 1
ATOM 5068 N N . LEU A 1 685 ? -25.099 16.329 20.003 1.00 87.25 685 LEU A N 1
ATOM 5069 C CA . LEU A 1 685 ? -24.749 17.510 19.221 1.00 87.25 685 LEU A CA 1
ATOM 5070 C C . LEU A 1 685 ? -25.975 18.258 18.700 1.00 87.25 685 LEU A C 1
ATOM 5072 O O . LEU A 1 685 ? -25.972 19.479 18.847 1.00 87.25 685 LEU A O 1
ATOM 5076 N N . PRO A 1 686 ? -27.031 17.610 18.172 1.00 86.06 686 PRO A N 1
ATOM 5077 C CA . PRO A 1 686 ? -28.295 18.294 17.905 1.00 86.06 686 PRO A CA 1
ATOM 5078 C C . PRO A 1 686 ? -28.847 19.042 19.126 1.00 86.06 686 PRO A C 1
ATOM 5080 O O . PRO A 1 686 ? -29.194 20.215 19.004 1.00 86.06 686 PRO A O 1
ATOM 5083 N N . ALA A 1 687 ? -28.820 18.429 20.314 1.00 89.94 687 ALA A N 1
ATOM 5084 C CA . ALA A 1 687 ? -29.329 19.049 21.540 1.00 89.94 687 ALA A CA 1
ATOM 5085 C C . ALA A 1 687 ? -28.536 20.305 21.970 1.00 89.94 687 ALA A C 1
ATOM 5087 O O . ALA A 1 687 ? -29.084 21.241 22.566 1.00 89.94 687 ALA A O 1
ATOM 5088 N N . LEU A 1 688 ? -27.244 20.367 21.627 1.00 90.25 688 LEU A N 1
ATOM 5089 C CA . LEU A 1 688 ? -26.361 21.516 21.864 1.00 90.25 688 LEU A CA 1
ATOM 5090 C C . LEU A 1 688 ? -26.412 22.583 20.760 1.00 90.25 688 LEU A C 1
ATOM 5092 O O . LEU A 1 688 ? -25.700 23.589 20.844 1.00 90.25 688 LEU A O 1
ATOM 5096 N N . CYS A 1 689 ? -27.261 22.411 19.743 1.00 86.12 689 CYS A N 1
ATOM 5097 C CA . CYS A 1 689 ? -27.309 23.319 18.604 1.00 86.12 689 CYS A CA 1
ATOM 5098 C C . CYS A 1 689 ? -27.564 24.769 19.044 1.00 86.12 689 CYS A C 1
ATOM 5100 O O . CYS A 1 689 ? -28.472 25.062 19.828 1.00 86.12 689 CYS A O 1
ATOM 5102 N N . GLY A 1 690 ? -26.717 25.687 18.569 1.00 81.81 690 GLY A N 1
ATOM 5103 C CA . GLY A 1 690 ? -26.758 27.109 18.922 1.00 81.81 690 GLY A CA 1
ATOM 5104 C C . GLY A 1 690 ? -26.182 27.466 20.299 1.00 81.81 690 GLY A C 1
ATOM 5105 O O . GLY A 1 690 ? -26.084 28.650 20.598 1.00 81.81 690 GLY A O 1
ATOM 5106 N N . LEU A 1 691 ? -25.784 26.488 21.125 1.00 85.56 691 LEU A N 1
ATOM 5107 C CA . LEU A 1 691 ? -25.058 26.725 22.386 1.00 85.56 691 LEU A CA 1
ATOM 5108 C C . LEU A 1 691 ? -23.542 26.629 22.212 1.00 85.56 691 LEU A C 1
ATOM 5110 O O . LEU A 1 691 ? -22.791 27.257 22.952 1.00 85.56 691 LEU A O 1
ATOM 5114 N N . VAL A 1 692 ? -23.098 25.850 21.227 1.00 85.44 692 VAL A N 1
ATOM 5115 C CA . VAL A 1 692 ? -21.692 25.716 20.849 1.00 85.44 692 VAL A CA 1
ATOM 5116 C C . VAL A 1 692 ? -21.519 26.079 19.380 1.00 85.44 692 VAL A C 1
ATOM 5118 O O . VAL A 1 692 ? -22.346 25.740 18.530 1.00 85.44 692 VAL A O 1
ATOM 5121 N N . SER A 1 693 ? -20.429 26.774 19.069 1.00 75.25 693 SER A N 1
ATOM 5122 C CA . SER A 1 693 ? -19.992 26.957 17.692 1.00 75.25 693 SER A CA 1
ATOM 5123 C C . SER A 1 693 ? -19.366 25.657 17.218 1.00 75.25 693 SER A C 1
ATOM 5125 O O . SER A 1 693 ? -18.269 25.283 17.641 1.00 75.25 693 SER A O 1
ATOM 5127 N N . TYR A 1 694 ? -20.049 24.966 16.315 1.00 64.69 694 TYR A N 1
ATOM 5128 C CA . TYR A 1 694 ? -19.413 23.902 15.555 1.00 64.69 694 TYR A CA 1
ATOM 5129 C C . TYR A 1 694 ? -18.379 24.562 14.646 1.00 64.69 694 TYR A C 1
ATOM 5131 O O . TYR A 1 694 ? -18.695 25.526 13.941 1.00 64.69 694 TYR A O 1
ATOM 5139 N N . GLY A 1 695 ? -17.137 24.067 14.648 1.00 56.06 695 GLY A N 1
ATOM 5140 C CA . GLY A 1 695 ? -16.214 24.400 13.566 1.00 56.06 695 GLY A CA 1
ATOM 5141 C C . GLY A 1 695 ? -16.947 24.187 12.241 1.00 56.06 695 GLY A C 1
ATOM 5142 O O . GLY A 1 695 ? -17.699 23.219 12.135 1.00 56.06 695 GLY A O 1
ATOM 5143 N N . GLN A 1 696 ? -16.806 25.133 11.303 1.00 43.66 696 GLN A N 1
ATOM 5144 C CA . GLN A 1 696 ? -17.467 25.134 9.992 1.00 43.66 696 GLN A CA 1
ATOM 5145 C C . GLN A 1 696 ? -17.712 23.693 9.532 1.00 43.66 696 GLN A C 1
ATOM 5147 O O . GLN A 1 696 ? -16.740 22.954 9.357 1.00 43.66 696 GLN A O 1
ATOM 5152 N N . ARG A 1 697 ? -18.989 23.271 9.435 1.00 43.16 697 ARG A N 1
ATOM 5153 C CA . ARG A 1 697 ? -19.325 21.952 8.884 1.00 43.16 697 ARG A CA 1
ATOM 5154 C C . ARG A 1 697 ? -18.555 21.865 7.579 1.00 43.16 697 ARG A C 1
ATOM 5156 O O . ARG A 1 697 ? -18.807 22.674 6.687 1.00 43.16 697 ARG A O 1
ATOM 5163 N N . ASP A 1 698 ? -17.601 20.941 7.484 1.00 39.16 698 ASP A N 1
ATOM 5164 C CA . ASP A 1 698 ? -17.017 20.611 6.193 1.00 39.16 698 ASP A CA 1
ATOM 5165 C C . ASP A 1 698 ? -18.208 20.384 5.268 1.00 39.16 698 ASP A C 1
ATOM 5167 O O . ASP A 1 698 ? -19.004 19.475 5.508 1.00 39.16 698 ASP A O 1
ATOM 5171 N N . ALA A 1 699 ? -18.351 21.193 4.217 1.00 33.66 699 ALA A N 1
ATOM 5172 C CA . ALA A 1 699 ? -19.409 21.009 3.220 1.00 33.66 699 ALA A CA 1
ATOM 5173 C C . ALA A 1 699 ? -19.356 19.594 2.584 1.00 33.66 699 ALA A C 1
ATOM 5175 O O . ALA A 1 699 ? -20.290 19.149 1.918 1.00 33.66 699 ALA A O 1
ATOM 5176 N N . TRP A 1 700 ? -18.266 18.867 2.855 1.00 31.38 700 TRP A N 1
ATOM 5177 C CA . TRP A 1 700 ? -17.946 17.507 2.446 1.00 31.38 700 TRP A CA 1
ATOM 5178 C C . TRP A 1 700 ? -18.209 16.422 3.521 1.00 31.38 700 TRP A C 1
ATOM 5180 O O . TRP A 1 700 ? -18.223 15.230 3.193 1.00 31.38 700 TRP A O 1
ATOM 5190 N N . ARG A 1 701 ? -18.517 16.775 4.783 1.00 36.75 701 ARG A N 1
ATOM 5191 C CA . ARG A 1 701 ? -19.029 15.837 5.808 1.00 36.75 701 ARG A CA 1
ATOM 5192 C C . ARG A 1 701 ? -20.522 15.572 5.589 1.00 36.75 701 ARG A C 1
ATOM 5194 O O . ARG A 1 701 ? -21.377 16.087 6.293 1.00 36.75 701 ARG A O 1
ATOM 5201 N N . ARG A 1 702 ? -20.860 14.708 4.629 1.00 32.22 702 ARG A N 1
ATOM 5202 C CA . ARG A 1 702 ? -22.202 14.078 4.547 1.00 32.22 702 ARG A CA 1
ATOM 5203 C C . ARG A 1 702 ? -22.282 12.777 5.376 1.00 32.22 702 ARG A C 1
ATOM 5205 O O . ARG A 1 702 ? -22.798 11.777 4.870 1.00 32.22 702 ARG A O 1
ATOM 5212 N N . THR A 1 703 ? -21.586 12.678 6.513 1.00 37.34 703 THR A N 1
ATOM 5213 C CA . THR A 1 703 ? -21.705 11.515 7.421 1.00 37.34 703 THR A CA 1
ATOM 5214 C C . THR A 1 703 ? -22.713 11.906 8.480 1.00 37.34 703 THR A C 1
ATOM 5216 O O . THR A 1 703 ? -22.584 12.996 9.025 1.00 37.34 703 THR A O 1
ATOM 5219 N N . ALA A 1 704 ? -23.687 11.045 8.772 1.00 40.94 704 ALA A N 1
ATOM 5220 C CA . ALA A 1 704 ? -24.340 11.121 10.072 1.00 40.94 704 ALA A CA 1
ATOM 5221 C C . ALA A 1 704 ? -23.247 10.951 11.138 1.00 40.94 704 ALA A C 1
ATOM 5223 O O . ALA A 1 704 ? -22.358 10.108 10.961 1.00 40.94 704 ALA A O 1
ATOM 5224 N N . ASP A 1 705 ? -23.257 11.791 12.170 1.00 48.12 705 ASP A N 1
ATOM 5225 C CA . ASP A 1 705 ? -22.342 11.647 13.297 1.00 48.12 705 ASP A CA 1
ATOM 5226 C C . ASP A 1 705 ? -22.446 10.216 13.837 1.00 48.12 705 ASP A C 1
ATOM 5228 O O . ASP A 1 705 ? -23.530 9.639 13.935 1.00 48.12 705 ASP A O 1
ATOM 5232 N N . VAL A 1 706 ? -21.292 9.596 14.073 1.00 51.09 706 VAL A N 1
ATOM 5233 C CA . VAL A 1 706 ? -21.213 8.201 14.509 1.00 51.09 706 VAL A CA 1
ATOM 5234 C C . VAL A 1 706 ? -21.972 8.057 15.834 1.00 51.09 706 VAL A C 1
ATOM 5236 O O . VAL A 1 706 ? -21.854 8.929 16.694 1.00 51.09 706 VAL A O 1
ATOM 5239 N N . ALA A 1 707 ? -22.706 6.956 16.026 1.00 64.62 707 ALA A N 1
ATOM 5240 C CA . ALA A 1 707 ? -23.394 6.619 17.277 1.00 64.62 707 ALA A CA 1
ATOM 5241 C C . ALA A 1 707 ? -22.409 6.240 18.412 1.00 64.62 707 ALA A C 1
ATOM 5243 O O . ALA A 1 707 ? -22.483 5.162 18.991 1.00 64.62 707 ALA A O 1
ATOM 5244 N N . LEU A 1 708 ? -21.427 7.102 18.697 1.00 74.62 708 LEU A N 1
ATOM 5245 C CA . LEU A 1 708 ? -20.423 6.929 19.746 1.00 74.62 708 LEU A CA 1
ATOM 5246 C C . LEU A 1 708 ? -20.468 8.119 20.718 1.00 74.62 708 LEU A C 1
ATOM 5248 O O . LEU A 1 708 ? -20.558 9.258 20.258 1.00 74.62 708 LEU A O 1
ATOM 5252 N N . PRO A 1 709 ? -20.366 7.892 22.040 1.00 84.12 709 PRO A N 1
ATOM 5253 C CA . PRO A 1 709 ? -20.416 8.931 23.076 1.00 84.12 709 PRO A CA 1
ATOM 5254 C C . PRO A 1 709 ? -19.056 9.634 23.243 1.00 84.12 709 PRO A C 1
ATOM 5256 O O . PRO A 1 709 ? -18.472 9.650 24.332 1.00 84.12 709 PRO A O 1
ATOM 5259 N N . ALA A 1 710 ? -18.485 10.143 22.151 1.00 84.50 710 ALA A N 1
ATOM 5260 C CA . ALA A 1 710 ? -17.112 10.641 22.117 1.00 84.50 710 ALA A CA 1
ATOM 5261 C C . ALA A 1 710 ? -16.907 11.873 23.003 1.00 84.50 710 ALA A C 1
ATOM 5263 O O . ALA A 1 710 ? -15.948 11.922 23.775 1.00 84.50 710 ALA A O 1
ATOM 5264 N N . THR A 1 711 ? -17.832 12.830 22.945 1.00 88.94 711 THR A N 1
ATOM 5265 C CA . THR A 1 711 ? -17.727 14.087 23.690 1.00 88.94 711 THR A CA 1
ATOM 5266 C C . THR A 1 711 ? -17.910 13.874 25.196 1.00 88.94 711 THR A C 1
ATOM 5268 O O . THR A 1 711 ? -17.117 14.396 25.978 1.00 88.94 711 THR A O 1
ATOM 5271 N N . LEU A 1 712 ? -18.878 13.053 25.627 1.00 92.19 712 LEU A N 1
ATOM 5272 C CA . LEU A 1 712 ? -19.055 12.739 27.056 1.00 92.19 712 LEU A CA 1
ATOM 5273 C C . LEU A 1 712 ? -17.887 11.922 27.617 1.00 92.19 712 LEU A C 1
ATOM 5275 O O . LEU A 1 712 ? -17.409 12.215 28.710 1.00 92.19 712 LEU A O 1
ATOM 5279 N N . SER A 1 713 ? -17.381 10.944 26.858 1.00 89.06 713 SER A N 1
ATOM 5280 C CA . SER A 1 713 ? -16.208 10.158 27.272 1.00 89.06 713 SER A CA 1
ATOM 5281 C C . SER A 1 713 ? -14.962 11.039 27.414 1.00 89.06 713 SER A C 1
ATOM 5283 O O . SER A 1 713 ? -14.184 10.868 28.351 1.00 89.06 713 SER A O 1
ATOM 5285 N N . ALA A 1 714 ? -14.787 12.015 26.515 1.00 89.94 714 ALA A N 1
ATOM 5286 C CA . ALA A 1 714 ? -13.720 13.004 26.624 1.00 89.94 714 ALA A CA 1
ATOM 5287 C C . ALA A 1 714 ? -13.879 13.895 27.850 1.00 89.94 714 ALA A C 1
ATOM 5289 O O . ALA A 1 714 ? -12.912 14.055 28.579 1.00 89.94 714 ALA A O 1
ATOM 5290 N N . LEU A 1 715 ? -15.081 14.400 28.129 1.00 92.94 715 LEU A N 1
ATOM 5291 C CA . LEU A 1 715 ? -15.335 15.257 29.289 1.00 92.94 715 LEU A CA 1
ATOM 5292 C C . LEU A 1 715 ? -14.924 14.582 30.609 1.00 92.94 715 LEU A C 1
ATOM 5294 O O . LEU A 1 715 ? -14.286 15.207 31.456 1.00 92.94 715 LEU A O 1
ATOM 5298 N N . VAL A 1 716 ? -15.247 13.293 30.760 1.00 92.75 716 VAL A N 1
ATOM 5299 C CA . VAL A 1 716 ? -14.871 12.495 31.936 1.00 92.75 716 VAL A CA 1
ATOM 5300 C C . VAL A 1 716 ? -13.361 12.280 32.009 1.00 92.75 716 VAL A C 1
ATOM 5302 O O . VAL A 1 716 ? -12.756 12.496 33.059 1.00 92.75 716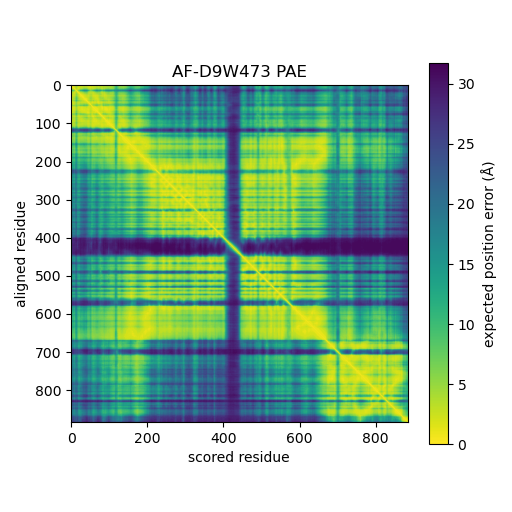 VAL A O 1
ATOM 5305 N N . ALA A 1 717 ? -12.737 11.862 30.906 1.00 90.69 717 ALA A N 1
ATOM 5306 C CA . ALA A 1 717 ? -11.295 11.639 30.863 1.00 90.69 717 ALA A CA 1
ATOM 5307 C C . ALA A 1 717 ? -10.516 12.941 31.112 1.00 90.69 717 ALA A C 1
ATOM 5309 O O . ALA A 1 717 ? -9.530 12.957 31.848 1.00 90.69 717 ALA A O 1
ATOM 5310 N N . ASP A 1 718 ? -10.976 14.047 30.535 1.00 92.81 718 ASP A N 1
ATOM 5311 C CA . ASP A 1 718 ? -10.390 15.368 30.706 1.00 92.81 718 ASP A CA 1
ATOM 5312 C C . ASP A 1 718 ? -10.494 15.819 32.165 1.00 92.81 718 ASP A C 1
ATOM 5314 O O . ASP A 1 718 ? -9.495 16.236 32.747 1.00 92.81 718 ASP A O 1
ATOM 5318 N N . GLY A 1 719 ? -11.656 15.666 32.805 1.00 91.81 719 GLY A N 1
ATOM 5319 C CA . GLY A 1 719 ? -11.803 15.965 34.227 1.00 91.81 719 GLY A CA 1
ATOM 5320 C C . GLY A 1 719 ? -10.935 15.076 35.124 1.00 91.81 719 GLY A C 1
ATOM 5321 O O . GLY A 1 719 ? -10.286 15.583 36.040 1.00 91.81 719 GLY A O 1
ATOM 5322 N N . ALA A 1 720 ? -10.835 13.779 34.826 1.00 90.38 720 ALA A N 1
ATOM 5323 C CA . ALA A 1 720 ? -9.944 12.854 35.527 1.00 90.38 720 ALA A CA 1
ATOM 5324 C C . ALA A 1 720 ? -8.462 13.262 35.395 1.00 90.38 720 ALA A C 1
ATOM 5326 O O . ALA A 1 720 ? -7.712 13.210 36.377 1.00 90.38 720 ALA A O 1
ATOM 5327 N N . CYS A 1 721 ? -8.045 13.720 34.211 1.00 90.44 721 CYS A N 1
ATOM 5328 C CA . CYS A 1 721 ? -6.694 14.219 33.961 1.00 90.44 721 CYS A CA 1
ATOM 5329 C C . CYS A 1 721 ? -6.432 15.551 34.676 1.00 90.44 721 CYS A C 1
ATOM 5331 O O . CYS A 1 721 ? -5.382 15.715 35.294 1.00 90.44 721 CYS A O 1
ATOM 5333 N N . LEU A 1 722 ? -7.387 16.489 34.649 1.00 91.44 722 LEU A N 1
ATOM 5334 C CA . LEU A 1 722 ? -7.293 17.759 35.380 1.00 91.44 722 LEU A CA 1
ATOM 5335 C C . LEU A 1 722 ? -7.215 17.542 36.899 1.00 91.44 722 LEU A C 1
ATOM 5337 O O . LEU A 1 722 ? -6.568 18.318 37.595 1.00 91.44 722 LEU A O 1
ATOM 5341 N N . ALA A 1 723 ? -7.839 16.477 37.407 1.00 89.06 723 ALA A N 1
ATOM 5342 C CA . ALA A 1 723 ? -7.751 16.058 38.803 1.00 89.06 723 ALA A CA 1
ATOM 5343 C C . ALA A 1 723 ? -6.466 15.271 39.142 1.00 89.06 723 ALA A C 1
ATOM 5345 O O . ALA A 1 723 ? -6.277 14.902 40.299 1.00 89.06 723 ALA A O 1
ATOM 5346 N N . GLY A 1 724 ? -5.602 14.980 38.161 1.00 87.06 724 GLY A N 1
ATOM 5347 C CA . GLY A 1 724 ? -4.372 14.203 38.352 1.00 87.06 724 GLY A CA 1
ATOM 5348 C C . GLY A 1 724 ? -4.592 12.706 38.596 1.00 87.06 724 GLY A C 1
ATOM 5349 O O . GLY A 1 724 ? -3.682 12.022 39.053 1.00 87.06 724 GLY A O 1
ATOM 5350 N N . THR A 1 725 ? -5.791 12.185 38.316 1.00 87.31 725 THR A N 1
ATOM 5351 C CA . THR A 1 725 ? -6.135 10.767 38.549 1.00 87.31 725 THR A CA 1
ATOM 5352 C C . THR A 1 725 ? -5.721 9.849 37.401 1.00 87.31 725 THR A C 1
ATOM 5354 O O . THR A 1 725 ? -5.508 8.658 37.617 1.00 87.31 725 THR A O 1
ATOM 5357 N N . ILE A 1 726 ? -5.577 10.397 36.191 1.00 86.25 726 ILE A N 1
ATOM 5358 C CA . ILE A 1 726 ? -5.054 9.692 35.017 1.00 86.25 726 ILE A CA 1
ATOM 5359 C C . ILE A 1 726 ? -3.989 10.540 34.319 1.00 86.25 726 ILE A C 1
ATOM 5361 O O . ILE A 1 726 ? -4.024 11.769 34.384 1.00 86.25 726 ILE A O 1
ATOM 5365 N N . ALA A 1 727 ? -3.064 9.878 33.624 1.00 85.75 727 ALA A N 1
ATOM 5366 C CA . ALA A 1 727 ? -2.059 10.535 32.793 1.00 85.75 727 ALA A CA 1
ATOM 5367 C C . ALA A 1 727 ? -2.643 11.032 31.455 1.00 85.75 727 ALA A C 1
ATOM 5369 O O . ALA A 1 727 ? -3.661 10.525 30.970 1.00 85.75 727 ALA A O 1
ATOM 5370 N N . GLU A 1 728 ? -1.957 11.989 30.826 1.00 85.06 728 GLU A N 1
ATOM 5371 C CA . GLU A 1 728 ? -2.336 12.593 29.540 1.00 85.06 728 GLU A CA 1
ATOM 5372 C C . GLU A 1 728 ? -2.487 11.548 28.422 1.00 85.06 728 GLU A C 1
ATOM 5374 O O . GLU A 1 728 ? -3.374 11.657 27.575 1.00 85.06 728 GLU A O 1
ATOM 5379 N N . GLU A 1 729 ? -1.659 10.505 28.416 1.00 81.69 729 GLU A N 1
ATOM 5380 C CA . GLU A 1 729 ? -1.719 9.433 27.425 1.00 81.69 729 GLU A CA 1
ATOM 5381 C C . GLU A 1 729 ? -2.999 8.602 27.568 1.00 81.69 729 GLU A C 1
ATOM 5383 O O . GLU A 1 729 ? -3.673 8.323 2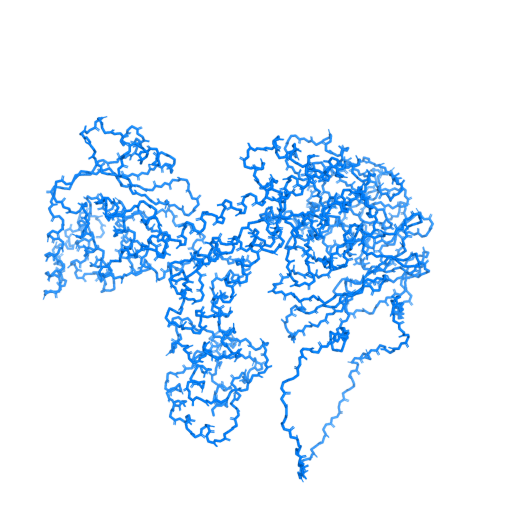6.574 1.00 81.69 729 GLU A O 1
ATOM 5388 N N . VAL A 1 730 ? -3.383 8.262 28.804 1.00 82.06 730 VAL A N 1
ATOM 5389 C CA . VAL A 1 730 ? -4.641 7.553 29.091 1.00 82.06 730 VAL A CA 1
ATOM 5390 C C . VAL A 1 730 ? -5.831 8.433 28.717 1.00 82.06 730 VAL A C 1
ATOM 5392 O O . VAL A 1 730 ? -6.791 7.945 28.116 1.00 82.06 730 VAL A O 1
ATOM 5395 N N . ARG A 1 731 ? -5.755 9.739 28.997 1.00 87.81 731 ARG A N 1
ATOM 5396 C CA . ARG A 1 731 ? -6.778 10.715 28.607 1.00 87.81 731 ARG A CA 1
ATOM 5397 C C . ARG A 1 731 ? -6.974 10.750 27.091 1.00 87.81 731 ARG A C 1
ATOM 5399 O O . ARG A 1 731 ? -8.101 10.599 26.630 1.00 87.81 731 ARG A O 1
ATOM 5406 N N . ARG A 1 732 ? -5.894 10.883 26.308 1.00 81.94 732 ARG A N 1
ATOM 5407 C CA . ARG A 1 732 ? -5.951 10.929 24.830 1.00 81.94 732 ARG A CA 1
ATOM 5408 C C . ARG A 1 732 ? -6.571 9.676 24.215 1.00 81.94 732 ARG A C 1
ATOM 5410 O O . ARG A 1 732 ? -7.223 9.772 23.181 1.00 81.94 732 ARG A O 1
ATOM 5417 N N . LEU A 1 733 ? -6.357 8.520 24.839 1.00 78.75 733 LEU A N 1
ATOM 5418 C CA . LEU A 1 733 ? -6.838 7.223 24.361 1.00 78.75 733 LEU A CA 1
ATOM 5419 C C . LEU A 1 733 ? -8.233 6.848 24.887 1.00 78.75 733 LEU A C 1
ATOM 5421 O O . LEU A 1 733 ? -8.758 5.799 24.519 1.00 78.75 733 LEU A O 1
ATOM 5425 N N . SER A 1 734 ? -8.826 7.660 25.767 1.00 80.81 734 SER A N 1
ATOM 5426 C CA . SER A 1 734 ? -10.108 7.340 26.402 1.00 80.81 734 SER A CA 1
ATOM 5427 C C . SER A 1 734 ? -11.340 7.539 25.516 1.00 80.81 734 SER A C 1
ATOM 5429 O O . SER A 1 734 ? -12.195 6.650 25.524 1.00 80.81 734 SER A O 1
ATOM 5431 N N . PRO A 1 735 ? -11.457 8.628 24.736 1.00 80.75 735 PRO A N 1
ATOM 5432 C CA . PRO A 1 735 ? -12.597 8.821 23.849 1.00 80.75 735 PRO A CA 1
ATOM 5433 C C . PRO A 1 735 ? -12.613 7.803 22.695 1.00 80.75 735 PRO A C 1
ATOM 5435 O O . PRO A 1 735 ? -11.582 7.593 22.055 1.00 80.75 735 PRO A O 1
ATOM 5438 N N . PRO A 1 736 ? -13.777 7.218 22.353 1.00 72.44 736 PRO A N 1
ATOM 5439 C CA . PRO A 1 736 ? -13.908 6.277 21.233 1.00 72.44 736 PRO A CA 1
ATOM 5440 C C . PRO A 1 736 ? -13.808 6.939 19.846 1.00 72.44 736 PRO A C 1
ATOM 5442 O O . PRO A 1 736 ? -13.691 6.249 18.836 1.00 72.44 736 PRO A O 1
ATOM 5445 N N . ALA A 1 737 ? -13.880 8.270 19.773 1.00 73.44 737 ALA A N 1
ATOM 5446 C CA . ALA A 1 737 ? -13.668 9.063 18.565 1.00 73.44 737 ALA A CA 1
ATOM 5447 C C . ALA A 1 737 ? -13.204 10.486 18.951 1.00 73.44 737 ALA A C 1
ATOM 5449 O O . ALA A 1 737 ? -13.274 10.841 20.131 1.00 73.44 737 ALA A O 1
ATOM 5450 N N . PRO A 1 738 ? -12.737 11.319 17.999 1.00 76.75 738 PRO A N 1
ATOM 5451 C CA . PRO A 1 738 ? -12.414 12.716 18.280 1.00 76.75 738 PRO A CA 1
ATOM 5452 C C . PRO A 1 738 ? -13.628 13.480 18.850 1.00 76.75 738 PRO A C 1
ATOM 5454 O O . PRO A 1 738 ? -14.664 13.517 18.182 1.00 76.75 738 PRO A O 1
ATOM 5457 N N . PRO A 1 739 ? -13.518 14.083 20.049 1.00 84.06 739 PRO A N 1
ATOM 5458 C CA . PRO A 1 739 ? -14.623 14.781 20.706 1.00 84.06 739 PRO A CA 1
ATOM 5459 C C . PRO A 1 739 ? -14.864 16.170 20.117 1.00 84.06 739 PRO A C 1
ATOM 5461 O O . PRO A 1 739 ? -13.966 16.778 19.527 1.00 84.06 739 PRO A O 1
ATOM 5464 N N . GLN A 1 740 ? -16.064 16.706 20.338 1.00 85.06 740 GLN A N 1
ATOM 5465 C CA . GLN A 1 740 ? -16.345 18.116 20.084 1.00 85.06 740 GLN A CA 1
ATOM 5466 C C . GLN A 1 740 ? -15.790 19.022 21.189 1.00 85.06 740 GLN A C 1
ATOM 5468 O O . GLN A 1 740 ? -15.522 18.593 22.312 1.00 85.06 740 GLN A O 1
ATOM 5473 N N . ASP A 1 741 ? -15.622 20.300 20.845 1.00 87.25 741 ASP A N 1
ATOM 5474 C CA . ASP A 1 741 ? -15.069 21.342 21.716 1.00 87.25 741 ASP A CA 1
ATOM 5475 C C . ASP A 1 741 ? -16.051 21.721 22.841 1.00 87.25 741 ASP A C 1
ATOM 5477 O O . ASP A 1 741 ? -16.803 22.695 22.741 1.00 87.25 741 ASP A O 1
ATOM 5481 N N . TRP A 1 742 ? -16.043 20.938 23.923 1.00 89.94 742 TRP A N 1
ATOM 5482 C CA . TRP A 1 742 ? -16.851 21.185 25.120 1.00 89.94 742 TRP A CA 1
ATOM 5483 C C . TRP A 1 742 ? -16.351 22.386 25.937 1.00 89.94 742 TRP A C 1
ATOM 5485 O O . TRP A 1 742 ? -17.101 22.919 26.759 1.00 89.94 742 TRP A O 1
ATOM 5495 N N . SER A 1 743 ? -15.123 22.869 25.691 1.00 90.62 743 SER A N 1
ATOM 5496 C CA . SER A 1 743 ? -14.532 24.001 26.422 1.00 90.62 743 SER A CA 1
ATOM 5497 C C . SER A 1 743 ? -15.342 25.295 26.266 1.00 90.62 743 SER A C 1
ATOM 5499 O O . SER A 1 743 ? -15.265 26.187 27.111 1.00 90.62 743 SER A O 1
ATOM 5501 N N . GLN A 1 744 ? -16.176 25.389 25.226 1.00 90.31 744 GLN A N 1
ATOM 5502 C CA . GLN A 1 744 ? -17.102 26.500 24.986 1.00 90.31 744 GLN A CA 1
ATOM 5503 C C . GLN A 1 744 ? -18.196 26.625 26.057 1.00 90.31 744 GLN A C 1
ATOM 5505 O O . GLN A 1 744 ? -18.683 27.727 26.300 1.00 90.31 744 GLN A O 1
ATOM 5510 N N . LEU A 1 745 ? -18.550 25.518 26.719 1.00 90.81 745 LEU A N 1
ATOM 5511 C CA . LEU A 1 745 ? -19.552 25.479 27.790 1.00 90.81 745 LEU A CA 1
ATOM 5512 C C . LEU A 1 745 ? -18.972 25.875 29.158 1.00 90.81 745 LEU A C 1
ATOM 5514 O O . LEU A 1 745 ? -19.710 26.081 30.125 1.00 90.81 745 LEU A O 1
ATOM 5518 N N . LEU A 1 746 ? -17.643 25.985 29.264 1.00 89.75 746 LEU A N 1
ATOM 5519 C CA . LEU A 1 746 ? -16.974 26.301 30.520 1.00 89.75 746 LEU A CA 1
ATOM 5520 C C . LEU A 1 746 ? -17.292 27.744 30.944 1.00 89.75 746 LEU A C 1
ATOM 5522 O O . LEU A 1 746 ? -16.900 28.702 30.267 1.00 89.75 746 LEU A O 1
ATOM 5526 N N . GLY A 1 747 ? -17.997 27.882 32.072 1.00 86.19 747 GLY A N 1
ATOM 5527 C CA . GLY A 1 747 ? -18.524 29.151 32.590 1.00 86.19 747 GLY A CA 1
ATOM 5528 C C . GLY A 1 747 ? -19.892 29.564 32.024 1.00 86.19 747 GLY A C 1
ATOM 5529 O O . GLY A 1 747 ? -20.417 30.599 32.421 1.00 86.19 747 GLY A O 1
ATOM 5530 N N . THR A 1 748 ? -20.480 28.775 31.118 1.00 88.12 748 THR A N 1
ATOM 5531 C CA . THR A 1 748 ? -21.734 29.091 30.400 1.00 88.12 748 THR A CA 1
ATOM 5532 C C . THR A 1 748 ? -22.726 27.917 30.368 1.00 88.12 748 THR A C 1
ATOM 5534 O O . THR A 1 748 ? -23.724 27.962 29.645 1.00 88.12 748 THR A O 1
ATOM 5537 N N . ILE A 1 749 ? -22.509 26.883 31.194 1.00 91.50 749 ILE A N 1
ATOM 5538 C CA . ILE A 1 749 ? -23.326 25.654 31.246 1.00 91.50 749 ILE A CA 1
ATOM 5539 C C . ILE A 1 749 ? -24.810 25.905 31.588 1.00 91.50 749 ILE A C 1
ATOM 5541 O O . ILE A 1 749 ? -25.669 25.073 31.300 1.00 91.50 749 ILE A O 1
ATOM 5545 N N . ASP A 1 750 ? -25.128 27.087 32.130 1.00 89.62 750 ASP A N 1
ATOM 5546 C CA . ASP A 1 750 ? -26.484 27.559 32.445 1.00 89.62 750 ASP A CA 1
ATOM 5547 C C . ASP A 1 750 ? -27.462 27.416 31.273 1.00 89.62 750 ASP A C 1
ATOM 5549 O O . ASP A 1 750 ? -28.619 27.051 31.475 1.00 89.62 750 ASP A O 1
ATOM 5553 N N . ALA A 1 751 ? -27.009 27.660 30.042 1.00 89.50 751 ALA A N 1
ATOM 5554 C CA . ALA A 1 751 ? -27.878 27.575 28.872 1.00 89.50 751 ALA A CA 1
ATOM 5555 C C . ALA A 1 751 ? -28.289 26.125 28.552 1.00 89.50 751 ALA A C 1
ATOM 5557 O O . ALA A 1 751 ? -29.443 25.873 28.197 1.00 89.50 751 ALA A O 1
ATOM 5558 N N . ALA A 1 752 ? -27.373 25.165 28.729 1.00 93.06 752 ALA A N 1
ATOM 5559 C CA . ALA A 1 752 ? -27.672 23.740 28.589 1.00 93.06 752 ALA A CA 1
ATOM 5560 C C . ALA A 1 752 ? -28.589 23.256 29.725 1.00 93.06 752 ALA A C 1
ATOM 5562 O O . ALA A 1 752 ? -29.549 22.531 29.472 1.00 93.06 752 ALA A O 1
ATOM 5563 N N . ALA A 1 753 ? -28.342 23.726 30.953 1.00 93.38 753 ALA A N 1
ATOM 5564 C CA . ALA A 1 753 ? -29.177 23.456 32.122 1.00 93.38 753 ALA A CA 1
ATOM 5565 C C . ALA A 1 753 ? -30.620 23.951 31.929 1.00 93.38 753 ALA A C 1
ATOM 5567 O O . ALA A 1 753 ? -31.571 23.194 32.119 1.00 93.38 753 ALA A O 1
ATOM 5568 N N . TRP A 1 754 ? -30.793 25.194 31.472 1.00 91.12 754 TRP A N 1
ATOM 5569 C CA . TRP A 1 754 ? -32.109 25.754 31.170 1.00 91.12 754 TRP A CA 1
ATOM 5570 C C . TRP A 1 754 ? -32.829 24.967 30.071 1.00 91.12 754 TRP A C 1
ATOM 5572 O O . TRP A 1 754 ? -33.995 24.608 30.227 1.00 91.12 754 TRP A O 1
ATOM 5582 N N . ARG A 1 755 ? -32.128 24.633 28.979 1.00 92.38 755 ARG A N 1
ATOM 5583 C CA . ARG A 1 755 ? -32.703 23.851 27.877 1.00 92.38 755 ARG A CA 1
ATOM 5584 C C . ARG A 1 755 ? -33.140 22.454 28.327 1.00 92.38 755 ARG A C 1
ATOM 5586 O O . ARG A 1 755 ? -34.209 22.006 27.924 1.00 92.38 755 ARG A O 1
ATOM 5593 N N . ALA A 1 756 ? -32.381 21.791 29.197 1.00 93.81 756 ALA A N 1
ATOM 5594 C CA . ALA A 1 756 ? -32.776 20.501 29.764 1.00 93.81 756 ALA A CA 1
ATOM 5595 C C . ALA A 1 756 ? -34.057 20.593 30.616 1.00 93.81 756 ALA A C 1
ATOM 5597 O O . ALA A 1 756 ? -34.824 19.633 30.682 1.00 93.81 756 ALA A O 1
ATOM 5598 N N . ALA A 1 757 ? -34.317 21.748 31.235 1.00 92.31 757 ALA A N 1
ATOM 5599 C CA . ALA A 1 757 ? -35.411 21.924 32.181 1.00 92.31 757 ALA A CA 1
ATOM 5600 C C . ALA A 1 757 ? -36.754 22.325 31.550 1.00 92.31 757 ALA A C 1
ATOM 5602 O O . ALA A 1 757 ? -37.781 22.096 32.172 1.00 92.31 757 ALA A O 1
ATOM 5603 N N . VAL A 1 758 ? -36.792 22.911 30.347 1.00 90.62 758 VAL A N 1
ATOM 5604 C CA . VAL A 1 758 ? -38.029 23.489 29.772 1.00 90.62 758 VAL A CA 1
ATOM 5605 C C . VAL A 1 758 ? -38.825 22.521 28.888 1.00 90.62 758 VAL A C 1
ATOM 5607 O O . VAL A 1 758 ? -38.254 21.732 28.136 1.00 90.62 758 VAL A O 1
ATOM 5610 N N . ALA A 1 759 ? -40.156 22.603 28.929 1.00 89.62 759 ALA A N 1
ATOM 5611 C CA . ALA A 1 759 ? -41.079 21.722 28.202 1.00 89.62 759 ALA A CA 1
ATOM 5612 C C . ALA A 1 759 ? -40.895 21.674 26.669 1.00 89.62 759 ALA A C 1
ATOM 5614 O O . ALA A 1 759 ? -41.018 20.582 26.123 1.00 89.62 759 ALA A O 1
ATOM 5615 N N . PRO A 1 760 ? -40.538 22.765 25.958 1.00 88.56 760 PRO A N 1
ATOM 5616 C CA . PRO A 1 760 ? -40.372 22.729 24.501 1.00 88.56 760 PRO A CA 1
ATOM 5617 C C . PRO A 1 760 ? -39.224 21.850 23.980 1.00 88.56 760 PRO A C 1
ATOM 5619 O O . PRO A 1 760 ? -39.173 21.576 22.785 1.00 88.56 760 PRO A O 1
ATOM 5622 N N . THR A 1 761 ? -38.290 21.428 24.836 1.00 89.38 761 THR A N 1
ATOM 5623 C CA . THR A 1 761 ? -37.180 20.554 24.432 1.00 89.38 761 THR A CA 1
ATOM 5624 C C . THR A 1 761 ? -37.690 19.134 24.137 1.00 89.38 761 THR A C 1
ATOM 5626 O O . THR A 1 761 ? -38.332 18.540 25.004 1.00 89.38 761 THR A O 1
ATOM 5629 N N . PRO A 1 762 ? -37.412 18.546 22.961 1.00 91.19 762 PRO A N 1
ATOM 5630 C CA . PRO A 1 762 ? -37.794 17.164 22.669 1.00 91.19 762 PRO A CA 1
ATOM 5631 C C . PRO A 1 762 ? -37.198 16.169 23.675 1.00 91.19 762 PRO A C 1
ATOM 5633 O O . PRO A 1 762 ? -36.072 16.358 24.133 1.00 91.19 762 PRO A O 1
ATOM 5636 N N . ASP A 1 763 ? -37.907 15.080 23.981 1.00 89.50 763 ASP A N 1
ATOM 5637 C CA . ASP A 1 763 ? -37.490 14.128 25.026 1.00 89.50 763 ASP A CA 1
ATOM 5638 C C . ASP A 1 763 ? -36.112 13.499 24.768 1.00 89.50 763 ASP A C 1
ATOM 5640 O O . ASP A 1 763 ? -35.315 13.367 25.697 1.00 89.50 763 ASP A O 1
ATOM 5644 N N . GLY A 1 764 ? -35.789 13.177 23.509 1.00 87.69 764 GLY A N 1
ATOM 5645 C CA . GLY A 1 764 ? -34.467 12.659 23.135 1.00 87.69 764 GLY A CA 1
ATOM 5646 C C . GLY A 1 764 ? -33.341 13.669 23.391 1.00 87.69 764 GLY A C 1
ATOM 5647 O O . GLY A 1 764 ? -32.333 13.340 24.014 1.00 87.69 764 GLY A O 1
ATOM 5648 N N . GLU A 1 765 ? -33.537 14.931 22.997 1.00 91.19 765 GLU A N 1
ATOM 5649 C CA . GLU A 1 765 ? -32.571 16.007 23.262 1.00 91.19 765 GLU A CA 1
ATOM 5650 C C . GLU A 1 765 ? -32.450 16.307 24.760 1.00 91.19 765 GLU A C 1
ATOM 5652 O O . GLU A 1 765 ? -31.355 16.549 25.269 1.00 91.19 765 GLU A O 1
ATOM 5657 N N . ARG A 1 766 ? -33.566 16.253 25.493 1.00 94.25 766 ARG A N 1
ATOM 5658 C CA . ARG A 1 766 ? -33.595 16.426 26.946 1.00 94.25 766 ARG A CA 1
ATOM 5659 C C . ARG A 1 766 ? -32.780 15.346 27.647 1.00 94.25 766 ARG A C 1
ATOM 5661 O O . ARG A 1 766 ? -31.954 15.679 28.494 1.00 94.25 766 ARG A O 1
ATOM 5668 N N . ALA A 1 767 ? -32.976 14.080 27.282 1.00 92.75 767 ALA A N 1
ATOM 5669 C CA . ALA A 1 767 ? -32.207 12.965 27.826 1.00 92.75 767 ALA A CA 1
ATOM 5670 C C . ALA A 1 767 ? -30.701 13.139 27.559 1.00 92.75 767 ALA A C 1
ATOM 5672 O O . ALA A 1 767 ? -29.888 12.960 28.471 1.00 92.75 767 ALA A O 1
ATOM 5673 N N . ALA A 1 768 ? -30.334 13.582 26.351 1.00 93.31 768 ALA A N 1
ATOM 5674 C CA . ALA A 1 768 ? -28.953 13.880 25.985 1.00 93.31 768 ALA A CA 1
ATOM 5675 C C . ALA A 1 768 ? -28.333 15.007 26.829 1.00 93.31 768 ALA A C 1
ATOM 5677 O O . ALA A 1 768 ? -27.213 14.873 27.330 1.00 93.31 768 ALA A O 1
ATOM 5678 N N . LEU A 1 769 ? -29.068 16.103 27.041 1.00 95.44 769 LEU A N 1
ATOM 5679 C CA . LEU A 1 769 ? -28.617 17.213 27.884 1.00 95.44 769 LEU A CA 1
ATOM 5680 C C . LEU A 1 769 ? -28.502 16.803 29.354 1.00 95.44 769 LEU A C 1
ATOM 5682 O O . LEU A 1 769 ? -27.538 17.186 30.008 1.00 95.44 769 LEU A O 1
ATOM 5686 N N . ILE A 1 770 ? -29.426 15.994 29.877 1.00 95.25 770 ILE A N 1
ATOM 5687 C CA . ILE A 1 770 ? -29.328 15.471 31.246 1.00 95.25 770 ILE A CA 1
ATOM 5688 C C . ILE A 1 770 ? -28.064 14.616 31.405 1.00 95.25 770 ILE A C 1
ATOM 5690 O O . ILE A 1 770 ? -27.348 14.782 32.390 1.00 95.25 770 ILE A O 1
ATOM 5694 N N . ALA A 1 771 ? -27.736 13.759 30.431 1.00 94.94 771 ALA A N 1
ATOM 5695 C CA . ALA A 1 771 ? -26.498 12.979 30.459 1.00 94.94 771 ALA A CA 1
ATOM 5696 C C . ALA A 1 771 ? -25.239 13.867 30.469 1.00 94.94 771 ALA A C 1
ATOM 5698 O O . ALA A 1 771 ? -24.296 13.594 31.217 1.00 94.94 771 ALA A O 1
ATOM 5699 N N . LEU A 1 772 ? -25.237 14.962 29.698 1.00 95.81 772 LEU A N 1
ATOM 5700 C CA . LEU A 1 772 ? -24.167 15.961 29.736 1.00 95.81 772 LEU A CA 1
ATOM 5701 C C . LEU A 1 772 ? -24.051 16.631 31.108 1.00 95.81 772 LEU A C 1
ATOM 5703 O O . LEU A 1 772 ? -22.946 16.724 31.633 1.00 95.81 772 LEU A O 1
ATOM 5707 N N . LEU A 1 773 ? -25.159 17.103 31.682 1.0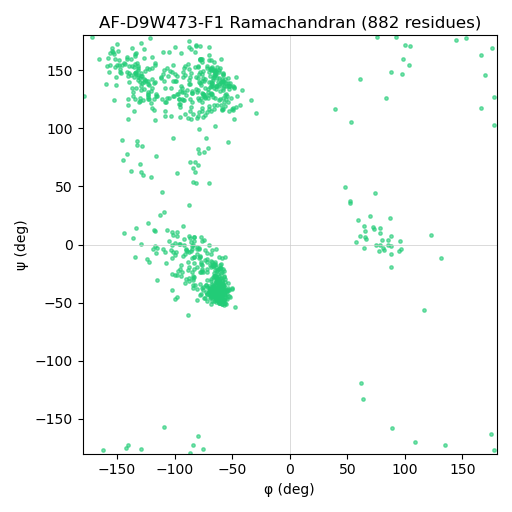0 95.94 773 LEU A N 1
ATOM 5708 C CA . LEU A 1 773 ? -25.162 17.823 32.960 1.00 95.94 773 LEU A CA 1
ATOM 5709 C C . LEU A 1 773 ? -24.766 16.919 34.132 1.00 95.94 773 LEU A C 1
ATOM 5711 O O . LEU A 1 773 ? -24.016 17.356 35.002 1.00 95.94 773 LEU A O 1
ATOM 5715 N N . ASP A 1 774 ? -25.220 15.663 34.128 1.00 94.75 774 ASP A N 1
ATOM 5716 C CA . ASP A 1 774 ? -24.825 14.646 35.108 1.00 94.75 774 ASP A CA 1
ATOM 5717 C C . ASP A 1 774 ? -23.313 14.394 35.030 1.00 94.75 774 ASP A C 1
ATOM 5719 O O . ASP A 1 774 ? -22.602 14.460 36.032 1.00 94.75 774 ASP A O 1
ATOM 5723 N N . THR A 1 775 ? -22.794 14.233 33.806 1.00 95.19 775 THR A N 1
ATOM 5724 C CA . THR A 1 775 ? -21.355 14.082 33.565 1.00 95.19 775 THR A CA 1
ATOM 5725 C C . THR A 1 775 ? -20.579 15.322 34.011 1.00 95.19 775 THR A C 1
ATOM 5727 O O . THR A 1 775 ? -19.556 15.190 34.677 1.00 95.19 775 THR A O 1
ATOM 5730 N N . TRP A 1 776 ? -21.055 16.527 33.687 1.00 94.94 776 TRP A N 1
ATOM 5731 C CA . TRP A 1 776 ? -20.419 17.799 34.043 1.00 94.94 776 TRP A CA 1
ATOM 5732 C C . TRP A 1 776 ? -20.328 17.993 35.560 1.00 94.94 776 TRP A C 1
ATOM 5734 O O . TRP A 1 776 ? -19.293 18.421 36.066 1.00 94.94 776 TRP A O 1
ATOM 5744 N N . ALA A 1 777 ? -21.383 17.634 36.297 1.00 94.19 777 ALA A N 1
ATOM 5745 C CA . ALA A 1 777 ? -21.461 17.793 37.748 1.00 94.19 777 ALA A CA 1
ATOM 5746 C C . ALA A 1 777 ? -20.429 16.952 38.529 1.00 94.19 777 ALA A C 1
ATOM 5748 O O . ALA A 1 777 ? -20.144 17.240 39.697 1.00 94.19 777 ALA A O 1
ATOM 5749 N N . ASP A 1 778 ? -19.862 15.915 37.911 1.00 91.75 778 ASP A N 1
ATOM 5750 C CA . ASP A 1 778 ? -18.804 15.084 38.496 1.00 91.75 778 ASP A CA 1
ATOM 5751 C C . ASP A 1 778 ? -17.390 15.670 38.304 1.00 91.75 778 ASP A C 1
ATOM 5753 O O . ASP A 1 778 ? -16.443 15.216 38.951 1.00 91.75 778 ASP A O 1
ATOM 5757 N N . GLN A 1 779 ? -17.225 16.695 37.462 1.00 93.06 779 GLN A N 1
ATOM 5758 C CA . GLN A 1 779 ? -15.905 17.165 37.035 1.00 93.06 779 GLN A CA 1
ATOM 5759 C C . GLN A 1 779 ? -15.286 18.207 37.983 1.00 93.06 779 GLN A C 1
ATOM 5761 O O . GLN A 1 779 ? -16.002 18.991 38.614 1.00 93.06 779 GLN A O 1
ATOM 5766 N N . PRO A 1 780 ? -13.940 18.287 38.079 1.00 90.31 780 PRO A N 1
ATOM 5767 C CA . PRO A 1 780 ? -13.268 19.231 38.978 1.00 90.31 780 PRO A CA 1
ATOM 5768 C C . PRO A 1 780 ? -13.582 20.695 38.655 1.00 90.31 780 PRO A C 1
ATOM 5770 O O . PRO A 1 780 ? -13.639 21.522 39.562 1.00 90.31 780 PRO A O 1
ATOM 5773 N N . PHE A 1 781 ? -13.834 21.015 37.385 1.00 88.88 781 PHE A N 1
ATOM 5774 C CA . PHE A 1 781 ? -14.174 22.365 36.949 1.00 88.88 781 PHE A CA 1
ATOM 5775 C C . PHE A 1 781 ? -15.630 22.771 37.219 1.00 88.88 781 PHE A C 1
ATOM 5777 O O . PHE A 1 781 ? -15.975 23.916 36.961 1.00 88.88 781 PHE A O 1
ATOM 5784 N N . ALA A 1 782 ? -16.475 21.884 37.755 1.00 90.50 782 ALA A N 1
ATOM 5785 C CA . ALA A 1 782 ? -17.831 22.227 38.192 1.00 90.50 782 ALA A CA 1
ATOM 5786 C C . ALA A 1 782 ? -17.902 22.661 39.670 1.00 90.50 782 ALA A C 1
ATOM 5788 O O . ALA A 1 782 ? -18.950 23.095 40.142 1.00 90.50 782 ALA A O 1
ATOM 5789 N N . ARG A 1 783 ? -16.808 22.534 40.430 1.00 89.12 783 ARG A N 1
ATOM 5790 C CA . ARG A 1 783 ? -16.775 22.908 41.850 1.00 89.12 783 ARG A CA 1
ATOM 5791 C C . ARG A 1 783 ? -16.563 24.413 42.013 1.00 89.12 783 ARG A C 1
ATOM 5793 O O . ARG A 1 783 ? -15.786 25.023 41.274 1.00 89.12 783 ARG A O 1
ATOM 5800 N N . ALA A 1 784 ? -17.207 24.990 43.025 1.00 86.69 784 ALA A N 1
ATOM 5801 C CA . ALA A 1 784 ? -17.023 26.396 43.370 1.00 86.69 784 ALA A CA 1
ATOM 5802 C C . ALA A 1 784 ? -15.552 26.716 43.702 1.00 86.69 784 ALA A C 1
ATOM 5804 O O . ALA A 1 784 ? -14.850 25.926 44.334 1.00 86.69 784 ALA A O 1
ATOM 5805 N N . GLY A 1 785 ? -15.095 27.898 43.291 1.00 82.69 785 GLY A N 1
ATOM 5806 C CA . GLY A 1 785 ? -13.736 28.396 43.517 1.00 82.69 785 GLY A CA 1
ATOM 5807 C C . GLY A 1 785 ? -12.713 27.998 42.446 1.00 82.69 785 GLY A C 1
ATOM 5808 O O . GLY A 1 785 ? -11.564 28.429 42.531 1.00 82.69 785 GLY A O 1
ATOM 5809 N N . GLY A 1 786 ? -13.105 27.225 41.426 1.00 84.31 786 GLY A N 1
ATOM 5810 C CA . GLY A 1 786 ? -12.219 26.830 40.329 1.00 84.31 786 GLY A CA 1
ATOM 5811 C C . GLY A 1 786 ? -11.797 28.005 39.435 1.00 84.31 786 GLY A C 1
ATOM 5812 O O . GLY A 1 786 ? -12.620 28.851 39.071 1.00 84.31 786 GLY A O 1
ATOM 5813 N N . ARG A 1 787 ? -10.514 28.035 39.051 1.00 88.88 787 ARG A N 1
ATOM 5814 C CA . ARG A 1 787 ? -9.933 28.992 38.095 1.00 88.88 787 ARG A CA 1
ATOM 5815 C C . ARG A 1 787 ? -9.293 28.234 36.936 1.00 88.88 787 ARG A C 1
ATOM 5817 O O . ARG A 1 787 ? -8.432 27.382 37.156 1.00 88.88 787 ARG A O 1
ATOM 5824 N N . TRP A 1 788 ? -9.707 28.560 35.718 1.00 92.31 788 TRP A N 1
ATOM 5825 C CA . TRP A 1 788 ? -9.321 27.836 34.510 1.00 92.31 788 TRP A CA 1
ATOM 5826 C C . TRP A 1 788 ? -8.988 28.793 33.372 1.00 92.31 788 TRP A C 1
ATOM 5828 O O . TRP A 1 788 ? -9.544 29.885 33.284 1.00 92.31 788 TRP A O 1
ATOM 5838 N N . TRP A 1 789 ? -8.143 28.338 32.458 1.00 93.12 789 TRP A N 1
ATOM 5839 C CA . TRP A 1 789 ? -7.936 28.951 31.153 1.00 93.12 789 TRP A CA 1
ATOM 5840 C C . TRP A 1 789 ? -8.548 28.062 30.085 1.00 93.12 789 TRP A C 1
ATOM 5842 O O . TRP A 1 789 ? -8.337 26.852 30.112 1.00 93.12 789 TRP A O 1
ATOM 5852 N N . ALA A 1 790 ? -9.278 28.645 29.139 1.00 93.12 790 ALA A N 1
ATOM 5853 C CA . ALA A 1 790 ? -9.796 27.930 27.978 1.00 93.12 790 ALA A CA 1
ATOM 5854 C C . ALA A 1 790 ? -9.437 28.676 26.694 1.00 93.12 790 ALA A C 1
ATOM 5856 O O . ALA A 1 790 ? -9.425 29.905 26.669 1.00 93.12 790 ALA A O 1
ATOM 5857 N N . GLY A 1 791 ? -9.155 27.967 25.611 1.00 91.25 791 GLY A N 1
ATOM 5858 C CA . GLY A 1 791 ? -8.806 28.628 24.357 1.00 91.25 791 GLY A CA 1
ATOM 5859 C C . GLY A 1 791 ? -8.387 27.659 23.272 1.00 91.25 791 GLY A C 1
ATOM 5860 O O . GLY A 1 791 ? -8.649 26.460 23.355 1.00 91.25 791 GLY A O 1
ATOM 5861 N N . ARG A 1 792 ? -7.725 28.194 22.247 1.00 91.69 792 ARG A N 1
ATOM 5862 C CA . ARG A 1 792 ? -7.136 27.415 21.159 1.00 91.69 792 ARG A CA 1
ATOM 5863 C C . ARG A 1 792 ? -5.664 27.754 21.001 1.00 91.69 792 ARG A C 1
ATOM 5865 O O . ARG A 1 792 ? -5.279 28.908 21.167 1.00 91.69 792 ARG A O 1
ATOM 5872 N N . ALA A 1 793 ? -4.851 26.743 20.721 1.00 91.12 793 ALA A N 1
ATOM 5873 C CA . ALA A 1 793 ? -3.421 26.894 20.480 1.00 91.12 793 ALA A CA 1
ATOM 5874 C C . ALA A 1 793 ? -2.882 25.728 19.640 1.00 91.12 793 ALA A C 1
ATOM 5876 O O . ALA A 1 793 ? -3.527 24.683 19.510 1.00 91.12 793 ALA A O 1
ATOM 5877 N N . ALA A 1 794 ? -1.682 25.898 19.088 1.00 89.94 794 ALA A N 1
ATOM 5878 C CA . ALA A 1 794 ? -0.961 24.821 18.418 1.00 89.94 794 ALA A CA 1
ATOM 5879 C C . ALA A 1 794 ? -0.561 23.716 19.415 1.00 89.94 794 ALA A C 1
ATOM 5881 O O . ALA A 1 794 ? -0.325 23.981 20.598 1.00 89.94 794 ALA A O 1
ATOM 5882 N N . GLY A 1 795 ? -0.488 22.467 18.949 1.00 85.75 795 GLY A N 1
ATOM 5883 C CA . GLY A 1 795 ? -0.176 21.317 19.803 1.00 85.75 795 GLY A CA 1
ATOM 5884 C C . GLY A 1 795 ? 1.161 21.445 20.540 1.00 85.75 795 GLY A C 1
ATOM 5885 O O . GLY A 1 795 ? 1.223 21.148 21.731 1.00 85.7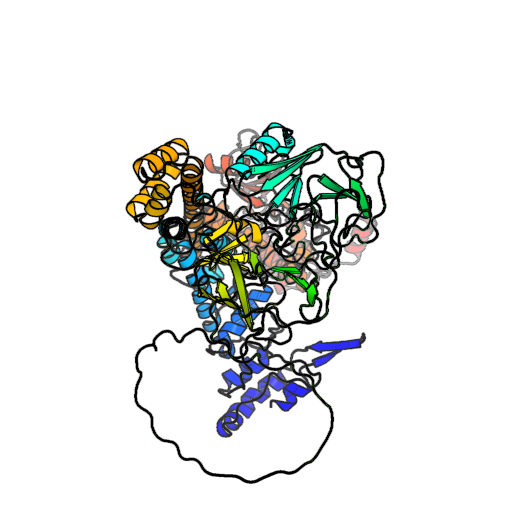5 795 GLY A O 1
ATOM 5886 N N . GLU A 1 796 ? 2.178 21.969 19.861 1.00 87.50 796 GLU A N 1
ATOM 5887 C CA . GLU A 1 796 ? 3.545 22.147 20.358 1.00 87.50 796 GLU A CA 1
ATOM 5888 C C . GLU A 1 796 ? 3.593 23.121 21.544 1.00 87.50 796 GLU A C 1
ATOM 5890 O O . GLU A 1 796 ? 4.302 22.897 22.525 1.00 87.50 796 GLU A O 1
ATOM 5895 N N . VAL A 1 797 ? 2.778 24.180 21.490 1.00 90.81 797 VAL A N 1
ATOM 5896 C CA . VAL A 1 797 ? 2.649 25.170 22.570 1.00 90.81 797 VAL A CA 1
ATOM 5897 C C . VAL A 1 797 ? 2.093 24.514 23.834 1.00 90.81 797 VAL A C 1
ATOM 5899 O O . VAL A 1 797 ? 2.608 24.726 24.935 1.00 90.81 797 VAL A O 1
ATOM 5902 N N . LEU A 1 798 ? 1.055 23.690 23.675 1.00 90.75 798 LEU A N 1
ATOM 5903 C CA . LEU A 1 798 ? 0.408 22.991 24.785 1.00 90.75 798 LEU A CA 1
ATOM 5904 C C . LEU A 1 798 ? 1.316 21.912 25.383 1.00 90.75 798 LEU A C 1
ATOM 5906 O O . LEU A 1 798 ? 1.351 21.749 26.600 1.00 90.75 798 LEU A O 1
ATOM 5910 N N . ASP A 1 799 ? 2.074 21.200 24.550 1.00 87.94 799 ASP A N 1
ATOM 5911 C CA . ASP A 1 799 ? 3.050 20.215 25.017 1.00 87.94 799 ASP A CA 1
ATOM 5912 C C . ASP A 1 799 ? 4.201 20.901 25.786 1.00 87.94 799 ASP A C 1
ATOM 5914 O O . ASP A 1 799 ? 4.626 20.405 26.831 1.00 87.94 799 ASP A O 1
ATOM 5918 N N . GLY A 1 800 ? 4.611 22.109 25.378 1.00 89.25 800 GLY A N 1
ATOM 5919 C CA . GLY A 1 800 ? 5.542 22.946 26.141 1.00 89.25 800 GLY A CA 1
ATOM 5920 C C . GLY A 1 800 ? 5.011 23.388 27.514 1.00 89.25 800 GLY A C 1
ATOM 5921 O O . GLY A 1 800 ? 5.777 23.434 28.476 1.00 89.25 800 GLY A O 1
ATOM 5922 N N . LEU A 1 801 ? 3.712 23.691 27.637 1.00 89.56 801 LEU A N 1
ATOM 5923 C CA . LEU A 1 801 ? 3.077 23.986 28.933 1.00 89.56 801 LEU A CA 1
ATOM 5924 C C . LEU A 1 801 ? 3.074 22.758 29.854 1.00 89.56 801 LEU A C 1
ATOM 5926 O O . LEU A 1 801 ? 3.444 22.871 31.023 1.00 89.56 801 LEU A O 1
ATOM 5930 N N . ARG A 1 802 ? 2.740 21.576 29.319 1.00 89.31 802 ARG A N 1
ATOM 5931 C CA . ARG A 1 802 ? 2.786 20.308 30.070 1.00 89.31 802 ARG A CA 1
ATOM 5932 C C . ARG A 1 802 ? 4.190 19.988 30.573 1.00 89.31 802 ARG A C 1
ATOM 5934 O O . ARG A 1 802 ? 4.350 19.636 31.736 1.00 89.31 802 ARG A O 1
ATOM 5941 N N . ALA A 1 803 ? 5.209 20.173 29.731 1.00 87.81 803 ALA A N 1
ATOM 5942 C CA . ALA A 1 803 ? 6.607 19.948 30.104 1.00 87.81 803 ALA A CA 1
ATOM 5943 C C . ALA A 1 803 ? 7.081 20.860 31.253 1.00 87.81 803 ALA A C 1
ATOM 5945 O O . ALA A 1 803 ? 7.964 20.480 32.017 1.00 87.81 803 ALA A O 1
ATOM 5946 N N . ARG A 1 804 ? 6.472 22.044 31.408 1.00 86.94 804 ARG A N 1
ATOM 5947 C CA . ARG A 1 804 ? 6.716 22.975 32.524 1.00 86.94 804 ARG A CA 1
ATOM 5948 C C . ARG A 1 804 ? 5.843 22.704 33.758 1.00 86.94 804 ARG A C 1
ATOM 5950 O O . ARG A 1 804 ? 5.864 23.494 34.696 1.00 86.94 804 ARG A O 1
ATOM 5957 N N . GLY A 1 805 ? 5.085 21.606 33.768 1.00 85.75 805 GLY A N 1
ATOM 5958 C CA . GLY A 1 805 ? 4.256 21.182 34.898 1.00 85.75 805 GLY A CA 1
ATOM 5959 C C . GLY A 1 805 ? 2.840 21.765 34.923 1.00 85.75 805 GLY A C 1
ATOM 5960 O O . GLY A 1 805 ? 2.128 21.561 35.902 1.00 85.75 805 GLY A O 1
ATOM 5961 N N . THR A 1 806 ? 2.395 22.472 33.878 1.00 88.12 806 THR A N 1
ATOM 5962 C CA . THR A 1 806 ? 1.004 22.945 33.790 1.00 88.12 806 THR A CA 1
ATOM 5963 C C . THR A 1 806 ? 0.083 21.808 33.345 1.00 88.12 806 THR A C 1
ATOM 5965 O O . THR A 1 806 ? 0.270 21.232 32.271 1.00 88.12 806 THR A O 1
ATOM 5968 N N . THR A 1 807 ? -0.955 21.507 34.127 1.00 89.50 807 THR A N 1
ATOM 5969 C CA . THR A 1 807 ? -1.972 20.517 33.743 1.00 89.50 807 THR A CA 1
ATOM 5970 C C . THR A 1 807 ? -2.885 21.092 32.662 1.00 89.50 807 THR A C 1
ATOM 5972 O O . THR A 1 807 ? -3.667 22.010 32.917 1.00 89.50 807 THR A O 1
ATOM 5975 N N . VAL A 1 808 ? -2.788 20.539 31.450 1.00 92.38 808 VAL A N 1
ATOM 5976 C CA . VAL A 1 808 ? -3.534 20.984 30.267 1.00 92.38 808 VAL A CA 1
ATOM 5977 C C . VAL A 1 808 ? -4.205 19.794 29.592 1.00 92.38 808 VAL A C 1
ATOM 5979 O O . VAL A 1 808 ? -3.527 18.852 29.174 1.00 92.38 808 VAL A O 1
ATOM 5982 N N . VAL A 1 809 ? -5.516 19.878 29.385 1.00 92.88 809 VAL A N 1
ATOM 5983 C CA . VAL A 1 809 ? -6.271 18.951 28.529 1.00 92.88 809 VAL A CA 1
ATOM 5984 C C . VAL A 1 809 ? -6.549 19.607 27.187 1.00 92.88 809 VAL A C 1
ATOM 5986 O O . VAL A 1 809 ? -6.799 20.809 27.123 1.00 92.88 809 VAL A O 1
ATOM 5989 N N . SER A 1 810 ? -6.459 18.843 26.100 1.00 91.19 810 SER A N 1
ATOM 5990 C CA . SER A 1 810 ? -6.727 19.370 24.760 1.00 91.19 810 SER A CA 1
ATOM 5991 C C . SER A 1 810 ? -7.131 18.302 23.752 1.00 91.19 810 SER A C 1
ATOM 5993 O O . SER A 1 810 ? -6.741 17.135 23.873 1.00 91.19 810 SER A O 1
ATOM 5995 N N . ALA A 1 811 ? -7.870 18.705 22.719 1.00 85.75 811 ALA A N 1
ATOM 5996 C CA . ALA A 1 811 ? -8.125 17.880 21.541 1.00 85.75 811 ALA A CA 1
ATOM 5997 C C . ALA A 1 811 ? -8.115 18.722 20.257 1.00 85.75 811 ALA A C 1
ATOM 5999 O O . ALA A 1 811 ? -8.204 19.949 20.290 1.00 85.75 811 ALA A O 1
ATOM 6000 N N . ALA A 1 812 ? -7.951 18.057 19.113 1.00 79.19 812 ALA A N 1
ATOM 6001 C CA . ALA A 1 812 ? -7.885 18.726 17.817 1.00 79.19 812 ALA A CA 1
ATOM 6002 C C . ALA A 1 812 ? -9.225 19.387 17.461 1.00 79.19 812 ALA A C 1
ATOM 6004 O O . ALA A 1 812 ? -10.275 18.760 17.575 1.00 79.19 812 ALA A O 1
ATOM 6005 N N . VAL A 1 813 ? -9.182 20.634 16.978 1.00 72.88 813 VAL A N 1
ATOM 6006 C CA . VAL A 1 813 ? -10.383 21.363 16.521 1.00 72.88 813 VAL A CA 1
ATOM 6007 C C . VAL A 1 813 ? -10.964 20.716 15.261 1.00 72.88 813 VAL A C 1
ATOM 6009 O O . VAL A 1 813 ? -12.176 20.692 15.053 1.00 72.88 813 VAL A O 1
ATOM 6012 N N . ARG A 1 814 ? -10.089 20.173 14.408 1.00 66.31 814 ARG A N 1
ATOM 6013 C CA . ARG A 1 814 ? -10.441 19.379 13.228 1.00 66.31 814 ARG A CA 1
ATOM 6014 C C . ARG A 1 814 ? -9.493 18.184 13.129 1.00 66.31 814 ARG A C 1
ATOM 6016 O O . ARG A 1 814 ? -8.316 18.334 13.461 1.00 66.31 814 ARG A O 1
ATOM 6023 N N . PRO A 1 815 ? -9.947 17.014 12.648 1.00 56.34 815 PRO A N 1
ATOM 6024 C CA . PRO A 1 815 ? -9.046 15.901 12.365 1.00 56.34 815 PRO A CA 1
ATOM 6025 C C . PRO A 1 815 ? -7.925 16.339 11.415 1.00 56.34 815 PRO A C 1
ATOM 6027 O O . PRO A 1 815 ? -8.203 16.927 10.374 1.00 56.34 815 PRO A O 1
ATOM 6030 N N . GLY A 1 816 ? -6.671 16.083 11.789 1.00 54.72 816 GLY A N 1
ATOM 6031 C CA . GLY A 1 816 ? -5.495 16.483 11.006 1.00 54.72 816 GLY A CA 1
ATOM 6032 C C . GLY A 1 816 ? -5.137 17.975 11.059 1.00 54.72 816 GLY A C 1
ATOM 6033 O O . GLY A 1 816 ? -4.155 18.370 10.441 1.00 54.72 816 GLY A O 1
ATOM 6034 N N . GLY A 1 817 ? -5.891 18.805 11.789 1.00 65.38 817 GLY A N 1
ATOM 6035 C CA . GLY A 1 817 ? -5.536 20.204 12.033 1.00 65.38 817 GLY A CA 1
ATOM 6036 C C . GLY A 1 817 ? -4.461 20.352 13.116 1.00 65.38 817 GLY A C 1
ATOM 6037 O O . GLY A 1 817 ? -4.412 19.562 14.060 1.00 65.38 817 GLY A O 1
ATOM 6038 N N . SER A 1 818 ? -3.621 21.384 12.997 1.00 76.62 818 SER A N 1
ATOM 6039 C CA . SER A 1 818 ? -2.586 21.729 13.988 1.00 76.62 818 SER A CA 1
ATOM 6040 C C . SER A 1 818 ? -3.144 22.457 15.219 1.00 76.62 818 SER A C 1
ATOM 6042 O O . SER A 1 818 ? -2.554 22.398 16.298 1.00 76.62 818 SER A O 1
ATOM 6044 N N . GLU A 1 819 ? -4.298 23.114 15.079 1.00 84.69 819 GLU A N 1
ATOM 6045 C CA . GLU A 1 819 ? -4.966 23.830 16.163 1.00 84.69 819 GLU A CA 1
ATOM 6046 C C . GLU A 1 819 ? -5.750 22.873 17.078 1.00 84.69 819 GLU A C 1
ATOM 6048 O O . GLU A 1 819 ? -6.523 22.014 16.629 1.00 84.69 819 GLU A O 1
ATOM 6053 N N . ARG A 1 820 ? -5.576 23.048 18.388 1.00 88.69 820 ARG A N 1
ATOM 6054 C CA . ARG A 1 820 ? -6.264 22.299 19.440 1.00 88.69 820 ARG A CA 1
ATOM 6055 C C . ARG A 1 820 ? -7.017 23.253 20.354 1.00 88.69 820 ARG A C 1
ATOM 6057 O O . ARG A 1 820 ? -6.467 24.280 20.744 1.00 88.69 820 ARG A O 1
ATOM 6064 N N . TRP A 1 821 ? -8.243 22.900 20.732 1.00 91.69 821 TRP A N 1
ATOM 6065 C CA . TRP A 1 821 ? -8.891 23.539 21.876 1.00 91.69 821 TRP A CA 1
ATOM 6066 C C . TRP A 1 821 ? -8.273 22.987 23.159 1.00 91.69 821 TRP A C 1
ATOM 6068 O O . TRP A 1 821 ? -7.817 21.840 23.180 1.00 91.69 821 TRP A O 1
ATOM 6078 N N . PHE A 1 822 ? -8.219 23.790 24.218 1.00 93.94 822 PHE A N 1
ATOM 6079 C CA . PHE A 1 822 ? -7.630 23.377 25.485 1.00 93.94 822 PHE A CA 1
ATOM 6080 C C . PHE A 1 822 ? -8.356 23.953 26.697 1.00 93.94 822 PHE A C 1
ATOM 6082 O O . PHE A 1 822 ? -8.980 25.013 26.617 1.00 93.94 822 PHE A O 1
ATOM 6089 N N . VAL A 1 823 ? -8.208 23.259 27.827 1.00 94.06 823 VAL A N 1
ATOM 6090 C CA . VAL A 1 823 ? -8.515 23.755 29.170 1.00 94.06 823 VAL A CA 1
ATOM 6091 C C . VAL A 1 823 ? -7.304 23.506 30.068 1.00 94.06 823 VAL A C 1
ATOM 6093 O O . VAL A 1 823 ? -6.734 22.415 30.056 1.00 94.06 823 VAL A O 1
ATOM 6096 N N . ALA A 1 824 ? -6.890 24.512 30.830 1.00 93.06 824 ALA A N 1
ATOM 6097 C CA . ALA A 1 824 ? -5.758 24.437 31.749 1.00 93.06 824 ALA A CA 1
ATOM 6098 C C . ALA A 1 824 ? -6.147 24.953 33.136 1.00 93.06 824 ALA A C 1
ATOM 6100 O O . ALA A 1 824 ? -6.915 25.910 33.253 1.00 93.06 824 ALA A O 1
ATOM 6101 N N . ALA A 1 825 ? -5.618 24.327 34.187 1.00 88.00 825 ALA A N 1
ATOM 6102 C CA . ALA A 1 825 ? -5.756 24.847 35.545 1.00 88.00 825 ALA A CA 1
ATOM 6103 C C . ALA A 1 825 ? -4.929 26.133 35.697 1.00 88.00 825 ALA A C 1
ATOM 6105 O O . ALA A 1 825 ? -3.782 26.175 35.252 1.00 88.00 825 ALA A O 1
ATOM 6106 N N . ALA A 1 826 ? -5.495 27.166 36.326 1.00 84.50 826 ALA A N 1
ATOM 6107 C CA . ALA A 1 826 ? -4.732 28.369 36.646 1.00 84.50 826 ALA A CA 1
ATOM 6108 C C . ALA A 1 826 ? -3.774 28.089 37.816 1.00 84.50 826 ALA A C 1
ATOM 6110 O O . ALA A 1 826 ? -4.201 27.612 38.872 1.00 84.50 826 ALA A O 1
ATOM 6111 N N . VAL A 1 827 ? -2.489 28.391 37.627 1.00 75.31 827 VAL A N 1
ATOM 6112 C CA . VAL A 1 827 ? -1.427 28.178 38.629 1.00 75.31 827 VAL A CA 1
ATOM 6113 C C . VAL A 1 827 ? -1.142 29.471 39.409 1.00 75.31 827 VAL A C 1
ATOM 6115 O O . VAL A 1 827 ? -0.688 29.412 40.550 1.00 75.31 827 VAL A O 1
ATOM 6118 N N . GLY A 1 828 ? -1.481 30.632 38.836 1.00 65.56 828 GLY A N 1
ATOM 6119 C CA . GLY A 1 828 ? -1.336 31.958 39.448 1.00 65.56 828 GLY A CA 1
ATOM 6120 C C . GLY A 1 828 ? -2.504 32.895 39.118 1.00 65.56 828 GLY A C 1
ATOM 6121 O O . GLY A 1 828 ? -3.489 32.485 38.504 1.00 65.56 828 GLY A O 1
ATOM 6122 N N . ASP A 1 829 ? -2.411 34.157 39.547 1.00 59.81 829 ASP A N 1
ATOM 6123 C CA . ASP A 1 829 ? -3.383 35.202 39.204 1.00 59.81 829 ASP A CA 1
ATOM 6124 C C . ASP A 1 829 ? -2.885 36.061 38.032 1.00 59.81 829 ASP A C 1
ATOM 6126 O O . ASP A 1 829 ? -1.782 36.603 38.055 1.00 59.81 829 ASP A O 1
ATOM 6130 N N . GLY A 1 830 ? -3.730 36.231 37.012 1.00 65.00 830 GLY A N 1
ATOM 6131 C CA . GLY A 1 830 ? -3.509 37.203 35.939 1.00 65.00 830 GLY A CA 1
ATOM 6132 C C . GLY A 1 830 ? -2.241 36.961 35.109 1.00 65.00 830 GLY A C 1
ATOM 6133 O O . GLY A 1 830 ? -2.137 35.951 34.420 1.00 65.00 830 GLY A O 1
ATOM 6134 N N . ALA A 1 831 ? -1.326 37.937 35.115 1.00 61.06 831 ALA A N 1
ATOM 6135 C CA . ALA A 1 831 ? -0.165 38.004 34.220 1.00 61.06 831 ALA A CA 1
ATOM 6136 C C . ALA A 1 831 ? 0.994 37.063 34.601 1.00 61.06 831 ALA A C 1
ATOM 6138 O O . ALA A 1 831 ? 1.849 36.803 33.757 1.00 61.06 831 ALA A O 1
ATOM 6139 N N . ASP A 1 832 ? 1.005 36.546 35.833 1.00 68.75 832 ASP A N 1
ATOM 6140 C CA . ASP A 1 832 ? 2.054 35.643 36.332 1.00 68.75 832 ASP A CA 1
ATOM 6141 C C . ASP A 1 832 ? 1.783 34.165 35.981 1.00 68.75 832 ASP A C 1
ATOM 6143 O O . ASP A 1 832 ? 2.615 33.292 36.235 1.00 68.75 832 ASP A O 1
ATOM 6147 N N . ASP A 1 833 ? 0.620 33.863 35.391 1.00 82.50 833 ASP A N 1
ATOM 6148 C CA . ASP A 1 833 ? 0.295 32.528 34.893 1.00 82.50 833 ASP A CA 1
ATOM 6149 C C . ASP A 1 833 ? 1.011 32.262 33.547 1.00 82.50 833 ASP A C 1
ATOM 6151 O O . ASP A 1 833 ? 1.042 33.134 32.675 1.00 82.50 833 ASP A O 1
ATOM 6155 N N . PRO A 1 834 ? 1.596 31.070 33.320 1.00 84.06 834 PRO A N 1
ATOM 6156 C CA . PRO A 1 834 ? 2.292 30.765 32.069 1.00 84.06 834 PRO A CA 1
ATOM 6157 C C . PRO A 1 834 ? 1.362 30.629 30.850 1.00 84.06 834 PRO A C 1
ATOM 6159 O O . PRO A 1 834 ? 1.845 30.658 29.713 1.00 84.06 834 PRO A O 1
ATOM 6162 N N . VAL A 1 835 ? 0.050 30.444 31.047 1.00 87.38 835 VAL A N 1
ATOM 6163 C CA . VAL A 1 835 ? -0.897 30.157 29.960 1.00 87.38 835 VAL A CA 1
ATOM 6164 C C . VAL A 1 835 ? -1.161 31.369 29.056 1.00 87.38 835 VAL A C 1
ATOM 6166 O O . VAL A 1 835 ? -1.030 31.200 27.843 1.00 87.38 835 VAL A O 1
ATOM 6169 N N . PRO A 1 836 ? -1.462 32.586 29.554 1.00 85.31 836 PRO A N 1
ATOM 6170 C CA . PRO A 1 836 ? -1.700 33.756 28.699 1.00 85.31 836 PRO A CA 1
ATOM 6171 C C . PRO A 1 836 ? -0.501 34.146 27.832 1.00 85.31 836 PRO A C 1
ATOM 6173 O O . PRO A 1 836 ? -0.679 34.581 26.696 1.00 85.31 836 PRO A O 1
ATOM 6176 N N . ALA A 1 837 ? 0.722 33.958 28.338 1.00 84.38 837 ALA A N 1
ATOM 6177 C CA . ALA A 1 837 ? 1.943 34.213 27.574 1.00 84.38 837 ALA A CA 1
ATOM 6178 C C . ALA A 1 837 ? 2.135 33.194 26.436 1.00 84.38 837 ALA A C 1
ATOM 6180 O O . ALA A 1 837 ? 2.557 33.557 25.340 1.00 84.38 837 ALA A O 1
ATOM 6181 N N . ALA A 1 838 ? 1.813 31.921 26.685 1.00 84.50 838 ALA A N 1
ATOM 6182 C CA . ALA A 1 838 ? 1.929 30.852 25.695 1.00 84.50 838 ALA A CA 1
ATOM 6183 C C . ALA A 1 838 ? 0.771 30.850 24.678 1.00 84.50 838 ALA A C 1
ATOM 6185 O O . ALA A 1 838 ? 0.973 30.518 23.512 1.00 84.50 838 ALA A O 1
ATOM 6186 N N . ALA A 1 839 ? -0.435 31.223 25.106 1.00 87.25 839 ALA A N 1
ATOM 6187 C CA . ALA A 1 839 ? -1.648 31.251 24.298 1.00 87.25 839 ALA A CA 1
ATOM 6188 C C . ALA A 1 839 ? -2.393 32.588 24.501 1.00 87.25 839 ALA A C 1
ATOM 6190 O O . ALA A 1 839 ? -3.332 32.650 25.294 1.00 87.25 839 ALA A O 1
ATOM 6191 N N . PRO A 1 840 ? -2.037 33.653 23.755 1.00 82.19 840 PRO A N 1
ATOM 6192 C CA . PRO A 1 840 ? -2.618 34.993 23.931 1.00 82.19 840 PRO A CA 1
ATOM 6193 C C . PRO A 1 840 ? -4.143 35.077 23.744 1.00 82.19 840 PRO A C 1
ATOM 6195 O O . PRO A 1 840 ? -4.774 36.015 24.220 1.00 82.19 840 PRO A O 1
ATOM 6198 N N . GLY A 1 841 ? -4.750 34.102 23.057 1.00 83.00 841 GLY A N 1
ATOM 6199 C CA . GLY A 1 841 ? -6.203 33.980 22.892 1.00 83.00 841 GLY A CA 1
ATOM 6200 C C . GLY A 1 841 ? -6.919 33.217 24.016 1.00 83.00 841 GLY A C 1
ATOM 6201 O O . GLY A 1 841 ? -8.109 32.932 23.885 1.00 83.00 841 GLY A O 1
ATOM 6202 N N . ALA A 1 842 ? -6.218 32.830 25.086 1.00 89.19 842 ALA A N 1
ATOM 6203 C CA . ALA A 1 842 ? -6.806 32.121 26.217 1.00 89.19 842 ALA A CA 1
ATOM 6204 C C . ALA A 1 842 ? -7.731 33.042 27.025 1.00 89.19 842 ALA A C 1
ATOM 6206 O O . ALA A 1 842 ? -7.331 34.122 27.461 1.00 89.19 842 ALA A O 1
ATOM 6207 N N . ARG A 1 843 ? -8.963 32.597 27.279 1.00 91.12 843 ARG A N 1
ATOM 6208 C CA . ARG A 1 843 ? -9.911 33.300 28.150 1.00 91.12 843 ARG A CA 1
ATOM 6209 C C . ARG A 1 843 ? -9.816 32.760 29.583 1.00 91.12 843 ARG A C 1
ATOM 6211 O O . ARG A 1 843 ? -9.830 31.535 29.756 1.00 91.12 843 ARG A O 1
ATOM 6218 N N . PRO A 1 844 ? -9.774 33.628 30.608 1.00 90.31 844 PRO A N 1
ATOM 6219 C CA . PRO A 1 844 ? -9.896 33.194 31.991 1.00 90.31 844 PRO A CA 1
ATOM 6220 C C . PRO A 1 844 ? -11.351 32.823 32.291 1.00 90.31 844 PRO A C 1
ATOM 6222 O O . PRO A 1 844 ? -12.287 33.493 31.848 1.00 90.31 844 PRO A O 1
ATOM 6225 N N . VAL A 1 845 ? -11.553 31.762 33.066 1.00 88.69 845 VAL A N 1
ATOM 6226 C CA . VAL A 1 845 ? -12.868 31.299 33.514 1.00 88.69 845 VAL A CA 1
ATOM 6227 C C . VAL A 1 845 ? -12.840 31.068 35.015 1.00 88.69 845 VAL A C 1
ATOM 6229 O O . VAL A 1 845 ? -12.046 30.273 35.520 1.00 88.69 845 VAL A O 1
ATOM 6232 N N . ARG A 1 846 ? -13.738 31.751 35.728 1.00 87.19 846 ARG A N 1
ATOM 6233 C CA . ARG A 1 846 ? -13.922 31.600 37.171 1.00 87.19 846 ARG A CA 1
ATOM 6234 C C . ARG A 1 846 ? -15.266 30.945 37.453 1.00 87.19 846 ARG A C 1
ATOM 6236 O O . ARG A 1 846 ? -16.302 31.436 37.013 1.00 87.19 846 ARG A O 1
ATOM 6243 N N . VAL A 1 847 ? -15.239 29.850 38.200 1.00 84.56 847 VAL A N 1
ATOM 6244 C CA . VAL A 1 847 ? -16.437 29.101 38.591 1.00 84.56 847 VAL A CA 1
ATOM 6245 C C . VAL A 1 847 ? -16.766 29.477 40.028 1.00 84.56 847 VAL A C 1
ATOM 6247 O O . VAL A 1 847 ? -16.213 28.930 40.975 1.00 84.56 847 VAL A O 1
ATOM 6250 N N . GLU A 1 848 ? -17.602 30.501 40.200 1.00 83.31 848 GLU A N 1
ATOM 6251 C CA . GLU A 1 848 ? -17.965 31.023 41.530 1.00 83.31 848 GLU A CA 1
ATOM 6252 C C . GLU A 1 848 ? -19.106 30.232 42.184 1.00 83.31 848 GLU A C 1
ATOM 6254 O O . GLU A 1 848 ? -19.182 30.145 43.407 1.00 83.31 848 GLU A O 1
ATOM 6259 N N . ARG A 1 849 ? -19.984 29.642 41.367 1.00 82.25 849 ARG A N 1
ATOM 6260 C CA . ARG A 1 849 ? -21.136 28.848 41.806 1.00 82.25 849 ARG A CA 1
ATOM 6261 C C . ARG A 1 849 ? -20.755 27.370 41.889 1.00 82.25 849 ARG A C 1
ATOM 6263 O O . ARG A 1 849 ? -19.929 26.901 41.113 1.00 82.25 849 ARG A O 1
ATOM 6270 N N . ASP A 1 850 ? -21.367 26.638 42.818 1.00 87.81 850 ASP A N 1
ATOM 6271 C CA . ASP A 1 850 ? -21.196 25.184 42.901 1.00 87.81 850 ASP A CA 1
ATOM 6272 C C . ASP A 1 850 ? -22.076 24.492 41.849 1.00 87.81 850 ASP A C 1
ATOM 6274 O O . ASP A 1 850 ? -23.209 24.074 42.116 1.00 87.81 850 ASP A O 1
ATOM 6278 N N . ASP A 1 851 ? -21.561 24.432 40.617 1.00 89.94 851 ASP A N 1
ATOM 6279 C CA . ASP A 1 851 ? -22.223 23.771 39.492 1.00 89.94 851 ASP A CA 1
ATOM 6280 C C . ASP A 1 851 ? -22.451 22.282 39.787 1.00 89.94 851 ASP A C 1
ATOM 6282 O O . ASP A 1 851 ? -23.490 21.734 39.423 1.00 89.94 851 ASP A O 1
ATOM 6286 N N . ALA A 1 852 ? -21.546 21.641 40.528 1.00 90.19 852 ALA A N 1
ATOM 6287 C CA . ALA A 1 852 ? -21.670 20.239 40.904 1.00 90.19 852 ALA A CA 1
ATOM 6288 C C . ALA A 1 852 ? -22.921 19.963 41.759 1.00 90.19 852 ALA A C 1
ATOM 6290 O O . ALA A 1 852 ? -23.653 19.005 41.495 1.00 90.19 852 ALA A O 1
ATOM 6291 N N . ALA A 1 853 ? -23.193 20.777 42.782 1.00 92.38 853 ALA A N 1
ATOM 6292 C CA . ALA A 1 853 ? -24.379 20.599 43.622 1.00 92.38 853 ALA A CA 1
ATOM 6293 C C . ALA A 1 853 ? -25.666 21.030 42.903 1.00 92.38 853 ALA A C 1
ATOM 6295 O O . ALA A 1 853 ? -26.661 20.299 42.906 1.00 92.38 853 ALA A O 1
ATOM 6296 N N . ARG A 1 854 ? -25.655 22.199 42.249 1.00 93.69 854 ARG A N 1
ATOM 6297 C CA . ARG A 1 854 ? -26.881 22.760 41.660 1.00 93.69 854 ARG A CA 1
ATOM 6298 C C . ARG A 1 854 ? -27.379 21.972 40.449 1.00 93.69 854 ARG A C 1
ATOM 6300 O O . ARG A 1 854 ? -28.587 21.863 40.272 1.00 93.69 854 ARG A O 1
ATOM 6307 N N . LEU A 1 855 ? -26.481 21.429 39.618 1.00 94.81 855 LEU A N 1
ATOM 6308 C CA . LEU A 1 855 ? -26.882 20.658 38.440 1.00 94.81 855 LEU A CA 1
ATOM 6309 C C . LEU A 1 855 ? -27.512 19.325 38.850 1.00 94.81 855 LEU A C 1
ATOM 6311 O O . LEU A 1 855 ? -28.525 18.944 38.274 1.00 94.81 855 LEU A O 1
ATOM 6315 N N . ARG A 1 856 ? -26.999 18.667 39.900 1.00 94.06 856 ARG A N 1
ATOM 6316 C CA . ARG A 1 856 ? -27.638 17.463 40.460 1.00 94.06 856 ARG A CA 1
ATOM 6317 C C . ARG A 1 856 ? -29.030 17.759 41.013 1.00 94.06 856 ARG A C 1
ATOM 6319 O O . ARG A 1 856 ? -29.956 17.002 40.744 1.00 94.06 856 ARG A O 1
ATOM 6326 N N . ALA A 1 857 ? -29.188 18.872 41.733 1.00 94.25 857 ALA A N 1
ATOM 6327 C CA . ALA A 1 857 ? -30.495 19.301 42.228 1.00 94.25 857 ALA A CA 1
ATOM 6328 C C . ALA A 1 857 ? -31.478 19.601 41.082 1.00 94.25 857 ALA A C 1
ATOM 6330 O O . ALA A 1 857 ? -32.643 19.223 41.160 1.00 94.25 857 ALA A O 1
ATOM 6331 N N . LEU A 1 858 ? -31.009 20.230 39.997 1.00 93.81 858 LEU A N 1
ATOM 6332 C CA . LEU A 1 858 ? -31.823 20.483 38.808 1.00 93.81 858 LEU A CA 1
ATOM 6333 C C . LEU A 1 858 ? -32.267 19.184 38.125 1.00 93.81 858 LEU A C 1
ATOM 6335 O O . LEU A 1 858 ? -33.440 19.056 37.791 1.00 93.81 858 LEU A O 1
ATOM 6339 N N . ILE A 1 859 ? -31.346 18.238 37.916 1.00 94.06 859 ILE A N 1
ATOM 6340 C CA . ILE A 1 859 ? -31.658 16.942 37.295 1.00 94.06 859 ILE A CA 1
ATOM 6341 C C . ILE A 1 859 ? -32.723 16.216 38.119 1.00 94.06 859 ILE A C 1
ATOM 6343 O O . ILE A 1 859 ? -33.735 15.808 37.558 1.00 94.06 859 ILE A O 1
ATOM 6347 N N . ALA A 1 860 ? -32.546 16.147 39.443 1.00 94.12 860 ALA A N 1
ATOM 6348 C CA . ALA A 1 860 ? -33.526 15.543 40.342 1.00 94.12 860 ALA A CA 1
ATOM 6349 C C . ALA A 1 860 ? -34.899 16.233 40.252 1.00 94.12 860 ALA A C 1
ATOM 6351 O O . ALA A 1 860 ? -35.913 15.554 40.143 1.00 94.12 860 ALA A O 1
ATOM 6352 N N . ALA A 1 861 ? -34.939 17.569 40.216 1.00 93.31 861 ALA A N 1
ATOM 6353 C CA . ALA A 1 861 ? -36.192 18.315 40.098 1.00 93.31 861 ALA A CA 1
ATOM 6354 C C . ALA A 1 861 ? -36.917 18.067 38.762 1.00 93.31 861 ALA A C 1
ATOM 6356 O O . ALA A 1 861 ? -38.140 17.956 38.743 1.00 93.31 861 ALA A O 1
ATOM 6357 N N . VAL A 1 862 ? -36.184 17.966 37.645 1.00 91.81 862 VAL A N 1
ATOM 6358 C CA . VAL A 1 862 ? -36.766 17.654 36.325 1.00 91.81 862 VAL A CA 1
ATOM 6359 C C . VAL A 1 862 ? -37.262 16.207 36.267 1.00 91.81 862 VAL A C 1
ATOM 6361 O O . VAL A 1 862 ? -38.309 15.952 35.676 1.00 91.81 862 VAL A O 1
ATOM 6364 N N . GLU A 1 863 ? -36.545 15.264 36.883 1.00 89.94 863 GLU A N 1
ATOM 6365 C CA . GLU A 1 863 ? -36.961 13.857 36.975 1.00 89.94 863 GLU A CA 1
ATOM 6366 C C . GLU A 1 863 ? -38.189 13.676 37.889 1.00 89.94 863 GLU A C 1
ATOM 6368 O O . GLU A 1 863 ? -39.073 12.884 37.567 1.00 89.94 863 GLU A O 1
ATOM 6373 N N . GLU A 1 864 ? -38.283 14.430 38.990 1.00 93.44 864 GLU A N 1
ATOM 6374 C CA . GLU A 1 864 ? -39.392 14.350 39.952 1.00 93.44 864 GLU A CA 1
ATOM 6375 C C . GLU A 1 864 ? -40.663 15.058 39.461 1.00 93.44 864 GLU A C 1
ATOM 6377 O O . GLU A 1 864 ? -41.771 14.539 39.612 1.00 93.44 864 GLU A O 1
ATOM 6382 N N . HIS A 1 865 ? -40.524 16.255 38.890 1.00 91.88 865 HIS A N 1
ATOM 6383 C CA . HIS A 1 865 ? -41.659 17.131 38.583 1.00 91.88 865 HIS A CA 1
ATOM 6384 C C . HIS A 1 865 ? -41.967 17.253 37.086 1.00 91.88 865 HIS A C 1
ATOM 6386 O O . HIS A 1 865 ? -42.975 17.857 36.715 1.00 91.88 865 HIS A O 1
ATOM 6392 N N . GLY A 1 866 ? -41.130 16.677 36.221 1.00 88.38 866 GLY A N 1
ATOM 6393 C CA . GLY A 1 866 ? -41.215 16.860 34.776 1.00 88.38 866 GLY A CA 1
ATOM 6394 C C . GLY A 1 866 ? -40.683 18.225 34.314 1.00 88.38 866 GLY A C 1
ATOM 6395 O O . GLY A 1 866 ? -40.238 19.051 35.117 1.00 88.38 866 GLY A O 1
ATOM 6396 N N . PRO A 1 867 ? -40.686 18.483 32.995 1.00 90.25 867 PRO A N 1
ATOM 6397 C CA . PRO A 1 867 ? -40.122 19.708 32.455 1.00 90.25 867 PRO A CA 1
ATOM 6398 C C . PRO A 1 867 ? -41.013 20.924 32.741 1.00 90.25 867 PRO A C 1
ATOM 6400 O O . PRO A 1 867 ? -42.240 20.871 32.656 1.00 90.25 867 PRO A O 1
ATOM 6403 N N . LEU A 1 868 ? -40.373 22.055 33.026 1.00 87.88 868 LEU A N 1
ATOM 6404 C CA . LEU A 1 868 ? -41.015 23.327 33.328 1.00 87.88 868 LEU A CA 1
ATOM 6405 C C . LEU A 1 868 ? -41.814 23.829 32.117 1.00 87.88 868 LEU A C 1
ATOM 6407 O O . LEU A 1 868 ? -41.219 24.088 31.061 1.00 87.88 868 LEU A O 1
ATOM 6411 N N . PRO A 1 869 ? -43.138 24.030 32.239 1.00 85.00 869 PRO A N 1
ATOM 6412 C CA . PRO A 1 869 ? -43.906 24.668 31.184 1.00 85.00 869 PRO A CA 1
ATOM 6413 C C . PRO A 1 869 ? -43.411 26.104 31.006 1.00 85.00 869 PRO A C 1
ATOM 6415 O O . PRO A 1 869 ? -43.180 26.823 31.978 1.00 85.00 869 PRO A O 1
ATOM 6418 N N . VAL A 1 870 ? -43.248 26.535 29.756 1.00 78.44 870 VAL A N 1
ATOM 6419 C CA . VAL A 1 870 ? -42.921 27.932 29.458 1.00 78.44 870 VAL A CA 1
ATOM 6420 C C . VAL A 1 870 ? -44.238 28.709 29.443 1.00 78.44 870 VAL A C 1
ATOM 6422 O O . VAL A 1 870 ? -45.059 28.459 28.561 1.00 78.44 870 VAL A O 1
ATOM 6425 N N . PRO A 1 871 ? -44.487 29.621 30.402 1.00 81.12 871 PRO A N 1
ATOM 6426 C CA . PRO A 1 871 ? -45.719 30.395 30.405 1.00 81.12 871 PRO A CA 1
ATOM 6427 C C . PRO A 1 871 ? -45.756 31.326 29.188 1.00 81.12 871 PRO A C 1
ATOM 6429 O O . PRO A 1 871 ? -44.726 31.872 28.787 1.00 81.12 871 PRO A O 1
ATOM 6432 N N . GLU A 1 872 ? -46.945 31.564 28.629 1.00 77.50 872 GLU A N 1
ATOM 6433 C CA . GLU A 1 872 ? -47.125 32.447 27.463 1.00 77.50 872 GLU A CA 1
ATOM 6434 C C . GLU A 1 872 ? -46.523 33.842 27.682 1.00 77.50 872 GLU A C 1
ATOM 6436 O O . GLU A 1 872 ? -45.969 34.435 26.761 1.00 77.50 872 GLU A O 1
ATOM 6441 N N . SER A 1 873 ? -46.540 34.344 28.920 1.00 83.69 873 SER A N 1
ATOM 6442 C CA . SER A 1 873 ? -45.919 35.621 29.286 1.00 83.69 873 SER A CA 1
ATOM 6443 C C . SER A 1 873 ? -44.395 35.632 29.107 1.00 83.69 873 SER A C 1
ATOM 6445 O O . SER A 1 873 ? -43.828 36.666 28.751 1.00 83.69 873 SER A O 1
ATOM 6447 N N . ALA A 1 874 ? -43.720 34.497 29.311 1.00 76.38 874 ALA A N 1
ATOM 6448 C CA . ALA A 1 874 ? -42.287 34.361 29.072 1.00 76.38 874 ALA A CA 1
ATOM 6449 C C . ALA A 1 874 ? -41.975 34.269 27.572 1.00 76.38 874 ALA A C 1
ATOM 6451 O O . ALA A 1 874 ? -41.024 34.904 27.120 1.00 76.38 874 ALA A O 1
ATOM 6452 N N . ALA A 1 875 ? -42.801 33.554 26.798 1.00 74.19 875 ALA A N 1
ATOM 6453 C CA . ALA A 1 875 ? -42.682 33.502 25.340 1.00 74.19 875 ALA A CA 1
ATOM 6454 C C . ALA A 1 875 ? -42.908 34.887 24.705 1.00 74.19 875 ALA A C 1
ATOM 6456 O O . ALA A 1 875 ? -42.095 35.335 23.901 1.00 74.19 875 ALA A O 1
ATOM 6457 N N . ALA A 1 876 ? -43.937 35.619 25.146 1.00 78.44 876 ALA A N 1
ATOM 6458 C CA . ALA A 1 876 ? -44.222 36.980 24.692 1.00 78.44 876 ALA A CA 1
ATOM 6459 C C . ALA A 1 876 ? -43.088 37.960 25.035 1.00 78.44 876 ALA A C 1
ATOM 6461 O O . ALA A 1 876 ? -42.719 38.809 24.224 1.00 78.44 876 ALA A O 1
ATOM 6462 N N . ARG A 1 877 ? -42.493 37.829 26.227 1.00 80.00 877 ARG A N 1
ATOM 6463 C CA . ARG A 1 877 ? -41.341 38.646 26.628 1.00 80.00 877 ARG A CA 1
ATOM 6464 C C . ARG A 1 877 ? -40.085 38.305 25.829 1.00 80.00 877 ARG A C 1
ATOM 6466 O O . ARG A 1 877 ? -39.334 39.216 25.496 1.00 80.00 877 ARG A O 1
ATOM 6473 N N . PHE A 1 878 ? -39.852 37.029 25.529 1.00 72.94 878 PHE A N 1
ATOM 6474 C CA . PHE A 1 878 ? -38.750 36.612 24.666 1.00 72.94 878 PHE A CA 1
ATOM 6475 C C . PHE A 1 878 ? -38.910 37.206 23.265 1.00 72.94 878 PHE A C 1
ATOM 6477 O O . PHE A 1 878 ? -37.996 37.886 22.812 1.00 72.94 878 PHE A O 1
ATOM 6484 N N . ALA A 1 879 ? -40.088 37.061 22.653 1.00 75.38 879 ALA A N 1
ATOM 6485 C CA . ALA A 1 879 ? -40.392 37.625 21.339 1.00 75.38 879 ALA A CA 1
ATOM 6486 C C . ALA A 1 879 ? -40.199 39.148 21.292 1.00 75.38 879 ALA A C 1
ATOM 6488 O O . ALA A 1 879 ? -39.590 39.684 20.369 1.00 75.38 879 ALA A O 1
ATOM 6489 N N . ALA A 1 880 ? -40.631 39.859 22.339 1.00 81.56 880 ALA A N 1
ATOM 6490 C CA . ALA A 1 880 ? -40.424 41.301 22.452 1.00 81.56 880 ALA A CA 1
ATOM 6491 C C . ALA A 1 880 ? -38.939 41.705 22.546 1.00 81.56 880 ALA A C 1
ATOM 6493 O O . ALA A 1 880 ? -38.574 42.791 22.102 1.00 81.56 880 ALA A O 1
ATOM 6494 N N . LEU A 1 881 ? -38.086 40.861 23.137 1.00 71.00 881 LEU A N 1
ATOM 6495 C CA . LEU A 1 881 ? -36.656 41.138 23.320 1.00 71.00 881 LEU A CA 1
ATOM 6496 C C . LEU A 1 881 ? -35.796 40.703 22.128 1.00 71.00 881 LEU A C 1
ATOM 6498 O O . LEU A 1 881 ? -34.739 41.291 21.909 1.00 71.00 881 LEU A O 1
ATOM 6502 N N . THR A 1 882 ? -36.210 39.676 21.387 1.00 64.38 882 THR A N 1
ATOM 6503 C CA . THR A 1 882 ? -35.417 39.084 20.297 1.00 64.38 882 THR A CA 1
ATOM 6504 C C . THR A 1 882 ? -35.956 39.402 18.906 1.00 64.38 882 THR A C 1
ATOM 6506 O O . THR A 1 882 ? -35.221 39.250 17.933 1.00 64.38 882 THR A O 1
ATOM 6509 N N . GLY A 1 883 ? -37.205 39.866 18.801 1.00 64.62 883 GLY A N 1
ATOM 6510 C CA . GLY A 1 883 ? -37.882 40.124 17.529 1.00 64.62 883 GLY A CA 1
ATOM 6511 C C . GLY A 1 883 ? -38.301 38.858 16.773 1.00 64.62 883 GLY A C 1
ATOM 6512 O O . GLY A 1 883 ? -38.607 38.962 15.585 1.00 64.62 883 GLY A O 1
ATOM 6513 N N . VAL A 1 884 ? -38.279 37.691 17.435 1.00 44.69 884 VAL A N 1
ATOM 6514 C CA . VAL A 1 884 ? -38.651 36.369 16.890 1.00 44.69 884 VAL A CA 1
ATOM 6515 C C . VAL A 1 884 ? -40.006 35.922 17.407 1.00 44.69 884 VAL A C 1
ATOM 6517 O O . VAL A 1 884 ? -40.207 36.004 18.639 1.00 44.69 884 VAL A O 1
#

Foldseek 3Di:
DQVVLQEQQWDADPVGDIDGDDDDPVVLVVLLVCLVVLVVVVDAHENQHHPVRHGAHELLNQLSCQVSVHHHDDPDPFHAYDDPQVPRPDLSQSQLQDPRRNLRVQVNLQVVQDQPDPLGDDGQAAGSCVRRPPRLSSLVSVLVVLLVLLLCLQAFALLSNVVSLVVLVRHDALSNLQSNPCVLVSLVNRALLNNLLCLLQVFDPLLWDQPQVVVVLVVQQVPADPVQVPPLRGQWQFWAAAPPWIWTDGQFKIWIAHSVHTLDMAGAHDDPLFLAWDWDDFQSWIKIFTDNDPQDQWGQKIDIRVGRVDIDGALATNLRFGDQFCQNQLLRPWHHQPVSQFTQLQAFTGGRPDRNYHHQQRHWADPPPWIWTGHRPDPDAIFTADSHTRHTPDHDDDDDQQQDDDDDDDDDPPDDDDDDDDDDDDDDDDDDDDDDDDDDDDDDDDDDCPQWDWPRSLWYKDFADPPDDDQQQDDDPRMWIKTKIFHQPDPPDDTFWIWIATSNGDIAIEGDPDPQFAWRTWGAQQPGHPFIWTWGGDPRRQKIWIAGSVRGTNAIFAARNTSSCNPDDPDDCSAPASDHRDSNVNSRSIDRPQNQLSNLSSVQDSVLSVCLLVLLVVHLVSNLVSLCVSRVSPPDPNSSVRSNRSSNSSNVSSVSSVVSSVLSVLSNPDDQQDFPDAFFCLLQVVLCPPVDDQDPPPPSPPDRRDRFRQALSLLRLLLCLQVVNDPQSNSVSRGPDFHADPLSCQQPVVVLLLLLFADVRDPSSNSSSLSVLSSNLPGPSLAAFFKKKKDKDFPVLVVVCVVVVWRKDWTDSDVVDRMIIIMTGFPDPDPPGVCCVSPVGIDMGHNHDNSNVVSVVSSVCCVVPNHDYQDVVNVVVVCVVPVD

Nearest PDB structures (foldseek):
  4uuy-assembly1_A  TM=3.077E-01  e=2.921E-02  Saccharomyces cerevisiae
  4uuy-assembly1_B  TM=2.827E-01  e=7.943E-02  Saccharomyces cerevisiae
  7zu0-assembly1_A  TM=2.841E-01  e=1.341E-01  Saccharomyces cerevisiae
  5nxh-assembly1_C  TM=2.053E-01  e=7.694E+00  Tequatrovirus T4

pLDDT: mean 82.07, std 16.89, range [21.69, 98.31]

Mean predicted aligned error: 13.38 Å

Secondary structure (DSSP, 8-state):
-HHHHHHHSEEE-TTSSEEE-PPPHHHHHHHHHHHHHHHHH-PPB--SB-TTS-B-EEHHHHHHHHHTT--B----TTS-EE--GGG--S--HHHHT-TTTHHHHHHHHHHTTS--STTPPPPPSS-HHHHSTT-HHHHHHHHHHHHHHHHHHHHS-HHHHHHHHHHHHHH--HHHHHHH-SHHHHHHH--THHHHHHHHHH--GGGEE-HHHHHHHHHHHHT--GGGTTSSSTT--EEEEEBTEEEEE-SSEEEEEETTEEEEEEE----TT-SEEEEEEETTEEEEEEE--SS-SS--EEEETTEEEEEE--SB-TT-----SSTTTGGG--BBPTTSS-EE-SSSEE-TT--SB--S--EEEE-SS-EEEE-TT--PPPEEEPTTT--EEEE-PPP--TTPPS--PPP---PPP---------------------------PPPP-TT-EE-GGG-EEEEPPTT----TT--BTTEEEEEEEEE-SSTTS---EEEEEETTS-EEEEE-SSTT--EEEEE--TT--SS-EEEEE-SSTT-EEEEETTS-EEEEE-B---TT-TT-PPPP-S---SS-BPPGGGGGG-EES-HHHHHHHHT--HHHHHHHHHHHHH-HHHHHHHHHHH-TT---HHHHHHHHHHHHHHHHHHHHHHHHHHHHHHHHHS-----SS---HHHHHHHTBTTB------TT--SPPPS--HHHHHHHHHHHHHTTSS-HHHHHTSSSSPPP-GGGGTTTTHHHHHHHHBTTS-HHHHHHHHHHHHHHHTSGGGSTTEEEEEEEEEHHHHHHHHHTT--EEEEESSTT-SEEEEEEE--SSGGGSHHHHH-TTPEEEEE-S-HHHHHHHHHHHHHHH-SBP--HHHHHHHHHHH--

Radius of gyration: 33.74 Å; Cα contacts (8 Å, |Δi|>4): 1718; chains: 1; bounding box: 79×91×88 Å

Sequence (884 aa):
MGHFVHMYQYTRAGGGGVTRQPLPGAFLDLVGVLGPRLRAEGRPVTAHTTRHHYQGFDADVLDALLAAGVAVVDPGPETRMRFWGERSRRDMAALAADPVFGPRLEGTVHGHLLPNRPMARARRAGTAITLLPGNEGIAQEVASRVGKLVDTVGGGGMAGAEESLAELETLLDRPTVTALGGIADALAGAGAEGALRRALAAGLPEELAWPELESVYAGFASGAGPEQAEAPLPGVEGVTSTWPVLTVFGRDRAVAVAPDGVRGSCRFTVPEDATMFAVHYVGGSFLVSWTLKPSPYFCDTAVWADRPDEPFAPEQSSGLVPFGGSLDGAYGFQFETADGGGRHSGQRVLRPGGREGIDGDELQLGDGARIWVNGVFNDRAWELADPVSGEPRGPVALPDFPGRPAGADPADPARPADPAHRADPADPADPAPPTAPADPAPPAAEPSETGMSLAREALQLAPLPDGLTGSPLGSRDGLVGTRILFRTRHRDHAPDHYLLESIDGRKALFDIDRPGQEPWGLWAPPEGAAQDVVLAEAETRTGVRAYAADGVLLWELDGHASPRHPRVKPVRKATASGGVALPPAFWYLLRTRDAAGSRALRAVSRETAQALLEAARTGAEALGAAVARELPAVTDPVLARAVAAVAARALRVEERRLALHRRATLLAQAPPVLPRRSVPDGELLPALCGLVSYGQRDAWRRTADVALPATLSALVADGACLAGTIAEEVRRLSPPAPPQDWSQLLGTIDAAAWRAAVAPTPDGERAALIALLDTWADQPFARAGGRWWAGRAAGEVLDGLRARGTTVVSAAVRPGGSERWFVAAAVGDGADDPVPAAAPGARPVRVERDDAARLRALIAAVEEHGPLPVPESAAARFAALTGV

Solvent-accessible surface area (backbone atoms only — not comparable to full-atom values): 48637 Å² total; per-residue (Å²): 110,34,68,56,48,21,64,59,41,52,45,76,44,99,83,68,62,80,41,78,50,86,76,60,68,72,58,51,54,47,42,53,72,45,14,69,60,49,41,74,65,69,61,60,39,52,53,36,56,41,79,79,82,50,68,35,35,46,44,58,59,50,16,37,36,41,64,38,64,32,56,62,58,78,91,52,95,74,57,49,67,46,78,58,66,93,73,42,88,61,87,46,55,43,31,25,61,32,90,78,52,12,60,53,48,40,53,49,50,36,51,73,35,44,51,87,45,104,87,47,59,83,64,52,74,36,48,40,37,70,79,45,71,93,34,64,35,40,38,52,50,50,42,54,56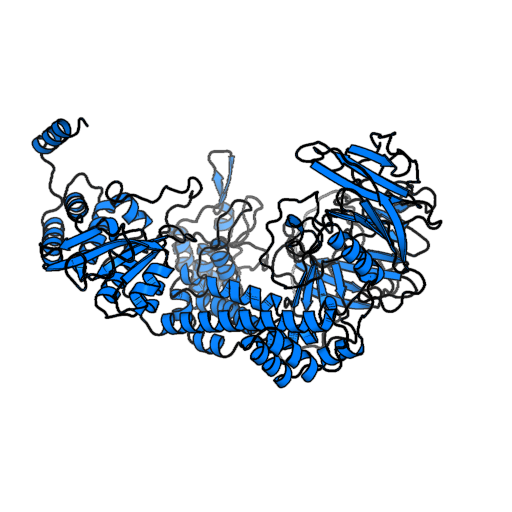,50,46,54,32,45,50,24,24,18,60,20,11,47,26,29,17,50,52,28,47,58,47,47,74,40,31,65,34,58,64,43,46,60,66,57,50,69,56,39,58,52,45,67,70,32,46,25,50,42,5,44,38,42,26,46,28,57,46,57,77,61,44,44,39,51,70,61,56,53,52,51,50,53,55,32,40,76,72,34,54,81,89,34,65,83,46,86,58,21,44,55,48,33,40,27,59,28,36,80,29,41,20,44,27,35,86,50,38,38,38,31,35,34,93,90,36,74,74,48,71,50,61,54,84,69,66,89,74,46,57,36,61,30,54,40,63,24,37,87,42,39,45,38,31,27,29,69,49,96,79,59,87,41,22,59,36,34,28,39,55,93,42,73,90,57,66,43,69,40,78,28,30,64,44,40,49,42,42,50,22,57,89,38,52,31,34,29,38,26,41,44,31,91,82,57,51,18,24,46,28,35,61,27,51,38,41,68,89,63,60,56,53,24,34,60,28,42,37,38,34,28,80,76,84,53,37,35,28,37,44,78,97,50,92,68,71,48,18,36,30,39,80,81,56,18,36,66,73,47,75,51,84,77,76,82,64,63,82,64,79,93,76,82,79,84,78,79,88,81,77,82,86,88,83,89,84,92,83,89,89,87,89,88,85,85,82,88,86,84,94,79,80,92,75,80,85,78,76,84,71,76,88,72,69,81,86,48,45,75,39,75,87,52,48,40,38,32,57,51,62,86,94,69,76,79,25,35,37,33,49,42,98,60,28,30,28,26,47,37,33,29,30,48,89,44,100,88,54,77,69,38,37,33,42,41,34,25,37,59,59,53,71,47,62,48,64,52,92,55,92,63,54,56,67,62,44,48,39,51,35,63,81,60,36,98,60,58,29,40,31,19,39,29,93,48,59,37,14,35,26,35,23,40,63,88,62,42,35,30,44,47,34,57,28,62,57,22,56,84,56,81,80,65,74,82,67,80,76,56,44,77,65,85,69,61,34,61,56,63,50,57,51,48,70,32,39,71,68,39,66,58,21,39,44,48,33,53,65,59,46,70,69,52,37,48,51,36,37,56,22,38,74,76,28,73,70,49,20,53,54,36,46,53,67,75,40,63,54,42,74,46,72,64,41,48,50,47,54,45,40,51,32,47,46,29,42,53,47,36,53,52,44,53,53,48,24,53,50,42,43,49,51,61,72,49,80,70,58,72,45,94,51,82,51,28,40,52,49,38,51,66,54,41,62,88,74,52,85,72,69,78,75,55,94,79,66,85,64,79,61,60,86,44,38,12,40,56,20,34,53,41,21,42,28,36,35,72,68,68,76,44,53,72,69,59,34,72,68,40,27,90,44,90,42,67,82,62,63,68,41,65,84,50,50,63,61,55,54,52,50,43,36,33,47,91,46,53,70,71,34,26,54,29,40,47,32,50,45,59,48,46,31,74,28,65,76,21,35,51,74,32,49,33,34,33,37,58,42,48,56,69,57,53,52,53,39,41,76,73,69,43,57,69,42,71,50,52,69,40,92,92,47,65,45,20,39,34,43,29,61,57,88,51,70,79,87,76,24,71,58,53,78,72,26,78,69,44,43,82,38,69,27,78,56,48,42,26,61,52,44,52,53,48,52,51,47,34,72,74,71,44,52,45,75,78,53,69,70,57,54,53,51,46,26,73,74,70,78,97